Protein 6FSK (pdb70)

InterPro domains:
  IPR006314 Dyp-type peroxidase [PS51404] (12-486)
  IPR006314 Dyp-type peroxidase [PTHR30521] (12-485)
  IPR006314 Dyp-type peroxidase [TIGR01413] (14-483)
  IPR011008 Dimeric alpha-beta barrel [SSF54909] (8-485)
  IPR048328 Dyp-type peroxidase, C-terminal domain [PF20628] (192-405)
  IPR049509 DyP dimeric alpha+beta barrel domain [PF21105] (12-183)

Foldseek 3Di:
DFDPQQFAQQCQFQRFDAQKKKKFWKAFDAQFLQQALLVVVLVQTQTVVNNVVVVVVVVVCVVVVHDDDFDQWHKFKWFALVLCVVNVNNADLPFPDRNCKCQLCVLLLFADFDDDPSDTGGQFDVLQSDDTTMIMMIHGHVVNRVVVVVVSQVSQPEPHPNHRMYTSDMDMFGAADDPQRQFWQLQARDDQDAAAEPSRRPDDAAQRHYDHCLQFAALGPPVPCNVSHDPQRGNKWKKWWFDKWFKRLLLLVVLLVCFQDDPPDDSVQSSQLLVCQLAQHRSLLAGLLVVVRDHDNVQSVDSNRRNNDQCPCCVLVLACLSHFCLHNVCLQPVGCLQCPPPNVDDLSSAGKRWRKGKHDDHQDPVCNVVSGDDTTIGIRIIIITSYCNSYVSCSSNVRQQQQQPPVCVRCVRPDRVSCVPPGQWHSLQRHHYNVQDWTWGASSRNVHRNDIDIDDSDRRMHTRHIIMTMRTTSVSCNPSSHD/DFDDQQWAQQCQFPRFDAQKKKKFWKDFDAQALQQALLVVVLVQTQTVVNNVVVVVQQCVVVVVVDDHDDDAWHKFKWFALVLCVVNVNPADLPFPDRNCKCQNLVLLLFADFDDDPNRTGHQFDVLQSDDTTMIMMIHDHVVRRVVVVVVSCVSQVEPHPRGRMYTSDMAMFGAADDPQRQFFQLQARDDQAAAAEPSRRPDDAALRHYDYCLFFFALGPPVPCNVRGDPQRGNKWKKWWFDKWFKRLLLLVVLLVDFQDDPPADSVRRSQLLVCQLAQHGRLLAGLLVVVRDHDNVQRPDSNRRNNDQCPCCVLLLALLRHQCQRPVCLQPVRCLQCPPDNVDDLSNAGKRWRKGKHDDHQDPVCNVVSTDDTTIGIRIIIITSYCNSYVSCSSNVGQQQQQPPVCVRCVVHDRVSCVPPGQWHSLQRHHYNVQDWTWGFQSRSVHGRDIDIHPSDRRMHTRHIIMTMRTISVSCSPSSHD

Solvent-accessible surface area: 40333 Å² total

Radius of gyration: 32.73 Å; Cα contacts (8 Å, |Δi|>4): 2178; chains: 2; bounding box: 70×93×73 Å

Nearest PDB structures (foldseek):
  6fsk-assembly2_B  TM=9.977E-01  e=0.000E+00  Pleurotus ostreatus PC15
  6fsl-assembly2_B  TM=9.983E-01  e=1.194E-103  Pleurotus ostreatus
  7anv-assembly1_A  TM=9.548E-01  e=4.023E-71  Geotrichum candidum
  4w7o-assembly1_A  TM=9.223E-01  e=4.628E-52  Auricularia auricula-judae
  7d8m-assembly1_A  TM=9.415E-01  e=3.960E-51  Irpex lacteus

Structure (mmCIF, N/CA/C/O backbone):
data_6FSK
#
_entry.id   6FSK
#
_cell.length_a   62.717
_cell.length_b   117.575
_cell.length_c   140.434
_cell.angle_alpha   90.00
_cell.angle_beta   90.00
_cell.angle_gamma   90.00
#
_symmetry.space_group_name_H-M   'P 21 21 21'
#
loop_
_entity.id
_entity.type
_entity.pdbx_description
1 polymer 'DyP-type peroxidase'
2 non-polymer 'PROTOPORPHYRIN IX CONTAINING FE'
3 non-polymer '2-(N-MORPHOLINO)-ETHANESULFONIC ACID'
4 water water
#
loop_
_atom_site.group_PDB
_atom_site.id
_atom_site.type_symbol
_atom_site.label_atom_id
_atom_site.label_alt_id
_atom_site.label_comp_id
_atom_site.label_asym_id
_atom_site.label_entity_id
_atom_site.label_seq_id
_atom_site.pdbx_PDB_ins_code
_atom_site.Cartn_x
_atom_site.Cartn_y
_atom_site.Cartn_z
_atom_site.occupancy
_atom_site.B_iso_or_equiv
_atom_site.auth_seq_id
_atom_site.auth_comp_id
_atom_site.auth_asym_id
_atom_site.auth_atom_id
_atom_site.pdbx_PDB_model_num
ATOM 1 N N . PRO A 1 1 ? -8.798 13.576 8.526 1.00 46.98 6 PRO A N 1
ATOM 2 C CA . PRO A 1 1 ? -7.412 13.972 8.812 1.00 42.43 6 PRO A CA 1
ATOM 3 C C . PRO A 1 1 ? -6.423 13.026 8.115 1.00 42.71 6 PRO A C 1
ATOM 4 O O . PRO A 1 1 ? -6.690 11.803 8.108 1.00 45.03 6 PRO A O 1
ATOM 8 N N . PRO A 1 2 ? -5.291 13.554 7.569 1.00 33.25 7 PRO A N 1
ATOM 9 C CA . PRO A 1 2 ? -4.383 12.697 6.800 1.00 29.77 7 PRO A CA 1
ATOM 10 C C . PRO A 1 2 ? -3.951 11.451 7.553 1.00 28.66 7 PRO A C 1
ATOM 11 O O . PRO A 1 2 ? -3.834 11.468 8.785 1.00 29.35 7 PRO A O 1
ATOM 15 N N . LEU A 1 3 ? -3.713 10.372 6.824 1.00 24.48 8 LEU A N 1
ATOM 16 C CA . LEU A 1 3 ? -3.260 9.146 7.485 1.00 21.54 8 LEU A CA 1
ATOM 17 C C . LEU A 1 3 ? -1.789 9.261 7.838 1.00 19.00 8 LEU A C 1
ATOM 18 O O . LEU A 1 3 ? -0.997 9.727 7.005 1.00 22.96 8 LEU A O 1
ATOM 23 N N . ASP A 1 4 ? -1.442 8.729 9.023 1.00 18.35 9 ASP A N 1
ATOM 24 C CA . ASP A 1 4 ? -0.081 8.724 9.427 1.00 19.77 9 ASP A CA 1
ATOM 25 C C . ASP A 1 4 ? 0.545 7.460 8.874 1.00 18.43 9 ASP A C 1
ATOM 26 O O . ASP A 1 4 ? 0.492 6.415 9.536 1.00 17.71 9 ASP A O 1
ATOM 31 N N . LEU A 1 5 ? 1.153 7.547 7.712 1.00 19.15 10 LEU A N 1
ATOM 32 C CA . LEU A 1 5 ? 1.658 6.314 7.059 1.00 17.66 10 LEU A CA 1
ATOM 33 C C . LEU A 1 5 ? 2.868 5.718 7.779 1.00 19.23 10 LEU A C 1
ATOM 34 O O . LEU A 1 5 ? 3.210 4.525 7.589 1.00 17.58 10 LEU A O 1
ATOM 39 N N . ASN A 1 6 ? 3.555 6.541 8.573 1.00 17.59 11 ASN A N 1
ATOM 40 C CA . ASN A 1 6 ? 4.566 6.025 9.522 1.00 18.24 11 ASN A CA 1
ATOM 41 C C . ASN A 1 6 ? 4.044 5.179 10.643 1.00 17.33 11 ASN A C 1
ATOM 42 O O . ASN A 1 6 ? 4.850 4.553 11.367 1.00 19.78 11 ASN A O 1
ATOM 47 N N . ASN A 1 7 ? 2.743 5.171 10.869 1.00 16.22 12 ASN A N 1
ATOM 48 C CA . ASN A 1 7 ? 2.133 4.490 12.002 1.00 15.26 12 ASN A CA 1
ATOM 49 C C . ASN A 1 7 ? 1.465 3.163 11.562 1.00 14.90 12 ASN A C 1
ATOM 50 O O . ASN A 1 7 ? 1.046 2.420 12.412 1.00 16.36 12 ASN A O 1
ATOM 55 N N . ILE A 1 8 ? 1.402 2.936 10.259 1.00 12.91 13 ILE A N 1
ATOM 56 C CA . ILE A 1 8 ? 0.615 1.779 9.683 1.00 12.44 13 ILE A CA 1
ATOM 57 C C . ILE A 1 8 ? 1.599 0.740 9.149 1.00 10.84 13 ILE A C 1
ATOM 58 O O . ILE A 1 8 ? 2.534 1.039 8.383 1.00 13.14 13 ILE A O 1
ATOM 63 N N . GLN A 1 9 ? 1.388 -0.514 9.499 1.00 11.07 14 GLN A N 1
ATOM 64 C CA . GLN A 1 9 ? 2.193 -1.541 8.936 1.00 11.69 14 GLN A CA 1
ATOM 65 C C . GLN A 1 9 ? 2.028 -1.665 7.439 1.00 11.10 14 GLN A C 1
ATOM 66 O O . GLN A 1 9 ? 0.920 -1.685 6.916 1.00 11.70 14 GLN A O 1
ATOM 72 N N . GLY A 1 10 ? 3.183 -1.818 6.779 1.00 10.79 15 GLY A N 1
ATOM 73 C CA . GLY A 1 10 ? 3.298 -1.627 5.345 1.00 11.54 15 GLY A CA 1
ATOM 74 C C . GLY A 1 10 ? 2.624 -2.685 4.464 1.00 13.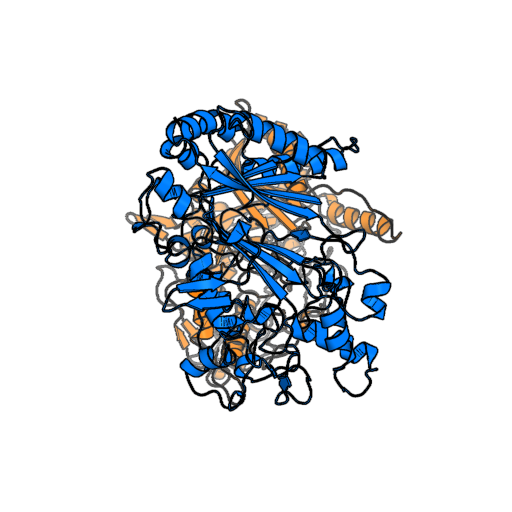03 15 GLY A C 1
ATOM 75 O O . GLY A 1 10 ? 2.292 -2.410 3.342 1.00 12.50 15 GLY A O 1
ATOM 76 N N . ASP A 1 11 ? 2.303 -3.842 5.033 1.00 10.79 16 ASP A N 1
ATOM 77 C CA . ASP A 1 11 ? 1.567 -4.772 4.190 1.00 11.00 16 ASP A CA 1
ATOM 78 C C . ASP A 1 11 ? 0.142 -4.386 3.991 1.00 11.80 16 ASP A C 1
ATOM 79 O O . ASP A 1 11 ? -0.456 -4.902 3.013 1.00 12.11 16 ASP A O 1
ATOM 84 N N . ILE A 1 12 ? -0.433 -3.524 4.836 1.00 10.97 17 ILE A N 1
ATOM 85 C CA . ILE A 1 12 ? -1.849 -3.228 4.810 1.00 11.21 17 ILE A CA 1
ATOM 86 C C . ILE A 1 12 ? -2.088 -2.259 3.617 1.00 12.94 17 ILE A C 1
ATOM 87 O O . ILE A 1 12 ? -2.862 -2.540 2.754 1.00 14.23 17 ILE A O 1
ATOM 92 N N . LEU A 1 13 ? -1.489 -1.063 3.663 1.00 13.48 18 LEU A N 1
ATOM 93 C CA . LEU A 1 13 ? -1.594 -0.046 2.610 1.00 13.80 18 LEU A CA 1
ATOM 94 C C . LEU A 1 13 ? -0.208 0.008 1.962 1.00 15.09 18 LEU A C 1
ATOM 95 O O . LEU A 1 13 ? 0.804 0.397 2.568 1.00 16.67 18 LEU A O 1
ATOM 100 N N . GLY A 1 14 ? -0.182 -0.431 0.732 1.00 14.21 19 GLY A N 1
ATOM 101 C CA . GLY A 1 14 ? 1.023 -0.606 -0.035 1.00 14.47 19 GLY A CA 1
ATOM 102 C C . GLY A 1 14 ? 1.228 -2.031 -0.407 1.00 15.29 19 GLY A C 1
ATOM 103 O O . GLY A 1 14 ? 1.099 -2.444 -1.580 1.00 15.99 19 GLY A O 1
ATOM 104 N N . GLY A 1 15 ? 1.522 -2.812 0.610 1.00 13.49 20 GLY A N 1
ATOM 105 C CA . GLY A 1 15 ? 1.833 -4.213 0.380 1.00 12.96 20 GLY A CA 1
ATOM 106 C C . GLY A 1 15 ? 3.343 -4.447 0.370 1.00 12.48 20 GLY A C 1
ATOM 107 O O . GLY A 1 15 ? 4.127 -3.722 -0.352 1.00 14.38 20 GLY A O 1
ATOM 108 N N . LEU A 1 16 ? 3.818 -5.460 1.099 1.00 12.65 21 LEU A N 1
ATOM 109 C CA . LEU A 1 16 ? 5.251 -5.801 1.021 1.00 12.94 21 LEU A CA 1
ATOM 110 C C . LEU A 1 16 ? 5.602 -6.358 -0.326 1.00 13.39 21 LEU A C 1
ATOM 111 O O . LEU A 1 16 ? 4.955 -7.333 -0.773 1.00 13.44 21 LEU A O 1
ATOM 116 N N . PRO A 1 17 ? 6.621 -5.792 -1.024 1.00 13.36 22 PRO A N 1
ATOM 117 C CA . PRO A 1 17 ? 6.981 -6.339 -2.291 1.00 12.71 22 PRO A CA 1
ATOM 118 C C . PRO A 1 17 ? 7.732 -7.656 -2.078 1.00 13.89 22 PRO A C 1
ATOM 119 O O . PRO A 1 17 ? 8.458 -7.828 -1.084 1.00 14.69 22 PRO A O 1
ATOM 123 N N . LYS A 1 18 ? 7.487 -8.593 -2.985 1.00 13.66 23 LYS A N 1
ATOM 124 C CA . LYS A 1 18 ? 8.087 -9.921 -2.788 1.00 13.30 23 LYS A CA 1
ATOM 125 C C . LYS A 1 18 ? 8.182 -10.777 -4.021 1.00 12.87 23 LYS A C 1
ATOM 126 O O . LYS A 1 18 ? 7.272 -10.789 -4.889 1.00 14.97 23 LYS A O 1
ATOM 132 N N . ARG A 1 19 ? 9.193 -11.622 -4.020 1.00 12.67 24 ARG A N 1
ATOM 133 C CA . ARG A 1 19 ? 9.248 -12.820 -4.801 1.00 14.97 24 ARG A CA 1
ATOM 134 C C . ARG A 1 19 ? 9.050 -14.067 -3.923 1.00 13.90 24 ARG A C 1
ATOM 135 O O . ARG A 1 19 ? 8.661 -15.144 -4.430 1.00 12.66 24 ARG A O 1
ATOM 143 N N . THR A 1 20 ? 9.370 -13.921 -2.608 1.00 12.32 25 THR A N 1
ATOM 144 C CA . THR A 1 20 ? 9.252 -15.004 -1.628 1.00 12.11 25 THR A CA 1
ATOM 145 C C . THR A 1 20 ? 8.867 -14.413 -0.287 1.00 11.41 25 THR A C 1
ATOM 146 O O . THR A 1 20 ? 9.119 -13.235 -0.003 1.00 11.28 25 THR A O 1
ATOM 150 N N . GLU A 1 21 ? 8.202 -15.206 0.505 1.00 10.45 26 GLU A N 1
ATOM 151 C CA . GLU A 1 21 ? 7.686 -14.752 1.802 1.00 11.56 26 GLU A CA 1
ATOM 152 C C . GLU A 1 21 ? 7.604 -15.911 2.757 1.00 11.70 26 GLU A C 1
ATOM 153 O O . GLU A 1 21 ? 7.057 -16.952 2.405 1.00 12.46 26 GLU A O 1
ATOM 159 N N . THR A 1 22 ? 8.052 -15.711 4.001 1.00 10.45 27 THR A N 1
ATOM 160 C CA . THR A 1 22 ? 7.866 -16.670 5.054 1.00 11.10 27 THR A CA 1
ATOM 161 C C . THR A 1 22 ? 6.957 -16.134 6.144 1.00 10.33 27 THR A C 1
ATOM 162 O O . THR A 1 22 ? 7.160 -15.032 6.658 1.00 11.72 27 THR A O 1
ATOM 166 N N . TYR A 1 23 ? 5.984 -16.976 6.532 1.00 9.28 28 TYR A N 1
ATOM 167 C CA . TYR A 1 23 ? 5.087 -16.719 7.633 1.00 10.25 28 TYR A CA 1
ATOM 168 C C . TYR A 1 23 ? 5.498 -17.612 8.813 1.00 10.88 28 TYR A C 1
ATOM 169 O O . TYR A 1 23 ? 5.439 -18.853 8.683 1.00 10.82 28 TYR A O 1
ATOM 178 N N . PHE A 1 24 ? 5.959 -16.979 9.889 1.00 10.06 29 PHE A N 1
ATOM 179 C CA . PHE A 1 24 ? 6.434 -17.659 11.075 1.00 10.74 29 PHE A CA 1
ATOM 180 C C . PHE A 1 24 ? 5.375 -17.539 12.191 1.00 10.21 29 PHE A C 1
ATOM 181 O O . PHE A 1 24 ? 5.133 -16.454 12.785 1.00 11.49 29 PHE A O 1
ATOM 189 N N . PHE A 1 25 ? 4.703 -18.652 12.487 1.00 10.53 30 PHE A N 1
ATOM 190 C CA . PHE A 1 25 ? 3.610 -18.689 13.454 1.00 10.50 30 PHE A CA 1
ATOM 191 C C . PHE A 1 25 ? 4.133 -19.119 14.834 1.00 11.68 30 PHE A C 1
ATOM 192 O O . PHE A 1 25 ? 4.863 -20.095 14.934 1.00 12.91 30 PHE A O 1
ATOM 200 N N . PHE A 1 26 ? 3.821 -18.334 15.861 1.00 11.77 31 PHE A N 1
ATOM 201 C CA . PHE A 1 26 ? 4.442 -18.517 17.160 1.00 11.99 31 PHE A CA 1
ATOM 202 C C . PHE A 1 26 ? 3.444 -18.492 18.273 1.00 11.36 31 PHE A C 1
ATOM 203 O O . PHE A 1 26 ? 2.269 -17.993 18.172 1.00 11.46 31 PHE A O 1
ATOM 211 N N . ASP A 1 27 ? 3.897 -19.031 19.423 1.00 12.53 32 ASP A N 1
ATOM 212 C CA . ASP A 1 27 ? 3.244 -18.883 20.722 1.00 13.91 32 ASP A CA 1
ATOM 213 C C . ASP A 1 27 ? 4.213 -18.095 21.614 1.00 14.08 32 ASP A C 1
ATOM 214 O O . ASP A 1 27 ? 5.425 -18.123 21.440 1.00 15.43 32 ASP A O 1
ATOM 219 N N . VAL A 1 28 ? 3.612 -17.247 22.461 1.00 14.37 33 VAL A N 1
ATOM 220 C CA . VAL A 1 28 ? 4.317 -16.487 23.505 1.00 16.08 33 VAL A CA 1
ATOM 221 C C . VAL A 1 28 ? 4.476 -17.404 24.680 1.00 15.98 33 VAL A C 1
ATOM 222 O O . VAL A 1 28 ? 3.483 -17.888 25.207 1.00 15.91 33 VAL A O 1
ATOM 226 N N . THR A 1 29 ? 5.730 -17.627 25.109 1.00 15.74 34 THR A N 1
ATOM 227 C CA . THR A 1 29 ? 6.006 -18.508 26.254 1.00 18.86 34 THR A CA 1
ATOM 228 C C . THR A 1 29 ? 6.346 -17.752 27.570 1.00 21.02 34 THR A C 1
ATOM 229 O O . THR A 1 29 ? 6.165 -18.326 28.649 1.00 22.78 34 THR A O 1
ATOM 233 N N . ASN A 1 30 ? 6.841 -16.511 27.479 1.00 17.07 35 ASN A N 1
ATOM 234 C CA . ASN A 1 30 ? 7.156 -15.691 28.646 1.00 18.60 35 ASN A CA 1
ATOM 235 C C . ASN A 1 30 ? 6.700 -14.260 28.241 1.00 15.18 35 ASN A C 1
ATOM 236 O O . ASN A 1 30 ? 7.335 -13.615 27.427 1.00 17.83 35 ASN A O 1
ATOM 241 N N . VAL A 1 31 ? 5.592 -13.858 28.806 1.00 16.99 36 VAL A N 1
ATOM 242 C CA . VAL A 1 31 ? 4.904 -12.610 28.431 1.00 18.99 36 VAL A CA 1
ATOM 243 C C . VAL A 1 31 ? 5.822 -11.443 28.720 1.00 19.39 36 VAL A C 1
ATOM 244 O O . VAL A 1 31 ? 6.018 -10.543 27.918 1.00 19.05 36 VAL A O 1
ATOM 248 N N . ASP A 1 32 ? 6.362 -11.342 29.951 1.00 21.01 37 ASP A N 1
ATOM 249 C CA . ASP A 1 32 ? 7.078 -10.085 30.214 1.00 23.26 37 ASP A CA 1
ATOM 250 C C . ASP A 1 32 ? 8.397 -10.047 29.448 1.00 20.84 37 ASP A C 1
ATOM 251 O O . ASP A 1 32 ? 8.870 -8.993 29.056 1.00 19.57 37 ASP A O 1
ATOM 256 N N . GLN A 1 33 ? 9.039 -11.189 29.173 1.00 17.85 38 GLN A N 1
ATOM 257 C CA . GLN A 1 33 ? 10.212 -11.171 28.385 1.00 16.85 38 GLN A CA 1
ATOM 258 C C . GLN A 1 33 ? 9.882 -10.843 26.893 1.00 16.67 38 GLN A C 1
ATOM 259 O O . GLN A 1 33 ? 10.648 -10.198 26.216 1.00 16.70 38 GLN A O 1
ATOM 265 N N . PHE A 1 34 ? 8.734 -11.347 26.467 1.00 15.95 39 PHE A N 1
ATOM 266 C CA . PHE A 1 34 ? 8.255 -11.050 25.116 1.00 15.81 39 PHE A CA 1
ATOM 267 C C . PHE A 1 34 ? 8.118 -9.565 24.931 1.00 16.26 39 PHE A C 1
ATOM 268 O O . PHE A 1 34 ? 8.595 -8.985 23.924 1.00 15.54 39 PHE A O 1
ATOM 276 N N . LYS A 1 35 ? 7.492 -8.921 25.921 1.00 17.13 40 LYS A N 1
ATOM 277 C CA . LYS A 1 35 ? 7.286 -7.465 25.788 1.00 17.65 40 LYS A CA 1
ATOM 278 C C . LYS A 1 35 ? 8.571 -6.732 25.843 1.00 16.74 40 LYS A C 1
ATOM 279 O O . LYS A 1 35 ? 8.794 -5.814 25.116 1.00 18.08 40 LYS A O 1
ATOM 285 N N . ALA A 1 36 ? 9.558 -7.182 26.652 1.00 16.69 41 ALA A N 1
ATOM 286 C CA . ALA A 1 36 ? 10.839 -6.524 26.611 1.00 18.30 41 ALA A CA 1
ATOM 287 C C . ALA A 1 36 ? 11.530 -6.717 25.227 1.00 17.07 41 ALA A C 1
ATOM 288 O O . ALA A 1 36 ? 12.159 -5.817 24.689 1.00 17.60 41 ALA A O 1
ATOM 290 N N . ASN A 1 37 ? 11.454 -7.962 24.644 1.00 16.56 42 ASN A N 1
ATOM 291 C CA . ASN A 1 37 ? 12.070 -8.231 23.404 1.00 17.27 42 ASN A CA 1
ATOM 292 C C . ASN A 1 37 ? 11.402 -7.424 22.212 1.00 15.61 42 ASN A C 1
ATOM 293 O O . ASN A 1 37 ? 12.036 -6.987 21.266 1.00 16.02 42 ASN A O 1
ATOM 298 N N . MET A 1 38 ? 10.114 -7.214 22.377 1.00 15.12 43 MET A N 1
ATOM 299 C CA . MET A 1 38 ? 9.324 -6.480 21.406 1.00 16.32 43 MET A CA 1
ATOM 300 C C . MET A 1 38 ? 9.902 -5.095 21.210 1.00 16.32 43 MET A C 1
ATOM 301 O O . MET A 1 38 ? 9.930 -4.548 20.114 1.00 15.54 43 MET A O 1
ATOM 306 N N . ALA A 1 39 ? 10.452 -4.516 22.248 1.00 18.35 44 ALA A N 1
ATOM 307 C CA . ALA A 1 39 ? 11.083 -3.203 22.026 1.00 17.68 44 ALA A CA 1
ATOM 308 C C . ALA A 1 39 ? 12.187 -3.120 21.041 1.00 19.00 44 ALA A C 1
ATOM 309 O O . ALA A 1 39 ? 12.371 -2.121 20.361 1.00 20.59 44 ALA A O 1
ATOM 311 N N . HIS A 1 40 ? 12.956 -4.203 20.929 1.00 17.82 45 HIS A N 1
ATOM 312 C CA . HIS A 1 40 ? 13.975 -4.314 19.996 1.00 18.33 45 HIS A CA 1
ATOM 313 C C . HIS A 1 40 ? 13.502 -4.711 18.619 1.00 16.31 45 HIS A C 1
ATOM 314 O O . HIS A 1 40 ? 14.160 -4.418 17.646 1.00 17.36 45 HIS A O 1
ATOM 321 N N . PHE A 1 41 ? 12.370 -5.411 18.554 1.00 17.77 46 PHE A N 1
ATOM 322 C CA . PHE A 1 41 ? 11.771 -5.828 17.287 1.00 16.41 46 PHE A CA 1
ATOM 323 C C . PHE A 1 41 ? 11.115 -4.653 16.550 1.00 16.35 46 PHE A C 1
ATOM 324 O O . PHE A 1 41 ? 11.245 -4.554 15.336 1.00 15.56 46 PHE A O 1
ATOM 332 N N . ILE A 1 42 ? 10.423 -3.782 17.260 1.00 16.97 47 ILE A N 1
ATOM 333 C CA . ILE A 1 42 ? 9.578 -2.794 16.619 1.00 16.77 47 ILE A CA 1
ATOM 334 C C . ILE A 1 42 ? 10.272 -1.927 15.575 1.00 16.25 47 ILE A C 1
ATOM 335 O O . ILE A 1 42 ? 9.745 -1.679 14.494 1.00 15.43 47 ILE A O 1
ATOM 340 N N . PRO A 1 43 ? 11.527 -1.462 15.793 1.00 17.44 48 PRO A N 1
ATOM 341 C CA . PRO A 1 43 ? 12.209 -0.668 14.779 1.00 17.41 48 PRO A CA 1
ATOM 342 C C . PRO A 1 43 ? 12.519 -1.351 13.465 1.00 17.01 48 PRO A C 1
ATOM 343 O O . PRO A 1 43 ? 12.844 -0.671 12.512 1.00 20.60 48 PRO A O 1
ATOM 347 N N . HIS A 1 44 ? 12.422 -2.704 13.411 1.00 16.56 49 HIS A N 1
ATOM 348 C CA . HIS A 1 44 ? 12.526 -3.463 12.188 1.00 16.30 49 HIS A CA 1
ATOM 349 C C . HIS A 1 44 ? 11.240 -3.508 11.325 1.00 15.22 49 HIS A C 1
ATOM 350 O O . HIS A 1 44 ? 11.340 -3.899 10.146 1.00 17.51 49 HIS A O 1
ATOM 357 N N . ILE A 1 45 ? 10.111 -3.104 11.865 1.00 14.33 50 ILE A N 1
ATOM 358 C CA . ILE A 1 45 ? 8.802 -3.305 11.155 1.00 14.32 50 ILE A CA 1
ATOM 359 C C . ILE A 1 45 ? 8.650 -2.338 10.001 1.00 14.36 50 ILE A C 1
ATOM 360 O O . ILE A 1 45 ? 8.943 -1.137 10.179 1.00 15.64 50 ILE A O 1
ATOM 365 N N . LYS A 1 46 ? 8.292 -2.841 8.817 1.00 12.04 51 LYS A N 1
ATOM 366 C CA . LYS A 1 46 ? 8.104 -1.966 7.665 1.00 13.17 51 LYS A CA 1
ATOM 367 C C . LYS A 1 46 ? 6.777 -1.213 7.751 1.00 13.83 51 LYS A C 1
ATOM 368 O O . LYS A 1 46 ? 5.694 -1.811 7.965 1.00 13.82 51 LYS A O 1
ATOM 374 N N . THR A 1 47 ? 6.848 0.095 7.649 1.00 12.60 52 THR A N 1
ATOM 375 C CA . THR A 1 47 ? 5.628 0.923 7.580 1.00 12.25 52 THR A CA 1
ATOM 376 C C . THR A 1 47 ? 5.196 1.238 6.153 1.00 12.42 52 THR A C 1
ATOM 377 O O . THR A 1 47 ? 5.922 1.082 5.190 1.00 11.69 52 THR A O 1
ATOM 381 N N . SER A 1 48 ? 3.963 1.767 6.042 1.00 13.03 53 SER A N 1
ATOM 382 C CA . SER A 1 48 ? 3.439 2.193 4.746 1.00 14.03 53 SER A CA 1
ATOM 383 C C . SER A 1 48 ? 4.279 3.329 4.141 1.00 14.63 53 SER A C 1
ATOM 384 O O . SER A 1 48 ? 4.532 3.335 2.959 1.00 15.05 53 SER A O 1
ATOM 387 N N . ALA A 1 49 ? 4.730 4.219 5.017 1.00 14.91 54 ALA A N 1
ATOM 388 C CA . ALA A 1 49 ? 5.709 5.222 4.581 1.00 15.52 54 ALA A CA 1
ATOM 389 C C . ALA A 1 49 ? 6.984 4.629 4.043 1.00 16.15 54 ALA A C 1
ATOM 390 O O . ALA A 1 49 ? 7.589 5.126 3.055 1.00 16.05 54 ALA A O 1
ATOM 392 N N . GLY A 1 50 ? 7.445 3.559 4.675 1.00 15.72 55 GLY A N 1
ATOM 393 C CA . GLY A 1 50 ? 8.643 2.881 4.233 1.00 16.36 55 GLY A CA 1
ATOM 394 C C . GLY A 1 50 ? 8.477 2.231 2.882 1.00 17.30 55 GLY A C 1
ATOM 395 O O . GLY A 1 50 ? 9.400 2.186 2.059 1.00 17.00 55 GLY A O 1
ATOM 396 N N . ILE A 1 51 ? 7.279 1.658 2.659 1.00 15.98 56 ILE A N 1
ATOM 397 C CA . ILE A 1 51 ? 6.976 1.037 1.398 1.00 16.29 56 ILE A CA 1
ATOM 398 C C . ILE A 1 51 ? 7.143 2.070 0.274 1.00 17.02 56 ILE A C 1
ATOM 399 O O . ILE A 1 51 ? 7.717 1.759 -0.756 1.00 16.56 56 ILE A O 1
ATOM 404 N N . ILE A 1 52 ? 6.588 3.256 0.510 1.00 16.15 57 ILE A N 1
ATOM 405 C CA . ILE A 1 52 ? 6.585 4.254 -0.539 1.00 17.76 57 ILE A CA 1
ATOM 406 C C . ILE A 1 52 ? 8.032 4.698 -0.795 1.00 18.53 57 ILE A C 1
ATOM 407 O O . ILE A 1 52 ? 8.472 4.784 -2.001 1.00 21.74 57 ILE A O 1
ATOM 412 N N . LYS A 1 53 ? 8.750 5.020 0.269 1.00 18.32 58 LYS A N 1
ATOM 413 C CA . LYS A 1 53 ? 10.155 5.441 0.141 1.00 21.81 58 LYS A CA 1
ATOM 414 C C . LYS A 1 53 ? 11.022 4.407 -0.579 1.00 22.30 58 LYS A C 1
ATOM 415 O O . LYS A 1 53 ? 11.817 4.761 -1.521 1.00 21.60 58 LYS A O 1
ATOM 421 N N . ASP A 1 54 ? 10.876 3.129 -0.201 1.00 21.11 59 ASP A N 1
ATOM 422 C CA . ASP A 1 54 ? 11.653 2.064 -0.873 1.00 21.58 59 ASP A CA 1
ATOM 423 C C . ASP A 1 54 ? 11.322 1.953 -2.349 1.00 23.18 59 ASP A C 1
ATOM 424 O O . ASP A 1 54 ? 12.242 1.774 -3.178 1.00 25.40 59 ASP A O 1
ATOM 429 N N . ARG A 1 55 ? 10.034 2.004 -2.723 1.00 22.93 60 ARG A N 1
ATOM 430 C CA . ARG A 1 55 ? 9.654 1.803 -4.101 1.00 26.99 60 ARG A CA 1
ATOM 431 C C . ARG A 1 55 ? 10.169 2.976 -4.949 1.00 28.07 60 ARG A C 1
ATOM 432 O O . ARG A 1 55 ? 10.660 2.750 -6.086 1.00 28.48 60 ARG A O 1
ATOM 440 N N . GLU A 1 56 ? 10.067 4.208 -4.407 1.00 28.05 61 GLU A N 1
ATOM 441 C CA . GLU A 1 56 ? 10.611 5.402 -5.140 1.00 31.04 61 GLU A CA 1
ATOM 442 C C . GLU A 1 56 ? 12.113 5.267 -5.374 1.00 30.48 61 GLU A C 1
ATOM 443 O O . GLU A 1 56 ? 12.603 5.638 -6.449 1.00 29.17 61 GLU A O 1
ATOM 449 N N . ALA A 1 57 ? 12.839 4.797 -4.356 1.00 26.11 62 ALA A N 1
ATOM 450 C CA . ALA A 1 57 ? 14.291 4.613 -4.457 1.00 26.13 62 ALA A CA 1
ATOM 451 C C . ALA A 1 57 ? 14.683 3.592 -5.519 1.00 28.56 62 ALA A C 1
ATOM 452 O O . ALA A 1 57 ? 15.620 3.818 -6.305 1.00 27.59 62 ALA A O 1
ATOM 454 N N . ILE A 1 58 ? 13.972 2.465 -5.583 1.00 26.46 63 ILE A N 1
ATOM 455 C CA . ILE A 1 58 ? 14.231 1.440 -6.612 1.00 30.71 63 ILE A CA 1
ATOM 456 C C . ILE A 1 58 ? 13.950 1.996 -8.013 1.00 32.93 63 ILE A C 1
ATOM 457 O O . ILE A 1 58 ? 14.765 1.809 -8.927 1.00 35.20 63 ILE A O 1
ATOM 462 N N . LYS A 1 59 ? 12.833 2.686 -8.181 1.00 32.55 64 LYS A N 1
ATOM 463 C CA . LYS A 1 59 ? 12.530 3.352 -9.485 1.00 34.52 64 LYS A CA 1
ATOM 464 C C . LYS A 1 59 ? 13.590 4.337 -9.918 1.00 32.68 64 LYS A C 1
ATOM 465 O O . LYS A 1 59 ? 13.977 4.359 -11.103 1.00 31.62 64 LYS A O 1
ATOM 471 N N . GLU A 1 60 ? 14.000 5.198 -8.986 1.00 32.75 65 GLU A N 1
ATOM 472 C CA . GLU A 1 60 ? 14.989 6.236 -9.275 1.00 33.70 65 GLU A CA 1
ATOM 473 C C . GLU A 1 60 ? 16.309 5.599 -9.684 1.00 35.43 65 GLU A C 1
ATOM 474 O O . GLU A 1 60 ? 16.953 6.075 -10.634 1.00 34.55 65 GLU A O 1
ATOM 480 N N . HIS A 1 61 ? 16.742 4.562 -8.949 1.00 32.23 66 HIS A N 1
ATOM 481 C CA . HIS A 1 61 ? 17.949 3.825 -9.361 1.00 32.60 66 HIS A CA 1
ATOM 482 C C . HIS A 1 61 ? 17.869 3.269 -10.760 1.00 31.18 66 HIS A C 1
ATOM 483 O O . HIS A 1 61 ? 18.876 3.263 -11.478 1.00 31.26 66 HIS A O 1
ATOM 490 N N . LYS A 1 62 ? 16.714 2.716 -11.125 1.00 27.11 67 LYS A N 1
ATOM 491 C CA . LYS A 1 62 ? 16.522 2.170 -12.470 1.00 31.63 67 LYS A CA 1
ATOM 492 C C . LYS A 1 62 ? 16.619 3.275 -13.546 1.00 31.68 67 LYS A C 1
ATOM 493 O O . LYS A 1 62 ? 17.284 3.068 -14.566 1.00 32.47 67 LYS A O 1
ATOM 499 N N . ARG A 1 63 ? 15.932 4.408 -13.321 1.00 33.24 68 ARG A N 1
ATOM 500 C CA . ARG A 1 63 ? 16.056 5.606 -14.188 1.00 33.72 68 ARG A CA 1
ATOM 501 C C . ARG A 1 63 ? 17.489 6.090 -14.357 1.00 33.87 68 ARG A C 1
ATOM 502 O O . ARG A 1 63 ? 17.892 6.437 -15.461 1.00 32.93 68 ARG A O 1
ATOM 510 N N . GLN A 1 64 ? 18.240 6.070 -13.276 1.00 30.48 69 GLN A N 1
ATOM 511 C CA . GLN A 1 64 ? 19.659 6.477 -13.249 1.00 33.11 69 GLN A CA 1
ATOM 512 C C . GLN A 1 64 ? 20.624 5.404 -13.756 1.00 28.98 69 GLN A C 1
ATOM 513 O O . GLN A 1 64 ? 21.812 5.634 -13.725 1.00 29.47 69 GLN A O 1
ATOM 519 N N . LYS A 1 65 ? 20.115 4.214 -14.117 1.00 27.49 70 LYS A N 1
ATOM 520 C CA . LYS A 1 65 ? 20.934 3.051 -14.578 1.00 26.96 70 LYS A CA 1
ATOM 521 C C . LYS A 1 65 ? 22.029 2.626 -13.583 1.00 26.19 70 LYS A C 1
ATOM 522 O O . LYS A 1 65 ? 23.151 2.178 -13.949 1.00 26.96 70 LYS A O 1
ATOM 528 N N . LYS A 1 66 ? 21.666 2.730 -12.298 1.00 25.69 71 LYS A N 1
ATOM 529 C CA . LYS A 1 66 ? 22.468 2.195 -11.189 1.00 27.56 71 LYS A CA 1
ATOM 530 C C . LYS A 1 66 ? 22.157 0.709 -11.016 1.00 29.30 71 LYS A C 1
ATOM 531 O O . LYS A 1 66 ? 20.996 0.303 -11.162 1.00 30.04 71 LYS A O 1
ATOM 537 N N . PRO A 1 67 ? 23.166 -0.096 -10.703 1.00 32.24 72 PRO A N 1
ATOM 538 C CA . PRO A 1 67 ? 22.822 -1.510 -10.532 1.00 34.75 72 PRO A CA 1
ATOM 539 C C . PRO A 1 67 ? 21.971 -1.690 -9.286 1.00 31.27 72 PRO A C 1
ATOM 540 O O . PRO A 1 67 ? 22.096 -0.915 -8.349 1.00 30.03 72 PRO A O 1
ATOM 544 N N . GLY A 1 68 ? 21.099 -2.701 -9.293 1.00 35.50 73 GLY A N 1
ATOM 545 C CA . GLY A 1 68 ? 20.263 -2.987 -8.118 1.00 33.98 73 GLY A CA 1
ATOM 546 C C . GLY A 1 68 ? 21.116 -3.481 -6.955 1.00 37.97 73 GLY A C 1
ATOM 547 O O . GLY A 1 68 ? 22.175 -4.140 -7.155 1.00 31.56 73 GLY A O 1
ATOM 548 N N . LEU A 1 69 ? 20.653 -3.125 -5.744 1.00 37.75 74 LEU A N 1
ATOM 549 C CA . LEU A 1 69 ? 21.191 -3.602 -4.423 1.00 38.34 74 LEU A CA 1
ATOM 550 C C . LEU A 1 69 ? 20.537 -4.906 -3.966 1.00 37.40 74 LEU A C 1
ATOM 551 O O . LEU A 1 69 ? 19.624 -5.399 -4.610 1.00 41.86 74 LEU A O 1
ATOM 556 N N . VAL A 1 70 ? 21.016 -5.473 -2.860 1.00 40.05 75 VAL A N 1
ATOM 557 C CA . VAL A 1 70 ? 20.266 -6.532 -2.184 1.00 39.91 75 VAL A CA 1
ATOM 558 C C . VAL A 1 70 ? 19.334 -5.744 -1.281 1.00 36.98 75 VAL A C 1
ATOM 559 O O . VAL A 1 70 ? 19.803 -4.947 -0.419 1.00 38.33 75 VAL A O 1
ATOM 563 N N . PRO A 1 71 ? 18.013 -5.867 -1.544 1.00 38.95 76 PRO A N 1
ATOM 564 C CA . PRO A 1 71 ? 17.062 -5.189 -0.637 1.00 37.56 76 PRO A CA 1
ATOM 565 C C . PRO A 1 71 ? 17.016 -6.009 0.649 1.00 31.90 76 PRO A C 1
ATOM 566 O O . PRO A 1 71 ? 17.134 -7.250 0.614 1.00 33.95 76 PRO A O 1
ATOM 570 N N . MET A 1 72 ? 16.963 -5.297 1.762 1.00 31.00 77 MET A N 1
ATOM 571 C CA . MET A 1 72 ? 16.672 -5.922 3.006 1.00 27.78 77 MET A CA 1
ATOM 572 C C . MET A 1 72 ? 15.271 -6.468 2.836 1.00 24.13 77 MET A C 1
ATOM 573 O O . MET A 1 72 ? 14.420 -5.806 2.253 1.00 24.39 77 MET A O 1
ATOM 578 N N . ALA A 1 73 ? 15.009 -7.629 3.390 1.00 19.59 78 ALA A N 1
ATOM 579 C CA . ALA A 1 73 ? 13.646 -8.133 3.433 1.00 16.80 78 ALA A CA 1
ATOM 580 C C . ALA A 1 73 ? 12.875 -7.304 4.452 1.00 16.91 78 ALA A C 1
ATOM 581 O O . ALA A 1 73 ? 13.436 -6.771 5.425 1.00 16.76 78 ALA A O 1
ATOM 583 N N . ALA A 1 74 ? 11.558 -7.265 4.273 1.00 14.13 79 ALA A N 1
ATOM 584 C CA . ALA A 1 74 ? 10.672 -6.463 5.085 1.00 12.86 79 ALA A CA 1
ATOM 585 C C . ALA A 1 74 ? 9.851 -7.330 5.996 1.00 15.34 79 ALA A C 1
ATOM 586 O O . ALA A 1 74 ? 9.498 -8.465 5.627 1.00 13.17 79 ALA A O 1
ATOM 588 N N . VAL A 1 75 ? 9.493 -6.776 7.149 1.00 13.66 80 VAL A N 1
ATOM 589 C CA . VAL A 1 75 ? 8.837 -7.597 8.170 1.00 13.51 80 VAL A CA 1
ATOM 590 C C . VAL A 1 75 ? 7.626 -6.913 8.729 1.00 12.30 80 VAL A C 1
ATOM 591 O O . VAL A 1 75 ? 7.619 -5.661 8.948 1.00 12.09 80 VAL A O 1
ATOM 595 N N . ASN A 1 76 ? 6.579 -7.679 8.969 1.00 11.37 81 ASN A N 1
ATOM 596 C CA . ASN A 1 76 ? 5.360 -7.204 9.647 1.00 11.06 81 ASN A CA 1
ATOM 597 C C . ASN A 1 76 ? 4.998 -8.256 10.719 1.00 11.13 81 ASN A C 1
ATOM 598 O O . ASN A 1 76 ? 5.583 -9.376 10.796 1.00 11.15 81 ASN A O 1
ATOM 603 N N . VAL A 1 77 ? 4.043 -7.932 11.588 1.00 10.38 82 VAL A N 1
ATOM 604 C CA . VAL A 1 77 ? 3.670 -8.752 12.724 1.00 10.68 82 VAL A CA 1
ATOM 605 C C . VAL A 1 77 ? 2.175 -8.660 12.994 1.00 11.67 82 VAL A C 1
ATOM 606 O O . VAL A 1 77 ? 1.597 -7.555 12.841 1.00 11.25 82 VAL A O 1
ATOM 610 N N . SER A 1 78 ? 1.500 -9.739 13.416 1.00 10.47 83 SER A N 1
ATOM 611 C CA . SER A 1 78 ? 0.078 -9.705 13.625 1.00 10.32 83 SER A CA 1
ATOM 612 C C . SER A 1 78 ? -0.269 -10.682 14.733 1.00 10.81 83 SER A C 1
ATOM 613 O O . SER A 1 78 ? 0.461 -11.662 14.909 1.00 11.24 83 SER A O 1
ATOM 616 N N . PHE A 1 79 ? -1.300 -10.379 15.489 1.00 10.78 84 PHE A N 1
ATOM 617 C CA . PHE A 1 79 ? -1.621 -11.136 16.684 1.00 11.06 84 PHE A CA 1
ATOM 618 C C . PHE A 1 79 ? -3.016 -11.664 16.672 1.00 10.86 84 PHE A C 1
ATOM 619 O O . PHE A 1 79 ? -4.002 -10.947 16.323 1.00 10.73 84 PHE A O 1
ATOM 627 N N . SER A 1 80 ? -3.182 -12.930 17.115 1.00 9.74 85 SER A N 1
ATOM 628 C CA . SER A 1 80 ? -4.503 -13.481 17.205 1.00 10.06 85 SER A CA 1
ATOM 629 C C . SER A 1 80 ? -5.208 -13.108 18.494 1.00 10.12 85 SER A C 1
ATOM 630 O O . SER A 1 80 ? -4.607 -12.586 19.406 1.00 10.69 85 SER A O 1
ATOM 633 N N . HIS A 1 81 ? -6.485 -13.464 18.591 1.00 11.78 86 HIS A N 1
ATOM 634 C CA . HIS A 1 81 ? -7.220 -13.191 19.819 1.00 11.46 86 HIS A CA 1
ATOM 635 C C . HIS A 1 81 ? -6.635 -13.969 20.959 1.00 12.19 86 HIS A C 1
ATOM 636 O O . HIS A 1 81 ? -6.430 -13.420 22.028 1.00 13.60 86 HIS A O 1
ATOM 643 N N . LEU A 1 82 ? -6.241 -15.194 20.673 1.00 13.00 87 LEU A N 1
ATOM 644 C CA . LEU A 1 82 ? -5.574 -15.972 21.725 1.00 15.37 87 LEU A CA 1
ATOM 645 C C . LEU A 1 82 ? -4.300 -15.293 22.158 1.00 13.92 87 LEU A C 1
ATOM 646 O O . LEU A 1 82 ? -3.880 -15.347 23.347 1.00 14.76 87 LEU A O 1
ATOM 651 N N . GLY A 1 83 ? -3.549 -14.742 21.254 1.00 12.49 88 GLY A N 1
ATOM 652 C CA . GLY A 1 83 ? -2.339 -14.070 21.619 1.00 12.30 88 GLY A CA 1
ATOM 653 C C . GLY A 1 83 ? -2.540 -12.791 22.425 1.00 12.75 88 GLY A C 1
ATOM 654 O O . GLY A 1 83 ? -1.796 -12.504 23.384 1.00 14.30 88 GLY A O 1
ATOM 655 N N . LEU A 1 84 ? -3.538 -12.018 22.033 1.00 12.46 89 LEU A N 1
ATOM 656 C CA . LEU A 1 84 ? -3.943 -10.862 22.834 1.00 13.49 89 LEU A CA 1
ATOM 657 C C . LEU A 1 84 ? -4.276 -11.269 24.240 1.00 16.05 89 LEU A C 1
ATOM 658 O O . LEU A 1 84 ? -3.763 -10.649 25.190 1.00 16.66 89 LEU A O 1
ATOM 663 N N . GLN A 1 85 ? -5.102 -12.289 24.376 1.00 16.34 90 GLN A N 1
ATOM 664 C CA . GLN A 1 85 ? -5.434 -12.808 25.720 1.00 18.63 90 GLN A CA 1
ATOM 665 C C . GLN A 1 85 ? -4.166 -13.220 26.495 1.00 19.65 90 GLN A C 1
ATOM 666 O O . GLN A 1 85 ? -3.996 -12.888 27.720 1.00 20.12 90 GLN A O 1
ATOM 672 N N . LYS A 1 86 ? -3.249 -13.923 25.851 1.00 15.76 91 LYS A N 1
ATOM 673 C CA . LYS A 1 86 ? -2.047 -14.388 26.565 1.00 17.21 91 LYS A CA 1
ATOM 674 C C . LYS A 1 86 ? -1.275 -13.186 27.054 1.00 18.64 91 LYS A C 1
ATOM 675 O O . LYS A 1 86 ? -0.691 -13.213 28.150 1.00 18.42 91 LYS A O 1
ATOM 681 N N . LEU A 1 87 ? -1.252 -12.097 26.310 1.00 16.21 92 LEU A N 1
ATOM 682 C CA . LEU A 1 87 ? -0.494 -10.923 26.636 1.00 17.56 92 LEU A CA 1
ATOM 683 C C . LEU A 1 87 ? -1.245 -9.991 27.681 1.00 17.07 92 LEU A C 1
ATOM 684 O O . LEU A 1 87 ? -0.707 -8.972 28.010 1.00 23.14 92 LEU A O 1
ATOM 689 N N . GLY A 1 88 ? -2.438 -10.325 28.062 1.00 18.47 93 GLY A N 1
ATOM 690 C CA . GLY A 1 88 ? -3.266 -9.497 28.949 1.00 19.48 93 GLY A CA 1
ATOM 691 C C . GLY A 1 88 ? -3.864 -8.277 28.295 1.00 20.83 93 GLY A C 1
ATOM 692 O O . GLY A 1 88 ? -4.230 -7.337 28.969 1.00 21.85 93 GLY A O 1
ATOM 693 N N . ILE A 1 89 ? -4.005 -8.292 26.967 1.00 17.24 94 ILE A N 1
ATOM 694 C CA . ILE A 1 89 ? -4.647 -7.206 26.247 1.00 18.53 94 ILE A CA 1
ATOM 695 C C . ILE A 1 89 ? -6.053 -7.686 26.007 1.00 19.19 94 ILE A C 1
ATOM 696 O O . ILE A 1 89 ? -6.330 -8.506 25.105 1.00 22.02 94 ILE A O 1
ATOM 701 N N . THR A 1 90 ? -6.984 -7.221 26.809 1.00 17.85 95 THR A N 1
ATOM 702 C CA . THR A 1 90 ? -8.312 -7.832 26.853 1.00 21.23 95 THR A CA 1
ATOM 703 C C . THR A 1 90 ? -9.440 -6.981 26.275 1.00 20.36 95 THR A C 1
ATOM 704 O O . THR A 1 90 ? -10.568 -7.428 26.308 1.00 23.29 95 THR A O 1
ATOM 708 N N . ASP A 1 91 ? -9.117 -5.837 25.664 1.00 21.34 96 ASP A N 1
ATOM 709 C CA . ASP A 1 91 ? -10.128 -4.995 25.040 1.00 22.25 96 ASP A CA 1
ATOM 710 C C . ASP A 1 91 ? -10.825 -5.748 23.922 1.00 23.25 96 ASP A C 1
ATOM 711 O O . ASP A 1 91 ? -10.149 -6.372 23.081 1.00 20.16 96 ASP A O 1
ATOM 716 N N . ASP A 1 92 ? -12.135 -5.667 23.890 1.00 19.02 97 ASP A N 1
ATOM 717 C CA . ASP A 1 92 ? -12.933 -6.284 22.821 1.00 20.82 97 ASP A CA 1
ATOM 718 C C . ASP A 1 92 ? -12.686 -5.484 21.534 1.00 19.52 97 ASP A C 1
ATOM 719 O O . ASP A 1 92 ? -12.776 -4.270 21.519 1.00 18.79 97 ASP A O 1
ATOM 724 N N . LEU A 1 93 ? -12.320 -6.180 20.442 1.00 15.78 98 LEU A N 1
ATOM 725 C CA . LEU A 1 93 ? -12.118 -5.473 19.149 1.00 15.95 98 LEU A CA 1
ATOM 726 C C . LEU A 1 93 ? -13.339 -5.473 18.250 1.00 14.43 98 LEU A C 1
ATOM 727 O O . LEU A 1 93 ? -13.248 -5.036 17.068 1.00 14.55 98 LEU A O 1
ATOM 732 N N . SER A 1 94 ? -14.487 -5.960 18.729 1.00 14.14 99 SER A N 1
ATOM 733 C CA . SER A 1 94 ? -15.768 -5.917 17.998 1.00 14.78 99 SER A CA 1
ATOM 734 C C . SER A 1 94 ? -15.688 -6.659 16.647 1.00 15.27 99 SER A C 1
ATOM 735 O O . SER A 1 94 ? -16.074 -6.138 15.624 1.00 16.05 99 SER A O 1
ATOM 738 N N . ASP A 1 95 ? -15.091 -7.857 16.675 1.00 13.14 100 ASP A N 1
ATOM 739 C CA . ASP A 1 95 ? -15.168 -8.740 15.500 1.00 12.78 100 ASP A CA 1
ATOM 740 C C . ASP A 1 95 ? -15.352 -10.165 16.000 1.00 11.79 100 ASP A C 1
ATOM 741 O O . ASP A 1 95 ? -14.460 -10.759 16.672 1.00 12.22 100 ASP A O 1
ATOM 746 N N . ASN A 1 96 ? -16.519 -10.682 15.752 1.00 12.18 101 ASN A N 1
ATOM 747 C CA . ASN A 1 96 ? -16.920 -11.978 16.266 1.00 12.61 101 ASN A CA 1
ATOM 748 C C . ASN A 1 96 ? -16.026 -13.090 15.692 1.00 11.78 101 ASN A C 1
ATOM 749 O O . ASN A 1 96 ? -15.621 -13.982 16.406 1.00 12.41 101 ASN A O 1
ATOM 754 N N . ALA A 1 97 ? -15.732 -13.041 14.406 1.00 11.34 102 ALA A N 1
ATOM 755 C CA . ALA A 1 97 ? -14.877 -14.069 13.765 1.00 11.14 102 ALA A CA 1
ATOM 756 C C . ALA A 1 97 ? -13.509 -14.094 14.377 1.00 11.24 102 ALA A C 1
ATOM 757 O O . ALA A 1 97 ? -12.980 -15.136 14.749 1.00 10.72 102 ALA A O 1
ATOM 759 N N . PHE A 1 98 ? -12.869 -12.910 14.513 1.00 9.74 103 PHE A N 1
ATOM 760 C CA . PHE A 1 98 ? -11.555 -12.791 15.105 1.00 10.37 103 PHE A CA 1
ATOM 761 C C . PHE A 1 98 ? -11.554 -13.387 16.544 1.00 10.83 103 PHE A C 1
ATOM 762 O O . PHE A 1 98 ? -10.673 -14.086 16.950 1.00 10.85 103 PHE A O 1
ATOM 770 N N . THR A 1 99 ? -12.574 -13.022 17.310 1.00 9.92 104 THR A N 1
ATOM 771 C CA . THR A 1 99 ? -12.652 -13.413 18.721 1.00 12.02 104 THR A CA 1
ATOM 772 C C . THR A 1 99 ? -12.877 -14.938 18.883 1.00 13.18 104 THR A C 1
ATOM 773 O O . THR A 1 99 ? -12.261 -15.581 19.730 1.00 13.98 104 THR A O 1
ATOM 777 N N . THR A 1 100 ? -13.708 -15.480 18.022 1.00 11.74 105 THR A N 1
ATOM 778 C CA . THR A 1 100 ? -13.972 -16.917 17.959 1.00 12.75 105 THR A CA 1
ATOM 779 C C . THR A 1 100 ? -12.714 -17.682 17.568 1.00 11.51 105 THR A C 1
ATOM 780 O O . THR A 1 100 ? -12.429 -18.770 18.067 1.00 12.54 105 THR A O 1
ATOM 784 N N . GLY A 1 101 ? -11.935 -17.119 16.660 1.00 10.42 106 GLY A N 1
ATOM 785 C CA . GLY A 1 101 ? -10.781 -17.776 16.027 1.00 10.74 106 GLY A CA 1
ATOM 786 C C . GLY A 1 101 ? -11.194 -18.645 14.878 1.00 9.73 106 GLY A C 1
ATOM 787 O O . GLY A 1 101 ? -12.306 -19.082 14.797 1.00 10.96 106 GLY A O 1
ATOM 788 N N . GLN A 1 102 ? -10.280 -18.796 13.968 1.00 9.14 107 GLN A N 1
ATOM 789 C CA . GLN A 1 102 ? -10.564 -19.443 12.741 1.00 8.95 107 GLN A CA 1
ATOM 790 C C . GLN A 1 102 ? -10.774 -20.941 12.921 1.00 9.85 107 GLN A C 1
ATOM 791 O O . GLN A 1 102 ? -11.522 -21.535 12.159 1.00 10.54 107 GLN A O 1
ATOM 797 N N . ARG A 1 103 ? -10.046 -21.584 13.848 1.00 11.13 108 ARG A N 1
ATOM 798 C CA . ARG A 1 103 ? -10.292 -23.024 14.011 1.00 12.65 108 ARG A CA 1
ATOM 799 C C . ARG A 1 103 ? -11.786 -23.365 14.288 1.00 13.12 108 ARG A C 1
ATOM 800 O O . ARG A 1 103 ? -12.367 -24.308 13.660 1.00 15.05 108 ARG A O 1
ATOM 808 N N . LYS A 1 104 ? -12.480 -22.553 15.111 1.00 12.68 109 LYS A N 1
ATOM 809 C CA . LYS A 1 104 ? -13.916 -22.758 15.377 1.00 14.42 109 LYS A CA 1
ATOM 810 C C . LYS A 1 104 ? -14.764 -22.182 14.244 1.00 13.98 109 LYS A C 1
ATOM 811 O O . LYS A 1 104 ? -15.712 -22.789 13.797 1.00 13.40 109 LYS A O 1
ATOM 817 N N . ASP A 1 105 ? -14.338 -21.036 13.686 1.00 11.31 110 ASP A N 1
ATOM 818 C CA . ASP A 1 105 ? -15.144 -20.369 12.660 1.00 10.24 110 ASP A CA 1
ATOM 819 C C . ASP A 1 105 ? -15.161 -21.182 11.353 1.00 10.61 110 ASP A C 1
ATOM 820 O O . ASP A 1 105 ? -16.086 -21.063 10.564 1.00 11.13 110 ASP A O 1
ATOM 825 N N . ALA A 1 106 ? -14.145 -22.028 11.160 1.00 10.50 111 ALA A N 1
ATOM 826 C CA . ALA A 1 106 ? -13.996 -22.809 9.965 1.00 10.79 111 ALA A CA 1
ATOM 827 C C . ALA A 1 106 ? -15.205 -23.743 9.756 1.00 11.32 111 ALA A C 1
ATOM 828 O O . ALA A 1 106 ? -15.570 -24.106 8.641 1.00 10.86 111 ALA A O 1
ATOM 830 N N . GLU A 1 107 ? -15.905 -24.114 10.832 1.00 10.61 112 GLU A N 1
ATOM 831 C CA . GLU A 1 107 ? -17.132 -24.904 10.673 1.00 12.39 112 GLU A CA 1
ATOM 832 C C . GLU A 1 107 ? -18.149 -24.148 9.826 1.00 11.64 112 GLU A C 1
ATOM 833 O O . GLU A 1 107 ? -18.643 -24.675 8.837 1.00 11.88 112 GLU A O 1
ATOM 839 N N . ILE A 1 108 ? -18.379 -22.886 10.183 1.00 11.33 113 ILE A N 1
ATOM 840 C CA . ILE A 1 108 ? -19.295 -22.052 9.424 1.00 12.19 113 ILE A CA 1
ATOM 841 C C . ILE A 1 108 ? -18.746 -21.659 8.069 1.00 13.65 113 ILE A C 1
ATOM 842 O O . ILE A 1 108 ? -19.532 -21.531 7.105 1.00 13.50 113 ILE A O 1
ATOM 847 N N . LEU A 1 109 ? -17.422 -21.527 7.977 1.00 11.91 114 LEU A N 1
ATOM 848 C CA . LEU A 1 109 ? -16.810 -21.250 6.653 1.00 11.70 114 LEU A CA 1
ATOM 849 C C . LEU A 1 109 ? -17.053 -22.366 5.679 1.00 10.91 114 LEU A C 1
ATOM 850 O O . LEU A 1 109 ? -16.965 -22.190 4.421 1.00 9.68 114 LEU A O 1
ATOM 855 N N . GLY A 1 110 ? -17.312 -23.582 6.177 1.00 10.10 115 GLY A N 1
ATOM 856 C CA . GLY A 1 110 ? -17.547 -24.731 5.321 1.00 10.23 115 GLY A CA 1
ATOM 857 C C . GLY A 1 110 ? -16.379 -25.685 5.148 1.00 10.78 115 GLY A C 1
ATOM 858 O O . GLY A 1 110 ? -16.456 -26.586 4.289 1.00 11.20 115 GLY A O 1
ATOM 859 N N . ASP A 1 111 ? -15.329 -25.531 5.927 1.00 10.12 116 ASP A N 1
ATOM 860 C CA . ASP A 1 111 ? -14.140 -26.346 5.812 1.00 10.05 116 ASP A CA 1
ATOM 861 C C . ASP A 1 111 ? -14.513 -27.802 6.108 1.00 12.23 116 ASP A C 1
ATOM 862 O O . ASP A 1 111 ? -15.322 -28.091 6.962 1.00 12.91 116 ASP A O 1
ATOM 867 N N . PRO A 1 112 ? -13.834 -28.711 5.408 1.00 14.40 117 PRO A N 1
ATOM 868 C CA . PRO A 1 112 ? -13.920 -30.135 5.822 1.00 15.37 117 PRO A CA 1
ATOM 869 C C . PRO A 1 112 ? -13.481 -30.321 7.264 1.00 15.43 117 PRO A C 1
ATOM 870 O O . PRO A 1 112 ? -12.594 -29.598 7.774 1.00 13.69 117 PRO A O 1
ATOM 874 N N . GLY A 1 113 ? -14.088 -31.288 7.954 1.00 15.66 118 GLY A N 1
ATOM 875 C CA . GLY A 1 113 ? -13.784 -31.432 9.354 1.00 15.95 118 GLY A CA 1
ATOM 876 C C . GLY A 1 113 ? -14.656 -32.495 9.968 1.00 18.48 118 GLY A C 1
ATOM 877 O O . GLY A 1 113 ? -15.360 -33.142 9.236 1.00 20.94 118 GLY A O 1
ATOM 878 N N . SER A 1 114 ? -14.516 -32.646 11.269 1.00 21.29 119 SER A N 1
ATOM 879 C CA . SER A 1 114 ? -15.390 -33.597 12.002 1.00 24.02 119 SER A CA 1
ATOM 880 C C . SER A 1 114 ? -15.813 -33.012 13.280 1.00 24.93 119 SER A C 1
ATOM 881 O O . SER A 1 114 ? -15.214 -32.064 13.775 1.00 22.45 119 SER A O 1
ATOM 884 N N . LYS A 1 115 ? -16.870 -33.600 13.857 1.00 29.96 120 LYS A N 1
ATOM 885 C CA . LYS A 1 115 ? -17.469 -33.124 15.088 1.00 32.00 120 LYS A CA 1
ATOM 886 C C . LYS A 1 115 ? -17.552 -34.238 16.099 1.00 31.69 120 LYS A C 1
ATOM 887 O O . LYS A 1 115 ? -17.742 -35.372 15.736 1.00 31.45 120 LYS A O 1
ATOM 893 N N . ASN A 1 116 ? -17.286 -33.880 17.331 1.00 32.61 121 ASN A N 1
ATOM 894 C CA . ASN A 1 116 ? -17.498 -34.740 18.522 1.00 33.07 121 ASN A CA 1
ATOM 895 C C . ASN A 1 116 ? -18.377 -33.829 19.382 1.00 32.19 121 ASN A C 1
ATOM 896 O O . ASN A 1 116 ? -17.866 -32.889 19.986 1.00 33.25 121 ASN A O 1
ATOM 901 N N . GLY A 1 117 ? -19.678 -34.093 19.446 1.00 34.85 122 GLY A N 1
ATOM 902 C CA . GLY A 1 117 ? -20.608 -33.196 20.141 1.00 36.21 122 GLY A CA 1
ATOM 903 C C . GLY A 1 117 ? -20.702 -31.865 19.422 1.00 40.37 122 GLY A C 1
ATOM 904 O O . GLY A 1 117 ? -20.860 -31.838 18.215 1.00 42.96 122 GLY A O 1
ATOM 905 N N . ASP A 1 118 ? -20.590 -30.763 20.152 1.00 40.09 123 ASP A N 1
ATOM 906 C CA . ASP A 1 118 ? -20.542 -29.432 19.553 1.00 39.06 123 ASP A CA 1
ATOM 907 C C . ASP A 1 118 ? -19.130 -29.032 19.089 1.00 33.71 123 ASP A C 1
ATOM 908 O O . ASP A 1 118 ? -18.976 -27.930 18.519 1.00 33.29 123 ASP A O 1
ATOM 913 N N . ALA A 1 119 ? -18.106 -29.861 19.363 1.00 29.64 124 ALA A N 1
ATOM 914 C CA . ALA A 1 119 ? -16.715 -29.481 19.088 1.00 27.39 124 ALA A CA 1
ATOM 915 C C . ALA A 1 119 ? -16.316 -29.874 17.658 1.00 26.16 124 ALA A C 1
ATOM 916 O O . ALA A 1 119 ? -16.177 -31.056 17.356 1.00 24.17 124 ALA A O 1
ATOM 918 N N . PHE A 1 120 ? -16.087 -28.867 16.819 1.00 23.47 125 PHE A N 1
ATOM 919 C CA . PHE A 1 120 ? -15.642 -29.092 15.436 1.00 20.00 125 PHE A CA 1
ATOM 920 C C . PHE A 1 120 ? -14.127 -29.054 15.359 1.00 20.57 125 PHE A C 1
ATOM 921 O O . PHE A 1 120 ? -13.545 -28.145 15.944 1.00 20.80 125 PHE A O 1
ATOM 929 N N . THR A 1 121 ? -13.474 -30.003 14.662 1.00 16.38 126 THR A N 1
ATOM 930 C CA . THR A 1 121 ? -12.094 -29.929 14.345 1.00 18.44 126 THR A CA 1
ATOM 931 C C . THR A 1 121 ? -11.953 -29.886 12.860 1.00 14.59 126 THR A C 1
ATOM 932 O O . THR A 1 121 ? -12.360 -30.804 12.186 1.00 13.94 126 THR A O 1
ATOM 936 N N . PRO A 1 122 ? -11.384 -28.790 12.292 1.00 12.63 127 PRO A N 1
ATOM 937 C CA . PRO A 1 122 ? -11.241 -28.785 10.847 1.00 13.40 127 PRO A CA 1
ATOM 938 C C . PRO A 1 122 ? -10.160 -29.775 10.408 1.00 13.09 127 PRO A C 1
ATOM 939 O O . PRO A 1 122 ? -9.183 -30.060 11.216 1.00 14.34 127 PRO A O 1
ATOM 943 N N . ALA A 1 123 ? -10.248 -30.229 9.160 1.00 12.87 128 ALA A N 1
ATOM 944 C CA . ALA A 1 123 ? -9.263 -31.177 8.610 1.00 13.04 128 ALA A CA 1
ATOM 945 C C . ALA A 1 123 ? -8.092 -30.359 8.119 1.00 12.29 128 ALA A C 1
ATOM 946 O O . ALA A 1 123 ? -7.884 -30.109 6.926 1.00 13.77 128 ALA A O 1
ATOM 948 N N . TRP A 1 124 ? -7.288 -29.922 9.088 1.00 11.58 129 TRP A N 1
ATOM 949 C CA . TRP A 1 124 ? -6.127 -29.086 8.832 1.00 12.21 129 TRP A CA 1
ATOM 950 C C . TRP A 1 124 ? -4.808 -29.783 9.210 1.00 12.81 129 TRP A C 1
ATOM 951 O O . TRP A 1 124 ? -4.817 -30.775 9.978 1.00 14.35 129 TRP A O 1
ATOM 962 N N . GLU A 1 125 ? -3.706 -29.297 8.662 1.00 12.91 130 GLU A N 1
ATOM 963 C CA . GLU A 1 125 ? -2.429 -29.779 9.130 1.00 13.09 130 GLU A CA 1
ATOM 964 C C . GLU A 1 125 ? -2.289 -29.578 10.629 1.00 13.75 130 GLU A C 1
ATOM 965 O O . GLU A 1 125 ? -2.764 -28.620 11.253 1.00 12.77 130 GLU A O 1
ATOM 971 N N . ALA A 1 126 ? -1.615 -30.516 11.324 1.00 13.29 131 ALA A N 1
ATOM 972 C CA . ALA A 1 126 ? -1.566 -30.495 12.786 1.00 13.99 131 ALA A CA 1
ATOM 973 C C . ALA A 1 126 ? -1.170 -29.220 13.472 1.00 13.06 131 ALA A C 1
ATOM 974 O O . ALA A 1 126 ? -1.801 -28.812 14.466 1.00 14.90 131 ALA A O 1
ATOM 976 N N . PRO A 1 127 ? -0.187 -28.523 12.962 1.00 11.78 132 PRO A N 1
ATOM 977 C CA . PRO A 1 127 ? 0.243 -27.327 13.656 1.00 12.44 132 PRO A CA 1
ATOM 978 C C . PRO A 1 127 ? -0.844 -26.248 13.699 1.00 11.44 132 PRO A C 1
ATOM 979 O O . PRO A 1 127 ? -0.953 -25.482 14.649 1.00 13.45 132 PRO A O 1
ATOM 983 N N . PHE A 1 128 ? -1.743 -26.246 12.696 1.00 11.37 133 PHE A N 1
ATOM 984 C CA . PHE A 1 128 ? -2.802 -25.226 12.694 1.00 11.36 133 PHE A CA 1
ATOM 985 C C . PHE A 1 128 ? -3.974 -25.541 13.562 1.00 12.44 133 PHE A C 1
ATOM 986 O O . PHE A 1 128 ? -4.876 -24.729 13.728 1.00 12.74 133 PHE A O 1
ATOM 994 N N . LEU A 1 129 ? -3.930 -26.744 14.177 1.00 11.86 134 LEU A N 1
ATOM 995 C CA . LEU A 1 129 ? -4.869 -27.128 15.177 1.00 13.04 134 LEU A CA 1
ATOM 996 C C . LEU A 1 129 ? -4.390 -26.699 16.529 1.00 13.21 134 LEU A C 1
ATOM 997 O O . LEU A 1 129 ? -5.159 -26.733 17.472 1.00 16.05 134 LEU A O 1
ATOM 1002 N N . LYS A 1 130 ? -3.163 -26.255 16.667 1.00 13.12 135 LYS A N 1
ATOM 1003 C CA . LYS A 1 130 ? -2.669 -25.707 17.938 1.00 15.36 135 LYS A CA 1
ATOM 1004 C C . LYS A 1 130 ? -3.034 -24.283 18.102 1.00 14.77 135 LYS A C 1
ATOM 1005 O O . LYS A 1 130 ? -3.287 -23.570 17.121 1.00 15.21 135 LYS A O 1
ATOM 1011 N N . ASP A 1 131 ? -3.041 -23.785 19.328 1.00 15.21 136 ASP A N 1
ATOM 1012 C CA . ASP A 1 131 ? -3.231 -22.361 19.552 1.00 15.66 136 ASP A CA 1
ATOM 1013 C C . ASP A 1 131 ? -2.002 -21.628 19.003 1.00 14.84 136 ASP A C 1
ATOM 1014 O O . ASP A 1 131 ? -0.827 -21.926 19.282 1.00 16.85 136 ASP A O 1
ATOM 1019 N N . ILE A 1 132 ? -2.298 -20.638 18.169 1.00 12.46 137 ILE A N 1
ATOM 1020 C CA . ILE A 1 132 ? -1.277 -19.754 17.583 1.00 12.20 137 ILE A CA 1
ATOM 1021 C C . ILE A 1 132 ? -1.547 -18.367 18.142 1.00 11.46 137 ILE A C 1
ATOM 1022 O O . ILE A 1 132 ? -2.689 -17.890 18.068 1.00 13.28 137 ILE A O 1
ATOM 1027 N N . HIS A 1 133 ? -0.521 -17.705 18.669 1.00 11.63 138 HIS A N 1
ATOM 1028 C CA . HIS A 1 133 ? -0.660 -16.355 19.288 1.00 12.14 138 HIS A CA 1
ATOM 1029 C C . HIS A 1 133 ? -0.340 -15.192 18.335 1.00 12.86 138 HIS A C 1
ATOM 1030 O O . HIS A 1 133 ? -0.865 -14.115 18.540 1.00 12.79 138 HIS A O 1
ATOM 1037 N N . GLY A 1 134 ? 0.481 -15.425 17.319 1.00 10.96 139 GLY A N 1
ATOM 1038 C CA . GLY A 1 134 ? 0.836 -14.427 16.357 1.00 10.27 139 GLY A CA 1
ATOM 1039 C C . GLY A 1 134 ? 1.570 -14.979 15.190 1.00 11.45 139 GLY A C 1
ATOM 1040 O O . GLY A 1 134 ? 1.900 -16.179 15.157 1.00 11.07 139 GLY A O 1
ATOM 1041 N N . VAL A 1 135 ? 1.838 -14.114 14.237 1.00 10.19 140 VAL A N 1
ATOM 1042 C CA . VAL A 1 135 ? 2.652 -14.383 13.086 1.00 9.85 140 VAL A CA 1
ATOM 1043 C C . VAL A 1 135 ? 3.622 -13.250 12.854 1.00 11.59 140 VAL A C 1
ATOM 1044 O O . VAL A 1 135 ? 3.214 -12.090 12.912 1.00 11.17 140 VAL A O 1
ATOM 1048 N N . ILE A 1 136 ? 4.844 -13.577 12.618 1.00 9.84 141 ILE A N 1
ATOM 1049 C CA . ILE A 1 136 ? 5.875 -12.691 12.120 1.00 11.11 141 ILE A CA 1
ATOM 1050 C C . ILE A 1 136 ? 6.074 -13.100 10.656 1.00 12.16 141 ILE A C 1
ATOM 1051 O O . ILE A 1 136 ? 6.288 -14.281 10.393 1.00 12.93 141 ILE A O 1
ATOM 1056 N N . PHE A 1 137 ? 5.996 -12.154 9.724 1.00 11.02 142 PHE A N 1
ATOM 1057 C CA . PHE A 1 137 ? 6.198 -12.497 8.343 1.00 10.84 142 PHE A CA 1
ATOM 1058 C C . PHE A 1 137 ? 7.185 -11.595 7.632 1.00 11.70 142 PHE A C 1
ATOM 1059 O O . PHE A 1 137 ? 7.279 -10.418 7.955 1.00 11.83 142 PHE A O 1
ATOM 1067 N N . VAL A 1 138 ? 7.959 -12.217 6.773 1.00 10.80 143 VAL A N 1
ATOM 1068 C CA . VAL A 1 138 ? 9.129 -11.585 6.169 1.00 11.63 143 VAL A CA 1
ATOM 1069 C C . VAL A 1 138 ? 9.050 -11.842 4.660 1.00 11.52 143 VAL A C 1
ATOM 1070 O O . VAL A 1 138 ? 8.957 -12.952 4.197 1.00 11.83 143 VAL A O 1
ATOM 1074 N N . ALA A 1 139 ? 9.088 -10.764 3.899 1.00 12.53 144 ALA A N 1
ATOM 1075 C CA . ALA A 1 139 ? 8.974 -10.787 2.436 1.00 11.77 144 ALA A CA 1
ATOM 1076 C C . ALA A 1 139 ? 10.196 -10.210 1.783 1.00 14.32 144 ALA A C 1
ATOM 1077 O O . ALA A 1 139 ? 10.692 -9.144 2.158 1.00 14.94 144 ALA A O 1
ATOM 1079 N N . GLY A 1 140 ? 10.607 -10.771 0.699 1.00 13.15 145 GLY A N 1
ATOM 1080 C CA . GLY A 1 140 ? 11.751 -10.189 0.019 1.00 16.60 145 GLY A CA 1
ATOM 1081 C C . GLY A 1 140 ? 11.947 -10.779 -1.347 1.00 16.49 145 GLY A C 1
ATOM 1082 O O . GLY A 1 140 ? 11.066 -11.486 -1.871 1.00 14.59 145 GLY A O 1
ATOM 1083 N N . ASP A 1 141 ? 13.135 -10.502 -1.917 1.00 16.95 146 ASP A N 1
ATOM 1084 C CA . ASP A 1 141 ? 13.452 -10.900 -3.260 1.00 17.98 146 ASP A CA 1
ATOM 1085 C C . ASP A 1 141 ? 14.043 -12.243 -3.448 1.00 17.34 146 ASP A C 1
ATOM 1086 O O . ASP A 1 141 ? 14.146 -12.702 -4.619 1.00 21.15 146 ASP A O 1
ATOM 1098 N N . HIS A 1 143 ? 15.344 -16.167 -1.120 1.00 16.87 148 HIS A N 1
ATOM 1099 C CA . HIS A 1 143 ? 15.336 -16.916 0.144 1.00 16.02 148 HIS A CA 1
ATOM 1100 C C . HIS A 1 143 ? 16.403 -16.477 1.102 1.00 16.58 148 HIS A C 1
ATOM 1101 O O . HIS A 1 143 ? 16.137 -16.361 2.251 1.00 17.15 148 HIS A O 1
ATOM 1108 N N . GLY A 1 144 ? 17.605 -16.167 0.585 1.00 19.73 149 GLY A N 1
ATOM 1109 C CA . GLY A 1 144 ? 18.705 -15.718 1.459 1.00 19.68 149 GLY A CA 1
ATOM 1110 C C . GLY A 1 144 ? 18.342 -14.456 2.217 1.00 19.44 149 GLY A C 1
ATOM 1111 O O . GLY A 1 144 ? 18.571 -14.410 3.441 1.00 20.26 149 GLY A O 1
ATOM 1112 N N . SER A 1 145 ? 17.781 -13.459 1.537 1.00 18.27 150 SER A N 1
ATOM 1113 C CA . SER A 1 145 ? 17.447 -12.175 2.221 1.00 17.73 150 SER A CA 1
ATOM 1114 C C . SER A 1 145 ? 16.348 -12.371 3.286 1.00 15.13 150 SER A C 1
ATOM 1115 O O . SER A 1 145 ? 16.429 -11.887 4.377 1.00 14.60 150 SER A O 1
ATOM 1118 N N . VAL A 1 146 ? 15.340 -13.147 2.940 1.00 15.25 151 VAL A N 1
ATOM 1119 C CA . VAL A 1 146 ? 14.282 -13.416 3.935 1.00 13.67 151 VAL A CA 1
ATOM 1120 C C . VAL A 1 146 ? 14.843 -14.175 5.118 1.00 14.43 151 VAL A C 1
ATOM 1121 O O . VAL A 1 146 ? 14.535 -13.892 6.234 1.00 14.79 151 VAL A O 1
ATOM 1125 N N . ASN A 1 147 ? 15.665 -15.193 4.875 1.00 15.64 152 ASN A N 1
ATOM 1126 C CA . ASN A 1 147 ? 16.176 -16.009 5.960 1.00 18.67 152 ASN A CA 1
ATOM 1127 C C . ASN A 1 147 ? 17.126 -15.230 6.877 1.00 16.92 152 ASN A C 1
ATOM 1128 O O . ASN A 1 147 ? 17.088 -15.418 8.090 1.00 18.15 152 ASN A O 1
ATOM 1133 N N . LYS A 1 148 ? 17.905 -14.337 6.301 1.00 17.55 153 LYS A N 1
ATOM 1134 C CA . LYS A 1 148 ? 18.780 -13.471 7.096 1.00 19.39 153 LYS A CA 1
ATOM 1135 C C . LYS A 1 148 ? 18.003 -12.560 8.010 1.00 19.50 153 LYS A C 1
ATOM 1136 O O . LYS A 1 148 ? 18.333 -12.424 9.211 1.00 19.39 153 LYS A O 1
ATOM 1142 N N . LYS A 1 149 ? 16.947 -11.925 7.489 1.00 16.75 154 LYS A N 1
ATOM 1143 C CA . LYS A 1 149 ? 16.134 -11.071 8.301 1.00 16.79 154 LYS A CA 1
ATOM 1144 C C . LYS A 1 149 ? 15.339 -11.887 9.329 1.00 15.06 154 LYS A C 1
ATOM 1145 O O . LYS A 1 149 ? 15.236 -11.506 10.483 1.00 14.88 154 LYS A O 1
ATOM 1151 N N . LEU A 1 150 ? 14.729 -13.011 8.936 1.00 15.14 155 LEU A N 1
ATOM 1152 C CA . LEU A 1 150 ? 14.033 -13.798 9.907 1.00 15.27 155 LEU A CA 1
ATOM 1153 C C . LEU A 1 150 ? 14.943 -14.308 11.043 1.00 17.02 155 LEU A C 1
ATOM 1154 O O . LEU A 1 150 ? 14.534 -14.339 12.204 1.00 16.16 155 LEU A O 1
ATOM 1159 N N . ASP A 1 151 ? 16.173 -14.736 10.709 1.00 19.41 156 ASP A N 1
ATOM 1160 C CA . ASP A 1 151 ? 17.127 -15.187 11.784 1.00 20.50 156 ASP A CA 1
ATOM 1161 C C . ASP A 1 151 ? 17.421 -14.046 12.755 1.00 19.12 156 ASP A C 1
ATOM 1162 O O . ASP A 1 151 ? 17.501 -14.278 13.935 1.00 16.41 156 ASP A O 1
ATOM 1167 N N . GLU A 1 152 ? 17.547 -12.818 12.258 1.00 18.11 157 GLU A N 1
ATOM 1168 C CA . GLU A 1 152 ? 17.758 -11.673 13.110 1.00 20.50 157 GLU A CA 1
ATOM 1169 C C . GLU A 1 152 ? 16.582 -11.453 14.061 1.00 18.51 157 GLU A C 1
ATOM 1170 O O . GLU A 1 152 ? 16.733 -11.217 15.288 1.00 17.92 157 GLU A O 1
ATOM 1176 N N . ILE A 1 153 ? 15.361 -11.619 13.565 1.00 15.53 158 ILE A N 1
ATOM 1177 C CA . ILE A 1 153 ? 14.211 -11.488 14.413 1.00 15.41 158 ILE A CA 1
ATOM 1178 C C . ILE A 1 153 ? 14.098 -12.602 15.403 1.00 16.29 158 ILE A C 1
ATOM 1179 O O . ILE A 1 153 ? 13.823 -12.381 16.564 1.00 16.62 158 ILE A O 1
ATOM 1184 N N . LYS A 1 154 ? 14.354 -13.840 14.974 1.00 15.99 159 LYS A N 1
ATOM 1185 C CA . LYS A 1 154 ? 14.305 -14.925 15.897 1.00 17.32 159 LYS A CA 1
ATOM 1186 C C . LYS A 1 154 ? 15.281 -14.724 17.077 1.00 18.26 159 LYS A C 1
ATOM 1187 O O . LYS A 1 154 ? 14.959 -15.098 18.214 1.00 15.82 159 LYS A O 1
ATOM 1193 N N . HIS A 1 155 ? 16.465 -14.226 16.717 1.00 17.52 160 HIS A N 1
ATOM 1194 C CA . HIS A 1 155 ? 17.515 -13.917 17.732 1.00 19.89 160 HIS A CA 1
ATOM 1195 C C . HIS A 1 155 ? 17.039 -12.920 18.791 1.00 18.45 160 HIS A C 1
ATOM 1196 O O . HIS A 1 155 ? 17.231 -13.096 20.001 1.00 18.23 160 HIS A O 1
ATOM 1203 N N . ILE A 1 156 ? 16.308 -11.898 18.351 1.00 17.91 161 ILE A N 1
ATOM 1204 C CA . ILE A 1 156 ? 15.693 -10.985 19.323 1.00 14.60 161 ILE A CA 1
ATOM 1205 C C . ILE A 1 156 ? 14.805 -11.656 20.376 1.00 15.38 161 ILE A C 1
ATOM 1206 O O . ILE A 1 156 ? 14.721 -11.268 21.539 1.00 16.61 161 ILE A O 1
ATOM 1211 N N . PHE A 1 157 ? 14.038 -12.682 19.987 1.00 13.79 162 PHE A N 1
ATOM 1212 C CA . PHE A 1 157 ? 13.131 -13.339 20.870 1.00 13.80 162 PHE A CA 1
ATOM 1213 C C . PHE A 1 157 ? 13.732 -14.650 21.460 1.00 12.72 162 PHE A C 1
ATOM 1214 O O . PHE A 1 157 ? 13.037 -15.429 22.105 1.00 16.28 162 PHE A O 1
ATOM 1222 N N . GLY A 1 158 ? 14.956 -14.910 21.129 1.00 14.03 163 GLY A N 1
ATOM 1223 C CA . GLY A 1 158 ? 15.731 -16.038 21.715 1.00 14.69 163 GLY A CA 1
ATOM 1224 C C . GLY A 1 158 ? 15.216 -17.374 21.250 1.00 14.00 163 GLY A C 1
ATOM 1225 O O . GLY A 1 158 ? 15.383 -18.368 21.943 1.00 14.61 163 GLY A O 1
ATOM 1226 N N . VAL A 1 159 ? 14.659 -17.409 20.014 1.00 15.11 164 VAL A N 1
ATOM 1227 C CA . VAL A 1 159 ? 14.024 -18.654 19.550 1.00 12.91 164 VAL A CA 1
ATOM 1228 C C . VAL A 1 159 ? 15.072 -19.789 19.477 1.00 13.86 164 VAL A C 1
ATOM 1229 O O . VAL A 1 159 ? 16.165 -19.597 18.961 1.00 14.54 164 VAL A O 1
ATOM 1233 N N . GLY A 1 160 ? 14.699 -20.914 20.040 1.00 14.99 165 GLY A N 1
ATOM 1234 C CA . GLY A 1 160 ? 15.517 -22.114 20.078 1.00 15.50 165 GLY A CA 1
ATOM 1235 C C . GLY A 1 160 ? 16.541 -22.160 21.197 1.00 16.52 165 GLY A C 1
ATOM 1236 O O . GLY A 1 160 ? 17.381 -23.092 21.273 1.00 16.64 165 GLY A O 1
ATOM 1237 N N . THR A 1 161 ? 16.479 -21.178 22.113 1.00 15.12 166 THR A N 1
ATOM 1238 C CA . THR A 1 161 ? 17.429 -21.109 23.225 1.00 15.68 166 THR A CA 1
ATOM 1239 C C . THR A 1 161 ? 16.643 -21.320 24.526 1.00 16.95 166 THR A C 1
ATOM 1240 O O . THR A 1 161 ? 15.400 -21.285 24.573 1.00 15.09 166 THR A O 1
ATOM 1244 N N . SER A 1 162 ? 17.361 -21.510 25.664 1.00 17.04 167 SER A N 1
ATOM 1245 C CA . SER A 1 162 ? 16.639 -21.650 26.905 1.00 18.47 167 SER A CA 1
ATOM 1246 C C . SER A 1 162 ? 16.090 -20.307 27.449 1.00 18.91 167 SER A C 1
ATOM 1247 O O . SER A 1 162 ? 15.387 -20.316 28.458 1.00 23.81 167 SER A O 1
ATOM 1250 N N . HIS A 1 163 ? 16.342 -19.195 26.772 1.00 14.93 168 HIS A N 1
ATOM 1251 C CA . HIS A 1 163 ? 15.781 -17.906 27.134 1.00 17.06 168 HIS A CA 1
ATOM 1252 C C . HIS A 1 163 ? 14.796 -17.420 26.086 1.00 16.71 168 HIS A C 1
ATOM 1253 O O . HIS A 1 163 ? 14.528 -16.244 26.012 1.00 17.74 168 HIS A O 1
ATOM 1260 N N . ALA A 1 164 ? 14.220 -18.331 25.328 1.00 14.75 169 ALA A N 1
ATOM 1261 C CA . ALA A 1 164 ? 13.233 -17.888 24.327 1.00 13.81 169 ALA A CA 1
ATOM 1262 C C . ALA A 1 164 ? 12.054 -17.230 25.003 1.00 14.25 169 ALA A C 1
ATOM 1263 O O . ALA A 1 164 ? 11.523 -17.755 25.973 1.00 16.71 169 ALA A O 1
ATOM 1265 N N . SER A 1 165 ? 11.480 -16.235 24.306 1.00 13.87 170 SER A N 1
ATOM 1266 C CA . SER A 1 165 ? 10.186 -15.766 24.748 1.00 14.40 170 SER A CA 1
ATOM 1267 C C . SER A 1 165 ? 9.018 -16.149 23.855 1.00 16.26 170 SER A C 1
ATOM 1268 O O . SER A 1 165 ? 7.882 -15.909 24.196 1.00 17.37 170 SER A O 1
ATOM 1271 N N . ILE A 1 166 ? 9.343 -16.758 22.715 1.00 14.96 171 ILE A N 1
ATOM 1272 C CA . ILE A 1 166 ? 8.288 -17.352 21.889 1.00 14.44 171 ILE A CA 1
ATOM 1273 C C . ILE A 1 166 ? 8.760 -18.730 21.443 1.00 15.57 171 ILE A C 1
ATOM 1274 O O . ILE A 1 166 ? 9.980 -19.006 21.421 1.00 15.77 171 ILE A O 1
ATOM 1279 N N . SER A 1 167 ? 7.821 -19.501 20.901 1.00 14.50 172 SER A N 1
ATOM 1280 C CA . SER A 1 167 ? 8.201 -20.743 20.253 1.00 15.24 172 SER A CA 1
ATOM 1281 C C . SER A 1 167 ? 7.508 -20.884 18.925 1.00 14.50 172 SER A C 1
ATOM 1282 O O . SER A 1 167 ? 6.398 -20.340 18.756 1.00 14.80 172 SER A O 1
ATOM 1286 N N . GLU A 1 168 ? 8.184 -21.535 17.999 1.00 13.11 173 GLU A N 1
ATOM 1287 C CA . GLU A 1 168 ? 7.638 -21.783 16.659 1.00 13.31 173 GLU A CA 1
ATOM 1288 C C . GLU A 1 168 ? 6.524 -22.818 16.765 1.00 13.77 173 GLU A C 1
ATOM 1289 O O . GLU A 1 168 ? 6.722 -23.924 17.315 1.00 13.06 173 GLU A O 1
ATOM 1295 N N . VAL A 1 169 ? 5.339 -22.492 16.212 1.00 11.76 174 VAL A N 1
ATOM 1296 C CA . VAL A 1 169 ? 4.273 -23.449 15.990 1.00 12.05 174 VAL A CA 1
ATOM 1297 C C . VAL A 1 169 ? 4.584 -24.155 14.655 1.00 12.89 174 VAL A C 1
ATOM 1298 O O . VAL A 1 169 ? 4.537 -25.387 14.556 1.00 12.96 174 VAL A O 1
ATOM 1302 N N . THR A 1 170 ? 4.748 -23.354 13.616 1.00 11.10 175 THR A N 1
ATOM 1303 C CA . THR A 1 170 ? 5.119 -23.806 12.319 1.00 11.47 175 THR A CA 1
ATOM 1304 C C . THR A 1 170 ? 5.491 -22.629 11.473 1.00 10.61 175 THR A C 1
ATOM 1305 O O . THR A 1 170 ? 5.399 -21.413 11.933 1.00 11.25 175 THR A O 1
ATOM 1309 N N . HIS A 1 171 ? 6.002 -22.870 10.268 1.00 10.79 176 HIS A N 1
ATOM 1310 C CA . HIS A 1 171 ? 6.212 -21.747 9.331 1.00 11.00 176 HIS A CA 1
ATOM 1311 C C . HIS A 1 171 ? 5.810 -22.249 7.943 1.00 11.75 176 HIS A C 1
ATOM 1312 O O . HIS A 1 171 ? 5.870 -23.463 7.660 1.00 11.65 176 HIS A O 1
ATOM 1319 N N . VAL A 1 172 ? 5.364 -21.339 7.102 1.00 10.75 177 VAL A N 1
ATOM 1320 C CA . VAL A 1 172 ? 5.074 -21.622 5.713 1.00 11.71 177 VAL A CA 1
ATOM 1321 C C . VAL A 1 172 ? 5.798 -20.657 4.782 1.00 13.49 177 VAL A C 1
ATOM 1322 O O . VAL A 1 172 ? 6.084 -19.519 5.166 1.00 13.20 177 VAL A O 1
ATOM 1326 N N . ARG A 1 173 ? 6.121 -21.108 3.585 1.00 12.49 178 ARG A N 1
ATOM 1327 C CA . ARG A 1 173 ? 6.818 -20.277 2.631 1.00 12.98 178 ARG A CA 1
ATOM 1328 C C . ARG A 1 173 ? 6.012 -20.161 1.348 1.00 13.90 178 ARG A C 1
ATOM 1329 O O . ARG A 1 173 ? 5.529 -21.173 0.822 1.00 15.50 178 ARG A O 1
ATOM 1337 N N . GLY A 1 174 ? 5.967 -18.985 0.805 1.00 10.26 179 GLY A N 1
ATOM 1338 C CA . GLY A 1 174 ? 5.394 -18.722 -0.512 1.00 10.93 179 GLY A CA 1
ATOM 1339 C C . GLY A 1 174 ? 6.525 -18.320 -1.473 1.00 11.51 179 GLY A C 1
ATOM 1340 O O . GLY A 1 174 ? 7.554 -17.695 -1.087 1.00 12.15 179 GLY A O 1
ATOM 1341 N N . ASP A 1 175 ? 6.308 -18.611 -2.739 1.00 11.15 180 ASP A N 1
ATOM 1342 C CA . ASP A 1 175 ? 7.196 -18.279 -3.801 1.00 12.59 180 ASP A CA 1
ATOM 1343 C C . ASP A 1 175 ? 6.405 -17.967 -5.050 1.00 12.27 180 ASP A C 1
ATOM 1344 O O . ASP A 1 175 ? 5.510 -18.759 -5.420 1.00 13.42 180 ASP A O 1
ATOM 1349 N N . VAL A 1 176 ? 6.694 -16.845 -5.679 1.00 12.05 181 VAL A N 1
ATOM 1350 C CA . VAL A 1 176 ? 6.008 -16.565 -6.939 1.00 12.53 181 VAL A CA 1
ATOM 1351 C C . VAL A 1 176 ? 6.381 -17.638 -7.976 1.00 13.82 181 VAL A C 1
ATOM 1352 O O . VAL A 1 176 ? 7.414 -18.333 -7.872 1.00 14.44 181 VAL A O 1
ATOM 1356 N N . ARG A 1 177 ? 5.557 -17.744 -9.010 1.00 13.35 182 ARG A N 1
ATOM 1357 C CA . ARG A 1 177 ? 5.801 -18.778 -10.028 1.00 14.54 182 ARG A CA 1
ATOM 1358 C C . ARG A 1 177 ? 6.897 -18.305 -10.991 1.00 15.91 182 ARG A C 1
ATOM 1359 O O . ARG A 1 177 ? 7.202 -17.138 -11.093 1.00 16.53 182 ARG A O 1
ATOM 1367 N N . PRO A 1 178 ? 7.461 -19.224 -11.751 1.00 20.81 183 PRO A N 1
ATOM 1368 C CA . PRO A 1 178 ? 8.562 -18.855 -12.687 1.00 22.39 183 PRO A CA 1
ATOM 1369 C C . PRO A 1 178 ? 8.153 -18.076 -13.908 1.00 22.57 183 PRO A C 1
ATOM 1370 O O . PRO A 1 178 ? 7.025 -18.218 -14.438 1.00 21.54 183 PRO A O 1
ATOM 1374 N N . GLY A 1 179 ? 9.079 -17.258 -14.408 1.00 23.39 184 GLY A N 1
ATOM 1375 C CA . GLY A 1 179 ? 8.855 -16.639 -15.687 1.00 25.65 184 GLY A CA 1
ATOM 1376 C C . GLY A 1 179 ? 7.673 -15.722 -15.823 1.00 23.78 184 GLY A C 1
ATOM 1377 O O . GLY A 1 179 ? 7.354 -14.981 -14.901 1.00 26.51 184 GLY A O 1
ATOM 1378 N N . ASP A 1 180 ? 7.026 -15.785 -16.990 1.00 27.92 185 ASP A N 1
ATOM 1379 C CA . ASP A 1 180 ? 6.013 -14.791 -17.375 1.00 32.79 185 ASP A CA 1
ATOM 1380 C C . ASP A 1 180 ? 4.714 -14.964 -16.618 1.00 27.88 185 ASP A C 1
ATOM 1381 O O . ASP A 1 180 ? 3.960 -13.989 -16.493 1.00 31.94 185 ASP A O 1
ATOM 1386 N N . VAL A 1 181 ? 4.541 -16.142 -16.033 1.00 24.63 186 VAL A N 1
ATOM 1387 C CA . VAL A 1 181 ? 3.386 -16.461 -15.167 1.00 24.53 186 VAL A CA 1
ATOM 1388 C C . VAL A 1 181 ? 3.638 -16.210 -13.658 1.00 18.71 186 VAL A C 1
ATOM 1389 O O . VAL A 1 181 ? 2.867 -16.662 -12.810 1.00 15.49 186 VAL A O 1
ATOM 1393 N N . HIS A 1 182 ? 4.713 -15.506 -13.296 1.00 17.09 187 HIS A N 1
ATOM 1394 C CA . HIS A 1 182 ? 4.979 -15.210 -11.928 1.00 15.90 187 HIS A CA 1
ATOM 1395 C C . HIS A 1 182 ? 3.799 -14.657 -11.056 1.00 14.44 187 HIS A C 1
ATOM 1396 O O . HIS A 1 182 ? 3.704 -15.015 -9.890 1.00 15.58 187 HIS A O 1
ATOM 1403 N N . ALA A 1 183 ? 2.897 -13.867 -11.608 1.00 14.93 188 ALA A N 1
ATOM 1404 C CA . ALA A 1 183 ? 1.746 -13.327 -10.872 1.00 12.97 188 ALA A CA 1
ATOM 1405 C C . ALA A 1 183 ? 0.434 -14.118 -11.179 1.00 12.33 188 ALA A C 1
ATOM 1406 O O . ALA A 1 183 ? -0.624 -13.708 -10.640 1.00 15.36 188 ALA A O 1
ATOM 1408 N N . HIS A 1 184 ? 0.540 -15.256 -11.810 1.00 11.23 189 HIS A N 1
ATOM 1409 C CA . HIS A 1 184 ? -0.596 -16.115 -11.994 1.00 12.22 189 HIS A CA 1
ATOM 1410 C C . HIS A 1 184 ? -0.675 -17.134 -10.884 1.00 11.36 189 HIS A C 1
ATOM 1411 O O . HIS A 1 184 ? 0.296 -17.777 -10.545 1.00 12.04 189 HIS A O 1
ATOM 1418 N N . GLU A 1 185 ? -1.878 -17.258 -10.313 1.00 10.80 190 GLU A N 1
ATOM 1419 C CA . GLU A 1 185 ? -2.107 -18.329 -9.304 1.00 11.74 190 GLU A CA 1
ATOM 1420 C C . GLU A 1 185 ? -1.995 -19.689 -9.961 1.00 12.18 190 GLU A C 1
ATOM 1421 O O . GLU A 1 185 ? -1.958 -19.740 -11.191 1.00 11.49 190 GLU A O 1
ATOM 1427 N N . HIS A 1 186 ? -1.889 -20.757 -9.173 1.00 10.65 191 HIS A N 1
ATOM 1428 C CA . HIS A 1 186 ? -1.538 -22.079 -9.764 1.00 10.21 191 HIS A CA 1
ATOM 1429 C C . HIS A 1 186 ? -2.548 -22.660 -10.749 1.00 10.35 191 HIS A C 1
ATOM 1430 O O . HIS A 1 186 ? -2.148 -23.527 -11.575 1.00 10.09 191 HIS A O 1
ATOM 1437 N N . PHE A 1 187 ? -3.819 -22.260 -10.722 1.00 10.57 192 PHE A N 1
ATOM 1438 C CA . PHE A 1 187 ? -4.732 -22.678 -11.778 1.00 10.27 192 PHE A CA 1
ATOM 1439 C C . PHE A 1 187 ? -4.427 -22.026 -13.105 1.00 10.11 192 PHE A C 1
ATOM 1440 O O . PHE A 1 187 ? -4.930 -22.503 -14.135 1.00 12.03 192 PHE A O 1
ATOM 1448 N N . GLY A 1 188 ? -3.634 -20.953 -13.146 1.00 9.48 193 GLY A N 1
ATOM 1449 C CA . GLY A 1 188 ? -3.210 -20.304 -14.350 1.00 10.30 193 GLY A CA 1
ATOM 1450 C C . GLY A 1 188 ? -3.706 -18.935 -14.575 1.00 10.33 193 GLY A C 1
ATOM 1451 O O . GLY A 1 188 ? -3.252 -18.297 -15.563 1.00 12.81 193 GLY A O 1
ATOM 1452 N N . TYR A 1 189 ? -4.432 -18.332 -13.616 1.00 9.66 194 TYR A N 1
ATOM 1453 C CA . TYR A 1 189 ? -5.159 -17.050 -13.861 1.00 10.56 194 TYR A CA 1
ATOM 1454 C C . TYR A 1 189 ? -4.348 -15.934 -13.238 1.00 11.14 194 TYR A C 1
ATOM 1455 O O . TYR A 1 189 ? -3.894 -16.019 -12.091 1.00 10.62 194 TYR A O 1
ATOM 1464 N N . LEU A 1 190 ? -4.133 -14.827 -13.947 1.00 11.39 195 LEU A N 1
ATOM 1465 C CA . LEU A 1 190 ? -3.473 -13.654 -13.372 1.00 11.07 195 LEU A CA 1
ATOM 1466 C C . LEU A 1 190 ? -4.252 -13.188 -12.151 1.00 11.86 195 LEU A C 1
ATOM 1467 O O . LEU A 1 190 ? -5.443 -13.083 -12.154 1.00 12.33 195 LEU A O 1
ATOM 1472 N N . ASP A 1 191 ? -3.544 -12.982 -11.034 1.00 13.81 196 ASP A N 1
ATOM 1473 C CA . ASP A 1 191 ? -4.116 -12.679 -9.716 1.00 14.10 196 ASP A CA 1
ATOM 1474 C C . ASP A 1 191 ? -3.529 -11.365 -9.268 1.00 14.97 196 ASP A C 1
ATOM 1475 O O . ASP A 1 191 ? -2.434 -10.978 -9.668 1.00 18.29 196 ASP A O 1
ATOM 1480 N N . GLY A 1 192 ? -4.279 -10.658 -8.467 1.00 14.95 197 GLY A N 1
ATOM 1481 C CA . GLY A 1 192 ? -3.813 -9.368 -7.958 1.00 15.47 197 GLY A CA 1
ATOM 1482 C C . GLY A 1 192 ? -4.256 -8.139 -8.699 1.00 15.78 197 GLY A C 1
ATOM 1483 O O . GLY A 1 192 ? -3.618 -7.115 -8.586 1.00 19.92 197 GLY A O 1
ATOM 1484 N N . ILE A 1 193 ? -5.310 -8.229 -9.511 1.00 13.12 198 ILE A N 1
ATOM 1485 C CA . ILE A 1 193 ? -5.693 -7.190 -10.432 1.00 12.39 198 ILE A CA 1
ATOM 1486 C C . ILE A 1 193 ? -6.548 -6.164 -9.688 1.00 12.85 198 ILE A C 1
ATOM 1487 O O . ILE A 1 193 ? -6.370 -4.953 -9.802 1.00 14.55 198 ILE A O 1
ATOM 1492 N N . SER A 1 194 ? -7.628 -6.666 -9.073 1.00 11.66 199 SER A N 1
ATOM 1493 C CA . SER A 1 194 ? -8.659 -5.777 -8.565 1.00 11.27 199 SER A CA 1
ATOM 1494 C C . SER A 1 194 ? -8.634 -5.619 -7.046 1.00 12.53 199 SER A C 1
ATOM 1495 O O . SER A 1 194 ? -8.964 -6.556 -6.329 1.00 13.06 199 SER A O 1
ATOM 1498 N N . HIS A 1 195 ? -8.336 -4.396 -6.563 1.00 11.70 200 HIS A N 1
ATOM 1499 C CA . HIS A 1 195 ? -8.369 -4.076 -5.148 1.00 12.56 200 HIS A CA 1
ATOM 1500 C C . HIS A 1 195 ? -9.110 -2.771 -4.961 1.00 12.04 200 HIS A C 1
ATOM 1501 O O . HIS A 1 195 ? -9.179 -1.980 -5.895 1.00 13.31 200 HIS A O 1
ATOM 1508 N N . PRO A 1 196 ? -9.660 -2.539 -3.775 1.00 11.99 201 PRO A N 1
ATOM 1509 C CA . PRO A 1 196 ? -10.309 -1.253 -3.594 1.00 11.45 201 PRO A CA 1
ATOM 1510 C C . PRO A 1 196 ? -9.255 -0.152 -3.515 1.00 13.00 201 PRO A C 1
ATOM 1511 O O . PRO A 1 196 ? -8.173 -0.337 -2.888 1.00 15.65 201 PRO A O 1
ATOM 1515 N N . ALA A 1 197 ? -9.578 0.989 -4.084 1.00 11.79 202 ALA A N 1
ATOM 1516 C CA . ALA A 1 197 ? -8.756 2.173 -3.784 1.00 11.80 202 ALA A CA 1
ATOM 1517 C C . ALA A 1 197 ? -9.184 2.721 -2.428 1.00 11.95 202 ALA A C 1
ATOM 1518 O O . ALA A 1 197 ? -10.366 2.713 -2.098 1.00 14.38 202 ALA A O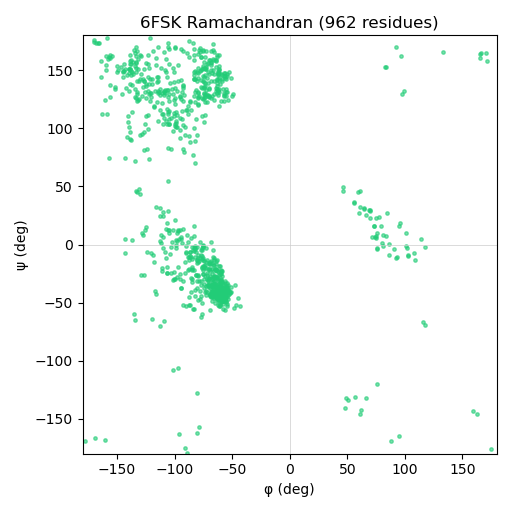 1
ATOM 1520 N N . VAL A 1 198 ? -8.233 3.305 -1.671 1.00 11.42 203 VAL A N 1
ATOM 1521 C CA . VAL A 1 198 ? -8.491 3.747 -0.328 1.00 12.14 203 VAL A CA 1
ATOM 1522 C C . VAL A 1 198 ? -8.275 5.250 -0.299 1.00 12.11 203 VAL A C 1
ATOM 1523 O O . VAL A 1 198 ? -7.193 5.770 -0.607 1.00 13.71 203 VAL A O 1
ATOM 1527 N N . GLU A 1 199 ? -9.340 5.959 0.037 1.00 12.16 204 GLU A N 1
ATOM 1528 C CA . GLU A 1 199 ? -9.259 7.402 0.194 1.00 13.26 204 GLU A CA 1
ATOM 1529 C C . GLU A 1 199 ? -8.148 7.738 1.180 1.00 13.36 204 GLU A C 1
ATOM 1530 O O . GLU A 1 199 ? -7.914 7.077 2.212 1.00 14.05 204 GLU A O 1
ATOM 1536 N N . GLN A 1 200 ? -7.520 8.886 0.889 1.00 14.78 205 GLN A N 1
ATOM 1537 C CA . GLN A 1 200 ? -6.418 9.397 1.725 1.00 16.36 205 GLN A CA 1
ATOM 1538 C C . GLN A 1 200 ? -5.128 8.576 1.585 1.00 16.11 205 GLN A C 1
ATOM 1539 O O . GLN A 1 200 ? -4.151 8.814 2.362 1.00 18.15 205 GLN A O 1
ATOM 1545 N N . PHE A 1 201 ? -5.120 7.632 0.662 1.00 14.71 206 PHE A N 1
ATOM 1546 C CA . PHE A 1 201 ? -3.958 6.748 0.402 1.00 15.86 206 PHE A CA 1
ATOM 1547 C C . PHE A 1 201 ? -3.755 6.686 -1.087 1.00 17.37 206 PHE A C 1
ATOM 1548 O O . PHE A 1 201 ? -2.678 7.065 -1.595 1.00 18.20 206 PHE A O 1
ATOM 1556 N N . ASP A 1 202 ? -4.718 6.112 -1.828 1.00 16.02 207 ASP A N 1
ATOM 1557 C CA . ASP A 1 202 ? -4.602 5.985 -3.272 1.00 17.67 207 ASP A CA 1
ATOM 1558 C C . ASP A 1 202 ? -5.046 7.327 -3.899 1.00 21.28 207 ASP A C 1
ATOM 1559 O O . ASP A 1 202 ? -6.267 7.578 -4.043 1.00 21.07 207 ASP A O 1
ATOM 1564 N N . GLN A 1 203 ? -4.048 8.138 -4.267 1.00 22.05 208 GLN A N 1
ATOM 1565 C CA . GLN A 1 203 ? -4.286 9.493 -4.821 1.00 26.37 208 GLN A CA 1
ATOM 1566 C C . GLN A 1 203 ? -4.784 9.485 -6.274 1.00 25.36 208 GLN A C 1
ATOM 1567 O O . GLN A 1 203 ? -5.468 10.424 -6.668 1.00 26.29 208 GLN A O 1
ATOM 1573 N N . ASN A 1 204 ? -4.550 8.407 -7.032 1.00 21.21 209 ASN A N 1
ATOM 1574 C CA . ASN A 1 204 ? -4.934 8.293 -8.416 1.00 24.93 209 ASN A CA 1
ATOM 1575 C C . ASN A 1 204 ? -5.581 6.970 -8.694 1.00 20.05 209 ASN A C 1
ATOM 1576 O O . ASN A 1 204 ? -4.986 6.105 -9.334 1.00 21.21 209 ASN A O 1
ATOM 1581 N N . PRO A 1 205 ? -6.827 6.797 -8.196 1.00 18.64 210 PRO A N 1
ATOM 1582 C CA . PRO A 1 205 ? -7.475 5.507 -8.501 1.00 17.79 210 PRO A CA 1
ATOM 1583 C C . PRO A 1 205 ? -7.544 5.241 -9.996 1.00 20.60 210 PRO A C 1
ATOM 1584 O O . PRO A 1 205 ? -7.735 6.157 -10.822 1.00 18.65 210 PRO A O 1
ATOM 1588 N N . LEU A 1 206 ? -7.370 3.987 -10.352 1.00 16.98 211 LEU A N 1
ATOM 1589 C CA . LEU A 1 206 ? -7.536 3.547 -11.718 1.00 18.30 211 LEU A CA 1
ATOM 1590 C C . LEU A 1 206 ? -8.950 3.701 -12.246 1.00 21.16 211 LEU A C 1
ATOM 1591 O O . LEU A 1 206 ? -9.914 3.853 -11.481 1.00 23.32 211 LEU A O 1
ATOM 1596 N N . PRO A 1 207 ? -9.122 3.748 -13.571 1.00 21.35 212 PRO A N 1
ATOM 1597 C CA . PRO A 1 207 ? -10.482 3.751 -14.115 1.00 25.42 212 PRO A CA 1
ATOM 1598 C C . PRO A 1 207 ? -11.253 2.530 -13.635 1.00 26.28 212 PRO A C 1
ATOM 1599 O O . PRO A 1 207 ? -10.773 1.378 -13.686 1.00 24.20 212 PRO A O 1
ATOM 1603 N N . GLY A 1 208 ? -12.441 2.815 -13.089 1.00 31.11 213 GLY A N 1
ATOM 1604 C CA . GLY A 1 208 ? -13.297 1.772 -12.552 1.00 30.61 213 GLY A CA 1
ATOM 1605 C C . GLY A 1 208 ? -13.064 1.339 -11.084 1.00 29.27 213 GLY A C 1
ATOM 1606 O O . GLY A 1 208 ? -13.721 0.416 -10.572 1.00 30.35 213 GLY A O 1
ATOM 1607 N N . GLN A 1 209 ? -12.091 1.978 -10.435 1.00 25.00 214 GLN A N 1
ATOM 1608 C CA . GLN A 1 209 ? -11.694 1.688 -9.109 1.00 22.61 214 GLN A CA 1
ATOM 1609 C C . GLN A 1 209 ? -12.341 2.771 -8.247 1.00 22.24 214 GLN A C 1
ATOM 1610 O O . GLN A 1 209 ? -11.827 3.898 -8.122 1.00 23.09 214 GLN A O 1
ATOM 1616 N N . ASP A 1 210 ? -13.492 2.440 -7.644 1.00 22.95 215 ASP A N 1
ATOM 1617 C CA . ASP A 1 210 ? -14.211 3.288 -6.741 1.00 25.42 215 ASP A CA 1
ATOM 1618 C C . ASP A 1 210 ? -13.441 3.390 -5.407 1.00 22.26 215 ASP A C 1
ATOM 1619 O O . ASP A 1 210 ? -12.900 2.336 -4.901 1.00 30.67 215 ASP A O 1
ATOM 1624 N N . PRO A 1 211 ? -13.099 4.641 -4.999 1.00 15.72 216 PRO A N 1
ATOM 1625 C CA . PRO A 1 211 ? -12.362 4.646 -3.733 1.00 13.23 216 PRO A CA 1
ATOM 1626 C C . PRO A 1 211 ? -13.311 4.572 -2.539 1.00 11.87 216 PRO A C 1
ATOM 1627 O O . PRO A 1 211 ? -14.415 5.145 -2.582 1.00 12.95 216 PRO A O 1
ATOM 1631 N N . ILE A 1 212 ? -12.834 3.887 -1.485 1.00 10.00 217 ILE A N 1
ATOM 1632 C CA . ILE A 1 212 ? -13.568 3.686 -0.228 1.00 10.83 217 ILE A CA 1
ATOM 1633 C C . ILE A 1 212 ? -12.846 4.359 0.918 1.00 9.72 217 ILE A C 1
ATOM 1634 O O . ILE A 1 212 ? -11.630 4.574 0.871 1.00 10.44 217 ILE A O 1
ATOM 1639 N N . ARG A 1 213 ? -13.596 4.712 1.949 1.00 10.12 218 ARG A N 1
ATOM 1640 C CA . ARG A 1 213 ? -13.033 5.366 3.119 1.00 10.64 218 ARG A CA 1
ATOM 1641 C C . ARG A 1 213 ? -11.996 4.428 3.812 1.00 11.54 218 ARG A C 1
ATOM 1642 O O . ARG A 1 213 ? -12.152 3.204 3.846 1.00 10.34 218 ARG A O 1
ATOM 1650 N N . PRO A 1 214 ? -10.977 5.033 4.415 1.00 11.20 219 PRO A N 1
ATOM 1651 C CA . PRO A 1 214 ? -9.869 4.228 4.980 1.00 11.18 219 PRO A CA 1
ATOM 1652 C C . PRO A 1 214 ? -10.361 3.368 6.145 1.00 11.20 219 PRO A C 1
ATOM 1653 O O . PRO A 1 214 ? -9.726 2.331 6.445 1.00 10.10 219 PRO A O 1
ATOM 1657 N N . GLY A 1 215 ? -11.403 3.753 6.893 1.00 9.52 220 GLY A N 1
ATOM 1658 C CA . GLY A 1 215 ? -11.944 2.973 7.984 1.00 9.77 220 GLY A CA 1
ATOM 1659 C C . GLY A 1 215 ? -12.596 1.674 7.621 1.00 9.26 220 GLY A C 1
ATOM 1660 O O . GLY A 1 215 ? -12.943 0.906 8.516 1.00 11.71 220 GLY A O 1
ATOM 1661 N N . PHE A 1 216 ? -12.728 1.373 6.313 1.00 8.66 221 PHE A N 1
ATOM 1662 C CA . PHE A 1 216 ? -13.156 0.010 5.892 1.00 9.84 221 PHE A CA 1
ATOM 1663 C C . PHE A 1 216 ? -11.932 -0.935 5.900 1.00 9.39 221 PHE A C 1
ATOM 1664 O O . PHE A 1 216 ? -12.153 -2.146 5.815 1.00 9.75 221 PHE A O 1
ATOM 1672 N N . ILE A 1 217 ? -10.735 -0.382 6.038 1.00 9.91 222 ILE A N 1
ATOM 1673 C CA . ILE A 1 217 ? -9.477 -1.184 6.059 1.00 10.89 222 ILE A CA 1
ATOM 1674 C C . ILE A 1 217 ? -8.786 -1.055 7.386 1.00 12.08 222 ILE A C 1
ATOM 1675 O O . ILE A 1 217 ? -8.276 -2.071 7.905 1.00 10.56 222 ILE A O 1
ATOM 1680 N N . LEU A 1 218 ? -8.730 0.159 7.944 1.00 11.18 223 LEU A N 1
ATOM 1681 C CA . LEU A 1 218 ? -8.053 0.453 9.162 1.00 11.71 223 LEU A CA 1
ATOM 1682 C C . LEU A 1 218 ? -9.024 0.741 10.235 1.00 13.78 223 LEU A C 1
ATOM 1683 O O . LEU A 1 218 ? -9.884 1.591 10.070 1.00 14.12 223 LEU A O 1
ATOM 1688 N N . ALA A 1 219 ? -8.872 0.117 11.417 1.00 12.02 224 ALA A N 1
ATOM 1689 C CA . ALA A 1 219 ? -9.735 0.420 12.532 1.00 12.81 224 ALA A CA 1
ATOM 1690 C C . ALA A 1 219 ? -9.608 1.892 13.017 1.00 13.24 224 ALA A C 1
ATOM 1691 O O . ALA A 1 219 ? -8.519 2.469 12.981 1.00 13.03 224 ALA A O 1
ATOM 1693 N N . LYS A 1 220 ? -10.788 2.398 13.364 1.00 14.38 225 LYS A N 1
ATOM 1694 C CA . LYS A 1 220 ? -10.977 3.750 13.919 1.00 16.93 225 LYS A CA 1
ATOM 1695 C C . LYS A 1 220 ? -10.517 4.856 13.001 1.00 18.48 225 LYS A C 1
ATOM 1696 O O . LYS A 1 220 ? -10.132 5.926 13.457 1.00 24.48 225 LYS A O 1
ATOM 1702 N N . GLU A 1 221 ? -10.521 4.631 11.709 1.00 14.43 226 GLU A N 1
ATOM 1703 C CA . GLU A 1 221 ? -10.358 5.730 10.734 1.00 13.93 226 GLU A CA 1
ATOM 1704 C C . GLU A 1 221 ? -11.703 5.983 10.147 1.00 13.52 226 GLU A C 1
ATOM 1705 O O . GLU A 1 221 ? -12.668 5.277 10.373 1.00 13.44 226 GLU A O 1
ATOM 1711 N N . ASN A 1 222 ? -11.810 7.090 9.427 1.00 14.14 227 ASN A N 1
ATOM 1712 C CA . ASN A 1 222 ? -13.108 7.499 8.888 1.00 15.56 227 ASN A CA 1
ATOM 1713 C C . ASN A 1 222 ? -13.766 6.390 8.067 1.00 12.75 227 ASN A C 1
ATOM 1714 O O . ASN A 1 222 ? -13.106 5.845 7.155 1.00 14.20 227 ASN A O 1
ATOM 1719 N N . GLY A 1 223 ? -14.979 6.032 8.430 1.00 13.78 228 GLY A N 1
ATOM 1720 C CA . GLY A 1 223 ? -15.706 4.951 7.863 1.00 13.74 228 GLY A CA 1
ATOM 1721 C C . GLY A 1 223 ? -15.796 3.662 8.619 1.00 13.52 228 GLY A C 1
ATOM 1722 O O . GLY A 1 223 ? -16.542 2.724 8.190 1.00 14.24 228 GLY A O 1
ATOM 1723 N N . ASP A 1 224 ? -15.000 3.578 9.709 1.00 13.00 229 ASP A N 1
ATOM 1724 C CA . ASP A 1 224 ? -15.144 2.410 10.609 1.00 13.99 229 ASP A CA 1
ATOM 1725 C C . ASP A 1 224 ? -16.409 2.534 11.442 1.00 12.68 229 ASP A C 1
ATOM 1726 O O . ASP A 1 224 ? -16.484 3.292 12.416 1.00 13.19 229 ASP A O 1
ATOM 1731 N N . SER A 1 225 ? -17.414 1.782 11.119 1.00 12.00 230 SER A N 1
ATOM 1732 C CA . SER A 1 225 ? -18.686 1.829 11.875 1.00 15.10 230 SER A CA 1
ATOM 1733 C C . SER A 1 225 ? -18.574 1.410 13.307 1.00 14.42 230 SER A C 1
ATOM 1734 O O . SER A 1 225 ? -19.444 1.760 14.140 1.00 16.21 230 SER A O 1
ATOM 1737 N N . ARG A 1 226 ? -17.550 0.649 13.631 1.00 13.18 231 ARG A N 1
ATOM 1738 C CA . ARG A 1 226 ? -17.314 0.200 14.994 1.00 13.48 231 ARG A CA 1
ATOM 1739 C C . ARG A 1 226 ? -16.312 1.062 15.732 1.00 13.95 231 ARG A C 1
ATOM 1740 O O . ARG A 1 226 ? -15.865 0.655 16.830 1.00 14.50 231 ARG A O 1
ATOM 1748 N N . ALA A 1 227 ? -15.931 2.240 15.245 1.00 14.39 232 ALA A N 1
ATOM 1749 C CA . ALA A 1 227 ? -14.859 2.995 15.854 1.00 15.49 232 ALA A CA 1
ATOM 1750 C C . ALA A 1 227 ? -15.107 3.267 17.334 1.00 15.89 232 ALA A C 1
ATOM 1751 O O . ALA A 1 227 ? -14.173 3.092 18.111 1.00 17.91 232 ALA A O 1
ATOM 1753 N N . ALA A 1 228 ? -16.330 3.674 17.728 1.00 20.07 233 ALA A N 1
ATOM 1754 C CA . ALA A 1 228 ? -16.583 4.047 19.148 1.00 21.43 233 ALA A CA 1
ATOM 1755 C C . ALA A 1 228 ? -16.461 2.886 20.101 1.00 24.09 233 ALA A C 1
ATOM 1756 O O . ALA A 1 228 ? -16.091 3.075 21.274 1.00 26.98 233 ALA A O 1
ATOM 1758 N N . ALA A 1 229 ? -16.739 1.674 19.618 1.00 21.37 234 ALA A N 1
ATOM 1759 C CA . ALA A 1 229 ? -16.648 0.487 20.396 1.00 24.04 234 ALA A CA 1
ATOM 1760 C C . ALA A 1 229 ? -15.218 -0.013 20.562 1.00 24.12 234 ALA A C 1
ATOM 1761 O O . ALA A 1 229 ? -14.979 -0.868 21.432 1.00 30.52 234 ALA A O 1
ATOM 1763 N N . ARG A 1 230 ? -14.261 0.484 19.783 1.00 17.79 235 ARG A N 1
ATOM 1764 C CA . ARG A 1 230 ? -12.966 -0.090 19.768 1.00 15.65 235 ARG A CA 1
ATOM 1765 C C . ARG A 1 230 ? -11.982 0.751 20.624 1.00 16.62 235 ARG A C 1
ATOM 1766 O O . ARG A 1 230 ? -12.139 1.983 20.721 1.00 17.39 235 ARG A O 1
ATOM 1774 N N . PRO A 1 231 ? -10.951 0.130 21.182 1.00 17.38 236 PRO A N 1
ATOM 1775 C CA . PRO A 1 231 ? -9.993 0.865 21.996 1.00 16.02 236 PRO A CA 1
ATOM 1776 C C . PRO A 1 231 ? -9.096 1.706 21.232 1.00 16.89 236 PRO A C 1
ATOM 1777 O O . PRO A 1 231 ? -8.846 1.445 20.047 1.00 15.26 236 PRO A O 1
ATOM 1781 N N . ASP A 1 232 ? -8.623 2.806 21.834 1.00 16.29 237 ASP A N 1
ATOM 1782 C CA . ASP A 1 232 ? -7.756 3.715 21.123 1.00 18.36 237 ASP A CA 1
ATOM 1783 C C . ASP A 1 232 ? -6.526 3.023 20.500 1.00 16.91 237 ASP A C 1
ATOM 1784 O O . ASP A 1 232 ? -6.051 3.403 19.434 1.00 16.91 237 ASP A O 1
ATOM 1789 N N . TRP A 1 233 ? -5.966 2.009 21.140 1.00 17.04 238 TRP A N 1
ATOM 1790 C CA . TRP A 1 233 ? -4.788 1.390 20.615 1.00 16.55 238 TRP A CA 1
ATOM 1791 C C . TRP A 1 233 ? -5.024 0.694 19.244 1.00 16.00 238 TRP A C 1
ATOM 1792 O O . TRP A 1 233 ? -4.055 0.480 18.482 1.00 17.53 238 TRP A O 1
ATOM 1803 N N . ALA A 1 234 ? -6.279 0.363 18.982 1.00 15.18 239 ALA A N 1
ATOM 1804 C CA . ALA A 1 234 ? -6.660 -0.343 17.748 1.00 13.20 239 ALA A CA 1
ATOM 1805 C C . ALA A 1 234 ? -6.638 0.585 16.557 1.00 15.46 239 ALA A C 1
ATOM 1806 O O . ALA A 1 234 ? -6.595 0.129 15.399 1.00 13.62 239 ALA A O 1
ATOM 1808 N N . LYS A 1 235 ? -6.572 1.914 16.749 1.00 14.20 240 LYS A N 1
ATOM 1809 C CA . LYS A 1 235 ? -6.489 2.804 15.587 1.00 14.39 240 LYS A CA 1
ATOM 1810 C C . LYS A 1 235 ? -5.337 2.454 14.701 1.00 13.28 240 LYS A C 1
ATOM 1811 O O . LYS A 1 235 ? -4.215 2.202 15.145 1.00 13.37 240 LYS A O 1
ATOM 1817 N N . ASP A 1 236 ? -5.625 2.343 13.404 1.00 13.13 241 ASP A N 1
ATOM 1818 C CA . ASP A 1 236 ? -4.637 2.162 12.348 1.00 12.84 241 ASP A CA 1
ATOM 1819 C C . ASP A 1 236 ? -4.045 0.715 12.371 1.00 12.63 241 ASP A C 1
ATOM 1820 O O . ASP A 1 236 ? -3.066 0.527 11.695 1.00 13.38 241 ASP A O 1
ATOM 1825 N N . GLY A 1 237 ? -4.712 -0.177 13.055 1.00 11.50 242 GLY A N 1
ATOM 1826 C CA . GLY A 1 237 ? -4.508 -1.649 12.854 1.00 12.41 242 GLY A CA 1
ATOM 1827 C C . GLY A 1 237 ? -5.532 -2.157 11.826 1.00 11.83 242 GLY A C 1
ATOM 1828 O O . GLY A 1 237 ? -6.519 -1.478 11.448 1.00 12.73 242 GLY A O 1
ATOM 1829 N N . SER A 1 238 ? -5.285 -3.369 11.354 1.00 9.93 243 SER A N 1
ATOM 1830 C CA . SER A 1 238 ? -6.213 -3.997 10.398 1.00 10.43 243 SER A CA 1
ATOM 1831 C C . SER A 1 238 ? -6.248 -5.506 10.725 1.00 9.70 243 SER A C 1
ATOM 1832 O O . SER A 1 238 ? -5.281 -6.043 11.234 1.00 10.35 243 SER A O 1
ATOM 1835 N N . PHE A 1 239 ? -7.326 -6.156 10.373 1.00 9.48 244 PHE A N 1
ATOM 1836 C CA . PHE A 1 239 ? -7.511 -7.602 10.542 1.00 9.67 244 PHE A CA 1
ATOM 1837 C C . PHE A 1 239 ? -6.936 -8.310 9.342 1.00 10.17 244 PHE A C 1
ATOM 1838 O O . PHE A 1 239 ? -7.295 -8.056 8.188 1.00 10.93 244 PHE A O 1
ATOM 1846 N N . LEU A 1 240 ? -5.996 -9.205 9.645 1.00 9.26 245 LEU A N 1
ATOM 1847 C CA . LEU A 1 240 ? -5.294 -10.060 8.692 1.00 9.43 245 LEU A CA 1
ATOM 1848 C C . LEU A 1 240 ? -5.958 -11.436 8.760 1.00 9.52 245 LEU A C 1
ATOM 1849 O O . LEU A 1 240 ? -5.802 -12.157 9.782 1.00 9.96 245 LEU A O 1
ATOM 1854 N N . THR A 1 241 ? -6.616 -11.853 7.696 1.00 8.25 246 THR A N 1
ATOM 1855 C CA . THR A 1 241 ? -7.086 -13.257 7.539 1.00 8.83 246 THR A CA 1
ATOM 1856 C C . THR A 1 241 ? -6.055 -14.034 6.769 1.00 8.04 246 THR A C 1
ATOM 1857 O O . THR A 1 241 ? -5.690 -13.656 5.664 1.00 8.36 246 THR A O 1
ATOM 1861 N N . PHE A 1 242 ? -5.596 -15.171 7.358 1.00 8.17 247 PHE A N 1
ATOM 1862 C CA . PHE A 1 242 ? -4.703 -16.127 6.678 1.00 8.71 247 PHE A CA 1
ATOM 1863 C C . PHE A 1 242 ? -5.427 -17.414 6.391 1.00 8.06 247 PHE A C 1
ATOM 1864 O O . PHE A 1 242 ? -6.078 -17.935 7.298 1.00 7.76 247 PHE A O 1
ATOM 1872 N N . ARG A 1 243 ? -5.339 -17.898 5.146 1.00 8.19 248 ARG A N 1
ATOM 1873 C CA . ARG A 1 243 ? -5.907 -19.203 4.729 1.00 8.41 248 ARG A CA 1
ATOM 1874 C C . ARG A 1 243 ? -4.880 -19.953 3.948 1.00 9.00 248 ARG A C 1
ATOM 1875 O O . ARG A 1 243 ? -4.331 -19.460 2.967 1.00 9.46 248 ARG A O 1
ATOM 1883 N N . TYR A 1 244 ? -4.573 -21.162 4.416 1.00 8.09 249 TYR A N 1
ATOM 1884 C CA . TYR A 1 244 ? -3.577 -22.001 3.713 1.00 8.58 249 TYR A CA 1
ATOM 1885 C C . TYR A 1 244 ? -4.274 -22.882 2.700 1.00 8.84 249 TYR A C 1
ATOM 1886 O O . TYR A 1 244 ? -4.935 -23.884 3.106 1.00 9.80 249 TYR A O 1
ATOM 1895 N N . LEU A 1 245 ? -4.332 -22.392 1.475 1.00 8.78 250 LEU A N 1
ATOM 1896 C CA . LEU A 1 245 ? -5.278 -22.965 0.485 1.00 8.68 250 LEU A CA 1
ATOM 1897 C C . LEU A 1 245 ? -4.591 -23.828 -0.529 1.00 9.52 250 LEU A C 1
ATOM 1898 O O . LEU A 1 245 ? -3.903 -23.335 -1.401 1.00 10.34 250 LEU A O 1
ATOM 1903 N N . PHE A 1 246 ? -4.709 -25.140 -0.399 1.00 9.67 251 PHE A N 1
ATOM 1904 C CA . PHE A 1 246 ? -4.044 -26.029 -1.386 1.00 9.31 251 PHE A CA 1
ATOM 1905 C C . PHE A 1 246 ? -4.923 -26.061 -2.630 1.00 9.96 251 PHE A C 1
ATOM 1906 O O . PHE A 1 246 ? -6.161 -26.037 -2.510 1.00 11.61 251 PHE A O 1
ATOM 1914 N N . GLN A 1 247 ? -4.296 -26.113 -3.781 1.00 8.95 252 GLN A N 1
ATOM 1915 C CA . GLN A 1 247 ? -5.016 -26.192 -5.043 1.00 10.26 252 GLN A CA 1
ATOM 1916 C C . GLN A 1 247 ? -4.742 -27.528 -5.733 1.00 10.05 252 GLN A C 1
ATOM 1917 O O . GLN A 1 247 ? -3.615 -27.985 -5.799 1.00 10.80 252 GLN A O 1
ATOM 1923 N N . MET A 1 248 ? -5.782 -28.072 -6.323 1.00 8.85 253 MET A N 1
ATOM 1924 C CA . MET A 1 248 ? -5.764 -29.322 -7.041 1.00 9.94 253 MET A CA 1
ATOM 1925 C C . MET A 1 248 ? -5.771 -29.045 -8.552 1.00 10.43 253 MET A C 1
ATOM 1926 O O . MET A 1 248 ? -6.822 -29.021 -9.182 1.00 10.40 253 MET A O 1
ATOM 1931 N N . VAL A 1 249 ? -4.585 -28.768 -9.094 1.00 9.60 254 VAL A N 1
ATOM 1932 C CA . VAL A 1 249 ? -4.418 -28.237 -10.426 1.00 9.39 254 VAL A CA 1
ATOM 1933 C C . VAL A 1 249 ? -4.760 -29.209 -11.526 1.00 9.34 254 VAL A C 1
ATOM 1934 O O . VAL A 1 249 ? -5.547 -28.879 -12.402 1.00 10.17 254 VAL A O 1
ATOM 1938 N N . PRO A 1 250 ? -4.112 -30.360 -11.532 1.00 9.94 255 PRO A N 1
ATOM 1939 C CA . PRO A 1 250 ? -4.474 -31.372 -12.548 1.00 10.23 255 PRO A CA 1
ATOM 1940 C C . PRO A 1 250 ? -5.964 -31.723 -12.537 1.00 10.46 255 PRO A C 1
ATOM 19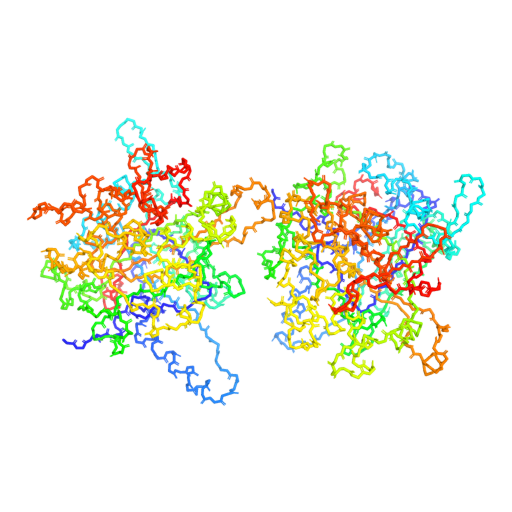41 O O . PRO A 1 250 ? -6.593 -31.921 -13.596 1.00 11.15 255 PRO A O 1
ATOM 1945 N N . GLU A 1 251 ? -6.550 -31.771 -11.355 1.00 9.44 256 GLU A N 1
ATOM 1946 C CA . GLU A 1 251 ? -7.958 -32.068 -11.157 1.00 9.71 256 GLU A CA 1
ATOM 1947 C C . GLU A 1 251 ? -8.816 -31.001 -11.773 1.00 11.13 256 GLU A C 1
ATOM 1948 O O . GLU A 1 251 ? -9.798 -31.277 -12.473 1.00 10.05 256 GLU A O 1
ATOM 1954 N N . PHE A 1 252 ? -8.486 -29.765 -11.560 1.00 10.16 257 PHE A N 1
ATOM 1955 C CA . PHE A 1 252 ? -9.207 -28.655 -12.185 1.00 10.91 257 PHE A CA 1
ATOM 1956 C C . PHE A 1 252 ? -9.066 -28.704 -13.696 1.00 10.84 257 PHE A C 1
ATOM 1957 O O . PHE A 1 252 ? -10.101 -28.549 -14.454 1.00 12.13 257 PHE A O 1
ATOM 1965 N N . ASP A 1 253 ? -7.870 -28.928 -14.180 1.00 11.07 258 ASP A N 1
ATOM 1966 C CA . ASP A 1 253 ? -7.635 -29.016 -15.625 1.00 11.33 258 ASP A CA 1
ATOM 1967 C C . ASP A 1 253 ? -8.463 -30.185 -16.232 1.00 11.51 258 ASP A C 1
ATOM 1968 O O . ASP A 1 253 ? -9.074 -29.998 -17.276 1.00 13.22 258 ASP A O 1
ATOM 1973 N N . ASP A 1 254 ? -8.492 -31.301 -15.583 1.00 11.73 259 ASP A N 1
ATOM 1974 C CA . ASP A 1 254 ? -9.336 -32.498 -15.991 1.00 11.81 259 ASP A CA 1
ATOM 1975 C C . ASP A 1 254 ? -10.843 -32.155 -16.036 1.00 13.37 259 ASP A C 1
ATOM 1976 O O . ASP A 1 254 ? -11.559 -32.406 -17.059 1.00 12.34 259 ASP A O 1
ATOM 1981 N N . PHE A 1 255 ? -11.330 -31.507 -14.962 1.00 12.24 260 PHE A N 1
ATOM 1982 C CA . PHE A 1 255 ? -12.664 -30.960 -14.964 1.00 11.83 260 PHE A CA 1
ATOM 1983 C C . PHE A 1 255 ? -12.986 -30.147 -16.187 1.00 13.28 260 PHE A C 1
ATOM 1984 O O . PHE A 1 255 ? -13.998 -30.358 -16.856 1.00 13.06 260 PHE A O 1
ATOM 1992 N N . LEU A 1 256 ? -12.167 -29.163 -16.481 1.00 10.93 261 LEU A N 1
ATOM 1993 C CA . LEU A 1 256 ? -12.409 -28.271 -17.632 1.00 11.19 261 LEU A CA 1
ATOM 1994 C C . LEU A 1 256 ? -12.391 -29.081 -18.927 1.00 12.79 261 LEU A C 1
ATOM 1995 O O . LEU A 1 256 ? -13.297 -28.948 -19.747 1.00 13.95 261 LEU A O 1
ATOM 2000 N N . GLU A 1 257 ? -11.393 -29.945 -19.100 1.00 13.69 262 GLU A N 1
ATOM 2001 C CA . GLU A 1 257 ? -11.295 -30.772 -20.280 1.00 13.29 262 GLU A CA 1
ATOM 2002 C C . GLU A 1 257 ? -12.493 -31.666 -20.462 1.00 14.96 262 GLU A C 1
ATOM 2003 O O . GLU A 1 257 ? -12.843 -31.988 -21.635 1.00 14.93 262 GLU A O 1
ATOM 2009 N N . SER A 1 258 ? -13.099 -32.064 -19.373 1.00 13.63 263 SER A N 1
ATOM 2010 C CA . SER A 1 258 ? -14.213 -33.056 -19.385 1.00 14.04 263 SER A CA 1
ATOM 2011 C C . SER A 1 258 ? -15.553 -32.373 -19.590 1.00 15.35 263 SER A C 1
ATOM 2012 O O . SER A 1 258 ? -16.559 -33.017 -19.817 1.00 16.36 263 SER A O 1
ATOM 2015 N N . ASN A 1 259 ? -15.595 -31.045 -19.507 1.00 14.26 264 ASN A N 1
ATOM 2016 C CA . ASN A 1 259 ? -16.860 -30.267 -19.580 1.00 13.37 264 ASN A CA 1
ATOM 2017 C C . ASN A 1 259 ? -16.754 -29.078 -20.553 1.00 14.22 264 ASN A C 1
ATOM 2018 O O . ASN A 1 259 ? -17.130 -27.953 -20.239 1.00 12.87 264 ASN A O 1
ATOM 2023 N N . PRO A 1 260 ? -16.198 -29.251 -21.759 1.00 13.91 265 PRO A N 1
ATOM 2024 C CA . PRO A 1 260 ? -16.078 -28.107 -22.661 1.00 14.32 265 PRO A CA 1
ATOM 2025 C C . PRO A 1 260 ? -17.443 -27.508 -22.945 1.00 13.33 265 PRO A C 1
ATOM 2026 O O . PRO A 1 260 ? -18.458 -28.267 -23.141 1.00 14.29 265 PRO A O 1
ATOM 2030 N N . ILE A 1 261 ? -17.507 -26.196 -23.014 1.00 12.95 266 ILE A N 1
ATOM 2031 C CA . ILE A 1 261 ? -18.786 -25.532 -23.367 1.00 13.79 266 ILE A CA 1
ATOM 2032 C C . ILE A 1 261 ? -19.047 -25.838 -24.824 1.00 16.64 266 ILE A C 1
ATOM 2033 O O . ILE A 1 261 ? -18.176 -25.578 -25.645 1.00 15.87 266 ILE A O 1
ATOM 2038 N N . VAL A 1 262 ? -20.234 -26.369 -25.116 1.00 18.51 267 VAL A N 1
ATOM 2039 C CA . VAL A 1 262 ? -20.627 -26.727 -26.468 1.00 18.44 267 VAL A CA 1
ATOM 2040 C C . VAL A 1 262 ? -21.352 -25.512 -26.992 1.00 20.14 267 VAL A C 1
ATOM 2041 O O . VAL A 1 262 ? -22.403 -25.047 -26.425 1.00 20.51 267 VAL A O 1
ATOM 2045 N N . LEU A 1 263 ? -20.672 -24.830 -27.918 1.00 18.31 268 LEU A N 1
ATOM 2046 C CA . LEU A 1 263 ? -21.170 -23.540 -28.458 1.00 21.60 268 LEU A CA 1
ATOM 2047 C C . LEU A 1 263 ? -20.765 -23.641 -29.971 1.00 19.18 268 LEU A C 1
ATOM 2048 O O . LEU A 1 263 ? -19.684 -24.121 -30.299 1.00 19.47 268 LEU A O 1
ATOM 2053 N N . PRO A 1 264 ? -21.689 -23.290 -30.889 1.00 17.87 269 PRO A N 1
ATOM 2054 C CA . PRO A 1 264 ? -21.357 -23.378 -32.308 1.00 18.41 269 PRO A CA 1
ATOM 2055 C C . PRO A 1 264 ? -20.044 -22.714 -32.616 1.00 16.03 269 PRO A C 1
ATOM 2056 O O . PRO A 1 264 ? -19.775 -21.532 -32.283 1.00 19.44 269 PRO A O 1
ATOM 2060 N N . GLY A 1 265 ? -19.216 -23.455 -33.303 1.00 17.42 270 GLY A N 1
ATOM 2061 C CA . GLY A 1 265 ? -17.975 -22.895 -33.741 1.00 17.87 270 GLY A CA 1
ATOM 2062 C C . GLY A 1 265 ? -16.792 -23.101 -32.801 1.00 19.71 270 GLY A C 1
ATOM 2063 O O . GLY A 1 265 ? -15.671 -22.952 -33.225 1.00 23.88 270 GLY A O 1
ATOM 2064 N N . LEU A 1 266 ? -17.025 -23.548 -31.578 1.00 17.27 271 LEU A N 1
ATOM 2065 C CA . LEU A 1 266 ? -15.873 -23.818 -30.689 1.00 18.00 271 LEU A CA 1
ATOM 2066 C C . LEU A 1 266 ? -15.418 -25.249 -30.720 1.00 17.16 271 LEU A C 1
ATOM 2067 O O . LEU A 1 266 ? -16.205 -26.183 -30.692 1.00 20.39 271 LEU A O 1
ATOM 2072 N N . SER A 1 267 ? -14.113 -25.434 -30.658 1.00 15.72 272 SER A N 1
ATOM 2073 C CA . SER A 1 267 ? -13.536 -26.758 -30.478 1.00 15.08 272 SER A CA 1
ATOM 2074 C C . SER A 1 267 ? -13.634 -27.201 -29.016 1.00 15.56 272 SER A C 1
ATOM 2075 O O . SER A 1 267 ? -14.019 -26.371 -28.193 1.00 15.18 272 SER A O 1
ATOM 2078 N N . ARG A 1 268 ? -13.358 -28.469 -28.704 1.00 15.83 273 ARG A N 1
ATOM 2079 C CA . ARG A 1 268 ? -13.373 -28.899 -27.323 1.00 15.16 273 ARG A CA 1
ATOM 2080 C C . ARG A 1 268 ? -12.349 -28.091 -26.534 1.00 14.74 273 ARG A C 1
ATOM 2081 O O . ARG A 1 268 ? -12.629 -27.633 -25.410 1.00 15.58 273 ARG A O 1
ATOM 2089 N N . LYS A 1 269 ? -11.157 -27.910 -27.097 1.00 14.65 274 LYS A N 1
ATOM 2090 C CA . LYS A 1 269 ? -10.112 -27.142 -26.403 1.00 14.62 274 LYS A CA 1
ATOM 2091 C C . LYS A 1 269 ? -10.592 -25.702 -26.095 1.00 14.84 274 LYS A C 1
ATOM 2092 O O . LYS A 1 269 ? -10.432 -25.201 -24.960 1.00 14.07 274 LYS A O 1
ATOM 2098 N N . GLU A 1 270 ? -11.244 -25.032 -27.056 1.00 13.44 275 GLU A N 1
ATOM 2099 C CA . GLU A 1 270 ? -11.693 -23.686 -26.815 1.00 13.58 275 GLU A CA 1
ATOM 2100 C C . GLU A 1 270 ? -12.872 -23.657 -25.821 1.00 13.14 275 GLU A C 1
ATOM 2101 O O . GLU A 1 270 ? -13.032 -22.718 -25.007 1.00 12.72 275 GLU A O 1
ATOM 2107 N N . GLY A 1 271 ? -13.722 -24.678 -25.885 1.00 13.16 276 GLY A N 1
ATOM 2108 C CA . GLY A 1 271 ? -14.838 -24.699 -24.943 1.00 12.82 276 GLY A CA 1
ATOM 2109 C C . GLY A 1 271 ? -14.392 -24.909 -23.517 1.00 12.26 276 GLY A C 1
ATOM 2110 O O . GLY A 1 271 ? -15.065 -24.438 -22.608 1.00 11.77 276 GLY A O 1
ATOM 2111 N N . SER A 1 272 ? -13.311 -25.660 -23.345 1.00 12.04 277 SER A N 1
ATOM 2112 C CA . SER A 1 272 ? -12.793 -25.932 -22.008 1.00 11.44 277 SER A CA 1
ATOM 2113 C C . SER A 1 272 ? -12.146 -24.655 -21.491 1.00 12.00 277 SER A C 1
ATOM 2114 O O . SER A 1 272 ? -12.289 -24.281 -20.292 1.00 11.42 277 SER A O 1
ATOM 2117 N N . GLU A 1 273 ? -11.449 -23.952 -22.363 1.00 11.30 278 GLU A N 1
ATOM 2118 C CA . GLU A 1 273 ? -10.794 -22.685 -21.973 1.00 12.86 278 GLU A CA 1
ATOM 2119 C C . GLU A 1 273 ? -11.821 -21.639 -21.552 1.00 11.81 278 GLU A C 1
ATOM 2120 O O . GLU A 1 273 ? -11.701 -20.950 -20.532 1.00 11.68 278 GLU A O 1
ATOM 2126 N N . LEU A 1 274 ? -12.919 -21.600 -22.300 1.00 11.03 279 LEU A N 1
ATOM 2127 C CA . LEU A 1 274 ? -14.032 -20.644 -22.046 1.00 11.33 279 LEU A CA 1
ATOM 2128 C C . LEU A 1 274 ? -14.665 -21.033 -20.722 1.00 10.74 279 LEU A C 1
ATOM 2129 O O . LEU A 1 274 ? -15.040 -20.159 -19.966 1.00 11.27 279 LEU A O 1
ATOM 2134 N N . LEU A 1 275 ? -14.839 -22.317 -20.435 1.00 10.52 280 LEU A N 1
ATOM 2135 C CA . LEU A 1 275 ? -15.420 -22.681 -19.147 1.00 10.55 280 LEU A CA 1
ATOM 2136 C C . LEU A 1 275 ? -14.616 -22.162 -17.987 1.00 10.33 280 LEU A C 1
ATOM 2137 O O . LEU A 1 275 ? -15.193 -21.645 -17.011 1.00 10.30 280 LEU A O 1
ATOM 2142 N N . GLY A 1 276 ? -13.294 -22.352 -18.066 1.00 9.88 281 GLY A N 1
ATOM 2143 C CA . GLY A 1 276 ? -12.412 -21.842 -16.988 1.00 10.58 281 GLY A CA 1
ATOM 2144 C C . GLY A 1 276 ? -12.588 -20.356 -16.778 1.00 10.88 281 GLY A C 1
ATOM 2145 O O . GLY A 1 276 ? -12.737 -19.886 -15.640 1.00 9.78 281 GLY A O 1
ATOM 2146 N N . ALA A 1 277 ? -12.592 -19.643 -17.875 1.00 10.25 282 ALA A N 1
ATOM 2147 C CA . ALA A 1 277 ? -12.741 -18.185 -17.849 1.00 9.66 282 ALA A CA 1
ATOM 2148 C C . ALA A 1 277 ? -14.046 -17.766 -17.231 1.00 10.20 282 ALA A C 1
ATOM 2149 O O . ALA A 1 277 ? -14.140 -16.800 -16.474 1.00 10.77 282 ALA A O 1
ATOM 2151 N N . ARG A 1 278 ? -15.094 -18.531 -17.540 1.00 9.25 283 ARG A N 1
ATOM 2152 C CA . ARG A 1 278 ? -16.460 -18.242 -17.044 1.00 9.97 283 ARG A CA 1
ATOM 2153 C C . ARG A 1 278 ? -16.621 -18.600 -15.565 1.00 9.23 283 ARG A C 1
ATOM 2154 O O . ARG A 1 278 ? -17.361 -17.905 -14.856 1.00 10.55 283 ARG A O 1
ATOM 2162 N N . ILE A 1 279 ? -15.883 -19.581 -15.082 1.00 9.94 284 ILE A N 1
ATOM 2163 C CA . ILE A 1 279 ? -15.904 -19.935 -13.678 1.00 9.83 284 ILE A CA 1
ATOM 2164 C C . ILE A 1 279 ? -15.157 -18.842 -12.866 1.00 9.44 284 ILE A C 1
ATOM 2165 O O . ILE A 1 279 ? -15.528 -18.563 -11.741 1.00 9.91 284 ILE A O 1
ATOM 2170 N N . VAL A 1 280 ? -14.095 -18.274 -13.419 1.00 9.61 285 VAL A N 1
ATOM 2171 C CA . VAL A 1 280 ? -13.312 -17.270 -12.678 1.00 9.32 285 VAL A CA 1
ATOM 2172 C C . VAL A 1 280 ? -13.895 -15.891 -12.834 1.00 10.16 285 VAL A C 1
ATOM 2173 O O . VAL A 1 280 ? -13.980 -15.101 -11.886 1.00 10.22 285 VAL A O 1
ATOM 2177 N N . GLY A 1 281 ? -14.326 -15.560 -14.035 1.00 10.00 286 GLY A N 1
ATOM 2178 C CA . GLY A 1 281 ? -14.691 -14.178 -14.440 1.00 9.73 286 GLY A CA 1
ATOM 2179 C C . GLY A 1 281 ? -13.643 -13.461 -15.252 1.00 8.96 286 GLY A C 1
ATOM 2180 O O . GLY A 1 281 ? -13.928 -12.320 -15.681 1.00 9.65 286 GLY A O 1
ATOM 2181 N N . ARG A 1 282 ? -12.515 -14.136 -15.474 1.00 9.32 287 ARG A N 1
ATOM 2182 C CA . ARG A 1 282 ? -11.440 -13.634 -16.321 1.00 9.73 287 ARG A CA 1
ATOM 2183 C C . ARG A 1 282 ? -10.808 -14.749 -17.038 1.00 9.90 287 ARG A C 1
ATOM 2184 O O . ARG A 1 282 ? -10.755 -15.855 -16.491 1.00 9.90 287 ARG A O 1
ATOM 2192 N N . TRP A 1 283 ? -10.320 -14.462 -18.260 1.00 10.82 288 TRP A N 1
ATOM 2193 C CA . TRP A 1 283 ? -9.400 -15.374 -18.933 1.00 11.23 288 TRP A CA 1
ATOM 2194 C C . TRP A 1 283 ? -8.113 -15.465 -18.105 1.00 10.88 288 TRP A C 1
ATOM 2195 O O . TRP A 1 283 ? -7.834 -14.583 -17.266 1.00 10.75 288 TRP A O 1
ATOM 2206 N N . LYS A 1 284 ? -7.329 -16.497 -18.381 1.00 10.50 289 LYS A N 1
ATOM 2207 C CA . LYS A 1 284 ? -6.048 -16.683 -17.674 1.00 11.90 289 LYS A CA 1
ATOM 2208 C C . LYS A 1 284 ? -5.173 -15.481 -17.777 1.00 11.62 289 LYS A C 1
ATOM 2209 O O . LYS A 1 284 ? -4.442 -15.149 -16.836 1.00 12.26 289 LYS A O 1
ATOM 2215 N N . SER A 1 285 ? -5.207 -14.784 -18.924 1.00 11.15 290 SER A N 1
ATOM 2216 C CA . SER A 1 285 ? -4.467 -13.543 -19.061 1.00 12.69 290 SER A CA 1
ATOM 2217 C C . SER A 1 285 ? -4.813 -12.409 -18.098 1.00 13.01 290 SER A C 1
ATOM 2218 O O . SER A 1 285 ? -3.994 -11.510 -17.897 1.00 14.44 290 SER A O 1
ATOM 2221 N N . GLY A 1 286 ? -6.027 -12.429 -17.540 1.00 10.84 291 GLY A N 1
ATOM 2222 C CA . GLY A 1 286 ? -6.553 -11.382 -16.725 1.00 11.45 291 GLY A CA 1
ATOM 2223 C C . GLY A 1 286 ? -7.636 -10.587 -17.432 1.00 10.43 291 GLY A C 1
ATOM 2224 O O . GLY A 1 286 ? -8.296 -9.737 -16.839 1.00 12.77 291 GLY A O 1
ATOM 2225 N N . ALA A 1 287 ? -7.861 -10.829 -18.730 1.00 11.46 292 ALA A N 1
ATOM 2226 C CA . ALA A 1 287 ? -8.880 -10.084 -19.422 1.00 11.75 292 ALA A CA 1
ATOM 2227 C C . ALA A 1 287 ? -10.283 -10.447 -18.840 1.00 11.40 292 ALA A C 1
ATOM 2228 O O . ALA A 1 287 ? -10.607 -11.625 -18.776 1.00 12.24 292 ALA A O 1
ATOM 2230 N N . PRO A 1 288 ? -11.101 -9.473 -18.486 1.00 11.80 293 PRO A N 1
ATOM 2231 C CA . PRO A 1 288 ? -12.366 -9.763 -17.901 1.00 11.46 293 PRO A CA 1
ATOM 2232 C C . PRO A 1 288 ? -13.332 -10.216 -18.944 1.00 11.66 293 PRO A C 1
ATOM 2233 O O . PRO A 1 288 ? -13.441 -9.574 -20.005 1.00 12.51 293 PRO A O 1
ATOM 2237 N N . ILE A 1 289 ? -14.071 -11.293 -18.664 1.00 11.11 294 ILE A N 1
ATOM 2238 C CA . ILE A 1 289 ? -15.037 -11.797 -19.621 1.00 11.79 294 ILE A CA 1
ATOM 2239 C C . ILE A 1 289 ? -16.177 -10.798 -19.783 1.00 11.68 294 ILE A C 1
ATOM 2240 O O . ILE A 1 289 ? -16.848 -10.790 -20.844 1.00 12.15 294 ILE A O 1
ATOM 2245 N N . GLU A 1 290 ? -16.495 -9.930 -18.806 1.00 12.65 295 GLU A N 1
ATOM 2246 C CA . GLU A 1 290 ? -17.552 -8.984 -18.963 1.00 15.25 295 GLU A CA 1
ATOM 2247 C C . GLU A 1 290 ? -17.280 -8.037 -20.147 1.00 14.87 295 GLU A C 1
ATOM 2248 O O . GLU A 1 290 ? -18.243 -7.584 -20.784 1.00 15.51 295 GLU A O 1
ATOM 2254 N N . ILE A 1 291 ? -16.009 -7.732 -20.377 1.00 13.20 296 ILE A N 1
ATOM 2255 C CA . ILE A 1 291 ? -15.590 -6.864 -21.523 1.00 13.93 296 ILE A CA 1
ATOM 2256 C C . ILE A 1 291 ? -15.396 -7.734 -22.745 1.00 15.12 296 ILE A C 1
ATOM 2257 O O . ILE A 1 291 ? -15.867 -7.339 -23.874 1.00 16.27 296 ILE A O 1
ATOM 2262 N N . THR A 1 292 ? -14.724 -8.877 -22.639 1.00 13.76 297 THR A N 1
ATOM 2263 C CA . THR A 1 292 ? -14.452 -9.743 -23.777 1.00 13.41 297 THR A CA 1
ATOM 2264 C C . THR A 1 292 ? -14.969 -11.176 -23.541 1.00 13.84 297 THR A C 1
ATOM 2265 O O . THR A 1 292 ? -14.218 -12.056 -23.118 1.00 13.92 297 THR A O 1
ATOM 2269 N N . PRO A 1 293 ? -16.283 -11.393 -23.789 1.00 11.92 298 PRO A N 1
ATOM 2270 C CA . PRO A 1 293 ? -16.911 -12.674 -23.347 1.00 12.82 298 PRO A CA 1
ATOM 2271 C C . PRO A 1 293 ? -16.675 -13.874 -24.265 1.00 14.03 298 PRO A C 1
ATOM 2272 O O . PRO A 1 293 ? -16.886 -15.022 -23.808 1.00 16.68 298 PRO A O 1
ATOM 2276 N N . LEU A 1 294 ? -16.223 -13.627 -25.522 1.00 14.40 299 LEU A N 1
ATOM 2277 C CA . LEU A 1 294 ? -16.148 -14.710 -26.477 1.00 16.03 299 LEU A CA 1
ATOM 2278 C C . LEU A 1 294 ? -14.779 -15.272 -26.633 1.00 15.00 299 LEU A C 1
ATOM 2279 O O . LEU A 1 294 ? -14.643 -16.464 -26.912 1.00 16.53 299 LEU A O 1
ATOM 2284 N N . LYS A 1 295 ? -13.770 -14.437 -26.420 1.00 15.46 300 LYS A N 1
ATOM 2285 C CA . LYS A 1 295 ? -12.406 -14.872 -26.605 1.00 16.49 300 LYS A CA 1
ATOM 2286 C C . LYS A 1 295 ? -11.483 -13.956 -25.769 1.00 14.94 300 LYS A C 1
ATOM 2287 O O . LYS A 1 295 ? -11.875 -12.876 -25.315 1.00 15.37 300 LYS A O 1
ATOM 2293 N N . ASP A 1 296 ? -10.286 -14.460 -25.543 1.00 15.02 301 ASP A N 1
ATOM 2294 C CA . ASP A 1 296 ? -9.321 -13.734 -24.704 1.00 15.63 301 ASP A CA 1
ATOM 2295 C C . ASP A 1 296 ? -8.892 -12.470 -25.479 1.00 16.79 301 ASP A C 1
ATOM 2296 O O . ASP A 1 296 ? -9.027 -12.400 -26.713 1.00 17.34 301 ASP A O 1
ATOM 2301 N N . ASP A 1 297 ? -8.411 -11.474 -24.741 1.00 15.13 302 ASP A N 1
ATOM 2302 C CA . ASP A 1 297 ? -7.776 -10.246 -25.317 1.00 16.60 302 ASP A CA 1
ATOM 2303 C C . ASP A 1 297 ? -6.565 -9.954 -24.427 1.00 16.71 302 ASP A C 1
ATOM 2304 O O . ASP A 1 297 ? -6.668 -9.248 -23.423 1.00 16.53 302 ASP A O 1
ATOM 2309 N N . PRO A 1 298 ? -5.400 -10.505 -24.772 1.00 21.16 303 PRO A N 1
ATOM 2310 C CA . PRO A 1 298 ? -4.164 -10.293 -23.953 1.00 20.98 303 PRO A CA 1
ATOM 2311 C C . PRO A 1 298 ? -3.699 -8.851 -23.834 1.00 21.00 303 PRO A C 1
ATOM 2312 O O . PRO A 1 298 ? -3.150 -8.476 -22.806 1.00 19.30 303 PRO A O 1
ATOM 2316 N N . LYS A 1 299 ? -4.015 -8.016 -24.799 1.00 22.31 304 LYS A N 1
ATOM 2317 C CA . LYS A 1 299 ? -3.638 -6.614 -24.725 1.00 25.38 304 LYS A CA 1
ATOM 2318 C C . LYS A 1 299 ? -4.485 -5.871 -23.672 1.00 21.26 304 LYS A C 1
ATOM 2319 O O . LYS A 1 299 ? -3.955 -5.046 -22.877 1.00 19.23 304 LYS A O 1
ATOM 2325 N N . LEU A 1 300 ? -5.770 -6.205 -23.659 1.00 17.33 305 LEU A N 1
ATOM 2326 C CA . LEU A 1 300 ? -6.696 -5.664 -22.639 1.00 16.84 305 LEU A CA 1
ATOM 2327 C C . LEU A 1 300 ? -6.194 -6.107 -21.281 1.00 15.62 305 LEU A C 1
ATOM 2328 O O . LEU A 1 300 ? -6.173 -5.300 -20.315 1.00 15.56 305 LEU A O 1
ATOM 2333 N N . ALA A 1 301 ? -5.876 -7.383 -21.180 1.00 16.61 306 ALA A N 1
ATOM 2334 C CA . ALA A 1 301 ? -5.415 -7.970 -19.900 1.00 15.80 306 ALA A CA 1
ATOM 2335 C C . ALA A 1 301 ? -4.240 -7.167 -19.303 1.00 15.66 306 ALA A C 1
ATOM 2336 O O . ALA A 1 301 ? -4.189 -6.951 -18.118 1.00 18.92 306 ALA A O 1
ATOM 2338 N N . ALA A 1 302 ? -3.307 -6.774 -20.133 1.00 17.91 307 ALA A N 1
ATOM 2339 C CA . ALA A 1 302 ? -2.065 -6.162 -19.685 1.00 20.06 307 ALA A CA 1
ATOM 2340 C C . ALA A 1 302 ? -2.255 -4.694 -19.385 1.00 20.79 307 ALA A C 1
ATOM 2341 O O . ALA A 1 302 ? -1.340 -4.096 -18.862 1.00 25.00 307 ALA A O 1
ATOM 2343 N N . ASP A 1 303 ? -3.419 -4.102 -19.659 1.00 18.90 308 ASP A N 1
ATOM 2344 C CA . ASP A 1 303 ? -3.633 -2.663 -19.480 1.00 20.05 308 ASP A CA 1
ATOM 2345 C C . ASP A 1 303 ? -4.483 -2.402 -18.216 1.00 17.89 308 ASP A C 1
ATOM 2346 O O . ASP A 1 303 ? -5.723 -2.533 -18.251 1.00 15.79 308 ASP A O 1
ATOM 2351 N N . ALA A 1 304 ? -3.818 -1.963 -17.144 1.00 18.78 309 ALA A N 1
ATOM 2352 C CA . ALA A 1 304 ? -4.476 -1.610 -15.898 1.00 19.05 309 ALA A CA 1
ATOM 2353 C C . ALA A 1 304 ? -5.478 -0.511 -16.060 1.00 17.73 309 ALA A C 1
ATOM 2354 O O . ALA A 1 304 ? -6.373 -0.405 -15.189 1.00 16.79 309 ALA A O 1
ATOM 2356 N N . GLN A 1 305 ? -5.327 0.317 -17.093 1.00 16.49 310 GLN A N 1
ATOM 2357 C CA . GLN A 1 305 ? -6.288 1.358 -17.333 1.00 16.58 310 GLN A CA 1
ATOM 2358 C C . GLN A 1 305 ? -7.621 0.854 -17.876 1.00 15.39 310 GLN A C 1
ATOM 2359 O O . GLN A 1 305 ? -8.601 1.621 -17.874 1.00 17.71 310 GLN A O 1
ATOM 2365 N N . ARG A 1 306 ? -7.666 -0.375 -18.352 1.00 16.20 311 ARG A N 1
ATOM 2366 C CA . ARG A 1 306 ? -8.883 -0.895 -18.958 1.00 14.84 311 ARG A CA 1
ATOM 2367 C C . ARG A 1 306 ? -9.393 -2.223 -18.375 1.00 14.38 311 ARG A C 1
ATOM 2368 O O . ARG A 1 306 ? -10.573 -2.519 -18.542 1.00 16.25 311 ARG A O 1
ATOM 2376 N N . ASN A 1 307 ? -8.490 -3.037 -17.808 1.00 15.63 312 ASN A N 1
ATOM 2377 C CA . ASN A 1 307 ? -8.814 -4.415 -17.485 1.00 14.51 312 ASN A CA 1
ATOM 2378 C C . ASN A 1 307 ? -9.755 -4.531 -16.261 1.00 13.64 312 ASN A C 1
ATOM 2379 O O . ASN A 1 307 ? -10.127 -5.669 -15.953 1.00 14.56 312 ASN A O 1
ATOM 2384 N N . ASN A 1 308 ? -10.110 -3.439 -15.605 1.00 14.57 313 ASN A N 1
ATOM 2385 C CA . ASN A 1 308 ? -11.030 -3.509 -14.463 1.00 14.43 313 ASN A CA 1
ATOM 2386 C C . ASN A 1 308 ? -12.219 -2.578 -14.535 1.00 15.15 313 ASN A C 1
ATOM 2387 O O . ASN A 1 308 ? -12.943 -2.374 -13.593 1.00 15.12 313 ASN A O 1
ATOM 2392 N N . LYS A 1 309 ? -12.413 -1.960 -15.712 1.00 15.83 314 LYS A N 1
ATOM 2393 C CA . LYS A 1 309 ? -13.492 -0.970 -15.880 1.00 17.35 314 LYS A CA 1
ATOM 2394 C C . LYS A 1 309 ? -14.730 -1.680 -16.401 1.00 16.96 314 LYS A C 1
ATOM 2395 O O . LYS A 1 309 ? -15.024 -1.737 -17.634 1.00 17.93 314 LYS A O 1
ATOM 2401 N N . PHE A 1 310 ? -15.462 -2.277 -15.480 1.00 14.51 315 PHE A N 1
ATOM 2402 C CA . PHE A 1 310 ? -16.745 -2.965 -15.766 1.00 13.86 315 PHE A CA 1
ATOM 2403 C C . PHE A 1 310 ? -17.470 -3.042 -14.446 1.00 13.35 315 PHE A C 1
ATOM 2404 O O . PHE A 1 310 ? -16.832 -2.927 -13.369 1.00 13.41 315 PHE A O 1
ATOM 2412 N N . ASP A 1 311 ? -18.794 -3.124 -14.487 1.00 13.02 316 ASP A N 1
ATOM 2413 C CA . ASP A 1 311 ? -19.580 -3.164 -13.291 1.00 12.87 316 ASP A CA 1
ATOM 2414 C C . ASP A 1 311 ? -20.716 -4.197 -13.332 1.00 12.29 316 ASP A C 1
ATOM 2415 O O . ASP A 1 311 ? -21.488 -4.277 -12.413 1.00 12.56 316 ASP A O 1
ATOM 2420 N N . PHE A 1 312 ? -20.794 -4.978 -14.420 1.00 12.02 317 PHE A N 1
ATOM 2421 C CA . PHE A 1 312 ? -21.893 -5.934 -14.681 1.00 12.30 317 PHE A CA 1
ATOM 2422 C C . PHE A 1 312 ? -23.244 -5.307 -15.109 1.00 13.63 317 PHE A C 1
ATOM 2423 O O . PHE A 1 312 ? -24.210 -6.034 -15.346 1.00 14.11 317 PHE A O 1
ATOM 2431 N N . GLY A 1 313 ? -23.210 -4.022 -15.322 1.00 14.90 318 GLY A N 1
ATOM 2432 C CA . GLY A 1 313 ? -24.355 -3.280 -15.831 1.00 16.17 318 GLY A CA 1
ATOM 2433 C C . GLY A 1 313 ? -25.601 -3.592 -15.070 1.00 16.04 318 GLY A C 1
ATOM 2434 O O . GLY A 1 313 ? -25.636 -3.603 -13.851 1.00 16.54 318 GLY A O 1
ATOM 2435 N N . ASP A 1 314 ? -26.697 -3.869 -15.788 1.00 15.63 319 ASP A N 1
ATOM 2436 C CA . ASP A 1 314 ? -27.919 -4.321 -15.172 1.00 14.06 319 ASP A CA 1
ATOM 2437 C C . ASP A 1 314 ? -28.207 -5.803 -15.573 1.00 14.27 319 ASP A C 1
ATOM 2438 O O . ASP A 1 314 ? -29.346 -6.269 -15.542 1.00 13.88 319 ASP A O 1
ATOM 2443 N N . SER A 1 315 ? -27.132 -6.599 -15.787 1.00 11.98 320 SER A N 1
ATOM 2444 C CA . SER A 1 315 ? -27.325 -7.951 -16.283 1.00 12.37 320 SER A CA 1
ATOM 2445 C C . SER A 1 315 ? -28.058 -8.840 -15.284 1.00 11.37 320 SER A C 1
ATOM 2446 O O . SER A 1 315 ? -28.816 -9.740 -15.648 1.00 13.23 320 SER A O 1
ATOM 2449 N N . LEU A 1 316 ? -27.824 -8.630 -13.989 1.00 11.16 321 LEU A N 1
ATOM 2450 C CA . LEU A 1 316 ? -28.536 -9.390 -12.995 1.00 12.23 321 LEU A CA 1
ATOM 2451 C C . LEU A 1 316 ? -30.046 -9.180 -13.061 1.00 12.82 321 LEU A C 1
ATOM 2452 O O . LEU A 1 316 ? -30.795 -10.193 -13.170 1.00 12.11 321 LEU A O 1
ATOM 2457 N N . VAL A 1 317 ? -30.510 -7.937 -13.052 1.00 13.23 322 VAL A N 1
ATOM 2458 C CA . VAL A 1 317 ? -31.994 -7.657 -13.073 1.00 15.32 322 VAL A CA 1
ATOM 2459 C C . VAL A 1 317 ? -32.625 -8.126 -14.418 1.00 15.24 322 VAL A C 1
ATOM 2460 O O . VAL A 1 317 ? -33.766 -8.631 -14.462 1.00 16.64 322 VAL A O 1
ATOM 2464 N N . ARG A 1 318 ? -31.828 -8.110 -15.449 1.00 15.07 323 ARG A N 1
ATOM 2465 C CA . ARG A 1 318 ? -32.221 -8.685 -16.756 1.00 15.54 323 ARG A CA 1
ATOM 2466 C C . ARG A 1 318 ? -32.135 -10.189 -16.841 1.00 16.33 323 ARG A C 1
ATOM 2467 O O . ARG A 1 318 ? -32.621 -10.770 -17.834 1.00 17.87 323 ARG A O 1
ATOM 2475 N N . GLY A 1 319 ? -31.506 -10.845 -15.863 1.00 14.72 324 GLY A N 1
ATOM 2476 C CA . GLY A 1 319 ? -31.375 -12.304 -15.911 1.00 15.09 324 GLY A CA 1
ATOM 2477 C C . GLY A 1 319 ? -30.449 -12.747 -16.992 1.00 14.46 324 GLY A C 1
ATOM 2478 O O . GLY A 1 319 ? -30.585 -13.854 -17.504 1.00 16.64 324 GLY A O 1
ATOM 2479 N N . ASP A 1 320 ? -29.475 -11.932 -17.358 1.00 12.69 325 ASP A N 1
ATOM 2480 C CA . ASP A 1 320 ? -28.628 -12.207 -18.487 1.00 14.35 325 ASP A CA 1
ATOM 2481 C C . ASP A 1 320 ? -27.242 -12.663 -18.048 1.00 14.33 325 ASP A C 1
ATOM 2482 O O . ASP A 1 320 ? -26.473 -11.849 -17.602 1.00 12.85 325 ASP A O 1
ATOM 2487 N N . GLN A 1 321 ? -26.939 -13.917 -18.318 1.00 13.26 326 GLN A N 1
ATOM 2488 C CA . GLN A 1 321 ? -25.619 -14.509 -17.978 1.00 12.10 326 GLN A CA 1
ATOM 2489 C C . GLN A 1 321 ? -24.794 -14.723 -19.200 1.00 13.38 326 GLN A C 1
ATOM 2490 O O . GLN A 1 321 ? -23.777 -15.465 -19.177 1.00 13.24 326 GLN A O 1
ATOM 2496 N N . 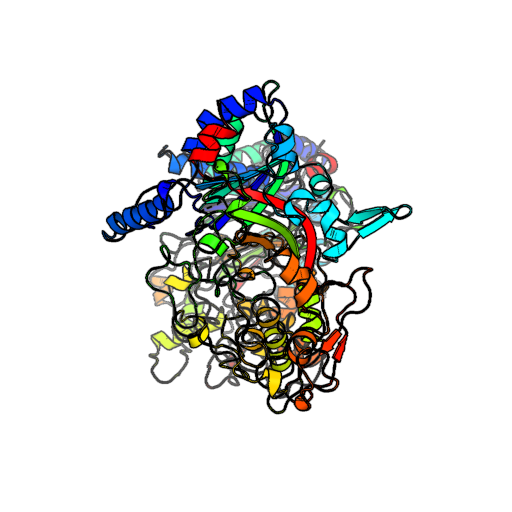THR A 1 322 ? -25.209 -14.125 -20.328 1.00 12.81 327 THR A N 1
ATOM 2497 C CA . THR A 1 322 ? -24.438 -14.376 -21.549 1.00 14.95 327 THR A CA 1
ATOM 2498 C C . THR A 1 322 ? -22.964 -14.002 -21.489 1.00 14.23 327 THR A C 1
ATOM 2499 O O . THR A 1 322 ? -22.175 -14.755 -22.033 1.00 13.98 327 THR A O 1
ATOM 2503 N N . LYS A 1 323 ? -22.617 -12.879 -20.869 1.00 14.20 328 LYS A N 1
ATOM 2504 C CA . LYS A 1 323 ? -21.210 -12.397 -20.791 1.00 13.92 328 LYS A CA 1
ATOM 2505 C C . LYS A 1 323 ? -20.488 -13.032 -19.624 1.00 13.65 328 LYS A C 1
ATOM 2506 O O . LYS A 1 323 ? -19.292 -13.219 -19.705 1.00 12.86 328 LYS A O 1
ATOM 2512 N N . CYS A 1 324 ? -21.204 -13.320 -18.550 1.00 13.14 329 CYS A N 1
ATOM 2513 C CA . CYS A 1 324 ? -20.548 -13.731 -17.252 1.00 11.92 329 CYS A CA 1
ATOM 2514 C C . CYS A 1 324 ? -21.595 -14.446 -16.421 1.00 11.78 329 CYS A C 1
ATOM 2515 O O . CYS A 1 324 ? -22.667 -13.858 -16.129 1.00 11.78 329 CYS A O 1
ATOM 2518 N N . PRO A 1 325 ? -21.336 -15.682 -15.995 1.00 11.11 330 PRO A N 1
ATOM 2519 C CA . PRO A 1 325 ? -22.232 -16.320 -15.021 1.00 10.70 330 PRO A CA 1
ATOM 2520 C C . PRO A 1 325 ? -22.395 -15.505 -13.775 1.00 10.07 330 PRO A C 1
ATOM 2521 O O . PRO A 1 325 ? -21.442 -14.902 -13.308 1.00 11.54 330 PRO A O 1
ATOM 2525 N N . PHE A 1 326 ? -23.550 -15.564 -13.148 1.00 10.10 331 PHE A N 1
ATOM 2526 C CA . PHE A 1 326 ? -23.715 -14.927 -11.857 1.00 10.97 331 PHE A CA 1
ATOM 2527 C C . PHE A 1 326 ? -22.783 -15.453 -10.781 1.00 10.71 331 PHE A C 1
ATOM 2528 O O . PHE A 1 326 ? -22.373 -14.697 -9.887 1.00 11.23 331 PHE A O 1
ATOM 2536 N N . ALA A 1 327 ? -22.415 -16.740 -10.915 1.00 10.51 332 ALA A N 1
ATOM 2537 C CA . ALA A 1 327 ? -21.592 -17.412 -9.892 1.00 9.69 332 ALA A CA 1
ATOM 2538 C C . ALA A 1 327 ? -20.084 -17.407 -10.204 1.00 10.25 332 ALA A C 1
ATOM 2539 O O . ALA A 1 327 ? -19.287 -18.077 -9.575 1.00 10.09 332 ALA A O 1
ATOM 2541 N N . ALA A 1 328 ? -19.654 -16.607 -11.181 1.00 10.07 333 ALA A N 1
ATOM 2542 C CA . ALA A 1 328 ? -18.208 -16.455 -11.439 1.00 9.94 333 ALA A CA 1
ATOM 2543 C C . ALA A 1 328 ? -17.517 -15.985 -10.178 1.00 9.46 333 ALA A C 1
ATOM 2544 O O . ALA A 1 328 ? -18.102 -15.172 -9.426 1.00 8.67 333 ALA A O 1
ATOM 2546 N N . HIS A 1 329 ? -16.281 -16.448 -9.950 1.00 8.32 334 HIS A N 1
ATOM 2547 C CA . HIS A 1 329 ? -15.605 -16.116 -8.682 1.00 8.67 334 HIS A CA 1
ATOM 2548 C C . HIS A 1 329 ? -15.498 -14.672 -8.374 1.00 8.49 334 HIS A C 1
ATOM 2549 O O . HIS A 1 329 ? -15.822 -14.236 -7.303 1.00 9.99 334 HIS A O 1
ATOM 2556 N N . ILE A 1 330 ? -15.138 -13.878 -9.359 1.00 8.01 335 ILE A N 1
ATOM 2557 C CA . ILE A 1 330 ? -14.931 -12.447 -9.043 1.00 8.41 335 ILE A CA 1
ATOM 2558 C C . ILE A 1 330 ? -16.264 -11.783 -8.737 1.00 9.28 335 ILE A C 1
ATOM 2559 O O . ILE A 1 330 ? -16.311 -10.766 -8.049 1.00 9.01 335 ILE A O 1
ATOM 2564 N N . ARG A 1 331 ? -17.350 -12.296 -9.335 1.00 8.98 336 ARG A N 1
ATOM 2565 C CA . ARG A 1 331 ? -18.662 -11.716 -9.124 1.00 10.07 336 ARG A CA 1
ATOM 2566 C C . ARG A 1 331 ? -19.266 -12.084 -7.780 1.00 10.20 336 ARG A C 1
ATOM 2567 O O . ARG A 1 331 ? -20.006 -11.287 -7.165 1.00 10.88 336 ARG A O 1
ATOM 2575 N N . LYS A 1 332 ? -18.990 -13.310 -7.329 1.00 9.94 337 LYS A N 1
ATOM 2576 C CA . LYS A 1 332 ? -19.309 -13.792 -6.003 1.00 10.89 337 LYS A CA 1
ATOM 2577 C C . LYS A 1 332 ? -18.535 -13.024 -4.939 1.00 10.42 337 LYS A C 1
ATOM 2578 O O . LYS A 1 332 ? -19.095 -12.785 -3.871 1.00 14.03 337 LYS A O 1
ATOM 2584 N N . THR A 1 333 ? -17.379 -12.488 -5.214 1.00 9.25 338 THR A N 1
ATOM 2585 C CA . THR A 1 333 ? -16.544 -11.897 -4.189 1.00 8.46 338 THR A CA 1
ATOM 2586 C C . THR A 1 333 ? -16.521 -10.359 -4.236 1.00 8.92 338 THR A C 1
ATOM 2587 O O . THR A 1 333 ? -16.378 -9.763 -3.199 1.00 9.47 338 THR A O 1
ATOM 2591 N N . TYR A 1 334 ? -16.786 -9.795 -5.386 1.00 8.86 339 TYR A N 1
ATOM 2592 C CA . TYR A 1 334 ? -17.064 -8.352 -5.488 1.00 9.51 339 TYR A CA 1
ATOM 2593 C C . TYR A 1 334 ? -18.230 -8.187 -6.477 1.00 8.52 339 TYR A C 1
ATOM 2594 O O . TYR A 1 334 ? -18.037 -8.107 -7.698 1.00 9.25 339 TYR A O 1
ATOM 2603 N N . PRO A 1 335 ? -19.436 -8.074 -5.947 1.00 9.96 340 PRO A N 1
ATOM 2604 C CA . PRO A 1 335 ? -20.653 -8.061 -6.829 1.00 10.03 340 PRO A CA 1
ATOM 2605 C C . PRO A 1 335 ? -20.830 -6.862 -7.731 1.00 11.13 340 PRO A C 1
ATOM 2606 O O . PRO A 1 335 ? -21.672 -6.902 -8.643 1.00 10.87 340 PRO A O 1
ATOM 2610 N N . ARG A 1 336 ? -20.110 -5.773 -7.477 1.00 9.86 341 ARG A N 1
ATOM 2611 C CA . ARG A 1 336 ? -20.295 -4.559 -8.290 1.00 11.49 341 ARG A CA 1
ATOM 2612 C C . ARG A 1 336 ? -21.763 -4.170 -8.386 1.00 10.80 341 ARG A C 1
ATOM 2613 O O . ARG A 1 336 ? -22.488 -4.119 -7.369 1.00 10.60 341 ARG A O 1
ATOM 2621 N N . ASN A 1 337 ? -22.229 -3.847 -9.602 1.00 11.47 342 ASN A N 1
ATOM 2622 C CA . ASN A 1 337 ? -23.622 -3.368 -9.711 1.00 12.98 342 ASN A CA 1
ATOM 2623 C C . ASN A 1 337 ? -24.662 -4.391 -9.376 1.00 14.36 342 ASN A C 1
ATOM 2624 O O . ASN A 1 337 ? -25.843 -4.040 -9.115 1.00 14.29 342 ASN A O 1
ATOM 2629 N N . ASP A 1 338 ? -24.284 -5.664 -9.252 1.00 12.55 343 ASP A N 1
ATOM 2630 C CA . ASP A 1 338 ? -25.323 -6.606 -8.817 1.00 12.33 343 ASP A CA 1
ATOM 2631 C C . ASP A 1 338 ? -25.968 -6.137 -7.509 1.00 12.50 343 ASP A C 1
ATOM 2632 O O . ASP A 1 338 ? -27.207 -6.279 -7.323 1.00 14.18 343 ASP A O 1
ATOM 2637 N N . LEU A 1 339 ? -25.132 -5.619 -6.561 1.00 11.39 344 LEU A N 1
ATOM 2638 C CA . LEU A 1 339 ? -25.641 -5.072 -5.323 1.00 12.22 344 LEU A CA 1
ATOM 2639 C C . LEU A 1 339 ? -25.726 -3.548 -5.303 1.00 12.76 344 LEU A C 1
ATOM 2640 O O . LEU A 1 339 ? -26.613 -3.031 -4.596 1.00 13.28 344 LEU A O 1
ATOM 2645 N N . GLU A 1 340 ? -24.825 -2.907 -6.055 1.00 12.97 345 GLU A N 1
ATOM 2646 C CA . GLU A 1 340 ? -24.718 -1.420 -5.958 1.00 15.01 345 GLU A CA 1
ATOM 2647 C C . GLU A 1 340 ? -25.688 -0.752 -6.844 1.00 15.93 345 GLU A C 1
ATOM 2648 O O . GLU A 1 340 ? -26.055 0.424 -6.558 1.00 17.24 345 GLU A O 1
ATOM 2654 N N . GLY A 1 341 ? -26.191 -1.495 -7.828 1.00 14.57 346 GLY A N 1
ATOM 2655 C CA . GLY A 1 341 ? -27.166 -0.877 -8.765 1.00 16.12 346 GLY A CA 1
ATOM 2656 C C . GLY A 1 341 ? -28.553 -1.106 -8.223 1.00 15.62 346 GLY A C 1
ATOM 2657 O O . GLY A 1 341 ? -28.731 -1.736 -7.173 1.00 14.37 346 GLY A O 1
ATOM 2658 N N . PRO A 1 342 ? -29.609 -0.708 -8.993 1.00 17.57 347 PRO A N 1
ATOM 2659 C CA . PRO A 1 342 ? -30.966 -1.055 -8.620 1.00 19.46 347 PRO A CA 1
ATOM 2660 C C . PRO A 1 342 ? -31.129 -2.605 -8.629 1.00 16.18 347 PRO A C 1
ATOM 2661 O O . PRO A 1 342 ? -30.464 -3.257 -9.418 1.00 17.44 347 PRO A O 1
ATOM 2665 N N . PRO A 1 343 ? -31.987 -3.180 -7.782 1.00 15.57 348 PRO A N 1
ATOM 2666 C CA . PRO A 1 343 ? -32.922 -2.474 -6.906 1.00 16.23 348 PRO A CA 1
ATOM 2667 C C . PRO A 1 343 ? -32.336 -2.084 -5.552 1.00 17.67 348 PRO A C 1
ATOM 2668 O O . PRO A 1 343 ? -32.883 -1.235 -4.861 1.00 15.80 348 PRO A O 1
ATOM 2672 N N . LEU A 1 344 ? -31.273 -2.745 -5.107 1.00 15.05 349 LEU A N 1
ATOM 2673 C CA . LEU A 1 344 ? -30.830 -2.556 -3.736 1.00 15.46 349 LEU A CA 1
ATOM 2674 C C . LEU A 1 344 ? -30.117 -1.211 -3.497 1.00 15.46 349 LEU A C 1
ATOM 2675 O O . LEU A 1 344 ? -30.226 -0.696 -2.416 1.00 15.05 349 LEU A O 1
ATOM 2680 N N . LYS A 1 345 ? -29.331 -0.770 -4.459 1.00 17.08 350 LYS A N 1
ATOM 2681 C CA . LYS A 1 345 ? -28.431 0.400 -4.320 1.00 18.55 350 LYS A CA 1
ATOM 2682 C C . LYS A 1 345 ? -27.662 0.314 -2.993 1.00 18.04 350 LYS A C 1
ATOM 2683 O O . LYS A 1 345 ? -27.656 1.231 -2.112 1.00 16.95 350 LYS A O 1
ATOM 2689 N N . ALA A 1 346 ? -27.077 -0.856 -2.764 1.00 15.79 351 ALA A N 1
ATOM 2690 C CA . ALA A 1 346 ? -26.414 -1.147 -1.527 1.00 15.82 351 ALA A CA 1
ATOM 2691 C C . ALA A 1 346 ? -25.058 -0.513 -1.463 1.00 14.60 351 ALA A C 1
ATOM 2692 O O . ALA A 1 346 ? -24.382 -0.403 -2.450 1.00 17.70 351 ALA A O 1
ATOM 2694 N N . ASP A 1 347 ? -24.657 -0.182 -0.251 1.00 14.52 352 ASP A N 1
ATOM 2695 C CA . ASP A 1 347 ? -23.302 0.244 -0.003 1.00 14.16 352 ASP A CA 1
ATOM 2696 C C . ASP A 1 347 ? -22.541 -1.012 0.449 1.00 14.85 352 ASP A C 1
ATOM 2697 O O . ASP A 1 347 ? -22.754 -1.476 1.550 1.00 15.13 352 ASP A O 1
ATOM 2702 N N . ILE A 1 348 ? -21.662 -1.536 -0.383 1.00 12.65 353 ILE A N 1
ATOM 2703 C CA . ILE A 1 348 ? -20.886 -2.709 0.014 1.00 12.09 353 ILE A CA 1
ATOM 2704 C C . ILE A 1 348 ? -19.416 -2.361 0.225 1.00 12.04 353 ILE A C 1
ATOM 2705 O O . ILE A 1 348 ? -18.512 -3.209 0.131 1.00 10.06 353 ILE A O 1
ATOM 2710 N N . ASP A 1 349 ? -19.101 -1.093 0.612 1.00 11.03 354 ASP A N 1
ATOM 2711 C CA . ASP A 1 349 ? -17.685 -0.770 0.955 1.00 11.70 354 ASP A CA 1
ATOM 2712 C C . ASP A 1 349 ? -17.152 -1.619 2.105 1.00 10.86 354 ASP A C 1
ATOM 2713 O O . ASP A 1 349 ? -15.984 -1.933 2.079 1.00 11.06 354 ASP A O 1
ATOM 2718 N N . ASN A 1 350 ? -18.035 -2.005 3.033 1.00 10.52 355 ASN A N 1
ATOM 2719 C CA . ASN A 1 350 ? -17.616 -2.866 4.116 1.00 10.95 355 ASN A CA 1
ATOM 2720 C C . ASN A 1 350 ? -17.414 -4.299 3.727 1.00 10.84 355 ASN A C 1
ATOM 2721 O O . ASN A 1 350 ? -16.926 -5.055 4.549 1.00 11.72 355 ASN A O 1
ATOM 2726 N N . ARG A 1 351 ? -17.658 -4.679 2.513 1.00 10.89 356 ARG A N 1
ATOM 2727 C CA . ARG A 1 351 ? -17.385 -6.030 2.031 1.00 10.93 356 ARG A CA 1
ATOM 2728 C C . ARG A 1 351 ? -16.082 -6.069 1.291 1.00 10.87 356 ARG A C 1
ATOM 2729 O O . ARG A 1 351 ? -15.659 -7.148 0.891 1.00 11.02 356 ARG A O 1
ATOM 2737 N N . ARG A 1 352 ? -15.383 -4.952 1.160 1.00 10.47 357 ARG A N 1
ATOM 2738 C CA . ARG A 1 352 ? -14.159 -4.923 0.377 1.00 9.01 357 ARG A CA 1
ATOM 2739 C C . ARG A 1 352 ? -13.001 -5.426 1.215 1.00 9.83 357 ARG A C 1
ATOM 2740 O O . ARG A 1 352 ? -12.955 -5.238 2.439 1.00 9.45 357 ARG A O 1
ATOM 2748 N N . ILE A 1 353 ? -12.036 -6.042 0.518 1.00 9.04 358 ILE A N 1
ATOM 2749 C CA . ILE A 1 353 ? -10.819 -6.544 1.129 1.00 9.05 358 ILE A CA 1
ATOM 2750 C C . ILE A 1 353 ? -9.651 -6.258 0.272 1.00 8.82 358 ILE A C 1
ATOM 2751 O O . ILE A 1 353 ? -9.761 -6.159 -0.960 1.00 9.90 358 ILE A O 1
ATOM 2756 N N . ILE A 1 354 ? -8.477 -6.104 0.937 1.00 9.02 359 ILE A N 1
ATOM 2757 C CA . ILE A 1 354 ? -7.253 -5.955 0.215 1.00 9.36 359 ILE A CA 1
ATOM 2758 C C . ILE A 1 354 ? -6.532 -7.282 0.333 1.00 9.13 359 ILE A C 1
ATOM 2759 O O . ILE A 1 354 ? -6.207 -7.702 1.419 1.00 10.51 359 ILE A O 1
ATOM 2764 N N . ARG A 1 355 ? -6.198 -7.891 -0.812 1.00 9.21 360 ARG A N 1
ATOM 2765 C CA . ARG A 1 355 ? -5.514 -9.216 -0.820 1.00 9.52 360 ARG A CA 1
ATOM 2766 C C . ARG A 1 355 ? -4.037 -9.101 -1.050 1.00 9.86 360 ARG A C 1
ATOM 2767 O O . ARG A 1 355 ? -3.557 -8.270 -1.857 1.00 10.66 360 ARG A O 1
ATOM 2775 N N . ARG A 1 356 ? -3.259 -9.902 -0.326 1.00 10.55 361 ARG A N 1
ATOM 2776 C CA . ARG A 1 356 ? -1.801 -9.903 -0.438 1.00 11.22 361 ARG A CA 1
ATOM 2777 C C . ARG A 1 356 ? -1.333 -11.385 -0.630 1.00 13.45 361 ARG A C 1
ATOM 2778 O O . ARG A 1 356 ? -0.346 -11.761 0.013 1.00 15.51 361 ARG A O 1
ATOM 2786 N N . GLY A 1 357 ? -2.007 -12.152 -1.464 1.00 14.92 362 GLY A N 1
ATOM 2787 C CA . GLY A 1 357 ? -1.637 -13.585 -1.677 1.00 13.95 362 GLY A CA 1
ATOM 2788 C C . GLY A 1 357 ? -0.290 -13.788 -2.276 1.00 15.81 362 GLY A C 1
ATOM 2789 O O . GLY A 1 357 ? 0.282 -12.906 -2.984 1.00 17.82 362 GLY A O 1
ATOM 2790 N N . ILE A 1 358 ? 0.264 -14.928 -1.967 1.00 11.33 363 ILE A N 1
ATOM 2791 C CA . ILE A 1 358 ? 1.411 -15.394 -2.705 1.00 10.05 363 ILE A CA 1
ATOM 2792 C C . ILE A 1 358 ? 1.205 -16.911 -2.906 1.00 10.58 363 ILE A C 1
ATOM 2793 O O . ILE A 1 358 ? 0.731 -17.618 -2.021 1.00 10.36 363 ILE A O 1
ATOM 2798 N N . GLN A 1 359 ? 1.702 -17.390 -4.022 1.00 9.77 364 GLN A N 1
ATOM 2799 C CA . GLN A 1 359 ? 1.615 -18.766 -4.339 1.00 10.19 364 GLN A CA 1
ATOM 2800 C C . GLN A 1 359 ? 2.588 -19.601 -3.492 1.00 10.31 364 GLN A C 1
ATOM 2801 O O . GLN A 1 359 ? 3.536 -19.069 -2.932 1.00 9.81 364 GLN A O 1
ATOM 2807 N N . PHE A 1 360 ? 2.315 -20.922 -3.430 1.00 8.51 365 PHE A N 1
ATOM 2808 C CA . PHE A 1 360 ? 3.334 -21.831 -2.919 1.00 9.41 365 PHE A CA 1
ATOM 2809 C C . PHE A 1 360 ? 3.391 -23.082 -3.747 1.00 8.64 365 PHE A C 1
ATOM 2810 O O . PHE A 1 360 ? 2.378 -23.481 -4.354 1.00 9.37 365 PHE A O 1
ATOM 2818 N N . GLY A 1 361 ? 4.553 -23.773 -3.665 1.00 10.05 366 GLY A N 1
ATOM 2819 C CA . GLY A 1 361 ? 4.652 -25.056 -4.346 1.00 10.91 366 GLY A CA 1
ATOM 2820 C C . GLY A 1 361 ? 5.264 -25.068 -5.653 1.00 10.85 366 GLY A C 1
ATOM 2821 O O . GLY A 1 361 ? 5.373 -24.029 -6.312 1.00 11.71 366 GLY A O 1
ATOM 2822 N N . PRO A 1 362 ? 5.690 -26.264 -6.105 1.00 10.71 367 PRO A N 1
ATOM 2823 C CA . PRO A 1 362 ? 6.293 -26.436 -7.406 1.00 11.37 367 PRO A CA 1
ATOM 2824 C C . PRO A 1 362 ? 5.284 -26.402 -8.570 1.00 11.89 367 PRO A C 1
ATOM 2825 O O . PRO A 1 362 ? 4.097 -26.573 -8.376 1.00 12.38 367 PRO A O 1
ATOM 2829 N N . GLU A 1 363 ? 5.818 -26.300 -9.789 1.00 11.55 368 GLU A N 1
ATOM 2830 C CA . GLU A 1 363 ? 4.959 -26.379 -11.007 1.00 12.11 368 GLU A CA 1
ATOM 2831 C C . GLU A 1 363 ? 4.435 -27.817 -11.138 1.00 11.90 368 GLU A C 1
ATOM 2832 O O . GLU A 1 363 ? 5.041 -28.782 -10.567 1.00 13.09 368 GLU A O 1
ATOM 2838 N N . VAL A 1 364 ? 3.348 -28.027 -11.858 1.00 11.59 369 VAL A N 1
ATOM 2839 C CA . VAL A 1 364 ? 2.760 -29.372 -12.100 1.00 11.69 369 VAL A CA 1
ATOM 2840 C C . VAL A 1 364 ? 3.795 -30.194 -12.917 1.00 11.57 369 VAL A C 1
ATOM 2841 O O . VAL A 1 364 ? 4.333 -29.670 -13.870 1.00 13.74 369 VAL A O 1
ATOM 2845 N N . THR A 1 365 ? 4.009 -31.411 -12.449 1.00 12.72 370 THR A N 1
ATOM 2846 C CA . THR A 1 365 ? 5.018 -32.260 -13.092 1.00 13.68 370 THR A CA 1
ATOM 2847 C C . THR A 1 365 ? 4.416 -33.063 -14.263 1.00 14.13 370 THR A C 1
ATOM 2848 O O . THR A 1 365 ? 3.204 -33.180 -14.425 1.00 15.33 370 THR A O 1
ATOM 2852 N N . SER A 1 366 ? 5.315 -33.548 -15.139 1.00 14.62 371 SER A N 1
ATOM 2853 C CA . SER A 1 366 ? 4.827 -34.413 -16.251 1.00 14.99 371 SER A CA 1
ATOM 2854 C C . SER A 1 366 ? 4.012 -35.557 -15.765 1.00 13.97 371 SER A C 1
ATOM 2855 O O . SER A 1 366 ? 2.979 -35.909 -16.369 1.00 16.30 371 SER A O 1
ATOM 2858 N N . GLN A 1 367 ? 4.372 -36.187 -14.646 1.00 12.85 372 GLN A N 1
ATOM 2859 C CA . GLN A 1 367 ? 3.637 -37.346 -14.155 1.00 15.41 372 GLN A CA 1
ATOM 2860 C C . GLN A 1 367 ? 2.244 -36.902 -13.656 1.00 15.36 372 GLN A C 1
ATOM 2861 O O . GLN A 1 367 ? 1.243 -37.628 -13.836 1.00 15.26 372 GLN A O 1
ATOM 2867 N N . GLU A 1 368 ? 2.198 -35.774 -12.935 1.00 13.21 373 GLU A N 1
ATOM 2868 C CA . GLU A 1 368 ? 0.917 -35.250 -12.532 1.00 13.96 373 GLU A CA 1
ATOM 2869 C C . GLU A 1 368 ? 0.050 -34.940 -13.699 1.00 13.22 373 GLU A C 1
ATOM 2870 O O . GLU A 1 368 ? -1.172 -35.235 -13.628 1.00 15.10 373 GLU A O 1
ATOM 2876 N N . HIS A 1 369 ? 0.593 -34.301 -14.719 1.00 13.62 374 HIS A N 1
ATOM 2877 C CA . HIS A 1 369 ? -0.205 -34.013 -15.947 1.00 17.42 374 HIS A CA 1
ATOM 2878 C C . HIS A 1 369 ? -0.718 -35.314 -16.584 1.00 17.13 374 HIS A C 1
ATOM 2879 O O . HIS A 1 369 ? -1.916 -35.469 -16.865 1.00 16.88 374 HIS A O 1
ATOM 2886 N N . HIS A 1 370 ? 0.139 -36.348 -16.628 1.00 17.25 375 HIS A N 1
ATOM 2887 C CA . HIS A 1 370 ? -0.285 -37.624 -17.250 1.00 18.83 375 HIS A CA 1
ATOM 2888 C C . HIS A 1 370 ? -1.361 -38.261 -16.446 1.00 18.64 375 HIS A C 1
ATOM 2889 O O . HIS A 1 370 ? -2.351 -38.757 -16.992 1.00 19.05 375 HIS A O 1
ATOM 2896 N N . ASP A 1 371 ? -1.202 -38.294 -15.114 1.00 16.53 376 ASP A N 1
ATOM 2897 C CA . ASP A 1 371 ? -2.092 -38.927 -14.222 1.00 16.27 376 ASP A CA 1
ATOM 2898 C C . ASP A 1 371 ? -3.412 -38.148 -14.019 1.00 15.32 376 ASP A C 1
ATOM 2899 O O . ASP A 1 371 ? -4.347 -38.720 -13.519 1.00 16.71 376 ASP A O 1
ATOM 2904 N N . LYS A 1 372 ? -3.392 -36.863 -14.343 1.00 14.06 377 LYS A N 1
ATOM 2905 C CA . LYS A 1 372 ? -4.472 -35.921 -14.007 1.00 13.87 377 LYS A CA 1
ATOM 2906 C C . LYS A 1 372 ? -4.731 -35.908 -12.532 1.00 14.73 377 LYS A C 1
ATOM 2907 O O . LYS A 1 372 ? -5.854 -35.704 -12.065 1.00 16.04 377 LYS A O 1
ATOM 2913 N N . LYS A 1 373 ? -3.688 -36.049 -11.715 1.00 13.91 378 LYS A N 1
ATOM 2914 C CA . LYS A 1 373 ? -3.853 -36.058 -10.284 1.00 14.06 378 LYS A CA 1
ATOM 2915 C C . LYS A 1 373 ? -2.688 -35.306 -9.634 1.00 13.28 378 LYS A C 1
ATOM 2916 O O . LYS A 1 373 ? -1.574 -35.385 -10.064 1.00 14.15 378 LYS A O 1
ATOM 2922 N N . THR A 1 374 ? -3.006 -34.648 -8.536 1.00 13.09 379 THR A N 1
ATOM 2923 C CA . THR A 1 374 ? -2.028 -33.966 -7.708 1.00 12.63 379 THR A CA 1
ATOM 2924 C C . THR A 1 374 ? -1.173 -34.971 -6.915 1.00 12.97 379 THR A C 1
ATOM 2925 O O . THR A 1 374 ? -1.720 -35.861 -6.220 1.00 14.31 379 THR A O 1
ATOM 2929 N N . HIS A 1 375 ? 0.123 -34.760 -7.019 1.00 12.81 380 HIS A N 1
ATOM 2930 C CA . HIS A 1 375 ? 1.120 -35.489 -6.206 1.00 14.39 380 HIS A CA 1
ATOM 2931 C C . HIS A 1 375 ? 1.944 -34.612 -5.307 1.00 15.23 380 HIS A C 1
ATOM 2932 O O . HIS A 1 375 ? 2.557 -35.167 -4.399 1.00 15.49 380 HIS A O 1
ATOM 2939 N N . HIS A 1 376 ? 1.947 -33.291 -5.508 1.00 12.63 381 HIS A N 1
ATOM 2940 C CA . HIS A 1 376 ? 2.726 -32.363 -4.748 1.00 12.67 381 HIS A CA 1
ATOM 2941 C C . HIS A 1 376 ? 1.815 -31.247 -4.256 1.00 15.37 381 HIS A C 1
ATOM 2942 O O . HIS A 1 376 ? 0.908 -30.850 -4.977 1.00 17.13 381 HIS A O 1
ATOM 2949 N N . GLY A 1 377 ? 2.088 -30.710 -3.101 1.00 13.57 382 GLY A N 1
ATOM 2950 C CA . GLY A 1 377 ? 1.273 -29.660 -2.503 1.00 13.18 382 GLY A CA 1
ATOM 2951 C C . GLY A 1 377 ? 1.627 -28.372 -3.239 1.00 13.28 382 GLY A C 1
ATOM 2952 O O . GLY A 1 377 ? 2.854 -27.973 -3.415 1.00 13.23 382 GLY A O 1
ATOM 2953 N N . ARG A 1 378 ? 0.588 -27.623 -3.589 1.00 11.01 383 ARG A N 1
ATOM 2954 C CA . ARG A 1 378 ? 0.794 -26.309 -4.154 1.00 9.40 383 ARG A CA 1
ATOM 2955 C C . ARG A 1 378 ? -0.482 -25.519 -3.887 1.00 10.20 383 ARG A C 1
ATOM 2956 O O . ARG A 1 378 ? -1.538 -26.118 -3.641 1.00 9.04 383 ARG A O 1
ATOM 2964 N N . GLY A 1 379 ? -0.396 -24.218 -3.996 1.00 8.83 384 GLY A N 1
ATOM 2965 C CA . GLY A 1 379 ? -1.602 -23.405 -3.732 1.00 9.47 384 GLY A CA 1
ATOM 2966 C C . GLY A 1 379 ? -1.331 -21.946 -3.486 1.00 7.92 384 GLY A C 1
ATOM 2967 O O . GLY A 1 379 ? -0.471 -21.349 -4.109 1.00 8.77 384 GLY A O 1
ATOM 2968 N N . LEU A 1 380 ? -2.141 -21.390 -2.630 1.00 8.67 385 LEU A N 1
ATOM 2969 C CA . LEU A 1 380 ? -2.131 -19.969 -2.328 1.00 10.08 385 LEU A CA 1
ATOM 2970 C C . LEU A 1 380 ? -2.047 -19.778 -0.814 1.00 9.32 385 LEU A C 1
ATOM 2971 O O . LEU A 1 380 ? -2.829 -20.350 -0.052 1.00 10.95 385 LEU A O 1
ATOM 2976 N N . LEU A 1 381 ? -1.075 -18.981 -0.390 1.00 9.00 386 LEU A N 1
ATOM 2977 C CA . LEU A 1 381 ? -1.112 -18.402 0.981 1.00 9.50 386 LEU A CA 1
ATOM 2978 C C . LEU A 1 381 ? -1.999 -17.180 0.912 1.00 8.49 386 LEU A C 1
ATOM 2979 O O . LEU A 1 381 ? -1.529 -16.084 0.534 1.00 10.23 386 LEU A O 1
ATOM 2984 N N . PHE A 1 382 ? -3.284 -17.412 1.126 1.00 8.58 387 PHE A N 1
ATOM 2985 C CA . PHE A 1 382 ? -4.266 -16.327 1.014 1.00 8.58 387 PHE A CA 1
ATOM 2986 C C . PHE A 1 382 ? -4.143 -15.426 2.246 1.00 8.95 387 PHE A C 1
ATOM 2987 O O . PHE A 1 382 ? -4.230 -15.895 3.348 1.00 7.94 387 PHE A O 1
ATOM 2995 N N . VAL A 1 383 ? -3.961 -14.144 2.012 1.00 8.16 388 VAL A N 1
ATOM 2996 C CA . VAL A 1 383 ? -3.975 -13.166 3.061 1.00 8.07 388 VAL A CA 1
ATOM 2997 C C . VAL A 1 383 ? -4.863 -11.992 2.644 1.00 7.85 388 VAL A C 1
ATOM 2998 O O . VAL A 1 383 ? -4.741 -11.538 1.493 1.00 8.84 388 VAL A O 1
ATOM 3002 N N . CYS A 1 384 ? -5.773 -11.537 3.452 1.00 7.85 389 CYS A N 1
ATOM 3003 C CA . CYS A 1 384 ? -6.544 -10.299 3.120 1.00 8.56 389 CYS A CA 1
ATOM 3004 C C . CYS A 1 384 ? -6.698 -9.468 4.382 1.00 8.29 389 CYS A C 1
ATOM 3005 O O . CYS A 1 384 ? -6.714 -10.003 5.505 1.00 8.11 389 CYS A O 1
ATOM 3008 N N . TYR A 1 385 ? -6.877 -8.194 4.173 1.00 9.54 390 TYR A N 1
ATOM 3009 C CA . TYR A 1 385 ? -7.067 -7.188 5.171 1.00 8.38 390 TYR A CA 1
ATOM 3010 C C . TYR A 1 385 ? -8.354 -6.431 5.032 1.00 9.10 390 TYR A C 1
ATOM 3011 O O . TYR A 1 385 ? -8.751 -6.068 3.885 1.00 9.56 390 TYR A O 1
ATOM 3020 N N . SER A 1 386 ? -8.946 -6.110 6.151 1.00 8.50 391 SER A N 1
ATOM 3021 C CA . SER A 1 386 ? -10.021 -5.122 6.234 1.00 8.98 391 SER A CA 1
ATOM 3022 C C . SER A 1 386 ? -10.228 -4.776 7.709 1.00 9.98 391 SER A C 1
ATOM 3023 O O . SER A 1 386 ? -9.616 -5.380 8.589 1.00 9.25 391 SER A O 1
ATOM 3026 N N . SER A 1 387 ? -11.074 -3.801 8.011 1.00 9.88 392 SER A N 1
ATOM 3027 C CA . SER A 1 387 ? -11.322 -3.445 9.363 1.00 10.03 392 SER A CA 1
ATOM 3028 C C . SER A 1 387 ? -12.392 -4.282 9.991 1.00 10.57 392 SER A C 1
ATOM 3029 O O . SER A 1 387 ? -12.787 -4.051 11.152 1.00 11.09 392 SER A O 1
ATOM 3032 N N . SER A 1 388 ? -12.901 -5.308 9.283 1.00 9.43 393 SER A N 1
ATOM 3033 C CA . SER A 1 388 ? -13.908 -6.175 9.841 1.00 9.95 393 SER A CA 1
ATOM 3034 C C . SER A 1 388 ? -13.885 -7.494 9.071 1.00 9.12 393 SER A C 1
ATOM 3035 O O . SER A 1 388 ? -14.284 -7.576 7.923 1.00 10.25 393 SER A O 1
ATOM 3038 N N . ILE A 1 389 ? -13.469 -8.547 9.749 1.00 10.21 394 ILE A N 1
ATOM 3039 C CA . ILE A 1 389 ? -13.589 -9.941 9.184 1.00 10.12 394 ILE A CA 1
ATOM 3040 C C . ILE A 1 389 ? -15.053 -10.336 9.102 1.00 10.96 394 ILE A C 1
ATOM 3041 O O . ILE A 1 389 ? -15.531 -10.940 8.101 1.00 10.06 394 ILE A O 1
ATOM 3046 N N . ASP A 1 390 ? -15.838 -9.886 10.102 1.00 10.89 395 ASP A N 1
ATOM 3047 C CA . ASP A 1 390 ? -17.266 -10.175 10.114 1.00 10.54 395 ASP A CA 1
ATOM 3048 C C . ASP A 1 390 ? -17.937 -9.600 8.839 1.00 11.06 395 ASP A C 1
ATOM 3049 O O . ASP A 1 390 ? -18.713 -10.296 8.173 1.00 11.73 395 ASP A O 1
ATOM 3054 N N . ASP A 1 391 ? -17.541 -8.405 8.444 1.00 10.40 396 ASP A N 1
ATOM 3055 C CA . ASP A 1 391 ? -18.156 -7.758 7.274 1.00 11.76 396 ASP A CA 1
ATOM 3056 C C . ASP A 1 391 ? -17.526 -8.187 5.980 1.00 9.68 396 ASP A C 1
ATOM 3057 O O . ASP A 1 391 ? -18.185 -8.180 4.903 1.00 10.62 396 ASP A O 1
ATOM 3062 N N . GLY A 1 392 ? -16.232 -8.530 6.011 1.00 9.33 397 GLY A N 1
ATOM 3063 C CA . GLY A 1 392 ? -15.436 -8.867 4.871 1.00 9.50 397 GLY A CA 1
ATOM 3064 C C . GLY A 1 392 ? -15.283 -10.349 4.587 1.00 8.67 397 GLY A C 1
ATOM 3065 O O . GLY A 1 392 ? -16.200 -11.031 4.212 1.00 9.64 397 GLY A O 1
ATOM 3066 N N . PHE A 1 393 ? -14.063 -10.810 4.893 1.00 10.06 398 PHE A N 1
ATOM 3067 C CA . PHE A 1 393 ? -13.750 -12.201 4.577 1.00 8.68 398 PHE A CA 1
ATOM 3068 C C . PHE A 1 393 ? -14.825 -13.202 4.988 1.00 8.56 398 PHE A C 1
ATOM 3069 O O . PHE A 1 393 ? -15.230 -14.045 4.207 1.00 8.65 398 PHE A O 1
ATOM 3077 N N . HIS A 1 394 ? -15.280 -13.189 6.249 1.00 9.37 399 HIS A N 1
ATOM 3078 C CA . HIS A 1 394 ? -16.244 -14.207 6.655 1.00 9.80 399 HIS A CA 1
ATOM 3079 C C . HIS A 1 394 ? -17.541 -14.118 5.846 1.00 10.17 399 HIS A C 1
ATOM 3080 O O . HIS A 1 394 ? -18.102 -15.159 5.499 1.00 9.80 399 HIS A O 1
ATOM 3087 N N . PHE A 1 395 ? -18.066 -12.905 5.715 1.00 9.60 400 PHE A N 1
ATOM 3088 C CA . PHE A 1 395 ? -19.309 -12.673 5.011 1.00 9.70 400 PHE A CA 1
ATOM 3089 C C . PHE A 1 395 ? -19.205 -13.136 3.553 1.00 9.52 400 PHE A C 1
ATOM 3090 O O . PHE A 1 395 ? -20.089 -13.846 3.013 1.00 10.02 400 PHE A O 1
ATOM 3098 N N . ILE A 1 396 ? -18.108 -12.787 2.905 1.00 8.50 401 ILE A N 1
ATOM 3099 C CA . ILE A 1 396 ? -17.886 -13.145 1.547 1.00 9.33 401 ILE A CA 1
ATOM 3100 C C . ILE A 1 396 ? -17.949 -14.657 1.409 1.00 8.97 401 ILE A C 1
ATOM 3101 O O . ILE A 1 396 ? -18.591 -15.174 0.468 1.00 10.07 401 ILE A O 1
ATOM 3106 N N . GLN A 1 397 ? -17.196 -15.337 2.264 1.00 8.49 402 GLN A N 1
ATOM 3107 C CA . GLN A 1 397 ? -17.168 -16.782 2.192 1.00 8.70 402 GLN A CA 1
ATOM 3108 C C . GLN A 1 397 ? -18.510 -17.387 2.422 1.00 9.40 402 GLN A C 1
ATOM 3109 O O . GLN A 1 397 ? -19.005 -18.207 1.612 1.00 11.36 402 GLN A O 1
ATOM 3115 N N . GLU A 1 398 ? -19.175 -17.017 3.545 1.00 9.75 403 GLU A N 1
ATOM 3116 C CA . GLU A 1 398 ? -20.406 -17.718 3.933 1.00 10.80 403 GLU A CA 1
ATOM 3117 C C . GLU A 1 398 ? -21.602 -17.266 3.161 1.00 11.59 403 GLU A C 1
ATOM 3118 O O . GLU A 1 398 ? -22.440 -18.094 2.734 1.00 13.15 403 GLU A O 1
ATOM 3124 N N . SER A 1 399 ? -21.771 -15.960 3.057 1.00 9.76 404 SER A N 1
ATOM 3125 C CA . SER A 1 399 ? -22.979 -15.379 2.496 1.00 10.67 404 SER A CA 1
ATOM 3126 C C . SER A 1 399 ? -23.022 -15.251 0.986 1.00 9.49 404 SER A C 1
ATOM 3127 O O . SER A 1 399 ? -24.091 -15.183 0.408 1.00 9.79 404 SER A O 1
ATOM 3130 N N . TRP A 1 400 ? -21.874 -15.233 0.326 1.00 9.38 405 TRP A N 1
ATOM 3131 C CA . TRP A 1 400 ? -21.768 -15.067 -1.117 1.00 9.10 405 TRP A CA 1
ATOM 3132 C C . TRP A 1 400 ? -21.250 -16.371 -1.775 1.00 8.86 405 TRP A C 1
ATOM 3133 O O . TRP A 1 400 ? -22.013 -17.024 -2.474 1.00 9.41 405 TRP A O 1
ATOM 3144 N N . ALA A 1 401 ? -19.986 -16.724 -1.567 1.00 8.38 406 ALA A N 1
ATOM 3145 C CA . ALA A 1 401 ? -19.362 -17.892 -2.216 1.00 8.60 406 ALA A CA 1
ATOM 3146 C C . ALA A 1 401 ? -20.080 -19.202 -1.888 1.00 9.82 406 ALA A C 1
ATOM 3147 O O . ALA A 1 401 ? -20.280 -20.016 -2.807 1.00 10.27 406 ALA A O 1
ATOM 3149 N N . ASN A 1 402 ? -20.480 -19.397 -0.658 1.00 9.67 407 ASN A N 1
ATOM 3150 C CA . ASN A 1 402 ? -21.054 -20.664 -0.229 1.00 9.87 407 ASN A CA 1
ATOM 3151 C C . ASN A 1 402 ? -22.585 -20.719 -0.483 1.00 11.38 407 ASN A C 1
ATOM 3152 O O . ASN A 1 402 ? -23.231 -21.716 -0.143 1.00 13.41 407 ASN A O 1
ATOM 3157 N N . ALA A 1 403 ? -23.184 -19.602 -0.920 1.00 10.83 408 ALA A N 1
ATOM 3158 C CA . ALA A 1 403 ? -24.657 -19.410 -0.957 1.00 10.95 408 ALA A CA 1
ATOM 3159 C C . ALA A 1 403 ? -25.136 -19.653 -2.371 1.00 10.85 408 ALA A C 1
ATOM 3160 O O . ALA A 1 403 ? -24.947 -18.819 -3.248 1.00 10.68 408 ALA A O 1
ATOM 3162 N N . PRO A 1 404 ? -25.722 -20.824 -2.664 1.00 11.29 409 PRO A N 1
ATOM 3163 C CA . PRO A 1 404 ? -26.100 -21.112 -4.067 1.00 11.79 409 PRO A CA 1
ATOM 3164 C C . PRO A 1 404 ? -27.148 -20.206 -4.664 1.00 10.26 409 PRO A C 1
ATOM 3165 O O . PRO A 1 404 ? -27.241 -20.072 -5.853 1.00 13.29 409 PRO A O 1
ATOM 3169 N N . ASN A 1 405 ? -27.921 -19.550 -3.785 1.00 10.11 410 ASN A N 1
ATOM 3170 C CA . ASN A 1 405 ? -28.907 -18.630 -4.296 1.00 11.88 410 ASN A CA 1
ATOM 3171 C C . ASN A 1 405 ? -28.429 -17.206 -4.459 1.00 10.45 410 ASN A C 1
ATOM 3172 O O . ASN A 1 405 ? -29.133 -16.394 -5.034 1.00 11.53 410 ASN A O 1
ATOM 3177 N N . PHE A 1 406 ? -27.205 -16.911 -3.991 1.00 11.33 411 PHE A N 1
ATOM 3178 C CA . PHE A 1 406 ? -26.648 -15.562 -4.131 1.00 10.13 411 PHE A CA 1
ATOM 3179 C C . PHE A 1 406 ? -26.095 -15.326 -5.552 1.00 10.07 411 PHE A C 1
ATOM 3180 O O . PHE A 1 406 ? -25.351 -16.205 -6.019 1.00 9.68 411 PHE A O 1
ATOM 3188 N N . PRO A 1 407 ? -26.412 -14.235 -6.261 1.00 10.59 412 PRO A N 1
ATOM 3189 C CA . PRO A 1 407 ? -26.987 -13.006 -5.761 1.00 11.76 412 PRO A CA 1
ATOM 3190 C C . PRO A 1 407 ? -28.487 -12.845 -6.085 1.00 13.31 412 PRO A C 1
ATOM 3191 O O . PRO A 1 407 ? -29.051 -11.786 -5.840 1.00 13.23 412 PRO A O 1
ATOM 3195 N N . VAL A 1 408 ? -29.125 -13.897 -6.531 1.00 11.47 413 VAL A N 1
ATOM 3196 C CA . VAL A 1 408 ? -30.551 -13.825 -6.850 1.00 12.82 413 VAL A CA 1
ATOM 3197 C C . VAL A 1 408 ? -31.368 -13.517 -5.594 1.00 13.43 413 VAL A C 1
ATOM 3198 O O . VAL A 1 408 ? -32.318 -12.701 -5.598 1.00 15.01 413 VAL A O 1
ATOM 3202 N N . ASN A 1 409 ? -31.062 -14.207 -4.502 1.00 12.05 414 ASN A N 1
ATOM 3203 C CA . ASN A 1 409 ? -31.772 -14.087 -3.240 1.00 13.19 414 ASN A CA 1
ATOM 3204 C C . ASN A 1 409 ? -31.725 -12.603 -2.767 1.00 15.42 414 ASN A C 1
ATOM 3205 O O . ASN A 1 409 ? -32.736 -11.970 -2.434 1.00 16.19 414 ASN A O 1
ATOM 3210 N N . ALA A 1 410 ? -30.565 -11.985 -2.919 1.00 13.42 415 ALA A N 1
ATOM 3211 C CA . ALA A 1 410 ? -30.375 -10.624 -2.432 1.00 14.59 415 ALA A CA 1
ATOM 3212 C C . ALA A 1 410 ? -31.199 -9.663 -3.206 1.00 15.58 415 ALA A C 1
ATOM 3213 O O . ALA A 1 410 ? -31.862 -8.783 -2.570 1.00 18.63 415 ALA A O 1
ATOM 3215 N N . VAL A 1 411 ? -31.215 -9.768 -4.536 1.00 14.09 416 VAL A N 1
ATOM 3216 C CA . VAL A 1 411 ? -31.965 -8.772 -5.304 1.00 15.05 416 VAL A CA 1
ATOM 3217 C C . VAL A 1 411 ? -33.479 -9.025 -5.317 1.00 18.89 416 VAL A C 1
ATOM 3218 O O . VAL A 1 411 ? -34.267 -8.076 -5.356 1.00 18.76 416 VAL A O 1
ATOM 3222 N N . THR A 1 412 ? -33.907 -10.276 -5.255 1.00 18.69 417 THR A N 1
ATOM 3223 C CA . THR A 1 412 ? -35.356 -10.554 -5.205 1.00 20.26 417 THR A CA 1
ATOM 3224 C C . THR A 1 412 ? -35.917 -10.293 -3.816 1.00 22.95 417 THR A C 1
ATOM 3225 O O . THR A 1 412 ? -37.146 -10.171 -3.697 1.00 24.98 417 THR A O 1
ATOM 3229 N N . SER A 1 413 ? -35.062 -10.039 -2.801 1.00 22.56 418 SER A N 1
ATOM 3230 C CA . SER A 1 413 ? -35.527 -9.581 -1.478 1.00 23.83 418 SER A CA 1
ATOM 3231 C C . SER A 1 413 ? -36.358 -8.278 -1.649 1.00 23.57 418 SER A C 1
ATOM 3232 O O . SER A 1 413 ? -37.250 -8.070 -0.863 1.00 27.77 418 SER A O 1
ATOM 3235 N N . ALA A 1 414 ? -36.024 -7.457 -2.653 1.00 22.53 419 ALA A N 1
ATOM 3236 C CA . ALA A 1 414 ? -36.576 -6.106 -2.793 1.00 24.30 419 ALA A CA 1
ATOM 3237 C C . ALA A 1 414 ? -37.836 -6.071 -3.639 1.00 31.53 419 ALA A C 1
ATOM 3238 O O . ALA A 1 414 ? -38.550 -5.089 -3.605 1.00 29.42 419 ALA A O 1
ATOM 3240 N N . GLY A 1 415 ? -38.126 -7.133 -4.395 1.00 29.88 420 GLY A N 1
ATOM 3241 C CA . GLY A 1 415 ? -39.255 -7.062 -5.354 1.00 31.43 420 GLY A CA 1
ATOM 3242 C C . GLY A 1 415 ? -39.127 -8.228 -6.302 1.00 33.92 420 GLY A C 1
ATOM 3243 O O . GLY A 1 415 ? -38.047 -8.816 -6.395 1.00 29.04 420 GLY A O 1
ATOM 3244 N N . PRO A 1 416 ? -40.223 -8.586 -6.977 1.00 32.17 421 PRO A N 1
ATOM 3245 C CA . PRO A 1 416 ? -40.123 -9.711 -7.898 1.00 30.43 421 PRO A CA 1
ATOM 3246 C C . PRO A 1 416 ? -39.400 -9.272 -9.162 1.00 23.42 421 PRO A C 1
ATOM 3247 O O . PRO A 1 416 ? -39.572 -8.186 -9.640 1.00 27.34 421 PRO A O 1
ATOM 3251 N N . ILE A 1 417 ? -38.543 -10.143 -9.684 1.00 21.00 422 ILE A N 1
ATOM 3252 C CA . ILE A 1 417 ? -37.805 -9.933 -10.877 1.00 19.43 422 ILE A CA 1
ATOM 3253 C C . ILE A 1 417 ? -38.024 -11.202 -11.740 1.00 16.89 422 ILE A C 1
ATOM 3254 O O . ILE A 1 417 ? -37.346 -12.233 -11.548 1.00 17.68 422 ILE A O 1
ATOM 3259 N N . PRO A 1 418 ? -39.028 -11.168 -12.654 1.00 18.41 423 PRO A N 1
ATOM 3260 C CA . PRO A 1 418 ? -39.397 -12.337 -13.391 1.00 19.29 423 PRO A CA 1
ATOM 3261 C C . PRO A 1 418 ? -38.265 -13.032 -14.186 1.00 17.80 423 PRO A C 1
ATOM 3262 O O . PRO A 1 418 ? -38.257 -14.299 -14.214 1.00 18.61 423 PRO A O 1
ATOM 3266 N N . PRO A 1 419 ? -37.304 -12.261 -14.779 1.00 18.11 424 PRO A N 1
ATOM 3267 C CA . PRO A 1 419 ? -36.189 -12.969 -15.476 1.00 17.14 424 PRO A CA 1
ATOM 3268 C C . PRO A 1 419 ? -35.340 -13.798 -14.577 1.00 16.71 424 PRO A C 1
ATOM 3269 O O . PRO A 1 419 ? -34.566 -14.601 -15.126 1.00 18.69 424 PRO A O 1
ATOM 3273 N N . LEU A 1 420 ? -35.456 -13.629 -13.253 1.00 16.08 425 LEU A N 1
ATOM 3274 C CA . LEU A 1 420 ? -34.670 -14.437 -12.288 1.00 17.11 425 LEU A CA 1
ATOM 3275 C C . LEU A 1 420 ? -35.488 -15.595 -11.720 1.00 18.10 425 LEU A C 1
ATOM 3276 O O . LEU A 1 420 ? -35.005 -16.322 -10.864 1.00 17.68 425 LEU A O 1
ATOM 3281 N N . ASP A 1 421 ? -36.737 -15.799 -12.185 1.00 20.27 426 ASP A N 1
ATOM 3282 C CA . ASP A 1 421 ? -37.485 -16.926 -11.634 1.00 21.29 426 ASP A CA 1
ATOM 3283 C C . ASP A 1 421 ? -36.769 -18.252 -11.935 1.00 18.04 426 ASP A C 1
ATOM 3284 O O . ASP A 1 421 ? -36.389 -18.505 -13.038 1.00 20.98 426 ASP A O 1
ATOM 3289 N N . GLY A 1 422 ? -36.613 -19.054 -10.902 1.00 19.07 427 GLY A N 1
ATOM 3290 C CA . GLY A 1 422 ? -35.974 -20.332 -11.006 1.00 18.88 427 GLY A CA 1
ATOM 3291 C C . GLY A 1 422 ? -34.445 -20.283 -11.116 1.00 18.42 427 GLY A C 1
ATOM 3292 O O . GLY A 1 422 ? -33.798 -21.351 -11.233 1.00 19.20 427 GLY A O 1
ATOM 3293 N N . VAL A 1 423 ? -33.860 -19.079 -11.159 1.00 16.60 428 VAL A N 1
ATOM 3294 C CA . VAL A 1 423 ? -32.389 -19.046 -11.388 1.00 13.16 428 VAL A CA 1
ATOM 3295 C C . VAL A 1 423 ? -31.682 -19.277 -10.032 1.00 13.17 428 VAL A C 1
ATOM 3296 O O . VAL A 1 423 ? -31.942 -18.561 -9.020 1.00 14.69 428 VAL A O 1
ATOM 3300 N N . VAL A 1 424 ? -30.782 -20.243 -10.027 1.00 12.11 429 VAL A N 1
ATOM 3301 C CA . VAL A 1 424 ? -30.036 -20.698 -8.885 1.00 12.96 429 VAL A CA 1
ATOM 3302 C C . VAL A 1 424 ? -28.544 -20.661 -9.335 1.00 12.58 429 VAL A C 1
ATOM 3303 O O . VAL A 1 424 ? -28.084 -21.561 -9.996 1.00 13.19 429 VAL A O 1
ATOM 3307 N N . PRO A 1 425 ? -27.841 -19.543 -9.014 1.00 11.77 430 PRO A N 1
ATOM 3308 C CA . PRO A 1 425 ? -26.491 -19.423 -9.532 1.00 12.27 430 PRO A CA 1
ATOM 3309 C C . PRO A 1 425 ? -25.577 -20.591 -9.196 1.00 11.94 430 PRO A C 1
ATOM 3310 O O . PRO A 1 425 ? -24.765 -20.985 -10.008 1.00 11.65 430 PRO A O 1
ATOM 3314 N N . GLY A 1 426 ? -25.722 -21.127 -8.004 1.00 10.58 431 GLY A N 1
ATOM 3315 C CA . GLY A 1 426 ? -24.843 -22.135 -7.479 1.00 9.95 431 GLY A CA 1
ATOM 3316 C C . GLY A 1 426 ? -23.638 -21.589 -6.766 1.00 10.51 431 GLY A C 1
ATOM 3317 O O . GLY A 1 426 ? -23.611 -20.419 -6.339 1.00 10.82 431 GLY A O 1
ATOM 3318 N N . PHE A 1 427 ? -22.741 -22.490 -6.484 1.00 10.17 432 PHE A N 1
ATOM 3319 C CA . PHE A 1 427 ? -21.541 -22.182 -5.732 1.00 9.58 432 PHE A CA 1
ATOM 3320 C C . PHE A 1 427 ? -20.483 -21.459 -6.576 1.00 9.94 432 PHE A C 1
ATOM 3321 O O . PHE A 1 427 ? -20.325 -21.705 -7.780 1.00 11.57 432 PHE A O 1
ATOM 3329 N N . ASP A 1 428 ? -19.693 -20.635 -5.885 1.00 9.89 433 ASP A N 1
ATOM 3330 C CA . ASP A 1 428 ? -18.418 -20.196 -6.404 1.00 9.92 433 ASP A CA 1
ATOM 3331 C C . ASP A 1 428 ? -17.590 -21.481 -6.567 1.00 9.24 433 ASP A C 1
ATOM 3332 O O . ASP A 1 428 ? -17.433 -22.257 -5.600 1.00 9.99 433 ASP A O 1
ATOM 3337 N N . ALA A 1 429 ? -17.171 -21.802 -7.791 1.00 10.09 434 ALA A N 1
ATOM 3338 C CA . ALA A 1 429 ? -16.516 -23.085 -8.024 1.00 10.89 434 ALA A CA 1
ATOM 3339 C C . ALA A 1 429 ? -15.064 -23.070 -7.692 1.00 12.05 434 ALA A C 1
ATOM 3340 O O . ALA A 1 429 ? -14.395 -24.101 -7.702 1.00 15.59 434 ALA A O 1
ATOM 3342 N N . ILE A 1 430 ? -14.53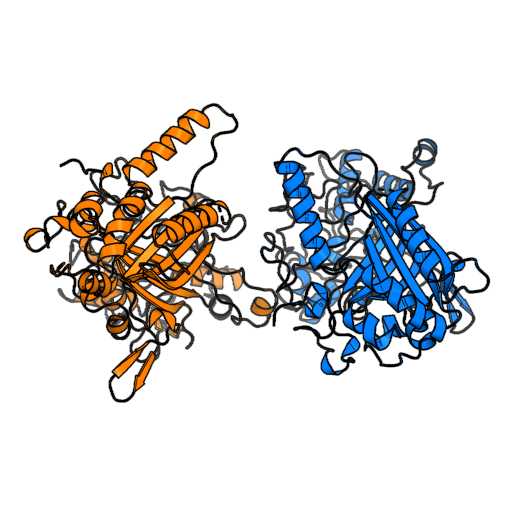9 -21.931 -7.351 1.00 10.46 435 ILE A N 1
ATOM 3343 C CA . ILE A 1 430 ? -13.139 -21.868 -6.908 1.00 10.78 435 ILE A CA 1
ATOM 3344 C C . ILE A 1 430 ? -13.052 -22.057 -5.390 1.00 10.37 435 ILE A C 1
ATOM 3345 O O . ILE A 1 430 ? -12.347 -22.899 -4.892 1.00 11.39 435 ILE A O 1
ATOM 3350 N N . ILE A 1 431 ? -13.808 -21.272 -4.650 1.00 9.96 436 ILE A N 1
ATOM 3351 C CA . ILE A 1 431 ? -13.745 -21.261 -3.190 1.00 9.29 436 ILE A CA 1
ATOM 3352 C C . ILE A 1 431 ? -15.018 -21.651 -2.448 1.00 10.10 436 ILE A C 1
ATOM 3353 O O . ILE A 1 431 ? -15.001 -21.789 -1.238 1.00 9.20 436 ILE A O 1
ATOM 3358 N N . GLY A 1 432 ? -16.132 -21.784 -3.159 1.00 8.27 437 GLY A N 1
ATOM 3359 C CA . GLY A 1 432 ? -17.397 -22.083 -2.408 1.00 9.65 437 GLY A CA 1
ATOM 3360 C C . GLY A 1 432 ? -17.374 -23.420 -1.708 1.00 10.02 437 GLY A C 1
ATOM 3361 O O . GLY A 1 432 ? -16.882 -24.413 -2.328 1.00 11.14 437 GLY A O 1
ATOM 3362 N N . GLN A 1 433 ? -17.801 -23.494 -0.456 1.00 9.43 438 GLN A N 1
ATOM 3363 C CA . GLN A 1 433 ? -17.771 -24.721 0.311 1.00 10.55 438 GLN A CA 1
ATOM 3364 C C . GLN A 1 433 ? -19.151 -25.029 0.779 1.00 11.03 438 GLN A C 1
ATOM 3365 O O . GLN A 1 433 ? -19.950 -24.102 1.113 1.00 11.01 438 GLN A O 1
ATOM 3371 N N . LYS A 1 434 ? -19.482 -26.314 0.824 1.00 11.62 439 LYS A N 1
ATOM 3372 C CA . LYS A 1 434 ? -20.808 -26.726 1.290 1.00 12.73 439 LYS A CA 1
ATOM 3373 C C . LYS A 1 434 ? -20.533 -27.429 2.646 1.00 13.75 439 LYS A C 1
ATOM 3374 O O . LYS A 1 434 ? -19.829 -28.464 2.688 1.00 15.09 439 LYS A O 1
ATOM 3380 N N . VAL A 1 435 ? -21.132 -26.937 3.737 1.00 12.18 440 VAL A N 1
ATOM 3381 C CA . VAL A 1 435 ? -21.035 -27.560 5.032 1.00 12.83 440 VAL A CA 1
ATOM 3382 C C . VAL A 1 435 ? -21.501 -29.052 4.950 1.00 14.31 440 VAL A C 1
ATOM 3383 O O . VAL A 1 435 ? -22.547 -29.344 4.376 1.00 15.63 440 VAL A O 1
ATOM 3387 N N . GLY A 1 436 ? -20.648 -29.917 5.448 1.00 16.72 441 GLY A N 1
ATOM 3388 C CA . GLY A 1 436 ? -20.831 -31.372 5.309 1.00 20.49 441 GLY A CA 1
ATOM 3389 C C . GLY A 1 436 ? -20.221 -31.996 4.135 1.00 20.50 441 GLY A C 1
ATOM 3390 O O . GLY A 1 436 ? -20.294 -33.220 3.964 1.00 21.03 441 GLY A O 1
ATOM 3391 N N . GLY A 1 437 ? -19.618 -31.194 3.243 1.00 16.73 442 GLY A N 1
ATOM 3392 C CA . GLY A 1 437 ? -18.984 -31.723 2.047 1.00 17.24 442 GLY A CA 1
ATOM 3393 C C . GLY A 1 437 ? -19.888 -32.392 1.049 1.00 16.13 442 GLY A C 1
ATOM 3394 O O . GLY A 1 437 ? -19.426 -33.226 0.200 1.00 20.17 442 GLY A O 1
ATOM 3395 N N . GLY A 1 438 ? -21.128 -31.971 0.950 1.00 16.14 443 GLY A N 1
ATOM 3396 C CA . GLY A 1 438 ? -22.053 -32.529 -0.073 1.00 18.26 443 GLY A CA 1
ATOM 3397 C C . GLY A 1 438 ? -21.918 -31.979 -1.475 1.00 17.52 443 GLY A C 1
ATOM 3398 O O . GLY A 1 438 ? -20.973 -31.261 -1.763 1.00 16.85 443 GLY A O 1
ATOM 3399 N N . ILE A 1 439 ? -22.939 -32.183 -2.300 1.00 16.68 444 ILE A N 1
ATOM 3400 C CA . ILE A 1 439 ? -22.876 -31.950 -3.726 1.00 16.84 444 ILE A CA 1
ATOM 3401 C C . ILE A 1 439 ? -22.935 -30.434 -3.966 1.00 16.37 444 ILE A C 1
ATOM 3402 O O . ILE A 1 439 ? -23.853 -29.784 -3.430 1.00 18.60 444 ILE A O 1
ATOM 3407 N N . ARG A 1 440 ? -21.941 -29.884 -4.691 1.00 12.78 445 ARG A N 1
ATOM 3408 C CA . ARG A 1 440 ? -22.004 -28.508 -5.210 1.00 12.36 445 ARG A CA 1
ATOM 3409 C C . ARG A 1 440 ? -22.233 -28.447 -6.715 1.00 14.36 445 ARG A C 1
ATOM 3410 O O . ARG A 1 440 ? -21.757 -29.336 -7.473 1.00 13.79 445 ARG A O 1
ATOM 3418 N N . GLN A 1 441 ? -22.975 -27.473 -7.171 1.00 13.95 446 GLN A N 1
ATOM 3419 C CA . GLN A 1 441 ? -23.310 -27.259 -8.596 1.00 15.76 446 GLN A CA 1
ATOM 3420 C C . GLN A 1 441 ? -23.082 -25.780 -8.897 1.00 14.36 446 GLN A C 1
ATOM 3421 O O . GLN A 1 441 ? -23.102 -24.910 -7.978 1.00 12.77 446 GLN A O 1
ATOM 3427 N N . ILE A 1 442 ? -22.866 -25.514 -10.187 1.00 12.44 447 ILE A N 1
ATOM 3428 C CA . ILE A 1 442 ? -22.743 -24.211 -10.740 1.00 11.69 447 ILE A CA 1
ATOM 3429 C C . ILE A 1 442 ? -23.566 -24.095 -11.997 1.00 11.55 447 ILE A C 1
ATOM 3430 O O . ILE A 1 442 ? -23.454 -24.961 -12.864 1.00 12.44 447 ILE A O 1
ATOM 3435 N N . SER A 1 443 ? -24.453 -23.093 -12.097 1.00 11.09 448 SER A N 1
ATOM 3436 C CA . SER A 1 443 ? -25.275 -22.903 -13.299 1.00 11.07 448 SER A CA 1
ATOM 3437 C C . SER A 1 443 ? -24.763 -21.739 -14.094 1.00 12.45 448 SER A C 1
ATOM 3438 O O . SER A 1 443 ? -23.904 -20.968 -13.636 1.00 11.65 448 SER A O 1
ATOM 3441 N N . GLY A 1 444 ? -25.324 -21.536 -15.271 1.00 11.64 449 GLY A N 1
ATOM 3442 C CA . GLY A 1 444 ? -25.063 -20.373 -16.060 1.00 11.39 449 GLY A CA 1
ATOM 3443 C C . GLY A 1 444 ? -23.770 -20.404 -16.855 1.00 11.25 449 GLY A C 1
ATOM 3444 O O . GLY A 1 444 ? -23.464 -19.432 -17.548 1.00 11.83 449 GLY A O 1
ATOM 3445 N N . THR A 1 445 ? -22.981 -21.490 -16.793 1.00 11.89 450 THR A N 1
ATOM 3446 C CA . THR A 1 445 ? -21.719 -21.512 -17.497 1.00 11.82 450 THR A CA 1
ATOM 3447 C C . THR A 1 445 ? -21.869 -21.605 -19.041 1.00 13.26 450 THR A C 1
ATOM 3448 O O . THR A 1 445 ? -20.998 -21.121 -19.714 1.00 11.30 450 THR A O 1
ATOM 3452 N N . ASN A 1 446 ? -22.911 -22.228 -19.603 1.00 12.28 451 ASN A N 1
ATOM 3453 C CA . ASN A 1 446 ? -23.083 -22.275 -21.046 1.00 12.79 451 ASN A CA 1
ATOM 3454 C C . ASN A 1 446 ? -23.928 -21.027 -21.431 1.00 13.22 451 ASN A C 1
ATOM 3455 O O . ASN A 1 446 ? -25.082 -20.901 -20.973 1.00 14.16 451 ASN A O 1
ATOM 3460 N N . PRO A 1 447 ? -23.389 -20.092 -22.198 1.00 12.97 452 PRO A N 1
ATOM 3461 C CA . PRO A 1 447 ? -24.126 -18.858 -22.526 1.00 14.25 452 PRO A CA 1
ATOM 3462 C C . PRO A 1 447 ? -25.429 -19.105 -23.238 1.00 16.11 452 PRO A C 1
ATOM 3463 O O . PRO A 1 447 ? -26.361 -18.289 -23.145 1.00 15.49 452 PRO A O 1
ATOM 3467 N N . ASN A 1 448 ? -25.519 -20.209 -23.950 1.00 16.45 453 ASN A N 1
ATOM 3468 C CA . ASN A 1 448 ? -26.774 -20.509 -24.673 1.00 16.42 453 ASN A CA 1
ATOM 3469 C C . ASN A 1 448 ? -27.808 -21.251 -23.877 1.00 19.78 453 ASN A C 1
ATOM 3470 O O . ASN A 1 448 ? -28.965 -21.345 -24.307 1.00 22.49 453 ASN A O 1
ATOM 3475 N N . ASP A 1 449 ? -27.454 -21.815 -22.720 1.00 15.47 454 ASP A N 1
ATOM 3476 C CA . ASP A 1 449 ? -28.385 -22.645 -21.940 1.00 17.19 454 ASP A CA 1
ATOM 3477 C C . ASP A 1 449 ? -28.094 -22.346 -20.439 1.00 16.46 454 ASP A C 1
ATOM 3478 O O . ASP A 1 449 ? -27.497 -23.178 -19.745 1.00 16.74 454 ASP A O 1
ATOM 3483 N N . PRO A 1 450 ? -28.521 -21.177 -19.950 1.00 16.97 455 PRO A N 1
ATOM 3484 C CA . PRO A 1 450 ? -28.167 -20.809 -18.562 1.00 16.89 455 PRO A CA 1
ATOM 3485 C C . PRO A 1 450 ? -28.721 -21.662 -17.486 1.00 15.95 455 PRO A C 1
ATOM 3486 O O . PRO A 1 450 ? -28.142 -21.778 -16.389 1.00 16.34 455 PRO A O 1
ATOM 3490 N N . THR A 1 451 ? -29.801 -22.386 -17.801 1.00 14.79 456 THR A N 1
ATOM 3491 C CA . THR A 1 451 ? -30.451 -23.164 -16.774 1.00 17.40 456 THR A CA 1
ATOM 3492 C C . THR A 1 451 ? -29.702 -24.435 -16.439 1.00 15.34 456 THR A C 1
ATOM 3493 O O . THR A 1 451 ? -29.915 -25.027 -15.387 1.00 19.08 456 THR A O 1
ATOM 3497 N N . THR A 1 452 ? -28.834 -24.888 -17.320 1.00 14.75 457 THR A N 1
ATOM 3498 C CA . THR A 1 452 ? -28.104 -26.127 -17.023 1.00 16.14 457 THR A CA 1
ATOM 3499 C C . THR A 1 452 ? -27.010 -25.900 -15.974 1.00 15.42 457 THR A C 1
ATOM 3500 O O . THR A 1 452 ? -26.292 -24.895 -15.990 1.00 17.11 457 THR A O 1
ATOM 3504 N N . ASN A 1 453 ? -26.963 -26.833 -15.047 1.00 14.24 458 ASN A N 1
ATOM 3505 C CA . ASN A 1 453 ? -25.941 -26.904 -13.993 1.00 14.44 458 ASN A CA 1
ATOM 3506 C C . ASN A 1 453 ? -24.889 -27.906 -14.341 1.00 15.10 458 ASN A C 1
ATOM 3507 O O . ASN A 1 453 ? -25.159 -28.960 -14.983 1.00 14.93 458 ASN A O 1
ATOM 3512 N N . ILE A 1 454 ? -23.675 -27.639 -13.897 1.00 14.43 459 ILE A N 1
ATOM 3513 C CA . ILE A 1 454 ? -22.652 -28.673 -13.834 1.00 13.92 459 ILE A CA 1
ATOM 3514 C C . ILE A 1 454 ? -22.539 -29.004 -12.375 1.00 15.48 459 ILE A C 1
ATOM 3515 O O . ILE A 1 454 ? -22.351 -28.139 -11.507 1.00 14.33 459 ILE A O 1
ATOM 3520 N N . THR A 1 455 ? -22.542 -30.311 -12.105 1.00 14.68 460 THR A N 1
ATOM 3521 C CA . THR A 1 455 ? -22.350 -30.816 -10.817 1.00 14.96 460 THR A CA 1
ATOM 3522 C C . THR A 1 455 ? -20.853 -30.997 -10.592 1.00 15.17 460 THR A C 1
ATOM 3523 O O . THR A 1 455 ? -20.204 -31.719 -11.354 1.00 15.48 460 THR A O 1
ATOM 3527 N N . LEU A 1 456 ? -20.254 -30.318 -9.597 1.00 14.03 461 LEU A N 1
ATOM 3528 C CA . LEU A 1 456 ? -18.820 -30.362 -9.462 1.00 14.27 461 LEU A CA 1
ATOM 3529 C C . LEU A 1 456 ? -18.303 -31.686 -8.955 1.00 14.67 461 LEU A C 1
ATOM 3530 O O . LEU A 1 456 ? -18.975 -32.383 -8.192 1.00 15.57 461 LEU A O 1
ATOM 3535 N N . PRO A 1 457 ? -17.077 -32.047 -9.297 1.00 14.48 462 PRO A N 1
ATOM 3536 C CA . PRO A 1 457 ? -16.512 -33.284 -8.792 1.00 16.32 462 PRO A CA 1
ATOM 3537 C C . PRO A 1 457 ? -16.411 -33.260 -7.286 1.00 17.95 462 PRO A C 1
ATOM 3538 O O . PRO A 1 457 ? -16.203 -32.189 -6.714 1.00 17.77 462 PRO A O 1
ATOM 3542 N N . ASP A 1 458 ? -16.489 -34.398 -6.619 1.00 18.50 463 ASP A N 1
ATOM 3543 C CA . ASP A 1 458 ? -16.579 -34.385 -5.182 1.00 20.01 463 ASP A CA 1
ATOM 3544 C C . ASP A 1 458 ? -15.310 -33.842 -4.504 1.00 17.79 463 ASP A C 1
ATOM 3545 O O . ASP A 1 458 ? -15.400 -33.188 -3.459 1.00 19.32 463 ASP A O 1
ATOM 3550 N N . GLN A 1 459 ? -14.183 -34.068 -5.155 1.00 18.24 464 GLN A N 1
ATOM 3551 C CA . GLN A 1 459 ? -12.932 -33.362 -4.711 1.00 18.65 464 GLN A CA 1
ATOM 3552 C C . GLN A 1 459 ? -12.979 -31.867 -5.126 1.00 14.79 464 GLN A C 1
ATOM 3553 O O . GLN A 1 459 ? -12.841 -31.510 -6.280 1.00 14.13 464 GLN A O 1
ATOM 3559 N N . ASP A 1 460 ? -13.092 -31.024 -4.107 1.00 13.63 465 ASP A N 1
ATOM 3560 C CA . ASP A 1 460 ? -13.040 -29.597 -4.263 1.00 13.51 465 ASP A CA 1
ATOM 3561 C C . ASP A 1 460 ? -11.653 -29.215 -4.835 1.00 12.25 465 ASP A C 1
ATOM 3562 O O . ASP A 1 460 ? -10.662 -29.798 -4.522 1.00 11.79 465 ASP A O 1
ATOM 3567 N N . PHE A 1 461 ? -11.671 -28.223 -5.690 1.00 10.91 466 PHE A N 1
ATOM 3568 C CA . PHE A 1 461 ? -10.470 -27.741 -6.311 1.00 10.15 466 PHE A CA 1
ATOM 3569 C C . PHE A 1 461 ? -9.542 -27.031 -5.346 1.00 9.99 466 PHE A C 1
ATOM 3570 O O . PHE A 1 461 ? -8.295 -26.985 -5.598 1.00 10.18 466 PHE A O 1
ATOM 3578 N N . VAL A 1 462 ? -10.095 -26.445 -4.288 1.00 9.46 467 VAL A N 1
ATOM 3579 C CA . VAL A 1 462 ? -9.308 -25.704 -3.240 1.00 9.79 467 VAL A CA 1
ATOM 3580 C C . VAL A 1 462 ? -9.618 -26.365 -1.934 1.00 10.58 467 VAL A C 1
ATOM 3581 O O . VAL A 1 462 ? -10.783 -26.612 -1.631 1.00 11.86 467 VAL A O 1
ATOM 3585 N N . VAL A 1 463 ? -8.577 -26.708 -1.186 1.00 9.65 468 VAL A N 1
ATOM 3586 C CA . VAL A 1 463 ? -8.685 -27.456 0.069 1.00 11.18 468 VAL A CA 1
ATOM 3587 C C . VAL A 1 463 ? -7.987 -26.637 1.181 1.00 12.35 468 VAL A C 1
ATOM 3588 O O . VAL A 1 463 ? -6.764 -26.460 1.140 1.00 10.80 468 VAL A O 1
ATOM 3592 N N . PRO A 1 464 ? -8.712 -26.086 2.143 1.00 10.93 469 PRO A N 1
ATOM 3593 C CA . PRO A 1 464 ? -8.050 -25.396 3.222 1.00 10.10 469 PRO A CA 1
ATOM 3594 C C . PRO A 1 464 ? -7.356 -26.349 4.173 1.00 10.13 469 PRO A C 1
ATOM 3595 O O . PRO A 1 464 ? -7.972 -27.354 4.565 1.00 10.68 469 PRO A O 1
ATOM 3599 N N . ARG A 1 465 ? -6.093 -26.044 4.528 1.00 9.40 470 ARG A N 1
ATOM 3600 C CA . ARG A 1 465 ? -5.359 -26.870 5.448 1.00 9.93 470 ARG A CA 1
ATOM 3601 C C . ARG A 1 465 ? -4.813 -26.142 6.651 1.00 10.29 470 ARG A C 1
ATOM 3602 O O . ARG A 1 465 ? -3.993 -26.701 7.426 1.00 10.92 470 ARG A O 1
ATOM 3610 N N . GLY A 1 466 ? -5.308 -24.929 6.893 1.00 10.25 471 GLY A N 1
ATOM 3611 C CA . GLY A 1 466 ? -4.899 -24.181 8.048 1.00 9.66 471 GLY A CA 1
ATOM 3612 C C . GLY A 1 466 ? -5.342 -22.736 7.896 1.00 12.17 471 GLY A C 1
ATOM 3613 O O . GLY A 1 466 ? -5.685 -22.296 6.792 1.00 10.17 471 GLY A O 1
ATOM 3614 N N . GLY A 1 467 ? -5.311 -22.024 9.003 1.00 11.48 472 GLY A N 1
ATOM 3615 C CA . GLY A 1 467 ? -5.693 -20.616 8.949 1.00 11.05 472 GLY A CA 1
ATOM 3616 C C . GLY A 1 467 ? -5.793 -20.038 10.306 1.00 11.57 472 GLY A C 1
ATOM 3617 O O . GLY A 1 467 ? -5.884 -20.746 11.277 1.00 12.36 472 GLY A O 1
ATOM 3618 N N . GLU A 1 468 ? -5.676 -18.716 10.409 1.00 9.85 473 GLU A N 1
ATOM 3619 C CA . GLU A 1 468 ? -6.049 -18.004 11.640 1.00 10.01 473 GLU A CA 1
ATOM 3620 C C . GLU A 1 468 ? -6.328 -16.538 11.285 1.00 10.13 473 GLU A C 1
ATOM 3621 O O . GLU A 1 468 ? -5.997 -16.068 10.176 1.00 10.93 473 GLU A O 1
ATOM 3627 N N . TYR A 1 469 ? -7.066 -15.884 12.176 1.00 10.09 474 TYR A N 1
ATOM 3628 C CA . TYR A 1 469 ? -7.423 -14.447 12.102 1.00 8.98 474 TYR A CA 1
ATOM 3629 C C . TYR A 1 469 ? -6.510 -13.705 13.053 1.00 9.27 474 TYR A C 1
ATOM 3630 O O . TYR A 1 469 ? -6.383 -14.060 14.229 1.00 10.68 474 TYR A O 1
ATOM 3639 N N . PHE A 1 470 ? -5.894 -12.665 12.556 1.00 9.14 475 PHE A N 1
ATOM 3640 C CA . PHE A 1 470 ? -4.960 -11.870 13.304 1.00 9.79 475 PHE A CA 1
ATOM 3641 C C . PHE A 1 470 ? -5.311 -10.373 13.180 1.00 9.47 475 PHE A C 1
ATOM 3642 O O . PHE A 1 470 ? -6.110 -9.994 12.329 1.00 10.20 475 PHE A O 1
ATOM 3650 N N . PHE A 1 471 ? -4.754 -9.588 14.086 1.00 9.16 476 PHE A N 1
ATOM 3651 C CA . PHE A 1 471 ? -4.836 -8.122 14.055 1.00 10.15 476 PHE A CA 1
ATOM 3652 C C . PHE A 1 471 ? -3.445 -7.551 13.996 1.00 9.75 476 PHE A C 1
ATOM 3653 O O . PHE A 1 471 ? -2.621 -7.880 14.872 1.00 10.61 476 PHE A O 1
ATOM 3661 N N . SER A 1 472 ? -3.175 -6.747 12.971 1.00 10.07 477 SER A N 1
ATOM 3662 C CA . SER A 1 472 ? -1.907 -6.100 12.752 1.00 10.62 477 SER A CA 1
ATOM 3663 C C . SER A 1 472 ? -1.914 -4.687 13.386 1.00 12.27 477 SER A C 1
ATOM 3664 O O . SER A 1 472 ? -2.565 -3.826 12.822 1.00 10.88 477 SER A O 1
ATOM 3667 N N . PRO A 1 473 ? -1.280 -4.525 14.550 1.00 11.42 478 PRO A N 1
ATOM 3668 C CA . PRO A 1 473 ? -1.478 -3.264 15.209 1.00 11.84 478 PRO A CA 1
ATOM 3669 C C . PRO A 1 473 ? -0.623 -2.191 14.569 1.00 11.73 478 PRO A C 1
ATOM 3670 O O . PRO A 1 473 ? 0.347 -2.415 13.825 1.00 12.31 478 PRO A O 1
ATOM 3674 N N . SER A 1 474 ? -0.930 -0.934 14.931 1.00 12.33 479 SER A N 1
ATOM 3675 C CA . SER A 1 474 ? -0.098 0.175 14.513 1.00 13.18 479 SER A CA 1
ATOM 3676 C C . SER A 1 474 ? 1.220 0.204 15.257 1.00 13.63 479 SER A C 1
ATOM 3677 O O . SER A 1 474 ? 1.357 -0.470 16.267 1.00 13.86 479 SER A O 1
ATOM 3680 N N . ILE A 1 475 ? 2.159 1.000 14.760 1.00 14.08 480 ILE A N 1
ATOM 3681 C CA . ILE A 1 475 ? 3.458 1.110 15.404 1.00 16.16 480 ILE A CA 1
ATOM 3682 C C . ILE A 1 475 ? 3.288 1.676 16.825 1.00 16.17 480 ILE A C 1
ATOM 3683 O O . ILE A 1 475 ? 3.836 1.105 17.766 1.00 15.25 480 ILE A O 1
ATOM 3688 N N . THR A 1 476 ? 2.514 2.737 17.029 1.00 19.00 481 THR A N 1
ATOM 3689 C CA . THR A 1 476 ? 2.370 3.200 18.422 1.00 19.79 481 THR A CA 1
ATOM 3690 C C . THR A 1 476 ? 1.608 2.198 19.316 1.00 18.61 481 THR A C 1
ATOM 3691 O O . THR A 1 476 ? 1.886 2.128 20.501 1.00 18.27 481 THR A O 1
ATOM 3695 N N . ALA A 1 477 ? 0.679 1.377 18.783 1.00 14.74 482 ALA A N 1
ATOM 3696 C CA . ALA A 1 477 ? 0.061 0.324 19.550 1.00 14.85 482 ALA A CA 1
ATOM 3697 C C . ALA A 1 477 ? 1.112 -0.689 20.011 1.00 15.37 482 ALA A C 1
ATOM 3698 O O . ALA A 1 477 ? 1.096 -1.096 21.186 1.00 16.23 482 ALA A O 1
ATOM 3700 N N . LEU A 1 478 ? 1.983 -1.097 19.104 1.00 14.77 483 LEU A N 1
ATOM 3701 C CA . LEU A 1 478 ? 3.043 -2.046 19.480 1.00 15.14 483 LEU A CA 1
ATOM 3702 C C . LEU A 1 478 ? 3.929 -1.451 20.613 1.00 17.17 483 LEU A C 1
ATOM 3703 O O . LEU A 1 478 ? 4.301 -2.180 21.540 1.00 18.78 483 LEU A O 1
ATOM 3708 N N . LYS A 1 479 ? 4.276 -0.190 20.491 1.00 19.29 484 LYS A N 1
ATOM 3709 C CA . LYS A 1 479 ? 5.175 0.428 21.478 1.00 20.76 484 LYS A CA 1
ATOM 3710 C C . LYS A 1 479 ? 4.522 0.551 22.829 1.00 23.61 484 LYS A C 1
ATOM 3711 O O . LYS A 1 479 ? 5.190 0.339 23.856 1.00 25.80 484 LYS A O 1
ATOM 3717 N N . THR A 1 480 ? 3.231 0.812 22.860 1.00 22.09 485 THR A N 1
ATOM 3718 C CA . THR A 1 480 ? 2.542 1.071 24.122 1.00 22.17 485 THR A CA 1
ATOM 3719 C C . THR A 1 480 ? 1.849 -0.094 24.768 1.00 23.06 485 THR A C 1
ATOM 3720 O O . THR A 1 480 ? 1.652 -0.143 26.030 1.00 22.86 485 THR A O 1
ATOM 3724 N N . LYS A 1 481 ? 1.369 -1.061 23.979 1.00 20.40 486 LYS A N 1
ATOM 3725 C CA . LYS A 1 481 ? 0.633 -2.180 24.528 1.00 20.04 486 LYS A CA 1
ATOM 3726 C C . LYS A 1 481 ? 1.360 -3.518 24.452 1.00 19.39 486 LYS A C 1
ATOM 3727 O O . LYS A 1 481 ? 1.018 -4.428 25.205 1.00 20.05 486 LYS A O 1
ATOM 3733 N N . PHE A 1 482 ? 2.303 -3.616 23.532 1.00 20.75 487 PHE A N 1
ATOM 3734 C CA . PHE A 1 482 ? 2.975 -4.894 23.262 1.00 19.06 487 PHE A CA 1
ATOM 3735 C C . PHE A 1 482 ? 4.449 -4.898 23.732 1.00 21.06 487 PHE A C 1
ATOM 3736 O O . PHE A 1 482 ? 5.143 -5.886 23.513 1.00 24.48 487 PHE A O 1
ATOM 3744 N N . ALA A 1 483 ? 4.982 -3.787 24.247 1.00 22.08 488 ALA A N 1
ATOM 3745 C CA . ALA A 1 483 ? 6.417 -3.634 24.508 1.00 21.84 488 ALA A CA 1
ATOM 3746 C C . ALA A 1 483 ? 6.615 -2.982 25.874 1.00 25.43 488 ALA A C 1
ATOM 3747 O O . ALA A 1 483 ? 5.740 -2.284 26.341 1.00 26.97 488 ALA A O 1
ATOM 3749 N N . ILE A 1 484 ? 7.789 -3.197 26.462 1.00 27.07 489 ILE A N 1
ATOM 3750 C CA . ILE A 1 484 ? 8.164 -2.456 27.715 1.00 32.00 489 ILE A CA 1
ATOM 3751 C C . ILE A 1 484 ? 9.517 -1.816 27.535 1.00 33.37 489 ILE A C 1
ATOM 3752 O O . ILE A 1 484 ? 10.387 -2.470 26.948 1.00 36.73 489 ILE A O 1
ATOM 3757 N N . PRO B 1 1 ? -4.409 42.110 -42.627 1.00 48.67 6 PRO B N 1
ATOM 3758 C CA . PRO B 1 1 ? -2.970 41.745 -42.488 1.00 48.76 6 PRO B CA 1
ATOM 3759 C C . PRO B 1 1 ? -2.747 40.317 -41.951 1.00 47.25 6 PRO B C 1
ATOM 3760 O O . PRO B 1 1 ? -3.703 39.722 -41.365 1.00 47.28 6 PRO B O 1
ATOM 3764 N N . PRO B 1 2 ? -1.544 39.720 -42.213 1.00 42.72 7 PRO B N 1
ATOM 3765 C CA . PRO B 1 2 ? -1.291 38.444 -41.533 1.00 40.50 7 PRO B CA 1
ATOM 3766 C C . PRO B 1 2 ? -1.073 38.735 -40.029 1.00 30.20 7 PRO B C 1
ATOM 3767 O O . PRO B 1 2 ? -0.591 39.815 -39.640 1.00 29.98 7 PRO B O 1
ATOM 3771 N N . LEU B 1 3 ? -1.465 37.784 -39.220 1.00 29.44 8 LEU B N 1
ATOM 3772 C CA . LEU B 1 3 ? -1.228 37.929 -37.798 1.00 26.98 8 LEU B CA 1
ATOM 3773 C C . LEU B 1 3 ? 0.209 37.546 -37.484 1.00 23.64 8 LEU B C 1
ATOM 3774 O O . LEU B 1 3 ? 0.739 36.544 -37.953 1.00 22.27 8 LEU B O 1
ATOM 3779 N N . ASP B 1 4 ? 0.793 38.307 -36.582 1.00 22.15 9 ASP B N 1
ATOM 3780 C CA . ASP B 1 4 ? 2.109 37.919 -36.058 1.00 22.29 9 ASP B CA 1
ATOM 3781 C C . ASP B 1 4 ? 1.969 36.849 -34.987 1.00 22.55 9 ASP B C 1
ATOM 3782 O O . ASP B 1 4 ? 1.907 37.183 -33.788 1.00 22.51 9 ASP B O 1
ATOM 3787 N N . LEU B 1 5 ? 2.086 35.575 -35.363 1.00 22.52 10 LEU B N 1
ATOM 3788 C CA . LEU B 1 5 ? 1.851 34.488 -34.383 1.00 22.66 10 LEU B CA 1
ATOM 3789 C C . LEU B 1 5 ? 3.006 34.330 -33.424 1.00 22.35 10 LEU B C 1
ATOM 3790 O O . LEU B 1 5 ? 2.840 33.703 -32.382 1.00 22.06 10 LEU B O 1
ATOM 3795 N N . ASN B 1 6 ? 4.173 34.859 -33.769 1.00 21.80 11 ASN B N 1
ATOM 3796 C CA . ASN B 1 6 ? 5.270 34.948 -32.841 1.00 21.44 11 ASN B CA 1
ATOM 3797 C C . ASN B 1 6 ? 5.062 35.924 -31.732 1.00 19.59 11 ASN B C 1
ATOM 3798 O O . ASN B 1 6 ? 5.853 35.880 -30.736 1.00 20.81 11 ASN B O 1
ATOM 3803 N N . ASN B 1 7 ? 4.086 36.821 -31.855 1.00 16.87 12 ASN B N 1
ATOM 3804 C CA . ASN B 1 7 ? 3.858 37.828 -30.878 1.00 18.92 12 ASN B CA 1
ATOM 3805 C C . ASN B 1 7 ? 2.671 37.547 -29.973 1.00 16.74 12 ASN B C 1
ATOM 3806 O O . ASN B 1 7 ? 2.392 38.381 -29.083 1.00 17.57 12 ASN B O 1
ATOM 3811 N N . ILE B 1 8 ? 1.979 36.447 -30.210 1.00 15.93 13 ILE B N 1
ATOM 3812 C CA . ILE B 1 8 ? 0.717 36.221 -29.496 1.00 15.88 13 ILE B CA 1
ATOM 3813 C C . ILE B 1 8 ? 0.897 35.057 -28.567 1.00 15.37 13 ILE B C 1
ATOM 3814 O O . ILE B 1 8 ? 1.409 34.013 -28.926 1.00 15.98 13 ILE B O 1
ATOM 3819 N N . GLN B 1 9 ? 0.452 35.202 -27.310 1.00 12.78 14 GLN B N 1
ATOM 3820 C CA . GLN B 1 9 ? 0.560 34.080 -26.383 1.00 13.99 14 GLN B CA 1
ATOM 3821 C C . GLN B 1 9 ? -0.251 32.883 -26.822 1.00 13.07 14 GLN B C 1
ATOM 3822 O O . GLN B 1 9 ? -1.412 33.045 -27.193 1.00 15.17 14 GLN B O 1
ATOM 3828 N N . GLY B 1 10 ? 0.334 31.701 -26.768 1.00 13.26 15 GLY B N 1
ATOM 3829 C CA . GLY B 1 10 ? -0.154 30.516 -27.420 1.00 15.39 15 GLY B CA 1
ATOM 3830 C C . GLY B 1 10 ? -1.382 29.899 -26.843 1.00 16.39 15 GLY B C 1
ATOM 3831 O O . GLY B 1 10 ? -2.027 29.060 -27.499 1.00 17.69 15 GLY B O 1
ATOM 3832 N N . ASP B 1 11 ? -1.791 30.283 -25.642 1.00 14.91 16 ASP B N 1
ATOM 3833 C CA . ASP B 1 11 ? -3.044 29.721 -25.148 1.00 13.70 16 ASP B CA 1
ATOM 3834 C C . ASP B 1 11 ? -4.227 30.362 -25.853 1.00 15.78 16 ASP B C 1
ATOM 3835 O O . ASP B 1 11 ? -5.292 29.725 -25.854 1.00 16.34 16 ASP B O 1
ATOM 3840 N N . ILE B 1 12 ? -4.049 31.539 -26.440 1.00 15.27 17 ILE B N 1
ATOM 3841 C CA . ILE B 1 12 ? -5.147 32.329 -27.061 1.00 16.30 17 ILE B CA 1
ATOM 3842 C C . ILE B 1 12 ? -5.507 31.712 -28.404 1.00 17.80 17 ILE B C 1
ATOM 3843 O O . ILE B 1 12 ? -6.652 31.206 -28.572 1.00 19.27 17 ILE B O 1
ATOM 3848 N N . LEU B 1 13 ? -4.539 31.648 -29.337 1.00 17.43 18 LEU B N 1
ATOM 3849 C CA . LEU B 1 13 ? -4.743 30.979 -30.651 1.00 18.75 18 LEU B CA 1
ATOM 3850 C C . LEU B 1 13 ? -3.903 29.728 -30.662 1.00 18.68 18 LEU B C 1
ATOM 3851 O O . LEU B 1 13 ? -2.657 29.786 -30.671 1.00 20.12 18 LEU B O 1
ATOM 3856 N N . GLY B 1 14 ? -4.582 28.587 -30.668 1.00 17.25 19 GLY B N 1
ATOM 3857 C CA . GLY B 1 14 ? -4.010 27.297 -30.553 1.00 18.20 19 GLY B CA 1
ATOM 3858 C C . GLY B 1 14 ? -4.422 26.587 -29.311 1.00 19.16 19 GLY B C 1
ATOM 3859 O O . GLY B 1 14 ? -5.101 25.523 -29.351 1.00 20.22 19 GLY B O 1
ATOM 3860 N N . GLY B 1 15 ? -3.971 27.130 -28.179 1.00 17.58 20 GLY B N 1
ATOM 3861 C CA . GLY B 1 15 ? -4.250 26.509 -26.901 1.00 16.57 20 GLY B CA 1
ATOM 3862 C C . GLY B 1 15 ? -3.110 25.654 -26.416 1.00 16.14 20 GLY B C 1
ATOM 3863 O O . GLY B 1 15 ? -2.499 24.824 -27.181 1.00 16.86 20 GLY B O 1
ATOM 3864 N N . LEU B 1 16 ? -2.682 25.871 -25.166 1.00 15.15 21 LEU B N 1
ATOM 3865 C CA . LEU B 1 16 ? -1.584 25.045 -24.628 1.00 15.45 21 LEU B CA 1
ATOM 3866 C C . LEU B 1 16 ? -2.029 23.624 -24.491 1.00 16.29 21 LEU B C 1
ATOM 3867 O O . LEU B 1 16 ? -3.018 23.324 -23.807 1.00 18.41 21 LEU B O 1
ATOM 3872 N N . PRO B 1 17 ? -1.317 22.659 -25.096 1.00 16.36 22 PRO B N 1
ATOM 3873 C CA . PRO B 1 17 ? -1.736 21.267 -24.890 1.00 17.12 22 PRO B CA 1
ATOM 3874 C C . PRO B 1 17 ? -1.464 20.791 -23.479 1.00 18.40 22 PRO B C 1
ATOM 3875 O O . PRO B 1 17 ? -0.483 21.243 -22.868 1.00 18.88 22 PRO B O 1
ATOM 3879 N N . LYS B 1 18 ? -2.315 19.914 -22.962 1.00 16.43 23 LYS B N 1
ATOM 3880 C CA . LYS B 1 18 ? -2.243 19.557 -21.552 1.00 14.12 23 LYS B CA 1
ATOM 3881 C C . LYS B 1 18 ? -2.953 18.355 -21.119 1.00 15.05 23 LYS B C 1
ATOM 3882 O O . LYS B 1 18 ? -4.063 18.059 -21.620 1.00 16.75 23 LYS B O 1
ATOM 3888 N N . ARG B 1 19 ? -2.351 17.655 -20.174 1.00 14.50 24 ARG B N 1
ATOM 3889 C CA . ARG B 1 19 ? -3.076 16.693 -19.273 1.00 16.26 24 ARG B CA 1
ATOM 3890 C C . ARG B 1 19 ? -3.194 17.304 -17.869 1.00 14.28 24 ARG B C 1
ATOM 3891 O O . ARG B 1 19 ? -4.021 16.844 -17.100 1.00 13.10 24 ARG B O 1
ATOM 3899 N N . THR B 1 20 ? -2.337 18.307 -17.560 1.00 13.10 25 THR B N 1
ATOM 3900 C CA . THR B 1 20 ? -2.379 18.894 -16.243 1.00 13.76 25 THR B CA 1
ATOM 3901 C C . THR B 1 20 ? -1.928 20.335 -16.424 1.00 12.39 25 THR B C 1
ATOM 3902 O O . THR B 1 20 ? -1.200 20.678 -17.330 1.00 14.02 25 THR B O 1
ATOM 3906 N N . GLU B 1 21 ? -2.385 21.182 -15.514 1.00 14.05 26 GLU B N 1
ATOM 3907 C CA . GLU B 1 21 ? -2.091 22.588 -15.635 1.00 13.07 26 GLU B CA 1
ATOM 3908 C C . GLU B 1 21 ? -2.181 23.236 -14.252 1.00 12.61 26 GLU B C 1
ATOM 3909 O O . GLU B 1 21 ? -3.167 22.975 -13.545 1.00 12.73 26 GLU B O 1
ATOM 3915 N N . THR B 1 22 ? -1.250 24.123 -13.890 1.00 11.34 27 THR B N 1
ATOM 3916 C CA . THR B 1 22 ? -1.290 24.825 -12.648 1.00 11.96 27 THR B CA 1
ATOM 3917 C C . THR B 1 22 ? -1.333 26.300 -12.940 1.00 11.78 27 THR B C 1
ATOM 3918 O O . THR B 1 22 ? -0.521 26.884 -13.697 1.00 11.65 27 THR B O 1
ATOM 3922 N N . TYR B 1 23 ? -2.300 26.958 -12.267 1.00 11.27 28 TYR B N 1
ATOM 3923 C CA . TYR B 1 23 ? -2.439 28.405 -12.287 1.00 12.01 28 TYR B CA 1
ATOM 3924 C C . TYR B 1 23 ? -1.851 28.989 -10.993 1.00 12.52 28 TYR B C 1
ATOM 3925 O O . TYR B 1 23 ? -2.380 28.636 -9.880 1.00 12.56 28 TYR B O 1
ATOM 3934 N N . PHE B 1 24 ? -0.916 29.907 -11.108 1.00 12.51 29 PHE B N 1
ATOM 3935 C CA . PHE B 1 24 ? -0.231 30.494 -9.956 1.00 11.87 29 PHE B CA 1
ATOM 3936 C C . PHE B 1 24 ? -0.611 31.959 -9.893 1.00 11.93 29 PHE B C 1
ATOM 3937 O O . PHE B 1 24 ? -0.183 32.708 -10.731 1.00 11.48 29 PHE B O 1
ATOM 3945 N N . PHE B 1 25 ? -1.444 32.332 -8.950 1.00 9.78 30 PHE B N 1
ATOM 3946 C CA . PHE B 1 25 ? -1.974 33.703 -8.800 1.00 10.44 30 PHE B CA 1
ATOM 3947 C C . PHE B 1 25 ? -1.055 34.461 -7.877 1.00 10.67 30 PHE B C 1
ATOM 3948 O O . PHE B 1 25 ? -0.755 33.959 -6.787 1.00 11.97 30 PHE B O 1
ATOM 3956 N N . PHE B 1 26 ? -0.606 35.643 -8.287 1.00 10.19 31 PHE B N 1
ATOM 3957 C CA . PHE B 1 26 ? 0.372 36.360 -7.530 1.00 11.32 31 PHE B CA 1
ATOM 3958 C C . PHE B 1 26 ? 0.050 37.838 -7.346 1.00 11.67 31 PHE B C 1
ATOM 3959 O O . PHE B 1 26 ? -0.696 38.397 -8.108 1.00 10.90 31 PHE B O 1
ATOM 3967 N N . ASP B 1 27 ? 0.758 38.447 -6.392 1.00 12.36 32 ASP B N 1
ATOM 3968 C CA . ASP B 1 27 ? 0.916 39.892 -6.261 1.00 14.20 32 ASP B CA 1
ATOM 3969 C C . ASP B 1 27 ? 2.329 40.281 -6.476 1.00 13.17 32 ASP B C 1
ATOM 3970 O O . ASP B 1 27 ? 3.244 39.521 -6.203 1.00 12.23 32 ASP B O 1
ATOM 3975 N N . VAL B 1 28 ? 2.496 41.430 -7.090 1.00 11.62 33 VAL B N 1
ATOM 3976 C CA . VAL B 1 28 ? 3.822 42.069 -7.206 1.00 13.02 33 VAL B CA 1
ATOM 3977 C C . VAL B 1 28 ? 4.177 42.770 -5.906 1.00 13.60 33 VAL B C 1
ATOM 3978 O O . VAL B 1 28 ? 3.400 43.578 -5.386 1.00 14.77 33 VAL B O 1
ATOM 3982 N N . THR B 1 29 ? 5.352 42.430 -5.368 1.00 12.18 34 THR B N 1
ATOM 3983 C CA . THR B 1 29 ? 5.809 42.986 -4.097 1.00 13.04 34 THR B CA 1
ATOM 3984 C C . THR B 1 29 ? 6.965 43.908 -4.256 1.00 14.15 34 THR B C 1
ATOM 3985 O O . THR B 1 29 ? 7.244 44.657 -3.360 1.00 13.63 34 THR B O 1
ATOM 3989 N N . ASN B 1 30 ? 7.678 43.832 -5.334 1.00 13.13 35 ASN B N 1
ATOM 3990 C CA . ASN B 1 30 ? 8.788 44.742 -5.599 1.00 13.93 35 ASN B CA 1
ATOM 3991 C C . ASN B 1 30 ? 8.721 45.099 -7.087 1.00 12.05 35 ASN B C 1
ATOM 3992 O O . ASN B 1 30 ? 9.084 44.254 -7.931 1.00 12.68 35 ASN B O 1
ATOM 3997 N N . VAL B 1 31 ? 8.187 46.314 -7.414 1.00 11.69 36 VAL B N 1
ATOM 3998 C CA . VAL B 1 31 ? 7.893 46.686 -8.811 1.00 13.49 36 VAL B CA 1
ATOM 3999 C C . VAL B 1 31 ? 9.100 46.602 -9.752 1.00 14.86 36 VAL B C 1
ATOM 4000 O O . VAL B 1 31 ? 9.112 45.937 -10.803 1.00 15.59 36 VAL B O 1
ATOM 4004 N N . ASP B 1 32 ? 10.164 47.325 -9.388 1.00 15.07 37 ASP B N 1
ATOM 4005 C CA . ASP B 1 32 ? 11.313 47.357 -10.263 1.00 16.29 37 ASP B CA 1
ATOM 4006 C C . ASP B 1 32 ? 11.991 46.051 -10.356 1.00 15.78 37 ASP B C 1
ATOM 4007 O O . ASP B 1 32 ? 12.504 45.701 -11.452 1.00 16.59 37 ASP B O 1
ATOM 4012 N N . GLN B 1 33 ? 12.042 45.252 -9.294 1.00 14.54 38 GLN B N 1
ATOM 4013 C CA . GLN B 1 33 ? 12.704 43.949 -9.389 1.00 13.65 38 GLN B CA 1
ATOM 4014 C C . GLN B 1 33 ? 11.840 43.018 -10.273 1.00 13.69 38 GLN B C 1
ATOM 4015 O O . GLN B 1 33 ? 12.369 42.255 -11.048 1.00 13.20 38 GLN B O 1
ATOM 4021 N N . PHE B 1 34 ? 10.532 43.152 -10.144 1.00 13.07 39 PHE B N 1
ATOM 4022 C CA . PHE B 1 34 ? 9.607 42.376 -10.964 1.00 13.62 39 PHE B CA 1
ATOM 4023 C C . PHE B 1 34 ? 9.866 42.613 -12.435 1.00 13.87 39 PHE B C 1
ATOM 4024 O O . PHE B 1 34 ? 9.957 41.641 -13.229 1.00 14.07 39 PHE B O 1
ATOM 4032 N N . LYS B 1 35 ? 10.016 43.881 -12.789 1.00 14.69 40 LYS B N 1
ATOM 4033 C CA . LYS B 1 35 ? 10.226 44.231 -14.197 1.00 16.01 40 LYS B CA 1
ATOM 4034 C C . LYS B 1 35 ? 11.555 43.715 -14.696 1.00 16.89 40 LYS B C 1
ATOM 4035 O O . LYS B 1 35 ? 11.653 43.243 -15.784 1.00 17.14 40 LYS B O 1
ATOM 4041 N N . ALA B 1 36 ? 12.572 43.746 -13.845 1.00 14.57 41 ALA B N 1
ATOM 4042 C CA . ALA B 1 36 ? 13.857 43.154 -14.201 1.00 15.35 41 ALA B CA 1
ATOM 4043 C C . ALA B 1 36 ? 13.783 41.681 -14.322 1.00 16.66 41 ALA B C 1
ATOM 4044 O O . ALA B 1 36 ? 14.300 41.112 -15.321 1.00 17.34 41 ALA B O 1
ATOM 4046 N N . ASN B 1 37 ? 13.080 41.018 -13.393 1.00 14.44 42 ASN B N 1
ATOM 4047 C CA . ASN B 1 37 ? 12.903 39.574 -13.442 1.00 13.68 42 ASN B CA 1
ATOM 4048 C C . ASN B 1 37 ? 12.093 39.152 -14.695 1.00 13.43 42 ASN B C 1
ATOM 4049 O O . ASN B 1 37 ? 12.325 38.068 -15.266 1.00 13.69 42 ASN B O 1
ATOM 4054 N N . MET B 1 38 ? 11.156 39.978 -15.098 1.00 13.15 43 MET B N 1
ATOM 4055 C CA . MET B 1 38 ? 10.309 39.657 -16.283 1.00 14.38 43 MET B CA 1
ATOM 4056 C C . MET B 1 38 ? 11.191 39.514 -17.504 1.00 15.33 43 MET B C 1
ATOM 4057 O O . MET B 1 38 ? 10.894 38.756 -18.407 1.00 15.38 43 MET B O 1
ATOM 4062 N N . ALA B 1 39 ? 12.309 40.231 -17.586 1.00 15.86 44 ALA B N 1
ATOM 4063 C CA . ALA B 1 39 ? 13.177 39.986 -18.740 1.00 17.43 44 ALA B CA 1
ATOM 4064 C C . ALA B 1 39 ? 13.695 38.581 -18.884 1.00 18.83 44 ALA B C 1
ATOM 4065 O O . ALA B 1 39 ? 13.936 38.133 -20.031 1.00 18.45 44 ALA B O 1
ATOM 4067 N N . HIS B 1 40 ? 13.907 37.903 -17.779 1.00 17.06 45 HIS B N 1
ATOM 4068 C CA . HIS B 1 40 ? 14.286 36.543 -17.745 1.00 16.71 45 HIS B CA 1
ATOM 4069 C C . HIS B 1 40 ? 13.090 35.623 -17.915 1.00 16.78 45 HIS B C 1
ATOM 4070 O O . HIS B 1 40 ? 13.253 34.471 -18.313 1.00 17.04 45 HIS B O 1
ATOM 4077 N N . PHE B 1 41 ? 11.907 36.100 -17.541 1.00 15.34 46 PHE B N 1
ATOM 4078 C CA . PHE B 1 41 ? 10.739 35.219 -17.652 1.00 15.25 46 PHE B CA 1
ATOM 4079 C C . PHE B 1 41 ? 10.219 35.111 -19.101 1.00 16.22 46 PHE B C 1
ATOM 4080 O O . PHE B 1 41 ? 9.757 34.076 -19.511 1.00 15.59 46 PHE B O 1
ATOM 4088 N N . ILE B 1 42 ? 10.218 36.220 -19.805 1.00 15.30 47 ILE B N 1
ATOM 4089 C CA . ILE B 1 42 ? 9.547 36.354 -21.099 1.00 15.62 47 ILE B CA 1
ATOM 4090 C C . ILE B 1 42 ? 9.980 35.276 -22.105 1.00 16.14 47 ILE B C 1
ATOM 4091 O O . ILE B 1 42 ? 9.136 34.701 -22.805 1.00 15.34 47 ILE B O 1
ATOM 4096 N N . PRO B 1 43 ? 11.262 34.898 -22.141 1.00 16.35 48 PRO B N 1
ATOM 4097 C CA . PRO B 1 43 ? 11.640 33.795 -23.054 1.00 16.35 48 PRO B CA 1
ATOM 4098 C C . PRO B 1 43 ? 11.010 32.453 -22.835 1.00 18.01 48 PRO B C 1
ATOM 4099 O O . PRO B 1 43 ? 11.083 31.584 -23.720 1.00 20.33 48 PRO B O 1
ATOM 4103 N N . HIS B 1 44 ? 10.461 32.225 -21.659 1.00 16.12 49 HIS B N 1
ATOM 4104 C CA . HIS B 1 44 ? 9.823 31.002 -21.336 1.00 16.04 49 HIS B CA 1
ATOM 4105 C C . HIS B 1 44 ? 8.417 30.962 -21.911 1.00 16.82 49 HIS B C 1
ATOM 4106 O O . HIS B 1 44 ? 7.842 29.877 -21.882 1.00 21.62 49 HIS B O 1
ATOM 4113 N N . ILE B 1 45 ? 7.861 32.093 -22.342 1.00 15.45 50 ILE B N 1
ATOM 4114 C CA . ILE B 1 45 ? 6.454 32.168 -22.737 1.00 17.61 50 ILE B CA 1
ATOM 4115 C C . ILE B 1 45 ? 6.188 31.501 -24.083 1.00 18.13 50 ILE B C 1
ATOM 4116 O O . ILE B 1 45 ? 6.893 31.782 -25.055 1.00 17.20 50 ILE B O 1
ATOM 4121 N N . LYS B 1 46 ? 5.215 30.613 -24.152 1.00 17.51 51 LYS B N 1
ATOM 4122 C CA . LYS B 1 46 ? 4.857 29.891 -25.400 1.00 16.78 51 LYS B CA 1
ATOM 4123 C C . LYS B 1 46 ? 4.014 30.809 -26.265 1.00 16.20 51 LYS B C 1
ATOM 4124 O O . LYS B 1 46 ? 2.968 31.340 -25.806 1.00 16.38 51 LYS B O 1
ATOM 4130 N N . THR B 1 47 ? 4.401 31.002 -27.538 1.00 14.55 52 THR B N 1
ATOM 4131 C CA . THR B 1 47 ? 3.618 31.802 -28.453 1.00 14.84 52 THR B CA 1
ATOM 4132 C C . THR B 1 47 ? 2.759 30.890 -29.371 1.00 12.85 52 THR B C 1
ATOM 4133 O O . THR B 1 47 ? 2.935 29.681 -29.439 1.00 15.53 52 THR B O 1
ATOM 4137 N N . SER B 1 48 ? 1.841 31.505 -30.084 1.00 15.11 53 SER B N 1
ATOM 4138 C CA . SER B 1 48 ? 1.021 30.759 -31.048 1.00 17.58 53 SER B CA 1
ATOM 4139 C C . SER B 1 48 ? 1.920 30.113 -32.142 1.00 19.17 53 SER B C 1
ATOM 4140 O O . SER B 1 48 ? 1.716 28.958 -32.516 1.00 18.32 53 SER B O 1
ATOM 4143 N N . ALA B 1 49 ? 2.982 30.839 -32.536 1.00 18.24 54 ALA B N 1
ATOM 4144 C CA . ALA B 1 49 ? 3.983 30.230 -33.472 1.00 19.93 54 ALA B CA 1
ATOM 4145 C C . ALA B 1 49 ? 4.647 29.006 -32.875 1.00 21.00 54 ALA B C 1
ATOM 4146 O O . ALA B 1 49 ? 4.874 27.994 -33.543 1.00 20.90 54 ALA B O 1
ATOM 4148 N N . GLY B 1 50 ? 4.982 29.061 -31.559 1.00 17.25 55 GLY B N 1
ATOM 4149 C CA . GLY B 1 50 ? 5.642 27.935 -30.899 1.00 17.28 55 GLY B CA 1
ATOM 4150 C C . GLY B 1 50 ? 4.791 26.694 -30.813 1.00 17.07 55 GLY B C 1
ATOM 4151 O O . GLY B 1 50 ? 5.267 25.565 -30.948 1.00 21.34 55 GLY B O 1
ATOM 4152 N N . ILE B 1 51 ? 3.499 26.929 -30.637 1.00 17.88 56 ILE B N 1
ATOM 4153 C CA . ILE B 1 51 ? 2.550 25.814 -30.578 1.00 19.31 56 ILE B CA 1
ATOM 4154 C C . ILE B 1 51 ? 2.599 25.029 -31.916 1.00 19.31 56 ILE B C 1
ATOM 4155 O O . ILE B 1 51 ? 2.720 23.782 -31.925 1.00 19.52 56 ILE B O 1
ATOM 4160 N N . ILE B 1 52 ? 2.584 25.804 -32.981 1.00 21.83 57 ILE B N 1
ATOM 4161 C CA . ILE B 1 52 ? 2.638 25.198 -34.360 1.00 23.89 57 ILE B CA 1
ATOM 4162 C C . ILE B 1 52 ? 3.950 24.503 -34.651 1.00 25.35 57 ILE B C 1
ATOM 4163 O O . ILE B 1 52 ? 3.966 23.350 -35.105 1.00 26.06 57 ILE B O 1
ATOM 4168 N N . LYS B 1 53 ? 5.053 25.151 -34.275 1.00 24.80 58 LYS B N 1
ATOM 4169 C CA . LYS B 1 53 ? 6.387 24.590 -34.450 1.00 27.52 58 LYS B CA 1
ATOM 4170 C C . LYS B 1 53 ? 6.625 23.327 -33.646 1.00 30.99 58 LYS B C 1
ATOM 4171 O O . LYS B 1 53 ? 7.209 22.371 -34.185 1.00 28.26 58 LYS B O 1
ATOM 4177 N N . ASP B 1 54 ? 6.144 23.255 -32.394 1.00 26.78 59 ASP B N 1
ATOM 4178 C CA . ASP B 1 54 ? 6.275 22.030 -31.613 1.00 26.67 59 ASP B CA 1
ATOM 4179 C C . ASP B 1 54 ? 5.495 20.828 -32.212 1.00 28.03 59 ASP B C 1
ATOM 4180 O O . ASP B 1 54 ? 5.956 19.682 -32.131 1.00 34.04 59 ASP B O 1
ATOM 4185 N N . ARG B 1 55 ? 4.297 21.110 -32.711 1.00 28.40 60 ARG B N 1
ATOM 4186 C CA . ARG B 1 55 ? 3.481 20.094 -33.389 1.00 32.04 60 ARG B CA 1
ATOM 4187 C C . ARG B 1 55 ? 4.218 19.550 -34.638 1.00 32.61 60 ARG B C 1
ATOM 4188 O O . ARG B 1 55 ? 4.290 18.330 -34.842 1.00 35.01 60 ARG B O 1
ATOM 4196 N N . GLU B 1 56 ? 4.777 20.462 -35.414 1.00 30.78 61 GLU B N 1
ATOM 4197 C CA . GLU B 1 56 ? 5.545 20.112 -36.615 1.00 37.69 61 GLU B CA 1
ATOM 4198 C C . GLU B 1 56 ? 6.841 19.354 -36.283 1.00 38.80 61 GLU B C 1
ATOM 4199 O O . GLU B 1 56 ? 7.176 18.402 -36.968 1.00 37.58 61 GLU B O 1
ATOM 4205 N N . ALA B 1 57 ? 7.528 19.734 -35.207 1.00 36.75 62 ALA B N 1
ATOM 4206 C CA . ALA B 1 57 ? 8.709 18.981 -34.727 1.00 38.68 62 ALA B CA 1
ATOM 4207 C C . ALA B 1 57 ? 8.380 17.527 -34.314 1.00 39.42 62 ALA B C 1
ATOM 4208 O O . ALA B 1 57 ? 9.094 16.581 -34.670 1.00 40.20 62 ALA B O 1
ATOM 4210 N N . ILE B 1 58 ? 7.304 17.359 -33.560 1.00 35.28 63 ILE B N 1
ATOM 4211 C CA . ILE B 1 58 ? 6.799 16.040 -33.177 1.00 37.62 63 ILE B CA 1
ATOM 4212 C C . ILE B 1 58 ? 6.573 15.198 -34.438 1.00 39.15 63 ILE B C 1
ATOM 4213 O O . ILE B 1 58 ? 7.057 14.044 -34.507 1.00 36.45 63 ILE B O 1
ATOM 4218 N N . LYS B 1 59 ? 5.837 15.772 -35.408 1.00 38.66 64 LYS B N 1
ATOM 4219 C CA . LYS B 1 59 ? 5.513 15.044 -36.669 1.00 41.62 64 LYS B CA 1
ATOM 4220 C C . LYS B 1 59 ? 6.791 14.667 -37.392 1.00 42.36 64 LYS B C 1
ATOM 4221 O O . LYS B 1 59 ? 6.880 13.585 -37.955 1.00 42.75 64 LYS B O 1
ATOM 4223 N N . GLU B 1 60 ? 7.780 15.555 -37.372 1.00 40.98 65 GLU B N 1
ATOM 4224 C CA . GLU B 1 60 ? 9.053 15.319 -38.057 1.00 46.36 65 GLU B CA 1
ATOM 4225 C C . GLU B 1 60 ? 9.940 14.482 -37.144 1.00 46.22 65 GLU B C 1
ATOM 4226 O O . GLU B 1 60 ? 10.522 13.545 -37.659 1.00 50.92 65 GLU B O 1
ATOM 4232 N N . HIS B 1 61 ? 9.492 13.935 -36.255 0.00 68.89 66 HIS B N 1
ATOM 4233 C CA . HIS B 1 61 ? 9.936 12.724 -35.541 0.00 72.37 66 HIS B CA 1
ATOM 4234 C C . HIS B 1 61 ? 8.839 11.548 -35.599 0.00 74.03 66 HIS B C 1
ATOM 4235 O O . HIS B 1 61 ? 9.109 10.550 -36.148 0.00 80.19 66 HIS B O 1
ATOM 4242 N N . LYS B 1 62 ? 7.631 11.681 -35.023 0.00 87.17 67 LYS B N 1
ATOM 4243 C CA . LYS B 1 62 ? 6.499 10.706 -34.966 0.00 92.24 67 LYS B CA 1
ATOM 4244 C C . LYS B 1 62 ? 5.846 10.460 -36.341 0.00 101.02 67 LYS B C 1
ATOM 4245 O O . LYS B 1 62 ? 4.834 9.751 -36.431 0.00 105.54 67 LYS B O 1
ATOM 4247 N N . ARG B 1 63 ? 6.396 11.097 -37.385 0.00 107.32 68 ARG B N 1
ATOM 4248 C CA . ARG B 1 63 ? 6.483 10.508 -38.729 0.00 102.47 68 ARG B CA 1
ATOM 4249 C C . ARG B 1 63 ? 7.956 10.092 -38.984 0.00 97.43 68 ARG B C 1
ATOM 4250 O O . ARG B 1 63 ? 8.621 10.559 -39.925 0.00 83.55 68 ARG B O 1
ATOM 4252 N N . GLN B 1 64 ? 8.455 9.277 -38.046 0.00 93.70 69 GLN B N 1
ATOM 4253 C CA . GLN B 1 64 ? 9.553 8.304 -38.227 0.00 96.61 69 GLN B CA 1
ATOM 4254 C C . GLN B 1 64 ? 9.359 6.975 -37.432 0.00 110.07 69 GLN B C 1
ATOM 4255 O O . GLN B 1 64 ? 10.166 6.057 -37.608 0.00 114.46 69 GLN B O 1
ATOM 4261 N N . LYS B 1 65 ? 8.330 6.882 -36.568 0.00 119.07 70 LYS B N 1
ATOM 4262 C CA . LYS B 1 65 ? 8.037 5.705 -35.714 0.00 121.39 70 LYS B CA 1
ATOM 4263 C C . LYS B 1 65 ? 9.092 5.346 -34.622 0.00 129.33 70 LYS B C 1
ATOM 4264 O O . LYS B 1 65 ? 9.219 4.175 -34.251 0.00 132.54 70 LYS B O 1
ATOM 4266 N N . LYS B 1 66 ? 9.784 6.356 -34.074 0.00 134.41 71 LYS B N 1
ATOM 4267 C CA . LYS B 1 66 ? 10.892 6.172 -33.095 0.00 134.80 71 LYS B CA 1
ATOM 4268 C C . LYS B 1 66 ? 10.419 6.314 -31.634 0.00 149.67 71 LYS B C 1
ATOM 4269 O O . LYS B 1 66 ? 9.222 6.201 -31.344 0.00 155.37 71 LYS B O 1
ATOM 4275 N N . PRO B 1 67 ? 11.383 6.512 -30.703 0.00 155.48 72 PRO B N 1
ATOM 4276 C CA . PRO B 1 67 ? 11.193 7.400 -29.547 0.00 150.57 72 PRO B CA 1
ATOM 4277 C C . PRO B 1 67 ? 11.435 8.887 -29.928 0.00 141.71 72 PRO B C 1
ATOM 4278 O O . PRO B 1 67 ? 12.439 9.203 -30.581 0.00 137.67 72 PRO B O 1
ATOM 4282 N N . GLY B 1 68 ? 10.519 9.773 -29.521 0.00 130.59 73 GLY B N 1
ATOM 4283 C CA . GLY B 1 68 ? 10.542 11.191 -29.909 0.00 121.98 73 GLY B CA 1
ATOM 4284 C C . GLY B 1 68 ? 11.510 12.031 -29.091 0.00 116.67 73 GLY B C 1
ATOM 4285 O O . GLY B 1 68 ? 12.693 11.695 -29.005 0.00 118.33 73 GLY B O 1
ATOM 4286 N N . LEU B 1 69 ? 11.009 13.136 -28.522 0.00 110.09 74 LEU B N 1
ATOM 4287 C CA . LEU B 1 69 ? 11.776 14.018 -27.615 0.00 104.93 74 LEU B CA 1
ATOM 4288 C C . LEU B 1 69 ? 11.070 14.108 -26.246 0.00 101.65 74 LEU B C 1
ATOM 4289 O O . LEU B 1 69 ? 10.006 13.504 -26.058 0.00 97.53 74 LEU B O 1
ATOM 4291 N N . VAL B 1 70 ? 11.677 14.835 -25.299 0.00 93.20 75 VAL B N 1
ATOM 4292 C CA . VAL B 1 70 ? 11.098 15.073 -23.962 0.00 79.62 75 VAL B CA 1
ATOM 4293 C C . VAL B 1 70 ? 10.472 16.471 -23.934 0.00 66.39 75 VAL B C 1
ATOM 4294 O O . VAL B 1 70 ? 11.210 17.461 -23.842 0.00 69.61 75 VAL B O 1
ATOM 4296 N N . PRO B 1 71 ? 10.059 16.771 -23.915 1.00 45.02 76 PRO B N 1
ATOM 4297 C CA . PRO B 1 71 ? 8.984 17.823 -24.006 1.00 45.63 76 PRO B CA 1
ATOM 4298 C C . PRO B 1 71 ? 8.647 18.627 -22.704 1.00 43.10 76 PRO B C 1
ATOM 4299 O O . PRO B 1 71 ? 7.996 18.125 -21.775 1.00 41.85 76 PRO B O 1
ATOM 4303 N N . MET B 1 72 ? 9.042 19.888 -22.730 1.00 30.21 77 MET B N 1
ATOM 4304 C CA . MET B 1 72 ? 8.829 20.855 -21.684 1.00 30.17 77 MET B CA 1
ATOM 4305 C C . MET B 1 72 ? 7.395 21.402 -21.508 1.00 23.81 77 MET B C 1
ATOM 4306 O O . MET B 1 72 ? 6.679 21.635 -22.452 1.00 22.44 77 MET B O 1
ATOM 4311 N N . ALA B 1 73 ? 7.010 21.679 -20.290 1.00 22.22 78 ALA B N 1
ATOM 4312 C CA . ALA B 1 73 ? 5.700 22.290 -20.068 1.00 18.20 78 ALA B CA 1
ATOM 4313 C C . ALA B 1 73 ? 5.721 23.697 -20.625 1.00 16.36 78 ALA B C 1
ATOM 4314 O O . ALA B 1 73 ? 6.801 24.378 -20.642 1.00 19.82 78 ALA B O 1
ATOM 4316 N N . ALA B 1 74 ? 4.555 24.241 -20.970 1.00 14.34 79 ALA B N 1
ATOM 4317 C CA . ALA B 1 74 ? 4.401 25.532 -21.593 1.00 15.15 79 ALA B CA 1
ATOM 4318 C C . ALA B 1 74 ? 3.826 26.548 -20.635 1.00 15.16 79 ALA B C 1
ATOM 4319 O O . ALA B 1 74 ? 3.098 26.163 -19.696 1.00 15.35 79 ALA B O 1
ATOM 4321 N N . VAL B 1 75 ? 4.224 27.803 -20.835 1.00 14.81 80 VAL B N 1
ATOM 4322 C CA . VAL B 1 75 ? 3.940 28.894 -19.901 1.00 14.70 80 VAL B CA 1
ATOM 4323 C C . VAL B 1 75 ? 3.294 30.064 -20.564 1.00 14.58 80 VAL B C 1
ATOM 4324 O O . VAL B 1 75 ? 3.709 30.513 -21.637 1.00 15.39 80 VAL B O 1
ATOM 4328 N N . ASN B 1 76 ? 2.249 30.623 -19.932 1.00 12.89 81 ASN B N 1
ATOM 4329 C CA . ASN B 1 76 ? 1.637 31.911 -20.318 1.00 13.27 81 ASN B CA 1
ATOM 4330 C C . ASN B 1 76 ? 1.434 32.805 -19.079 1.00 13.73 81 ASN B C 1
ATOM 4331 O O . ASN B 1 76 ? 1.569 32.339 -17.975 1.00 12.90 81 ASN B O 1
ATOM 4336 N N . VAL B 1 77 ? 1.148 34.088 -19.288 1.00 12.57 82 VAL B N 1
ATOM 4337 C CA . VAL B 1 77 ? 1.005 35.009 -18.210 1.00 12.44 82 VAL B CA 1
ATOM 4338 C C . VAL B 1 77 ? -0.062 36.021 -18.526 1.00 13.30 82 VAL B C 1
ATOM 4339 O O . VAL B 1 77 ? -0.257 36.433 -19.672 1.00 14.15 82 VAL B O 1
ATOM 4343 N N . SER B 1 78 ? -0.745 36.502 -17.499 1.00 12.58 83 SER B N 1
ATOM 4344 C CA . SER B 1 78 ? -1.850 37.465 -17.696 1.00 12.15 83 SER B CA 1
ATOM 4345 C C . SER B 1 78 ? -1.938 38.403 -16.481 1.00 12.72 83 SER B C 1
ATOM 4346 O O . SER B 1 78 ? -1.599 37.999 -15.363 1.00 12.13 83 SER B O 1
ATOM 4349 N N . PHE B 1 79 ? -2.385 39.640 -16.664 1.00 11.36 84 PHE B N 1
ATOM 4350 C CA . PHE B 1 79 ? -2.354 40.675 -15.627 1.00 12.03 84 PHE B CA 1
ATOM 4351 C C . PHE B 1 79 ? -3.724 41.261 -15.377 1.00 14.32 84 PHE B C 1
ATOM 4352 O O . PHE B 1 79 ? -4.451 41.537 -16.301 1.00 14.62 84 PHE B O 1
ATOM 4360 N N . SER B 1 80 ? -4.081 41.451 -14.122 1.00 11.88 85 SER B N 1
ATOM 4361 C CA . SER B 1 80 ? -5.386 42.078 -13.780 1.00 12.05 85 SER B CA 1
ATOM 4362 C C . SER B 1 80 ? -5.263 43.582 -13.850 1.00 14.05 85 SER B C 1
ATOM 4363 O O . SER B 1 80 ? -4.145 44.138 -13.876 1.00 12.50 85 SER B O 1
ATOM 4366 N N . HIS B 1 81 ? -6.410 44.260 -13.801 1.00 12.52 86 HIS B N 1
ATOM 4367 C CA . HIS B 1 81 ? -6.379 45.709 -13.620 1.00 14.60 86 HIS B CA 1
ATOM 4368 C C . HIS B 1 81 ? -5.592 46.184 -12.388 1.00 15.30 86 HIS B C 1
ATOM 4369 O O . HIS B 1 81 ? -4.818 47.145 -12.471 1.00 15.47 86 HIS B O 1
ATOM 4376 N N . LEU B 1 82 ? -5.801 45.526 -11.245 1.00 14.88 87 LEU B N 1
ATOM 4377 C CA . LEU B 1 82 ? -5.069 45.874 -10.046 1.00 17.21 87 LEU B CA 1
ATOM 4378 C C . LEU B 1 82 ? -3.554 45.662 -10.292 1.00 16.06 87 LEU B C 1
ATOM 4379 O O . LEU B 1 82 ? -2.729 46.492 -9.836 1.00 15.30 87 LEU B O 1
ATOM 4384 N N . GLY B 1 83 ? -3.159 44.646 -11.050 1.00 13.94 88 GLY B N 1
ATOM 4385 C CA . GLY B 1 83 ? -1.746 44.472 -11.434 1.00 14.36 88 GLY B CA 1
ATOM 4386 C C . GLY B 1 83 ? -1.202 45.580 -12.305 1.00 15.63 88 GLY B C 1
ATOM 4387 O O . GLY B 1 83 ? -0.076 46.047 -12.086 1.00 16.39 88 GLY B O 1
ATOM 4388 N N . LEU B 1 84 ? -1.970 45.968 -13.295 1.00 14.60 89 LEU B N 1
ATOM 4389 C CA . LEU B 1 84 ? -1.537 47.054 -14.205 1.00 16.78 89 LEU B CA 1
ATOM 4390 C C . LEU B 1 84 ? -1.348 48.305 -13.308 1.00 16.84 89 LEU B C 1
ATOM 4391 O O . LEU B 1 84 ? -0.332 49.020 -13.424 1.00 18.94 89 LEU B O 1
ATOM 4396 N N . GLN B 1 85 ? -2.297 48.605 -12.426 1.00 17.34 90 GLN B N 1
ATOM 4397 C CA . GLN B 1 85 ? -2.144 49.789 -11.490 1.00 19.43 90 GLN B CA 1
ATOM 4398 C C . GLN B 1 85 ? -0.883 49.656 -10.638 1.00 20.11 90 GLN B C 1
ATOM 4399 O O . GLN B 1 85 ? -0.107 50.649 -10.476 1.00 19.09 90 GLN B O 1
ATOM 4405 N N . LYS B 1 86 ? -0.621 48.474 -10.093 1.00 17.81 91 LYS B N 1
ATOM 4406 C CA . LYS B 1 86 ? 0.561 48.310 -9.261 1.00 18.18 91 LYS B CA 1
ATOM 4407 C C . LYS B 1 86 ? 1.811 48.603 -10.075 1.00 17.56 91 LYS B C 1
ATOM 4408 O O . LYS B 1 86 ? 2.805 49.184 -9.528 1.00 17.80 91 LYS B O 1
ATOM 4414 N N . LEU B 1 87 ? 1.825 48.247 -11.341 1.00 17.81 92 LEU B N 1
ATOM 4415 C CA . LEU B 1 87 ? 2.992 48.418 -12.218 1.00 18.72 92 LEU B CA 1
ATOM 4416 C C . LEU B 1 87 ? 3.057 49.797 -12.830 1.00 20.36 92 LEU B C 1
ATOM 4417 O O . LEU B 1 87 ? 3.983 50.063 -13.544 1.00 23.32 92 LEU B O 1
ATOM 4422 N N . GLY B 1 88 ? 2.103 50.652 -12.575 1.00 20.36 93 GLY B N 1
ATOM 4423 C CA . GLY B 1 88 ? 2.106 52.012 -13.108 1.00 23.38 93 GLY B CA 1
ATOM 4424 C C . GLY B 1 88 ? 1.696 52.040 -14.563 1.00 23.01 93 GLY B C 1
ATOM 4425 O O . GLY B 1 88 ? 2.025 53.012 -15.263 1.00 26.39 93 GLY B O 1
ATOM 4426 N N . ILE B 1 89 ? 0.950 51.016 -15.020 1.00 19.56 94 ILE B N 1
ATOM 4427 C CA . ILE B 1 89 ? 0.468 50.929 -16.374 1.00 21.50 94 ILE B CA 1
ATOM 4428 C C . ILE B 1 89 ? -0.980 51.419 -16.291 1.00 24.79 94 ILE B C 1
ATOM 4429 O O . ILE B 1 89 ? -1.885 50.730 -15.796 1.00 23.96 94 ILE B O 1
ATOM 4434 N N . THR B 1 90 ? -1.228 52.626 -16.778 1.00 27.57 95 THR B N 1
ATOM 4435 C CA . THR B 1 90 ? -2.453 53.316 -16.348 1.00 30.11 95 THR B CA 1
ATOM 4436 C C . THR B 1 90 ? -3.421 53.462 -17.510 1.00 32.95 95 THR B C 1
ATOM 4437 O O . THR B 1 90 ? -4.474 54.073 -17.336 1.00 34.06 95 THR B O 1
ATOM 4441 N N . ASP B 1 91 ? -3.083 52.924 -18.680 1.00 32.48 96 ASP B N 1
ATOM 4442 C CA . ASP B 1 91 ? -3.921 53.107 -19.900 1.00 34.35 96 ASP B CA 1
ATOM 4443 C C . ASP B 1 91 ? -5.266 52.352 -19.739 1.00 36.97 96 ASP B C 1
ATOM 4444 O O . ASP B 1 91 ? -5.328 51.256 -19.215 1.00 33.85 96 ASP B O 1
ATOM 4449 N N . ASP B 1 92 ? -6.332 52.966 -20.209 1.00 32.23 97 ASP B N 1
ATOM 4450 C CA . ASP B 1 92 ? -7.654 52.416 -20.143 1.00 32.17 97 ASP B CA 1
ATOM 4451 C C . ASP B 1 92 ? -7.755 51.411 -21.253 1.00 28.79 97 ASP B C 1
ATOM 4452 O O . ASP B 1 92 ? -7.436 51.734 -22.392 1.00 25.06 97 ASP B O 1
ATOM 4457 N N . LEU B 1 93 ? -8.171 50.155 -20.947 1.00 23.97 98 LEU B N 1
ATOM 4458 C CA . LEU B 1 93 ? -8.291 49.133 -22.004 1.00 22.80 98 LEU B CA 1
ATOM 4459 C C . LEU B 1 93 ? -9.731 49.031 -22.515 1.00 19.58 98 LEU B C 1
ATOM 4460 O O . LEU B 1 93 ? -10.009 48.140 -23.338 1.00 18.98 98 LEU B O 1
ATOM 4465 N N . SER B 1 94 ? -10.605 49.923 -22.015 1.00 19.97 99 SER B N 1
ATOM 4466 C CA . SER B 1 94 ? -11.956 50.056 -22.508 1.00 22.37 99 SER B CA 1
ATOM 4467 C C . SER B 1 94 ? -12.733 48.741 -22.307 1.00 19.72 99 SER B C 1
ATOM 4468 O O . SER B 1 94 ? -13.307 48.156 -23.238 1.00 21.13 99 SER B O 1
ATOM 4471 N N . ASP B 1 95 ? -12.582 48.195 -21.103 1.00 17.47 100 ASP B N 1
ATOM 4472 C CA . ASP B 1 95 ? -13.454 47.075 -20.663 1.00 16.99 100 ASP B CA 1
ATOM 4473 C C . ASP B 1 95 ? -13.864 47.308 -19.262 1.00 16.85 100 ASP B C 1
ATOM 4474 O O . ASP B 1 95 ? -13.039 47.345 -18.322 1.00 15.44 100 ASP B O 1
ATOM 4479 N N . ASN B 1 96 ? -15.181 47.535 -19.081 1.00 15.95 101 ASN B N 1
ATOM 4480 C CA . ASN B 1 96 ? -15.690 47.821 -17.815 1.00 15.96 101 ASN B CA 1
ATOM 4481 C C . ASN B 1 96 ? -15.503 46.717 -16.749 1.00 14.97 101 ASN B C 1
ATOM 4482 O O . ASN B 1 96 ? -15.133 46.967 -15.628 1.00 14.63 101 ASN B O 1
ATOM 4487 N N . ALA B 1 97 ? -15.813 45.498 -17.172 1.00 15.23 102 ALA B N 1
ATOM 4488 C CA . ALA B 1 97 ? -15.677 44.340 -16.287 1.00 14.64 102 ALA B CA 1
ATOM 4489 C C . ALA B 1 97 ? -14.235 44.211 -15.821 1.00 13.66 102 ALA B C 1
ATOM 4490 O O . ALA B 1 97 ? -13.971 44.040 -14.631 1.00 13.78 102 ALA B O 1
ATOM 4492 N N . PHE B 1 98 ? -13.328 44.280 -16.763 1.00 13.39 103 PHE B N 1
ATOM 4493 C CA . PHE B 1 98 ? -11.855 44.166 -16.457 1.00 13.52 103 PHE B CA 1
ATOM 4494 C C . PHE B 1 98 ? -11.436 45.196 -15.421 1.00 13.74 103 PHE B C 1
ATOM 4495 O O . PHE B 1 98 ? -10.754 44.910 -14.452 1.00 15.15 103 PHE B O 1
ATOM 4503 N N . THR B 1 99 ? -11.844 46.458 -15.646 1.00 14.92 104 THR B N 1
ATOM 4504 C CA . THR B 1 99 ? -11.502 47.493 -14.719 1.00 15.11 104 THR B CA 1
ATOM 4505 C C . THR B 1 99 ? -12.160 47.390 -13.347 1.00 15.77 104 THR B C 1
ATOM 4506 O O . THR B 1 99 ? -11.541 47.623 -12.329 1.00 17.29 104 THR B O 1
ATOM 4510 N N . THR B 1 100 ? -13.439 47.014 -13.291 1.00 15.53 105 THR B N 1
ATOM 4511 C CA . THR B 1 100 ? -14.145 46.739 -12.073 1.00 14.83 105 THR B CA 1
ATOM 4512 C C . THR B 1 100 ? -13.533 45.634 -11.280 1.00 14.90 105 THR B C 1
ATOM 4513 O O . THR B 1 100 ? -13.429 45.731 -10.052 1.00 16.00 105 THR B O 1
ATOM 4517 N N . GLY B 1 101 ? -13.023 44.649 -12.009 1.00 14.55 106 GLY B N 1
ATOM 4518 C CA . GLY B 1 101 ? -12.506 43.420 -11.351 1.00 13.26 106 GLY B CA 1
ATOM 4519 C C . GLY B 1 101 ? -13.629 42.444 -11.057 1.00 14.05 106 GLY B C 1
ATOM 4520 O O . GLY B 1 101 ? -14.785 42.819 -10.810 1.00 13.16 106 GLY B O 1
ATOM 4521 N N . GLN B 1 102 ? -13.277 41.137 -11.012 1.00 12.53 107 GLN B N 1
ATOM 4522 C CA . GLN B 1 102 ? -14.352 40.144 -10.845 1.00 12.25 107 GLN B CA 1
ATOM 4523 C C . GLN B 1 102 ? -14.936 40.068 -9.483 1.00 12.99 107 GLN B C 1
ATOM 4524 O O . GLN B 1 102 ? -16.123 39.788 -9.329 1.00 14.39 107 GLN B O 1
ATOM 4530 N N . ARG B 1 103 ? -14.168 40.423 -8.437 1.00 12.24 108 ARG B N 1
ATOM 4531 C CA . ARG B 1 103 ? -14.740 40.430 -7.110 1.00 14.05 108 ARG B CA 1
ATOM 4532 C C . ARG B 1 103 ? -15.941 41.345 -7.032 1.00 13.35 108 ARG B C 1
ATOM 4533 O O . ARG B 1 103 ? -16.978 40.947 -6.532 1.00 15.52 108 ARG B O 1
ATOM 4547 N N . LYS B 1 104 ? -15.791 42.553 -7.588 1.00 13.99 109 LYS B N 1
ATOM 4548 C CA . LYS B 1 104 ? -16.932 43.484 -7.572 1.00 16.68 109 LYS B CA 1
ATOM 4549 C C . LYS B 1 104 ? -17.972 43.095 -8.634 1.00 17.21 109 LYS B C 1
ATOM 4550 O O . LYS B 1 104 ? -19.210 43.160 -8.369 1.00 19.04 109 LYS B O 1
ATOM 4556 N N . ASP B 1 105 ? -17.545 42.526 -9.744 1.00 13.58 110 ASP B N 1
ATOM 4557 C CA . ASP B 1 105 ? -18.517 42.164 -10.817 1.00 13.49 110 ASP B CA 1
ATOM 4558 C C . ASP B 1 105 ? -19.363 40.948 -10.435 1.00 13.84 110 ASP B C 1
ATOM 4559 O O . ASP B 1 105 ? -20.432 40.715 -11.048 1.00 13.84 110 ASP B O 1
ATOM 4564 N N . ALA B 1 106 ? -18.834 40.169 -9.465 1.00 12.30 111 ALA B N 1
ATOM 4565 C CA . ALA B 1 106 ? -19.472 38.880 -9.061 1.00 12.39 111 ALA B CA 1
ATOM 4566 C C . ALA B 1 106 ? -20.945 39.072 -8.625 1.00 13.42 111 ALA B C 1
ATOM 4567 O O . ALA B 1 106 ? -21.793 38.164 -8.854 1.00 13.58 111 ALA B O 1
ATOM 4569 N N . GLU B 1 107 ? -21.310 40.205 -8.006 1.00 14.50 112 GLU B N 1
ATOM 4570 C CA . GLU B 1 107 ? -22.680 40.391 -7.577 1.00 15.40 112 GLU B CA 1
ATOM 4571 C C . GLU B 1 107 ? -23.602 40.331 -8.798 1.00 15.05 112 GLU B C 1
ATOM 4572 O O . GLU B 1 107 ? -24.557 39.519 -8.824 1.00 14.73 112 GLU B O 1
ATOM 4578 N N . ILE B 1 108 ? -23.302 41.138 -9.800 1.00 14.73 113 ILE B N 1
ATOM 4579 C CA . ILE B 1 108 ? -24.133 41.141 -11.029 1.00 16.48 113 ILE B CA 1
ATOM 4580 C C . ILE B 1 108 ? -24.019 39.805 -11.852 1.00 15.51 113 ILE B C 1
ATOM 4581 O O . ILE B 1 108 ? -24.999 39.380 -12.506 1.00 15.75 113 ILE B O 1
ATOM 4586 N N . LEU B 1 109 ? -22.877 39.111 -11.802 1.00 12.35 114 LEU B N 1
ATOM 4587 C CA . LEU B 1 109 ? -22.831 37.773 -12.414 1.00 12.46 114 LEU B CA 1
ATOM 4588 C C . LEU B 1 109 ? -23.751 36.775 -11.755 1.00 12.04 114 LEU B C 1
ATOM 4589 O O . LEU B 1 109 ? -24.053 35.747 -12.311 1.00 12.16 114 LEU B O 1
ATOM 4594 N N . GLY B 1 110 ? -24.204 37.072 -10.552 1.00 12.63 115 GLY B N 1
ATOM 4595 C CA . GLY B 1 110 ? -25.138 36.236 -9.743 1.00 12.51 115 GLY B CA 1
ATOM 4596 C C . GLY B 1 110 ? -24.484 35.309 -8.749 1.00 12.64 115 GLY B C 1
ATOM 4597 O O . GLY B 1 110 ? -25.157 34.369 -8.258 1.00 12.59 115 GLY B O 1
ATOM 4598 N N . ASP B 1 111 ? -23.179 35.525 -8.420 1.00 11.95 116 ASP B N 1
ATOM 4599 C CA . ASP B 1 111 ? -22.518 34.587 -7.524 1.00 12.39 116 ASP B CA 1
ATOM 4600 C C . ASP B 1 111 ? -23.210 34.598 -6.160 1.00 13.52 116 ASP B C 1
ATOM 4601 O O . ASP B 1 111 ? -23.733 35.653 -5.745 1.00 15.38 116 ASP B O 1
ATOM 4606 N N . PRO B 1 112 ? -23.243 33.482 -5.452 1.00 13.10 117 PRO B N 1
ATOM 4607 C CA . PRO B 1 112 ? -23.693 33.501 -4.037 1.00 15.41 117 PRO B CA 1
ATOM 4608 C C . PRO B 1 112 ? -22.808 34.438 -3.228 1.00 14.84 117 PRO B C 1
ATOM 4609 O O . PRO B 1 112 ? -21.608 34.628 -3.504 1.00 13.83 117 PRO B O 1
ATOM 4613 N N . GLY B 1 113 ? -23.413 35.110 -2.228 1.00 15.47 118 GLY B N 1
ATOM 4614 C CA . GLY B 1 113 ? -22.584 35.950 -1.343 1.00 18.15 118 GLY B CA 1
ATOM 4615 C C . GLY B 1 113 ? -23.485 36.543 -0.288 1.00 20.91 118 GLY B C 1
ATOM 4616 O O . GLY B 1 113 ? -24.611 36.105 -0.120 1.00 23.20 118 GLY B O 1
ATOM 4617 N N . SER B 1 114 ? -22.918 37.489 0.422 1.00 24.37 119 SER B N 1
ATOM 4618 C CA . SER B 1 114 ? -23.538 38.078 1.622 1.00 31.14 119 SER B CA 1
ATOM 4619 C C . SER B 1 114 ? -23.449 39.562 1.481 1.00 29.25 119 SER B C 1
ATOM 4620 O O . SER B 1 114 ? -22.440 40.047 0.964 1.00 27.22 119 SER B O 1
ATOM 4623 N N . LYS B 1 115 ? -24.406 40.288 2.080 1.00 33.80 120 LYS B N 1
ATOM 4624 C CA . LYS B 1 115 ? -24.285 41.749 2.241 1.00 40.90 120 LYS B CA 1
ATOM 4625 C C . LYS B 1 115 ? -24.032 42.095 3.727 1.00 45.36 120 LYS B C 1
ATOM 4626 O O . LYS B 1 115 ? -24.698 41.535 4.595 1.00 38.59 120 LYS B O 1
ATOM 4628 N N . ASN B 1 116 ? -23.018 42.928 4.014 1.00 54.97 121 ASN B N 1
ATOM 4629 C CA . ASN B 1 116 ? -22.818 43.532 5.361 1.00 59.32 121 ASN B CA 1
ATOM 4630 C C . ASN B 1 116 ? -23.133 45.024 5.233 1.00 67.84 121 ASN B C 1
ATOM 4631 O O . ASN B 1 116 ? -22.327 45.796 4.685 1.00 74.04 121 ASN B O 1
ATOM 4633 N N . GLY B 1 117 ? -24.313 45.412 5.726 1.00 70.75 122 GLY B N 1
ATOM 4634 C CA . GLY B 1 117 ? -24.945 46.670 5.341 1.00 68.32 122 GLY B CA 1
ATOM 4635 C C . GLY B 1 117 ? -25.521 46.481 3.952 1.00 67.20 122 GLY B C 1
ATOM 4636 O O . GLY B 1 117 ? -26.362 45.599 3.759 1.00 69.40 122 GLY B O 1
ATOM 4637 N N . ASP B 1 118 ? -25.053 47.298 2.998 1.00 62.79 123 ASP B N 1
ATOM 4638 C CA . ASP B 1 118 ? -25.378 47.179 1.562 1.00 61.17 123 ASP B CA 1
ATOM 4639 C C . ASP B 1 118 ? -24.168 46.745 0.691 1.00 54.41 123 ASP B C 1
ATOM 4640 O O . ASP B 1 118 ? -24.293 46.769 -0.537 1.00 56.19 123 ASP B O 1
ATOM 4642 N N . ALA B 1 119 ? -23.026 46.365 1.309 1.00 45.85 124 ALA B N 1
ATOM 4643 C CA . ALA B 1 119 ? -21.786 45.968 0.575 1.00 41.80 124 ALA B CA 1
ATOM 4644 C C . ALA B 1 119 ? -21.765 44.429 0.363 1.00 36.46 124 ALA B C 1
ATOM 4645 O O . ALA B 1 119 ? -21.859 43.688 1.331 1.00 35.59 124 ALA B O 1
ATOM 4647 N N . PHE B 1 120 ? -21.654 43.985 -0.880 1.00 32.60 125 PHE B N 1
ATOM 4648 C CA . PHE B 1 120 ? -21.778 42.558 -1.206 1.00 25.05 125 PHE B CA 1
ATOM 4649 C C . PHE B 1 120 ? -20.404 41.945 -1.202 1.00 23.83 125 PHE B C 1
ATOM 4650 O O . PHE B 1 120 ? -19.466 42.516 -1.758 1.00 27.48 125 PHE B O 1
ATOM 4658 N N . THR B 1 121 ? -20.275 40.745 -0.611 1.00 20.07 126 THR B N 1
ATOM 4659 C CA . THR B 1 121 ? -19.021 40.032 -0.685 1.00 20.36 126 THR B CA 1
ATOM 4660 C C . THR B 1 121 ? -19.371 38.645 -1.272 1.00 16.40 126 THR B C 1
ATOM 4661 O O . THR B 1 121 ? -20.203 37.964 -0.710 1.00 16.78 126 THR B O 1
ATOM 4665 N N . PRO B 1 122 ? -18.686 38.234 -2.371 1.00 15.64 127 PRO B N 1
ATOM 4666 C CA . PRO B 1 122 ? -19.054 36.903 -2.888 1.00 15.73 127 PRO B CA 1
ATOM 4667 C C . PRO B 1 122 ? -18.530 35.807 -1.994 1.00 16.79 127 PRO B C 1
ATOM 4668 O O . PRO B 1 122 ? -17.537 35.993 -1.307 1.00 15.86 127 PRO B O 1
ATOM 4672 N N . ALA B 1 123 ? -19.221 34.665 -1.983 1.00 13.57 128 ALA B N 1
ATOM 4673 C CA . ALA B 1 123 ? -18.906 33.559 -1.149 1.00 12.91 128 ALA B CA 1
ATOM 4674 C C . ALA B 1 123 ? -17.798 32.775 -1.812 1.00 11.98 128 ALA B C 1
ATOM 4675 O O . ALA B 1 123 ? -18.044 31.679 -2.422 1.00 14.44 128 ALA B O 1
ATOM 4677 N N . TRP B 1 124 ? -16.637 33.367 -1.820 1.00 12.59 129 TRP B N 1
ATOM 4678 C CA . TRP B 1 124 ? -15.478 32.793 -2.498 1.00 11.37 129 TRP B CA 1
ATOM 4679 C C . TRP B 1 124 ? -14.464 32.268 -1.505 1.00 13.75 129 TRP B C 1
ATOM 4680 O O . TRP B 1 124 ? -14.406 32.725 -0.311 1.00 14.28 129 TRP B O 1
ATOM 4691 N N . GLU B 1 125 ? -13.604 31.382 -1.972 1.00 12.23 130 GLU B N 1
ATOM 4692 C CA . GLU B 1 125 ? -12.408 31.056 -1.182 1.00 14.14 130 GLU B CA 1
ATOM 4693 C C . GLU B 1 125 ? -11.603 32.302 -0.847 1.00 13.59 130 GLU B C 1
ATOM 4694 O O . GLU B 1 125 ? -11.481 33.245 -1.666 1.00 14.09 130 GLU B O 1
ATOM 4700 N N . ALA B 1 126 ? -11.047 32.322 0.373 1.00 14.26 131 ALA B N 1
ATOM 4701 C CA . ALA B 1 126 ? -10.302 33.509 0.869 1.00 15.04 131 ALA B CA 1
ATOM 4702 C C . ALA B 1 126 ? -9.327 34.159 -0.037 1.00 14.30 131 ALA B C 1
ATOM 4703 O O . ALA B 1 126 ? -9.323 35.391 -0.153 1.00 16.93 131 ALA B O 1
ATOM 4705 N N . PRO B 1 127 ? -8.484 33.348 -0.703 1.00 13.88 132 PRO B N 1
ATOM 4706 C CA . PRO B 1 127 ? -7.481 34.007 -1.537 1.00 13.83 132 PRO B CA 1
ATOM 4707 C C . PRO B 1 127 ? -8.059 34.837 -2.666 1.00 14.05 132 PRO B C 1
ATOM 4708 O O . PRO B 1 127 ? -7.497 35.871 -3.046 1.00 14.91 132 PRO B O 1
ATOM 4712 N N . PHE B 1 128 ? -9.197 34.403 -3.244 1.00 13.22 133 PHE B N 1
ATOM 4713 C CA . PHE B 1 128 ? -9.757 35.104 -4.344 1.00 11.80 133 PHE B CA 1
ATOM 4714 C C . PHE B 1 128 ? -10.465 36.329 -3.907 1.00 14.40 133 PHE B C 1
ATOM 4715 O O . PHE B 1 128 ? -10.842 37.172 -4.736 1.00 15.48 133 PHE B O 1
ATOM 4723 N N . LEU B 1 129 ? -10.563 36.553 -2.590 1.00 14.72 134 LEU B N 1
ATOM 4724 C CA . LEU B 1 129 ? -11.109 37.850 -2.094 1.00 15.89 134 LEU B CA 1
ATOM 4725 C C . LEU B 1 129 ? -10.036 38.924 -1.875 1.00 15.07 134 LEU B C 1
ATOM 4726 O O . LEU B 1 129 ? -10.368 40.117 -1.726 1.00 19.16 134 LEU B O 1
ATOM 4731 N N . LYS B 1 130 ? -8.778 38.505 -2.012 1.00 15.51 135 LYS B N 1
ATOM 4732 C CA . LYS B 1 130 ? -7.612 39.417 -1.930 1.00 16.67 135 LYS B CA 1
ATOM 4733 C C . LYS B 1 130 ? -7.311 39.975 -3.312 1.00 16.05 135 LYS B C 1
ATOM 4734 O O . LYS B 1 130 ? -7.770 39.433 -4.337 1.00 16.41 135 LYS B O 1
ATOM 4740 N N . ASP B 1 131 ? -6.515 41.032 -3.384 1.00 16.09 136 ASP B N 1
ATOM 4741 C CA . ASP B 1 131 ? -6.135 41.595 -4.670 1.00 15.13 136 ASP B CA 1
ATOM 4742 C C . ASP B 1 131 ? -5.129 40.632 -5.302 1.00 14.01 136 ASP B C 1
ATOM 4743 O O . ASP B 1 131 ? -4.182 40.262 -4.620 1.00 16.04 136 ASP B O 1
ATOM 4748 N N . ILE B 1 132 ? -5.391 40.207 -6.530 1.00 12.07 137 ILE B N 1
ATOM 4749 C CA . ILE B 1 132 ? -4.512 39.439 -7.358 1.00 11.55 137 ILE B CA 1
ATOM 4750 C C . ILE B 1 132 ? -4.041 40.340 -8.478 1.00 12.95 137 ILE B C 1
ATOM 4751 O O . ILE B 1 132 ? -4.860 40.949 -9.161 1.00 13.09 137 ILE B O 1
ATOM 4756 N N . HIS B 1 133 ? -2.730 40.406 -8.667 1.00 11.90 138 HIS B N 1
ATOM 4757 C CA . HIS B 1 133 ? -2.164 41.210 -9.741 1.00 11.96 138 HIS B CA 1
ATOM 4758 C C . HIS B 1 133 ? -1.948 40.495 -11.065 1.00 12.95 138 HIS B C 1
ATOM 4759 O O . HIS B 1 133 ? -1.958 41.108 -12.170 1.00 13.23 138 HIS B O 1
ATOM 4766 N N . GLY B 1 134 ? -1.801 39.156 -11.012 1.00 13.03 139 GLY B N 1
ATOM 4767 C CA . GLY B 1 134 ? -1.528 38.426 -12.243 1.00 12.68 139 GLY B CA 1
ATOM 4768 C C . GLY B 1 134 ? -1.638 36.962 -12.000 1.00 12.62 139 GLY B C 1
ATOM 4769 O O . GLY B 1 134 ? -1.805 36.489 -10.869 1.00 13.06 139 GLY B O 1
ATOM 4770 N N . VAL B 1 135 ? -1.526 36.247 -13.100 1.00 11.29 140 VAL B N 1
ATOM 4771 C CA . VAL B 1 135 ? -1.458 34.756 -13.026 1.00 11.75 140 VAL B CA 1
ATOM 4772 C C . VAL B 1 135 ? -0.403 34.275 -14.011 1.00 13.30 140 VAL B C 1
ATOM 4773 O O . VAL B 1 135 ? -0.322 34.776 -15.154 1.00 13.22 140 VAL B O 1
ATOM 4777 N N . ILE B 1 136 ? 0.400 33.300 -13.568 1.00 11.05 141 ILE B N 1
ATOM 4778 C CA . ILE B 1 136 ? 1.337 32.602 -14.411 1.00 12.64 141 ILE B CA 1
ATOM 4779 C C . ILE B 1 136 ? 0.763 31.192 -14.433 1.00 12.09 141 ILE B C 1
ATOM 4780 O O . ILE B 1 136 ? 0.436 30.593 -13.372 1.00 12.34 141 ILE B O 1
ATOM 4785 N N . PHE B 1 137 ? 0.640 30.637 -15.646 1.00 12.44 142 PHE B N 1
ATOM 4786 C CA . PHE B 1 137 ? 0.098 29.286 -15.784 1.00 12.28 142 PHE B CA 1
ATOM 4787 C C . PHE B 1 137 ? 0.924 28.396 -16.647 1.00 11.80 142 PHE B C 1
ATOM 4788 O O . PHE B 1 137 ? 1.538 28.855 -17.605 1.00 12.95 142 PHE B O 1
ATOM 4796 N N . VAL B 1 138 ? 1.022 27.164 -16.212 1.00 12.64 143 VAL B N 1
ATOM 4797 C CA . VAL B 1 138 ? 1.984 26.180 -16.736 1.00 13.23 143 VAL B CA 1
ATOM 4798 C C . VAL B 1 138 ? 1.184 24.912 -17.038 1.00 12.07 143 VAL B C 1
ATOM 4799 O O . VAL B 1 138 ? 0.519 24.362 -16.162 1.00 13.08 143 VAL B O 1
ATOM 4803 N N . ALA B 1 139 ? 1.308 24.448 -18.280 1.00 13.44 144 ALA B N 1
ATOM 4804 C CA . ALA B 1 139 ? 0.530 23.360 -18.832 1.00 14.15 144 ALA B CA 1
ATOM 4805 C C . ALA B 1 139 ? 1.450 22.297 -19.401 1.00 16.32 144 ALA B C 1
ATOM 4806 O O . ALA B 1 139 ? 2.392 22.633 -20.100 1.00 18.35 144 ALA B O 1
ATOM 4808 N N . GLY B 1 140 ? 1.199 21.067 -19.045 1.00 14.81 145 GLY B N 1
ATOM 4809 C CA . GLY B 1 140 ? 2.005 20.008 -19.585 1.00 18.22 145 GLY B CA 1
ATOM 4810 C C . GLY B 1 140 ? 1.371 18.675 -19.497 1.00 18.95 145 GLY B C 1
ATOM 4811 O O . GLY B 1 140 ? 0.216 18.528 -19.188 1.00 15.82 145 GLY B O 1
ATOM 4812 N N . ASP B 1 141 ? 2.204 17.667 -19.768 1.00 19.26 146 ASP B N 1
ATOM 4813 C CA . ASP B 1 141 ? 1.740 16.298 -19.770 1.00 20.34 146 ASP B CA 1
ATOM 4814 C C . ASP B 1 141 ? 1.777 15.535 -18.529 1.00 20.07 146 ASP B C 1
ATOM 4815 O O . ASP B 1 141 ? 1.196 14.438 -18.474 1.00 23.52 146 ASP B O 1
ATOM 4827 N N . HIS B 1 143 ? 2.545 15.888 -13.931 1.00 19.76 148 HIS B N 1
ATOM 4828 C CA . HIS B 1 143 ? 2.848 16.753 -12.766 1.00 22.54 148 HIS B CA 1
ATOM 4829 C C . HIS B 1 143 ? 4.315 17.140 -12.731 1.00 23.32 148 HIS B C 1
ATOM 4830 O O . HIS B 1 143 ? 4.674 18.321 -12.530 1.00 21.95 148 HIS B O 1
ATOM 4837 N N . GLY B 1 144 ? 5.187 16.155 -12.982 1.00 23.29 149 GLY B N 1
ATOM 4838 C CA . GLY B 1 144 ? 6.635 16.430 -12.964 1.00 23.72 149 GLY B CA 1
ATOM 4839 C C . GLY B 1 144 ? 7.117 17.517 -13.901 1.00 21.67 149 GLY B C 1
ATOM 4840 O O . GLY B 1 144 ? 7.932 18.372 -13.546 1.00 21.80 149 GLY B O 1
ATOM 4841 N N . SER B 1 145 ? 6.566 17.576 -15.102 1.00 21.99 150 SER B N 1
ATOM 4842 C CA . SER B 1 145 ? 6.998 18.470 -16.109 1.00 21.17 150 SER B CA 1
ATOM 4843 C C . SER B 1 145 ? 6.535 19.901 -15.718 1.00 20.66 150 SER B C 1
ATOM 4844 O O . SER B 1 145 ? 7.286 20.833 -15.799 1.00 19.94 150 SER B O 1
ATOM 4847 N N . VAL B 1 146 ? 5.310 19.997 -15.255 1.00 17.67 151 VAL B N 1
ATOM 4848 C CA . VAL B 1 146 ? 4.762 21.304 -14.824 1.00 16.08 151 VAL B CA 1
ATOM 4849 C C . VAL B 1 146 ? 5.555 21.782 -13.614 1.00 16.50 151 VAL B C 1
ATOM 4850 O O . VAL B 1 146 ? 5.920 22.966 -13.529 1.00 17.52 151 VAL B O 1
ATOM 4854 N N . ASN B 1 147 ? 5.821 20.889 -12.684 1.00 15.66 152 ASN B N 1
ATOM 4855 C CA . ASN B 1 147 ? 6.483 21.302 -11.404 1.00 18.66 152 ASN B CA 1
ATOM 4856 C C . ASN B 1 147 ? 7.876 21.768 -11.699 1.00 20.23 152 ASN B C 1
ATOM 4857 O O . ASN B 1 147 ? 8.350 22.787 -11.110 1.00 19.81 152 ASN B O 1
ATOM 4862 N N . LYS B 1 148 ? 8.570 21.066 -12.590 1.00 21.90 153 LYS B N 1
ATOM 4863 C CA . LYS B 1 148 ? 9.906 21.493 -12.988 1.00 26.06 153 LYS B CA 1
ATOM 4864 C C . LYS B 1 148 ? 9.929 22.944 -13.539 1.00 23.47 153 LYS B C 1
ATOM 4865 O O . LYS B 1 148 ? 10.751 23.809 -13.158 1.00 21.50 153 LYS B O 1
ATOM 4871 N N . LYS B 1 149 ? 8.996 23.227 -14.433 1.00 18.62 154 LYS B N 1
ATOM 4872 C CA . LYS B 1 149 ? 8.883 24.496 -15.011 1.00 16.59 154 LYS B CA 1
ATOM 4873 C C . LYS B 1 149 ? 8.423 25.549 -14.032 1.00 16.91 154 LYS B C 1
ATOM 4874 O O . LYS B 1 149 ? 8.995 26.641 -14.028 1.00 16.07 154 LYS B O 1
ATOM 4880 N N . LEU B 1 150 ? 7.428 25.238 -13.214 1.00 15.26 155 LEU B N 1
ATOM 4881 C CA . LEU B 1 150 ? 7.019 26.224 -12.165 1.00 17.15 155 LEU B CA 1
ATOM 4882 C C . LEU B 1 150 ? 8.150 26.552 -11.210 1.00 18.20 155 LEU B C 1
ATOM 4883 O O . LEU B 1 150 ? 8.370 27.722 -10.820 1.00 17.12 155 LEU B O 1
ATOM 4888 N N . ASP B 1 151 ? 8.957 25.566 -10.900 1.00 20.46 156 ASP B N 1
ATOM 4889 C CA . ASP B 1 151 ? 10.109 25.810 -10.017 1.00 22.65 156 ASP B CA 1
ATOM 4890 C C . ASP B 1 151 ? 11.093 26.780 -10.614 1.00 22.54 156 ASP B C 1
ATOM 4891 O O . ASP B 1 151 ? 11.587 27.691 -9.887 1.00 22.33 156 ASP B O 1
ATOM 4896 N N . GLU B 1 152 ? 11.381 26.614 -11.904 1.00 21.11 157 GLU B N 1
ATOM 4897 C CA . GLU B 1 152 ? 12.258 27.465 -12.646 1.00 20.58 157 GLU B CA 1
ATOM 4898 C C . GLU B 1 152 ? 11.693 28.915 -12.610 1.00 17.06 157 GLU B C 1
ATOM 4899 O O . GLU B 1 152 ? 12.421 29.857 -12.433 1.00 18.47 157 GLU B O 1
ATOM 4905 N N . ILE B 1 153 ? 10.376 29.045 -12.776 1.00 15.54 158 ILE B N 1
ATOM 4906 C CA . ILE B 1 153 ? 9.751 30.341 -12.791 1.00 15.62 158 ILE B CA 1
ATOM 4907 C C . ILE B 1 153 ? 9.798 31.011 -11.424 1.00 16.12 158 ILE B C 1
ATOM 4908 O O . ILE B 1 153 ? 10.102 32.224 -11.303 1.00 15.23 158 ILE B O 1
ATOM 4913 N N . LYS B 1 154 ? 9.474 30.230 -10.402 1.00 15.96 159 LYS B N 1
ATOM 4914 C CA . LYS B 1 154 ? 9.589 30.699 -9.021 1.00 17.13 159 LYS B CA 1
ATOM 4915 C C . LYS B 1 154 ? 10.979 31.223 -8.749 1.00 18.38 159 LYS B C 1
ATOM 4916 O O . LYS B 1 154 ? 11.158 32.307 -8.142 1.00 16.84 159 LYS B O 1
ATOM 4922 N N . HIS B 1 155 ? 11.992 30.492 -9.220 1.00 17.11 160 HIS B N 1
ATOM 4923 C CA . HIS B 1 155 ? 13.359 30.959 -9.006 1.00 19.82 160 HIS B CA 1
ATOM 4924 C C . HIS B 1 155 ? 13.642 32.320 -9.670 1.00 16.28 160 HIS B C 1
ATOM 4925 O O . HIS B 1 155 ? 14.329 33.142 -9.098 1.00 18.24 160 HIS B O 1
ATOM 4932 N N . ILE B 1 156 ? 13.165 32.564 -10.883 1.00 15.88 161 ILE B N 1
ATOM 4933 C CA . ILE B 1 156 ? 13.362 33.821 -11.596 1.00 14.78 161 ILE B CA 1
ATOM 4934 C C . ILE B 1 156 ? 12.849 35.008 -10.771 1.00 15.23 161 ILE B C 1
ATOM 4935 O O . ILE B 1 156 ? 13.438 36.113 -10.795 1.00 15.61 161 ILE B O 1
ATOM 4940 N N . PHE B 1 157 ? 11.729 34.780 -10.085 1.00 13.72 162 PHE B N 1
ATOM 4941 C CA . PHE B 1 157 ? 11.083 35.846 -9.242 1.00 13.23 162 PHE B CA 1
ATOM 4942 C C . PHE B 1 157 ? 11.497 35.829 -7.784 1.00 14.92 162 PHE B C 1
ATOM 4943 O O . PHE B 1 157 ? 10.936 36.574 -6.954 1.00 15.16 162 PHE B O 1
ATOM 4951 N N . GLY B 1 158 ? 12.372 34.931 -7.415 1.00 16.64 163 GLY B N 1
ATOM 4952 C CA . GLY B 1 158 ? 12.803 34.846 -5.996 1.00 15.48 163 GLY B CA 1
ATOM 4953 C C . GLY B 1 158 ? 11.751 34.343 -5.017 1.00 15.78 163 GLY B C 1
ATOM 4954 O O . GLY B 1 158 ? 11.802 34.625 -3.804 1.00 15.77 163 GLY B O 1
ATOM 4955 N N . VAL B 1 159 ? 10.752 33.598 -5.520 1.00 14.53 164 VAL B N 1
ATOM 4956 C CA . VAL B 1 159 ? 9.673 33.244 -4.661 1.00 15.40 164 VAL B CA 1
ATOM 4957 C C . VAL B 1 159 ? 10.105 32.419 -3.438 1.00 19.69 164 VAL B C 1
ATOM 4958 O O . VAL B 1 159 ? 10.916 31.531 -3.583 1.00 22.39 164 VAL B O 1
ATOM 4962 N N . GLY B 1 160 ? 9.511 32.782 -2.305 1.00 22.53 165 GLY B N 1
ATOM 4963 C CA . GLY B 1 160 ? 9.735 32.120 -1.006 1.00 27.27 165 GLY B CA 1
ATOM 4964 C C . GLY B 1 160 ? 11.016 32.575 -0.303 1.00 25.37 165 GLY B C 1
ATOM 4965 O O . GLY B 1 160 ? 11.361 32.022 0.777 1.00 25.97 165 GLY B O 1
ATOM 4966 N N . THR B 1 161 ? 11.655 33.619 -0.883 1.00 24.53 166 THR B N 1
ATOM 4967 C CA . THR B 1 161 ? 12.899 34.211 -0.340 1.00 20.59 166 THR B CA 1
ATOM 4968 C C . THR B 1 161 ? 12.679 35.635 0.013 1.00 17.85 166 THR B C 1
ATOM 4969 O O . THR B 1 161 ? 11.635 36.175 -0.271 1.00 18.47 166 THR B O 1
ATOM 4973 N N . SER B 1 162 ? 13.644 36.216 0.787 1.00 15.48 167 SER B N 1
ATOM 4974 C CA . SER B 1 162 ? 13.500 37.570 1.178 1.00 15.13 167 SER B CA 1
ATOM 4975 C C . SER B 1 162 ? 13.865 38.569 0.053 1.00 15.55 167 SER B C 1
ATOM 4976 O O . SER B 1 162 ? 13.763 39.775 0.271 1.00 16.78 167 SER B O 1
ATOM 4979 N N . HIS B 1 163 ? 14.222 38.069 -1.145 1.00 14.94 168 HIS B N 1
ATOM 4980 C CA . HIS B 1 163 ? 14.449 38.890 -2.299 1.00 17.82 168 HIS B CA 1
ATOM 4981 C C . HIS B 1 163 ? 13.415 38.573 -3.410 1.00 16.79 168 HIS B C 1
ATOM 4982 O O . HIS B 1 163 ? 13.705 38.665 -4.585 1.00 17.06 168 HIS B O 1
ATOM 4989 N N . ALA B 1 164 ? 12.224 38.202 -3.010 1.00 13.21 169 ALA B N 1
ATOM 4990 C CA . ALA B 1 164 ? 11.167 37.884 -3.991 1.00 13.22 169 ALA B CA 1
ATOM 4991 C C . ALA B 1 164 ? 10.620 39.171 -4.582 1.00 13.40 169 ALA B C 1
ATOM 4992 O O . ALA B 1 164 ? 10.538 40.175 -3.890 1.00 15.31 169 ALA B O 1
ATOM 4994 N N . SER B 1 165 ? 10.138 39.090 -5.807 1.00 12.86 170 SER B N 1
ATOM 4995 C CA . SER B 1 165 ? 9.441 40.231 -6.391 1.00 12.77 170 SER B CA 1
ATOM 4996 C C . SER B 1 165 ? 7.954 40.034 -6.507 1.00 12.04 170 SER B C 1
ATOM 4997 O O . SER B 1 165 ? 7.229 40.964 -6.870 1.00 12.51 170 SER B O 1
ATOM 5000 N N . ILE B 1 166 ? 7.522 38.795 -6.306 1.00 12.96 171 ILE B N 1
ATOM 5001 C CA . ILE B 1 166 ? 6.136 38.432 -6.225 1.00 13.40 171 ILE B CA 1
ATOM 5002 C C . ILE B 1 166 ? 5.863 37.548 -5.025 1.00 13.73 171 ILE B C 1
ATOM 5003 O O . ILE B 1 166 ? 6.777 36.866 -4.504 1.00 14.91 171 ILE B O 1
ATOM 5008 N N . SER B 1 167 ? 4.587 37.524 -4.650 1.00 14.14 172 SER B N 1
ATOM 5009 C CA . SER B 1 167 ? 4.120 36.698 -3.559 1.00 14.50 172 SER B CA 1
ATOM 5010 C C . SER B 1 167 ? 2.965 35.860 -4.066 1.00 15.56 172 SER B C 1
ATOM 5011 O O . SER B 1 167 ? 2.181 36.339 -4.864 1.00 16.20 172 SER B O 1
ATOM 5014 N N . GLU B 1 168 ? 2.909 34.605 -3.641 1.00 15.44 173 GLU B N 1
ATOM 5015 C CA . GLU B 1 168 ? 1.785 33.766 -4.047 1.00 14.49 173 GLU B CA 1
ATOM 5016 C C . GLU B 1 168 ? 0.500 34.138 -3.308 1.00 15.04 173 GLU B C 1
ATOM 5017 O O . GLU B 1 168 ? 0.480 34.270 -2.068 1.00 17.59 173 GLU B O 1
ATOM 5023 N N . VAL B 1 169 ? -0.590 34.352 -4.037 1.00 12.27 174 VAL B N 1
ATOM 5024 C CA . VAL B 1 169 ? -1.885 34.507 -3.426 1.00 13.12 174 VAL B CA 1
ATOM 5025 C C . VAL B 1 169 ? -2.460 33.127 -3.275 1.00 14.37 174 VAL B C 1
ATOM 5026 O O . VAL B 1 169 ? -2.997 32.782 -2.204 1.00 15.45 174 VAL B O 1
ATOM 5030 N N . THR B 1 170 ? -2.473 32.360 -4.374 1.00 12.97 175 THR B N 1
ATOM 5031 C CA . THR B 1 170 ? -2.869 30.925 -4.303 1.00 12.76 175 THR B CA 1
ATOM 5032 C C . THR B 1 170 ? -2.470 30.252 -5.544 1.00 13.18 175 THR B C 1
ATOM 5033 O O . THR B 1 170 ? -2.006 30.890 -6.470 1.00 11.55 175 THR B O 1
ATOM 5037 N N . HIS B 1 171 ? -2.637 28.935 -5.574 1.00 13.93 176 HIS B N 1
ATOM 5038 C CA . HIS B 1 171 ? -2.438 28.208 -6.810 1.00 13.94 176 HIS B CA 1
ATOM 5039 C C . HIS B 1 171 ? -3.539 27.152 -6.929 1.00 13.63 176 HIS B C 1
ATOM 5040 O O . HIS B 1 171 ? -4.075 26.663 -5.896 1.00 14.30 176 HIS B O 1
ATOM 5047 N N . VAL B 1 172 ? -3.885 26.818 -8.175 1.00 12.74 177 VAL B N 1
ATOM 5048 C CA . VAL B 1 172 ? -4.877 25.747 -8.353 1.00 13.01 177 VAL B CA 1
ATOM 5049 C C . VAL B 1 172 ? -4.385 24.857 -9.483 1.00 12.04 177 VAL B C 1
ATOM 5050 O O . VAL B 1 172 ? -3.910 25.381 -10.478 1.00 12.83 177 VAL B O 1
ATOM 5054 N N . ARG B 1 173 ? -4.492 23.549 -9.320 1.00 12.35 178 ARG B N 1
ATOM 5055 C CA . ARG B 1 173 ? -4.098 22.566 -10.318 1.00 12.18 178 ARG B CA 1
ATOM 5056 C C . ARG B 1 173 ? -5.306 21.895 -10.951 1.00 12.46 178 ARG B C 1
ATOM 5057 O O . ARG B 1 173 ? -6.166 21.412 -10.247 1.00 14.21 178 ARG B O 1
ATOM 5065 N N . GLY B 1 174 ? -5.274 21.822 -12.254 1.00 12.55 179 GLY B N 1
ATOM 5066 C CA . GLY B 1 174 ? -6.233 21.073 -13.040 1.00 12.19 179 GLY B CA 1
ATOM 5067 C C . GLY B 1 174 ? -5.636 19.796 -13.549 1.00 12.51 179 GLY B C 1
ATOM 5068 O O . GLY B 1 174 ? -4.447 19.707 -13.799 1.00 12.92 179 GLY B O 1
ATOM 5069 N N . ASP B 1 175 ? -6.483 18.849 -13.824 1.00 12.40 180 ASP B N 1
ATOM 5070 C CA . ASP B 1 175 ? -6.045 17.526 -14.337 1.00 12.64 180 ASP B CA 1
ATOM 5071 C C . ASP B 1 175 ? -7.185 16.997 -15.171 1.00 12.52 180 ASP B C 1
ATOM 5072 O O . ASP B 1 175 ? -8.347 16.950 -14.723 1.00 12.81 180 ASP B O 1
ATOM 5077 N N . VAL B 1 176 ? -6.842 16.499 -16.360 1.00 12.70 181 VAL B N 1
ATOM 5078 C CA . VAL B 1 176 ? -7.841 15.832 -17.112 1.00 14.03 181 VAL B CA 1
ATOM 5079 C C . VAL B 1 176 ? -8.321 14.588 -16.394 1.00 13.25 181 VAL B C 1
ATOM 5080 O O . VAL B 1 176 ? -7.702 14.058 -15.522 1.00 15.50 181 VAL B O 1
ATOM 5084 N N . ARG B 1 177 ? -9.536 14.128 -16.742 1.00 13.13 182 ARG B N 1
ATOM 5085 C CA . ARG B 1 177 ? -10.121 13.017 -16.063 1.00 14.41 182 ARG B CA 1
ATOM 5086 C C . ARG B 1 177 ? -9.493 11.650 -16.542 1.00 15.71 182 ARG B C 1
ATOM 5087 O O . ARG B 1 177 ? -8.814 11.585 -17.588 1.00 15.59 182 ARG B O 1
ATOM 5095 N N . PRO B 1 178 ? -9.675 10.619 -15.737 1.00 16.92 183 PRO B N 1
ATOM 5096 C CA . PRO B 1 178 ? -9.028 9.348 -16.053 1.00 19.42 183 PRO B CA 1
ATOM 5097 C C . PRO B 1 178 ? -9.688 8.580 -17.204 1.00 17.86 183 PRO B C 1
ATOM 5098 O O . PRO B 1 178 ? -10.907 8.687 -17.497 1.00 20.23 183 PRO B O 1
ATOM 5102 N N . GLY B 1 179 ? -8.865 7.752 -17.864 1.00 21.82 184 GLY B N 1
ATOM 5103 C CA . GLY B 1 179 ? -9.418 6.842 -18.874 1.00 25.63 184 GLY B CA 1
ATOM 5104 C C . GLY B 1 179 ? -10.094 7.538 -20.036 1.00 22.05 184 GLY B C 1
ATOM 5105 O O . GLY B 1 179 ? -9.674 8.590 -20.515 1.00 23.09 184 GLY B O 1
ATOM 5106 N N . ASP B 1 180 ? -11.150 6.921 -20.559 1.00 24.72 185 ASP B N 1
ATOM 5107 C CA . ASP B 1 180 ? -11.691 7.383 -21.802 1.00 28.40 185 ASP B CA 1
ATOM 5108 C C . ASP B 1 180 ? -12.636 8.583 -21.622 1.00 24.96 185 ASP B C 1
ATOM 5109 O O . ASP B 1 180 ? -13.062 9.164 -22.598 1.00 26.29 185 ASP B O 1
ATOM 5114 N N . VAL B 1 181 ? -12.856 9.033 -20.380 1.00 22.24 186 VAL B N 1
ATOM 5115 C CA . VAL B 1 181 ? -13.635 10.293 -20.160 1.00 19.35 186 VAL B CA 1
ATOM 5116 C C . VAL B 1 181 ? -12.701 11.481 -19.907 1.00 17.11 186 VAL B C 1
ATOM 5117 O O . VAL B 1 181 ? -13.107 12.519 -19.383 1.00 15.41 186 VAL B O 1
ATOM 5121 N N . HIS B 1 182 ? -11.442 11.370 -20.323 1.00 15.08 187 HIS B N 1
ATOM 5122 C CA . HIS B 1 182 ? -10.487 12.447 -20.125 1.00 15.97 187 HIS B CA 1
ATOM 5123 C C . HIS B 1 182 ? -10.880 13.813 -20.554 1.00 17.24 187 HIS B C 1
ATOM 5124 O O . HIS B 1 182 ? -10.528 14.805 -19.866 1.00 16.44 187 HIS B O 1
ATOM 5131 N N . ALA B 1 183 ? -11.604 13.940 -21.657 1.00 15.14 188 ALA B N 1
ATOM 5132 C CA . ALA B 1 183 ? -12.036 15.236 -22.136 1.00 15.43 188 ALA B CA 1
ATOM 5133 C C . ALA B 1 183 ? -13.490 15.581 -21.727 1.00 14.66 188 ALA B C 1
ATOM 5134 O O . ALA B 1 183 ? -14.055 16.557 -22.242 1.00 16.18 188 ALA B O 1
ATOM 5136 N N . HIS B 1 184 ? -14.084 14.788 -20.850 1.00 13.03 189 HIS B N 1
ATOM 5137 C CA . HIS B 1 184 ? -15.420 15.096 -20.357 1.00 13.76 189 HIS B CA 1
ATOM 5138 C C . HIS B 1 184 ? -15.343 15.893 -19.092 1.00 13.43 189 HIS B C 1
ATOM 5139 O O . HIS B 1 184 ? -14.547 15.572 -18.192 1.00 14.50 189 HIS B O 1
ATOM 5146 N N . GLU B 1 185 ? -16.159 16.916 -18.988 1.00 12.04 190 GLU B N 1
ATOM 5147 C CA . GLU B 1 185 ? -16.232 17.710 -17.726 1.00 11.08 190 GLU B CA 1
ATOM 5148 C C . GLU B 1 185 ? -16.813 16.768 -16.682 1.00 12.52 190 GLU B C 1
ATOM 5149 O O . GLU B 1 185 ? -17.364 15.657 -16.985 1.00 11.55 190 GLU B O 1
ATOM 5155 N N . HIS B 1 186 ? -16.739 17.149 -15.415 1.00 10.48 191 HIS B N 1
ATOM 5156 C CA . HIS B 1 186 ? -17.182 16.290 -14.309 1.00 11.04 191 HIS B CA 1
ATOM 5157 C C . HIS B 1 186 ? -18.644 15.821 -14.250 1.00 11.30 191 HIS B C 1
ATOM 5158 O O . HIS B 1 186 ? -18.886 14.777 -13.670 1.00 11.84 191 HIS B O 1
ATOM 5165 N N . PHE B 1 187 ? -19.588 16.540 -14.915 1.00 11.46 192 PHE B N 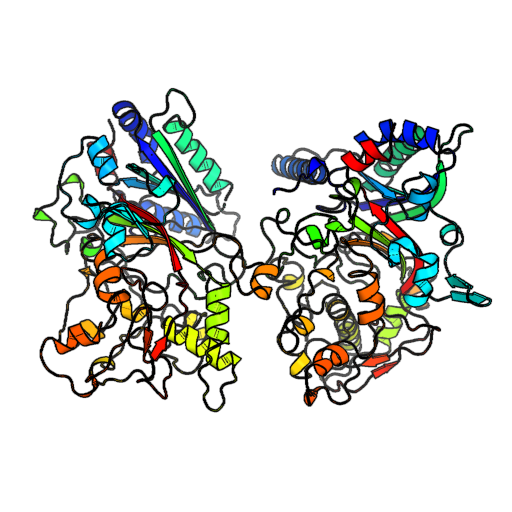1
ATOM 5166 C CA . PHE B 1 187 ? -20.936 16.016 -14.992 1.00 11.57 192 PHE B CA 1
ATOM 5167 C C . PHE B 1 187 ? -21.014 14.894 -16.011 1.00 12.77 192 PHE B C 1
ATOM 5168 O O . PHE B 1 187 ? -22.020 14.178 -15.978 1.00 13.26 192 PHE B O 1
ATOM 5176 N N . GLY B 1 188 ? -19.972 14.724 -16.840 1.00 12.35 193 GLY B N 1
ATOM 5177 C CA . GLY B 1 188 ? -19.960 13.544 -17.752 1.00 13.56 193 GLY B CA 1
ATOM 5178 C C . GLY B 1 188 ? -19.969 13.912 -19.199 1.00 13.62 193 GLY B C 1
ATOM 5179 O O . GLY B 1 188 ? -19.965 12.964 -20.047 1.00 14.01 193 GLY B O 1
ATOM 5180 N N . TYR B 1 189 ? -20.034 15.190 -19.577 1.00 12.02 194 TYR B N 1
ATOM 5181 C CA . TYR B 1 189 ? -20.299 15.595 -20.981 1.00 10.92 194 TYR B CA 1
ATOM 5182 C C . TYR B 1 189 ? -18.990 15.951 -21.638 1.00 12.14 194 TYR B C 1
ATOM 5183 O O . TYR B 1 189 ? -18.150 16.692 -21.113 1.00 11.87 194 TYR B O 1
ATOM 5192 N N . LEU B 1 190 ? -18.779 15.459 -22.850 1.00 12.87 195 LEU B N 1
ATOM 5193 C CA . LEU B 1 190 ? -17.638 15.884 -23.653 1.00 14.70 195 LEU B CA 1
ATOM 5194 C C . LEU B 1 190 ? -17.617 17.420 -23.808 1.00 13.46 195 LEU B C 1
ATOM 5195 O O . LEU B 1 190 ? -18.621 18.090 -24.142 1.00 13.88 195 LEU B O 1
ATOM 5200 N N . ASP B 1 191 ? -16.438 17.987 -23.549 1.00 14.84 196 ASP B N 1
ATOM 5201 C CA . ASP B 1 191 ? -16.244 19.429 -23.481 1.00 17.37 196 ASP B CA 1
ATOM 5202 C C . ASP B 1 191 ? -15.174 19.833 -24.468 1.00 19.08 196 ASP B C 1
ATOM 5203 O O . ASP B 1 191 ? -14.286 19.030 -24.742 1.00 22.16 196 ASP B O 1
ATOM 5208 N N . GLY B 1 192 ? -15.186 21.096 -24.943 1.00 17.31 197 GLY B N 1
ATOM 5209 C CA . GLY B 1 192 ? -14.209 21.559 -25.936 1.00 18.49 197 GLY B CA 1
ATOM 5210 C C . GLY B 1 192 ? -14.469 21.312 -27.389 1.00 21.26 197 GLY B C 1
ATOM 5211 O O . GLY B 1 192 ? -13.536 21.150 -28.202 1.00 25.10 197 GLY B O 1
ATOM 5212 N N . ILE B 1 193 ? -15.743 21.216 -27.725 1.00 17.34 198 ILE B N 1
ATOM 5213 C CA . ILE B 1 193 ? -16.191 20.861 -29.074 1.00 15.98 198 ILE B CA 1
ATOM 5214 C C . ILE B 1 193 ? -16.289 22.068 -29.962 1.00 18.42 198 ILE B C 1
ATOM 5215 O O . ILE B 1 193 ? -15.679 22.023 -31.042 1.00 17.29 198 ILE B O 1
ATOM 5220 N N . SER B 1 194 ? -16.979 23.135 -29.551 1.00 15.13 199 SER B N 1
ATOM 5221 C CA . SER B 1 194 ? -17.311 24.274 -30.365 1.00 13.71 199 SER B CA 1
ATOM 5222 C C . SER B 1 194 ? -16.626 25.513 -29.950 1.00 15.04 199 SER B C 1
ATOM 5223 O O . SER B 1 194 ? -16.888 26.046 -28.883 1.00 15.39 199 SER B O 1
ATOM 5226 N N . HIS B 1 195 ? -15.780 26.035 -30.819 1.00 15.65 200 HIS B N 1
ATOM 5227 C CA . HIS B 1 195 ? -15.103 27.306 -30.642 1.00 17.90 200 HIS B CA 1
ATOM 5228 C C . HIS B 1 195 ? -15.204 28.069 -31.972 1.00 17.71 200 HIS B C 1
ATOM 5229 O O . HIS B 1 195 ? -15.342 27.425 -32.989 1.00 16.97 200 HIS B O 1
ATOM 5236 N N . PRO B 1 196 ? -15.158 29.374 -31.913 1.00 17.20 201 PRO B N 1
ATOM 5237 C CA . PRO B 1 196 ? -15.132 30.146 -33.146 1.00 16.90 201 PRO B CA 1
ATOM 5238 C C . PRO B 1 196 ? -13.846 29.879 -33.886 1.00 19.44 201 PRO B C 1
ATOM 5239 O O . PRO B 1 196 ? -12.742 29.786 -33.287 1.00 17.64 201 PRO B O 1
ATOM 5243 N N . ALA B 1 197 ? -13.977 29.793 -35.209 1.00 17.35 202 ALA B N 1
ATOM 5244 C CA . ALA B 1 197 ? -12.738 29.843 -36.012 1.00 18.90 202 ALA B CA 1
ATOM 5245 C C . ALA B 1 197 ? -12.323 31.296 -36.140 1.00 17.65 202 ALA B C 1
ATOM 5246 O O . ALA B 1 197 ? -13.151 32.165 -36.137 1.00 20.17 202 ALA B O 1
ATOM 5248 N N . VAL B 1 198 ? -10.996 31.562 -36.221 1.00 16.36 203 VAL B N 1
ATOM 5249 C CA . VAL B 1 198 ? -10.483 32.860 -36.291 1.00 16.72 203 VAL B CA 1
ATOM 5250 C C . VAL B 1 198 ? -9.776 33.078 -37.677 1.00 17.63 203 VAL B C 1
ATOM 5251 O O . VAL B 1 198 ? -8.917 32.294 -38.070 1.00 19.30 203 VAL B O 1
ATOM 5255 N N . GLU B 1 199 ? -10.271 34.090 -38.367 1.00 19.68 204 GLU B N 1
ATOM 5256 C CA . GLU B 1 199 ? -9.757 34.421 -39.709 1.00 21.47 204 GLU B CA 1
ATOM 5257 C C . GLU B 1 199 ? -8.303 34.758 -39.496 1.00 22.79 204 GLU B C 1
ATOM 5258 O O . GLU B 1 199 ? -7.921 35.394 -38.480 1.00 22.14 204 GLU B O 1
ATOM 5264 N N . GLN B 1 200 ? -7.498 34.313 -40.473 1.00 23.69 205 GLN B N 1
ATOM 5265 C CA . GLN B 1 200 ? -6.029 34.538 -40.480 1.00 25.41 205 GLN B CA 1
ATOM 5266 C C . GLN B 1 200 ? -5.301 33.650 -39.509 1.00 26.24 205 GLN B C 1
ATOM 5267 O O . GLN B 1 200 ? -4.124 33.856 -39.284 1.00 28.36 205 GLN B O 1
ATOM 5273 N N . PHE B 1 201 ? -6.001 32.661 -38.929 1.00 22.70 206 PHE B N 1
ATOM 5274 C CA . PHE B 1 201 ? -5.426 31.693 -38.057 1.00 20.64 206 PHE B CA 1
ATOM 5275 C C . PHE B 1 201 ? -5.947 30.325 -38.420 1.00 22.49 206 PHE B C 1
ATOM 5276 O O . PHE B 1 201 ? -5.163 29.455 -38.769 1.00 25.90 206 PHE B O 1
ATOM 5284 N N . ASP B 1 202 ? -7.266 30.105 -38.367 1.00 21.43 207 ASP B N 1
ATOM 5285 C CA . ASP B 1 202 ? -7.827 28.815 -38.602 1.00 22.27 207 ASP B CA 1
ATOM 5286 C C . ASP B 1 202 ? -8.107 28.798 -40.132 1.00 27.45 207 ASP B C 1
ATOM 5287 O O . ASP B 1 202 ? -9.116 29.382 -40.597 1.00 28.77 207 ASP B O 1
ATOM 5292 N N . GLN B 1 203 ? -7.221 28.139 -40.860 1.00 27.58 208 GLN B N 1
ATOM 5293 C CA . GLN B 1 203 ? -7.270 28.151 -42.326 1.00 35.31 208 GLN B CA 1
ATOM 5294 C C . GLN B 1 203 ? -8.319 27.165 -42.855 1.00 33.34 208 GLN B C 1
ATOM 5295 O O . GLN B 1 203 ? -8.885 27.425 -43.916 1.00 37.36 208 GLN B O 1
ATOM 5301 N N . ASN B 1 204 ? -8.622 26.108 -42.106 1.00 30.59 209 ASN B N 1
ATOM 5302 C CA . ASN B 1 204 ? -9.620 25.076 -42.496 1.00 32.44 209 ASN B CA 1
ATOM 5303 C C . ASN B 1 204 ? -10.760 24.938 -41.454 1.00 27.95 209 ASN B C 1
ATOM 5304 O O . ASN B 1 204 ? -10.838 23.946 -40.759 1.00 28.75 209 ASN B O 1
ATOM 5309 N N . PRO B 1 205 ? -11.664 25.911 -41.417 1.00 27.82 210 PRO B N 1
ATOM 5310 C CA . PRO B 1 205 ? -12.761 25.764 -40.429 1.00 25.97 210 PRO B CA 1
ATOM 5311 C C . PRO B 1 205 ? -13.573 24.519 -40.633 1.00 28.01 210 PRO B C 1
ATOM 5312 O O . PRO B 1 205 ? -13.816 24.094 -41.758 1.00 24.95 210 PRO B O 1
ATOM 5316 N N . LEU B 1 206 ? -14.053 23.966 -39.537 1.00 24.18 211 LEU B N 1
ATOM 5317 C CA . LEU B 1 206 ? -14.875 22.773 -39.551 1.00 23.51 211 LEU B CA 1
ATOM 5318 C C . LEU B 1 206 ? -16.285 23.097 -39.965 1.00 23.93 211 LEU B C 1
ATOM 5319 O O . LEU B 1 206 ? -16.688 24.236 -39.909 1.00 24.21 211 LEU B O 1
ATOM 5324 N N . PRO B 1 207 ? -17.057 22.088 -40.397 1.00 24.97 212 PRO B N 1
ATOM 5325 C CA . PRO B 1 207 ? -18.478 22.404 -40.724 1.00 26.38 212 PRO B CA 1
ATOM 5326 C C . PRO B 1 207 ? -19.275 22.906 -39.530 1.00 25.26 212 PRO B C 1
ATOM 5327 O O . PRO B 1 207 ? -19.209 22.294 -38.453 1.00 24.06 212 PRO B O 1
ATOM 5331 N N . GLY B 1 208 ? -20.019 23.993 -39.735 1.00 27.86 213 GLY B N 1
ATOM 5332 C CA . GLY B 1 208 ? -20.788 24.642 -38.676 1.00 26.75 213 GLY B CA 1
ATOM 5333 C C . GLY B 1 208 ? -19.969 25.644 -37.876 1.00 29.57 213 GLY B C 1
ATOM 5334 O O . GLY B 1 208 ? -20.518 26.424 -37.127 1.00 30.85 213 GLY B O 1
ATOM 5335 N N . GLN B 1 209 ? -18.654 25.682 -38.096 1.00 27.13 214 GLN B N 1
ATOM 5336 C CA . GLN B 1 209 ? -17.768 26.545 -37.373 1.00 25.22 214 GLN B CA 1
ATOM 5337 C C . GLN B 1 209 ? -17.588 27.775 -38.190 1.00 27.31 214 GLN B C 1
ATOM 5338 O O . GLN B 1 209 ? -16.809 27.775 -39.146 1.00 32.76 214 GLN B O 1
ATOM 5344 N N . ASP B 1 210 ? -18.326 28.831 -37.871 1.00 25.22 215 ASP B N 1
ATOM 5345 C CA . ASP B 1 210 ? -18.169 30.097 -38.577 1.00 26.20 215 ASP B CA 1
ATOM 5346 C C . ASP B 1 210 ? -16.872 30.839 -38.188 1.00 25.49 215 ASP B C 1
ATOM 5347 O O . ASP B 1 210 ? -16.495 30.886 -37.012 1.00 28.53 215 ASP B O 1
ATOM 5352 N N . PRO B 1 211 ? -16.178 31.438 -39.176 1.00 27.57 216 PRO B N 1
ATOM 5353 C CA . PRO B 1 211 ? -14.994 32.256 -38.904 1.00 23.67 216 PRO B CA 1
ATOM 5354 C C . PRO B 1 211 ? -15.343 33.632 -38.505 1.00 23.21 216 PRO B C 1
ATOM 5355 O O . PRO B 1 211 ? -16.310 34.229 -39.017 1.00 26.81 216 PRO B O 1
ATOM 5359 N N . ILE B 1 212 ? -14.591 34.193 -37.568 1.00 18.52 217 ILE B N 1
ATOM 5360 C CA . ILE B 1 212 ? -14.833 35.538 -37.142 1.00 18.27 217 ILE B CA 1
ATOM 5361 C C . ILE B 1 212 ? -13.550 36.326 -37.310 1.00 17.62 217 ILE B C 1
ATOM 5362 O O . ILE B 1 212 ? -12.493 35.730 -37.248 1.00 18.64 217 ILE B O 1
ATOM 5367 N N . ARG B 1 213 ? -13.647 37.635 -37.434 1.00 17.80 218 ARG B N 1
ATOM 5368 C CA . ARG B 1 213 ? -12.417 38.476 -37.632 1.00 18.92 218 ARG B CA 1
ATOM 5369 C C . ARG B 1 213 ? -11.570 38.404 -36.354 1.00 19.28 218 ARG B C 1
ATOM 5370 O O . ARG B 1 213 ? -12.106 38.195 -35.259 1.00 18.22 218 ARG B O 1
ATOM 5378 N N . PRO B 1 214 ? -10.256 38.529 -36.496 1.00 19.96 219 PRO B N 1
ATOM 5379 C CA . PRO B 1 214 ? -9.381 38.291 -35.332 1.00 18.46 219 PRO B CA 1
ATOM 5380 C C . PRO B 1 214 ? -9.509 39.295 -34.230 1.00 18.70 219 PRO B C 1
ATOM 5381 O O . PRO B 1 214 ? -9.261 38.915 -33.061 1.00 18.57 219 PRO B O 1
ATOM 5385 N N . GLY B 1 215 ? -10.022 40.482 -34.500 1.00 16.27 220 GLY B N 1
ATOM 5386 C CA . GLY B 1 215 ? -10.277 41.509 -33.555 1.00 16.81 220 GLY B CA 1
ATOM 5387 C C . GLY B 1 215 ? -11.373 41.243 -32.507 1.00 16.17 220 GLY B C 1
ATOM 5388 O O . GLY B 1 215 ? -11.513 41.983 -31.570 1.00 16.52 220 GLY B O 1
ATOM 5389 N N . PHE B 1 216 ? -12.111 40.169 -32.736 1.00 16.16 221 PHE B N 1
ATOM 5390 C CA . PHE B 1 216 ? -13.096 39.698 -31.726 1.00 16.47 221 PHE B CA 1
ATOM 5391 C C . PHE B 1 216 ? -12.417 38.899 -30.620 1.00 17.20 221 PHE B C 1
ATOM 5392 O O . PHE B 1 216 ? -13.021 38.705 -29.559 1.00 15.33 221 PHE B O 1
ATOM 5400 N N . ILE B 1 217 ? -11.176 38.533 -30.864 1.00 15.82 222 ILE B N 1
ATOM 5401 C CA . ILE B 1 217 ? -10.365 37.753 -29.862 1.00 15.52 222 ILE B CA 1
ATOM 5402 C C . ILE B 1 217 ? -9.141 38.544 -29.403 1.00 16.66 222 ILE B C 1
ATOM 5403 O O . ILE B 1 217 ? -8.790 38.583 -28.216 1.00 16.05 222 ILE B O 1
ATOM 5408 N N . LEU B 1 218 ? -8.500 39.238 -30.358 1.00 17.51 223 LEU B N 1
ATOM 5409 C CA . LEU B 1 218 ? -7.236 39.945 -30.130 1.00 19.26 223 LEU B CA 1
ATOM 5410 C C . LEU B 1 218 ? -7.478 41.413 -30.233 1.00 19.20 223 LEU B C 1
ATOM 5411 O O . LEU B 1 218 ? -8.075 41.851 -31.225 1.00 21.37 223 LEU B O 1
ATOM 5416 N N . ALA B 1 219 ? -7.061 42.183 -29.249 1.00 17.83 224 ALA B N 1
ATOM 5417 C CA . ALA B 1 219 ? -7.229 43.594 -29.252 1.00 16.69 224 ALA B CA 1
ATOM 5418 C C . ALA B 1 219 ? -6.444 44.243 -30.434 1.00 17.46 224 ALA B C 1
ATOM 5419 O O . ALA B 1 219 ? -5.391 43.771 -30.861 1.00 19.20 224 ALA B O 1
ATOM 5421 N N . LYS B 1 220 ? -7.150 45.220 -31.015 1.00 21.22 225 LYS B N 1
ATOM 5422 C CA . LYS B 1 220 ? -6.628 46.041 -32.135 1.00 24.11 225 LYS B CA 1
ATOM 5423 C C . LYS B 1 220 ? -6.273 45.283 -33.377 1.00 25.69 225 LYS B C 1
ATOM 5424 O O . LYS B 1 220 ? -5.341 45.677 -34.063 1.00 34.89 225 LYS B O 1
ATOM 5430 N N . GLU B 1 221 ? -6.969 44.189 -33.687 1.00 23.50 226 GLU B N 1
ATOM 5431 C CA . GLU B 1 221 ? -6.914 43.546 -34.928 1.00 22.06 226 GLU B CA 1
ATOM 5432 C C . GLU B 1 221 ? -8.264 43.837 -35.586 1.00 22.43 226 GLU B C 1
ATOM 5433 O O . GLU B 1 221 ? -9.180 44.384 -34.929 1.00 22.09 226 GLU B O 1
ATOM 5439 N N . ASN B 1 222 ? -8.339 43.573 -36.893 1.00 23.91 227 ASN B N 1
ATOM 5440 C CA . ASN B 1 222 ? -9.579 43.863 -37.652 1.00 24.47 227 ASN B CA 1
ATOM 5441 C C . ASN B 1 222 ? -10.806 43.263 -36.901 1.00 20.38 227 ASN B C 1
ATOM 5442 O O . ASN B 1 222 ? -10.772 42.104 -36.615 1.00 22.95 227 ASN B O 1
ATOM 5447 N N . GLY B 1 223 ? -11.834 44.063 -36.645 1.00 20.86 228 GLY B N 1
ATOM 5448 C CA . GLY B 1 223 ? -13.044 43.635 -35.959 1.00 22.31 228 GLY B CA 1
ATOM 5449 C C . GLY B 1 223 ? -13.124 44.053 -34.514 1.00 21.49 228 GLY B C 1
ATOM 5450 O O . GLY B 1 223 ? -14.207 43.996 -33.899 1.00 24.73 228 GLY B O 1
ATOM 5451 N N . ASP B 1 224 ? -12.025 44.586 -33.963 1.00 20.01 229 ASP B N 1
ATOM 5452 C CA . ASP B 1 224 ? -12.100 45.092 -32.634 1.00 20.51 229 ASP B CA 1
ATOM 5453 C C . ASP B 1 224 ? -12.703 46.493 -32.672 1.00 20.61 229 ASP B C 1
ATOM 5454 O O . ASP B 1 224 ? -12.019 47.480 -33.157 1.00 21.51 229 ASP B O 1
ATOM 5459 N N . SER B 1 225 ? -13.931 46.593 -32.208 1.00 21.86 230 SER B N 1
ATOM 5460 C CA . SER B 1 225 ? -14.682 47.839 -32.278 1.00 23.33 230 SER B CA 1
ATOM 5461 C C . SER B 1 225 ? -14.060 48.939 -31.411 1.00 27.12 230 SER B C 1
ATOM 5462 O O . SER B 1 225 ? -14.383 50.141 -31.575 1.00 28.16 230 SER B O 1
ATOM 5465 N N . ARG B 1 226 ? -13.186 48.556 -30.463 1.00 21.64 231 ARG B N 1
ATOM 5466 C CA . ARG B 1 226 ? -12.615 49.469 -29.528 1.00 22.97 231 ARG B CA 1
ATOM 5467 C C . ARG B 1 226 ? -11.151 49.808 -29.871 1.00 22.17 231 ARG B C 1
ATOM 5468 O O . ARG B 1 226 ? -10.469 50.427 -29.042 1.00 23.96 231 ARG B O 1
ATOM 5476 N N . ALA B 1 227 ? -10.706 49.380 -31.055 1.00 24.67 232 ALA B N 1
ATOM 5477 C CA . ALA B 1 227 ? -9.300 49.504 -31.444 1.00 25.36 232 ALA B CA 1
ATOM 5478 C C . ALA B 1 227 ? -8.787 50.903 -31.310 1.00 29.31 232 ALA B C 1
ATOM 5479 O O . ALA B 1 227 ? -7.780 51.128 -30.669 1.00 25.61 232 ALA B O 1
ATOM 5481 N N . ALA B 1 228 ? -9.532 51.886 -31.802 1.00 29.38 233 ALA B N 1
ATOM 5482 C CA . ALA B 1 228 ? -8.991 53.256 -31.747 1.00 32.43 233 ALA B CA 1
ATOM 5483 C C . ALA B 1 228 ? -8.803 53.807 -30.342 1.00 30.21 233 ALA B C 1
ATOM 5484 O O . ALA B 1 228 ? -7.944 54.634 -30.111 1.00 34.95 233 ALA B O 1
ATOM 5486 N N . ALA B 1 229 ? -9.578 53.341 -29.390 1.00 27.78 234 ALA B N 1
ATOM 5487 C CA . ALA B 1 229 ? -9.531 53.799 -28.065 1.00 26.11 234 ALA B CA 1
ATOM 5488 C C . ALA B 1 229 ? -8.426 53.041 -27.250 1.00 27.57 234 ALA B C 1
ATOM 5489 O O . ALA B 1 229 ? -8.092 53.443 -26.161 1.00 31.81 234 ALA B O 1
ATOM 5491 N N . ARG B 1 230 ? -7.870 51.968 -27.755 1.00 23.52 235 ARG B N 1
ATOM 5492 C CA . ARG B 1 230 ? -6.937 51.203 -26.937 1.00 23.55 235 ARG B CA 1
ATOM 5493 C C . ARG B 1 230 ? -5.495 51.577 -27.252 1.00 23.82 235 ARG B C 1
ATOM 5494 O O . ARG B 1 230 ? -5.173 51.949 -28.372 1.00 24.53 235 ARG B O 1
ATOM 5502 N N . PRO B 1 231 ? -4.570 51.393 -26.285 1.00 24.20 236 PRO B N 1
ATOM 5503 C CA . PRO B 1 231 ? -3.194 51.776 -26.503 1.00 23.13 236 PRO B CA 1
ATOM 5504 C C . PRO B 1 231 ? -2.496 50.829 -27.402 1.00 26.37 236 PRO B C 1
ATOM 5505 O O . PRO B 1 231 ? -2.891 49.648 -27.551 1.00 23.77 236 PRO B O 1
ATOM 5509 N N . ASP B 1 232 ? -1.416 51.300 -28.043 1.00 24.74 237 ASP B N 1
ATOM 5510 C CA . ASP B 1 232 ? -0.727 50.453 -28.975 1.00 22.91 237 ASP B CA 1
ATOM 5511 C C . ASP B 1 232 ? -0.216 49.120 -28.364 1.00 20.08 237 ASP B C 1
ATOM 5512 O O . ASP B 1 232 ? -0.201 48.076 -29.042 1.00 20.12 237 ASP B O 1
ATOM 5517 N N . TRP B 1 233 ? 0.242 49.195 -27.114 1.00 21.66 238 TRP B N 1
ATOM 5518 C CA . TRP B 1 233 ? 0.801 48.012 -26.481 1.00 20.41 238 TRP B CA 1
ATOM 5519 C C . TRP B 1 233 ? -0.277 46.896 -26.348 1.00 19.94 238 TRP B C 1
ATOM 5520 O O . TRP B 1 233 ? 0.089 45.732 -26.302 1.00 20.62 238 TRP B O 1
ATOM 5531 N N . ALA B 1 234 ? -1.556 47.266 -26.364 1.00 18.00 239 ALA B N 1
ATOM 5532 C CA . ALA B 1 234 ? -2.663 46.270 -26.200 1.00 18.96 239 ALA B CA 1
ATOM 5533 C C . ALA B 1 234 ? -2.864 45.460 -27.421 1.00 20.98 239 ALA B C 1
ATOM 5534 O O . ALA B 1 234 ? -3.489 44.403 -27.389 1.00 17.67 239 ALA B O 1
ATOM 5536 N N . LYS B 1 235 ? -2.304 45.852 -28.586 1.00 18.14 240 LYS B N 1
ATOM 5537 C CA . LYS B 1 235 ? -2.475 45.024 -29.745 1.00 18.82 240 LYS B CA 1
ATOM 5538 C C . LYS B 1 235 ? -2.003 43.596 -29.519 1.00 20.52 240 LYS B C 1
ATOM 5539 O O . LYS B 1 235 ? -0.943 43.351 -28.972 1.00 19.51 240 LYS B O 1
ATOM 5545 N N . ASP B 1 236 ? -2.831 42.644 -29.945 1.00 17.50 241 ASP B N 1
ATOM 5546 C CA . ASP B 1 236 ? -2.502 41.238 -29.947 1.00 17.78 241 ASP B CA 1
ATOM 5547 C C . ASP B 1 236 ? -2.496 40.632 -28.533 1.00 16.12 241 ASP B C 1
ATOM 5548 O O . ASP B 1 236 ? -2.006 39.527 -28.392 1.00 18.21 241 ASP B O 1
ATOM 5553 N N . GLY B 1 237 ? -3.090 41.354 -27.612 1.00 15.25 242 GLY B N 1
ATOM 5554 C CA . GLY B 1 237 ? -3.401 40.755 -26.304 1.00 15.84 242 GLY B CA 1
ATOM 5555 C C . GLY B 1 237 ? -4.857 40.370 -26.323 1.00 16.29 242 GLY B C 1
ATOM 5556 O O . GLY B 1 237 ? -5.607 40.709 -27.252 1.00 16.69 242 GLY B O 1
ATOM 5557 N N . SER B 1 238 ? -5.237 39.625 -25.304 1.00 15.04 243 SER B N 1
ATOM 5558 C CA . SER B 1 238 ? -6.637 39.163 -25.201 1.00 13.94 243 SER B CA 1
ATOM 5559 C C . SER B 1 238 ? -7.066 39.168 -23.724 1.00 14.00 243 SER B C 1
ATOM 5560 O O . SER B 1 238 ? -6.171 38.941 -22.858 1.00 12.97 243 SER B O 1
ATOM 5563 N N . PHE B 1 239 ? -8.338 39.363 -23.415 1.00 12.95 244 PHE B N 1
ATOM 5564 C CA . PHE B 1 239 ? -8.865 39.246 -22.061 1.00 12.41 244 PHE B CA 1
ATOM 5565 C C . PHE B 1 239 ? -9.097 37.812 -21.675 1.00 12.48 244 PHE B C 1
ATOM 5566 O O . PHE B 1 239 ? -9.789 37.090 -22.371 1.00 13.67 244 PHE B O 1
ATOM 5574 N N . LEU B 1 240 ? -8.429 37.390 -20.599 1.00 11.60 245 LEU B N 1
ATOM 5575 C CA . LEU B 1 240 ? -8.551 36.082 -19.984 1.00 12.29 245 LEU B CA 1
ATOM 5576 C C . LEU B 1 240 ? -9.509 36.150 -18.756 1.00 11.44 245 LEU B C 1
ATOM 5577 O O . LEU B 1 240 ? -9.157 36.797 -17.790 1.00 12.23 245 LEU B O 1
ATOM 5582 N N . THR B 1 241 ? -10.648 35.489 -18.830 1.00 11.11 246 THR B N 1
ATOM 5583 C CA . THR B 1 241 ? -11.569 35.369 -17.699 1.00 10.29 246 THR B CA 1
ATOM 5584 C C . THR B 1 241 ? -11.335 33.976 -17.060 1.00 10.59 246 THR B C 1
ATOM 5585 O O . THR B 1 241 ? -11.399 32.972 -17.729 1.00 10.35 246 THR B O 1
ATOM 5589 N N . PHE B 1 242 ? -10.979 33.995 -15.776 1.00 10.21 247 PHE B N 1
ATOM 5590 C CA . PHE B 1 242 ? -10.881 32.799 -14.959 1.00 11.70 247 PHE B CA 1
ATOM 5591 C C . PHE B 1 242 ? -12.017 32.729 -13.994 1.00 11.13 247 PHE B C 1
ATOM 5592 O O . PHE B 1 242 ? -12.356 33.663 -13.281 1.00 10.83 247 PHE B O 1
ATOM 5600 N N . ARG B 1 243 ? -12.623 31.552 -13.944 1.00 10.34 248 ARG B N 1
ATOM 5601 C CA . ARG B 1 243 ? -13.712 31.255 -13.007 1.00 9.68 248 ARG B CA 1
ATOM 5602 C C . ARG B 1 243 ? -13.435 29.896 -12.361 1.00 9.85 248 ARG B C 1
ATOM 5603 O O . ARG B 1 243 ? -13.191 28.883 -13.077 1.00 10.31 248 ARG B O 1
ATOM 5611 N N . TYR B 1 244 ? -13.432 29.875 -11.045 1.00 10.19 249 TYR B N 1
ATOM 5612 C CA . TYR B 1 244 ? -13.142 28.653 -10.289 1.00 9.74 249 TYR B CA 1
ATOM 5613 C C . TYR B 1 244 ? -14.464 27.984 -9.939 1.00 9.79 249 TYR B C 1
ATOM 5614 O O . TYR B 1 244 ? -15.162 28.366 -8.960 1.00 10.17 249 TYR B O 1
ATOM 5623 N N . LEU B 1 245 ? -14.893 27.065 -10.831 1.00 9.22 250 LEU B N 1
ATOM 5624 C CA . LEU B 1 245 ? -16.232 26.595 -10.809 1.00 9.57 250 LEU B CA 1
ATOM 5625 C C . LEU B 1 245 ? -16.315 25.205 -10.196 1.00 9.39 250 LEU B C 1
ATOM 5626 O O . LEU B 1 245 ? -16.054 24.242 -10.884 1.00 9.83 250 LEU B O 1
ATOM 5631 N N . PHE B 1 246 ? -16.862 25.101 -9.003 1.00 9.30 251 PHE B N 1
ATOM 5632 C CA . PHE B 1 246 ? -17.042 23.813 -8.368 1.00 10.03 251 PHE B CA 1
ATOM 5633 C C . PHE B 1 246 ? -18.305 23.205 -8.888 1.00 9.79 251 PHE B C 1
ATOM 5634 O O . PHE B 1 246 ? -19.310 23.921 -9.120 1.00 10.34 251 PHE B O 1
ATOM 5642 N N . GLN B 1 247 ? -18.274 21.903 -9.079 1.00 9.86 252 GLN B N 1
ATOM 5643 C CA . GLN B 1 247 ? -19.393 21.169 -9.584 1.00 10.02 252 GLN B CA 1
ATOM 5644 C C . GLN B 1 247 ? -19.894 20.194 -8.522 1.00 10.53 252 GLN B C 1
ATOM 5645 O O . GLN B 1 247 ? -19.062 19.508 -7.870 1.00 11.17 252 GLN B O 1
ATOM 5651 N N . MET B 1 248 ? -21.240 20.084 -8.417 1.00 10.47 253 MET B N 1
ATOM 5652 C CA . MET B 1 248 ? -21.925 19.273 -7.453 1.00 10.64 253 MET B CA 1
ATOM 5653 C C . MET B 1 248 ? -22.481 18.064 -8.164 1.00 10.80 253 MET B C 1
ATOM 5654 O O . MET B 1 248 ? -23.643 18.076 -8.640 1.00 10.92 253 MET B O 1
ATOM 5659 N N . VAL B 1 249 ? -21.605 17.051 -8.335 1.00 9.11 254 VAL B N 1
ATOM 5660 C CA . VAL B 1 249 ? -21.883 15.977 -9.287 1.00 9.93 254 VAL B CA 1
ATOM 5661 C C . VAL B 1 249 ? -22.916 14.983 -8.759 1.00 10.17 254 VAL B C 1
ATOM 5662 O O . VAL B 1 249 ? -23.899 14.666 -9.501 1.00 10.36 254 VAL B O 1
ATOM 5666 N N . PRO B 1 250 ? -22.750 14.452 -7.542 1.00 10.31 255 PRO B N 1
ATOM 5667 C CA . PRO B 1 250 ? -23.844 13.566 -7.049 1.00 11.62 255 PRO B CA 1
ATOM 5668 C C . PRO B 1 250 ? -25.198 14.250 -7.040 1.00 11.72 255 PRO B C 1
ATOM 5669 O O . PRO B 1 250 ? -26.169 13.622 -7.327 1.00 12.45 255 PRO B O 1
ATOM 5673 N N . GLU B 1 251 ? -25.254 15.534 -6.716 1.00 11.69 256 GLU B N 1
ATOM 5674 C CA . GLU B 1 251 ? -26.471 16.331 -6.726 1.00 11.64 256 GLU B CA 1
ATOM 5675 C C . GLU B 1 251 ? -27.107 16.387 -8.113 1.00 11.72 256 GLU B C 1
ATOM 5676 O O . GLU B 1 251 ? -28.330 16.292 -8.238 1.00 13.13 256 GLU B O 1
ATOM 5682 N N . PHE B 1 252 ? -26.244 16.637 -9.125 1.00 11.68 257 PHE B N 1
ATOM 5683 C CA . PHE B 1 252 ? -26.691 16.699 -10.521 1.00 12.12 257 PHE B CA 1
ATOM 5684 C C . PHE B 1 252 ? -27.249 15.330 -10.881 1.00 12.96 257 PHE B C 1
ATOM 5685 O O . PHE B 1 252 ? -28.319 15.212 -11.469 1.00 12.75 257 PHE B O 1
ATOM 5693 N N . ASP B 1 253 ? -26.485 14.297 -10.538 1.00 12.03 258 A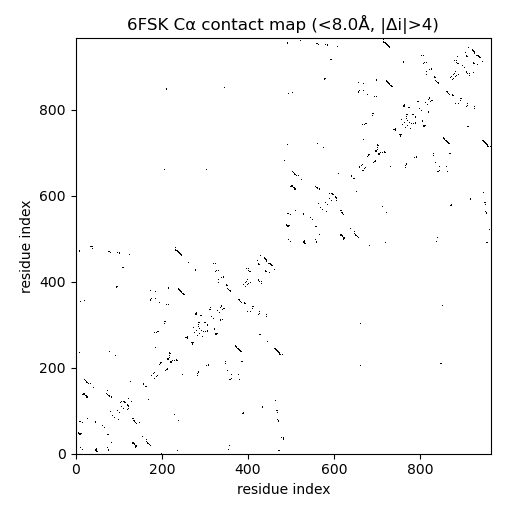SP B N 1
ATOM 5694 C CA . ASP B 1 253 ? -26.936 12.956 -10.879 1.00 14.00 258 ASP B CA 1
ATOM 5695 C C . ASP B 1 253 ? -28.274 12.635 -10.209 1.00 13.97 258 ASP B C 1
ATOM 5696 O O . ASP B 1 253 ? -29.136 12.028 -10.844 1.00 16.85 258 ASP B O 1
ATOM 5701 N N . ASP B 1 254 ? -28.484 13.026 -8.966 1.00 12.98 259 ASP B N 1
ATOM 5702 C CA . ASP B 1 254 ? -29.718 12.784 -8.187 1.00 14.40 259 ASP B CA 1
ATOM 5703 C C . ASP B 1 254 ? -30.875 13.516 -8.850 1.00 13.67 259 ASP B C 1
ATOM 5704 O O . ASP B 1 254 ? -31.948 13.010 -8.995 1.00 15.67 259 ASP B O 1
ATOM 5709 N N . PHE B 1 255 ? -30.599 14.751 -9.235 1.00 12.95 260 PHE B N 1
ATOM 5710 C CA . PHE B 1 255 ? -31.582 15.549 -9.996 1.00 13.81 260 PHE B CA 1
ATOM 5711 C C . PHE B 1 255 ? -32.048 14.838 -11.243 1.00 14.11 260 PHE B C 1
ATOM 5712 O O . PHE B 1 255 ? -33.263 14.686 -11.476 1.00 14.86 260 PHE B O 1
ATOM 5720 N N . LEU B 1 256 ? -31.116 14.402 -12.057 1.00 12.77 261 LEU B N 1
ATOM 5721 C CA . LEU B 1 256 ? -31.518 13.665 -13.282 1.00 13.58 261 LEU B CA 1
ATOM 5722 C C . LEU B 1 256 ? -32.313 12.383 -12.964 1.00 15.91 261 LEU B C 1
ATOM 5723 O O . LEU B 1 256 ? -33.359 12.118 -13.559 1.00 15.41 261 LEU B O 1
ATOM 5728 N N . GLU B 1 257 ? -31.814 11.610 -12.033 1.00 16.74 262 GLU B N 1
ATOM 5729 C CA . GLU B 1 257 ? -32.441 10.351 -11.697 1.00 18.10 262 GLU B CA 1
ATOM 5730 C C . GLU B 1 257 ? -33.864 10.537 -11.136 1.00 17.73 262 GLU B C 1
ATOM 5731 O O . GLU B 1 257 ? -34.730 9.617 -11.339 1.00 20.82 262 GLU B O 1
ATOM 5737 N N . SER B 1 258 ? -34.138 11.678 -10.473 1.00 17.19 263 SER B N 1
ATOM 5738 C CA . SER B 1 258 ? -35.376 12.012 -9.805 1.00 18.73 263 SER B CA 1
ATOM 5739 C C . SER B 1 258 ? -36.347 12.647 -10.797 1.00 20.65 263 SER B C 1
ATOM 5740 O O . SER B 1 258 ? -37.505 12.909 -10.480 1.00 19.04 263 SER B O 1
ATOM 5743 N N . ASN B 1 259 ? -35.867 12.972 -11.986 1.00 18.95 264 ASN B N 1
ATOM 5744 C CA . ASN B 1 259 ? -36.710 13.722 -12.946 1.00 17.24 264 ASN B CA 1
ATOM 5745 C C . ASN B 1 259 ? -36.680 13.152 -14.344 1.00 16.82 264 ASN B C 1
ATOM 5746 O O . ASN B 1 259 ? -36.637 13.900 -15.300 1.00 17.87 264 ASN B O 1
ATOM 5751 N N . PRO B 1 260 ? -36.806 11.849 -14.485 1.00 17.94 265 PRO B N 1
ATOM 5752 C CA . PRO B 1 260 ? -36.769 11.329 -15.840 1.00 18.04 265 PRO B CA 1
ATOM 5753 C C . PRO B 1 260 ? -37.893 11.862 -16.725 1.00 18.36 265 PRO B C 1
ATOM 5754 O O . PRO B 1 260 ? -38.954 12.163 -16.231 1.00 19.72 265 PRO B O 1
ATOM 5758 N N . ILE B 1 261 ? -37.627 12.012 -18.004 1.00 17.45 266 ILE B N 1
ATOM 5759 C CA . ILE B 1 261 ? -38.707 12.298 -18.958 1.00 18.50 266 ILE B CA 1
ATOM 5760 C C . ILE B 1 261 ? -39.409 10.950 -19.246 1.00 19.50 266 ILE B C 1
ATOM 5761 O O . ILE B 1 261 ? -38.775 9.983 -19.628 1.00 22.36 266 ILE B O 1
ATOM 5766 N N . VAL B 1 262 ? -40.691 10.891 -18.943 1.00 24.72 267 VAL B N 1
ATOM 5767 C CA . VAL B 1 262 ? -41.381 9.603 -18.947 1.00 27.30 267 VAL B CA 1
ATOM 5768 C C . VAL B 1 262 ? -42.096 9.561 -20.289 1.00 28.71 267 VAL B C 1
ATOM 5769 O O . VAL B 1 262 ? -43.054 10.293 -20.495 1.00 33.72 267 VAL B O 1
ATOM 5773 N N . LEU B 1 263 ? -41.567 8.785 -21.201 1.00 28.64 268 LEU B N 1
ATOM 5774 C CA . LEU B 1 263 ? -42.105 8.741 -22.572 1.00 36.15 268 LEU B CA 1
ATOM 5775 C C . LEU B 1 263 ? -42.252 7.303 -23.005 1.00 31.66 268 LEU B C 1
ATOM 5776 O O . LEU B 1 263 ? -41.459 6.426 -22.597 1.00 32.76 268 LEU B O 1
ATOM 5781 N N . PRO B 1 264 ? -43.218 7.039 -23.911 1.00 34.37 269 PRO B N 1
ATOM 5782 C CA . PRO B 1 264 ? -43.363 5.637 -24.300 1.00 32.60 269 PRO B CA 1
ATOM 5783 C C . PRO B 1 264 ? -42.107 5.013 -24.895 1.00 31.44 269 PRO B C 1
ATOM 5784 O O . PRO B 1 264 ? -41.426 5.620 -25.754 1.00 31.20 269 PRO B O 1
ATOM 5788 N N . GLY B 1 265 ? -41.775 3.822 -24.433 1.00 32.05 270 GLY B N 1
ATOM 5789 C CA . GLY B 1 265 ? -40.551 3.125 -24.860 1.00 34.18 270 GLY B CA 1
ATOM 5790 C C . GLY B 1 265 ? -39.223 3.603 -24.289 1.00 36.48 270 GLY B C 1
ATOM 5791 O O . GLY B 1 265 ? -38.187 3.004 -24.576 1.00 36.48 270 GLY B O 1
ATOM 5792 N N . LEU B 1 266 ? -39.237 4.675 -23.490 1.00 36.62 271 LEU B N 1
ATOM 5793 C CA . LEU B 1 266 ? -38.058 5.079 -22.707 1.00 32.24 271 LEU B CA 1
ATOM 5794 C C . LEU B 1 266 ? -38.153 4.500 -21.304 1.00 27.53 271 LEU B C 1
ATOM 5795 O O . LEU B 1 266 ? -39.109 4.780 -20.634 1.00 27.29 271 LEU B O 1
ATOM 5800 N N . SER B 1 267 ? -37.117 3.782 -20.842 1.00 25.48 272 SER B N 1
ATOM 5801 C CA . SER B 1 267 ? -37.015 3.455 -19.423 1.00 24.77 272 SER B CA 1
ATOM 5802 C C . SER B 1 267 ? -36.775 4.734 -18.591 1.00 24.07 272 SER B C 1
ATOM 5803 O O . SER B 1 267 ? -36.512 5.814 -19.136 1.00 22.60 272 SER B O 1
ATOM 5806 N N . ARG B 1 268 ? -36.816 4.588 -17.285 1.00 21.59 273 ARG B N 1
ATOM 5807 C CA . ARG B 1 268 ? -36.492 5.727 -16.390 1.00 22.38 273 ARG B CA 1
ATOM 5808 C C . ARG B 1 268 ? -35.071 6.144 -16.626 1.00 19.09 273 ARG B C 1
ATOM 5809 O O . ARG B 1 268 ? -34.766 7.350 -16.662 1.00 18.58 273 ARG B O 1
ATOM 5817 N N . LYS B 1 269 ? -34.172 5.170 -16.739 1.00 20.97 274 LYS B N 1
ATOM 5818 C CA . LYS B 1 269 ? -32.768 5.514 -16.913 1.00 23.38 274 LYS B CA 1
ATOM 5819 C C . LYS B 1 269 ? -32.581 6.301 -18.205 1.00 23.66 274 LYS B C 1
ATOM 5820 O O . LYS B 1 269 ? -31.867 7.310 -18.237 1.00 20.72 274 LYS B O 1
ATOM 5826 N N . GLU B 1 270 ? -33.226 5.848 -19.297 1.00 20.35 275 GLU B N 1
ATOM 5827 C CA . GLU B 1 270 ? -33.188 6.592 -20.547 1.00 19.50 275 GLU B CA 1
ATOM 5828 C C . GLU B 1 270 ? -33.784 7.991 -20.463 1.00 17.11 275 GLU B C 1
ATOM 5829 O O . GLU B 1 270 ? -33.236 8.939 -21.096 1.00 17.22 275 GLU B O 1
ATOM 5835 N N . GLY B 1 271 ? -34.872 8.126 -19.718 1.00 16.95 276 GLY B N 1
ATOM 5836 C CA . GLY B 1 271 ? -35.549 9.381 -19.522 1.00 15.55 276 GLY B CA 1
ATOM 5837 C C . GLY B 1 271 ? -34.642 10.389 -18.826 1.00 14.45 276 GLY B C 1
ATOM 5838 O O . GLY B 1 271 ? -34.777 11.618 -19.098 1.00 15.16 276 GLY B O 1
ATOM 5839 N N . SER B 1 272 ? -33.902 9.869 -17.852 1.00 16.19 277 SER B N 1
ATOM 5840 C CA . SER B 1 272 ? -33.001 10.729 -17.048 1.00 15.84 277 SER B CA 1
ATOM 5841 C C . SER B 1 272 ? -31.835 11.208 -17.941 1.00 16.25 277 SER B C 1
ATOM 5842 O O . SER B 1 272 ? -31.424 12.392 -17.901 1.00 15.34 277 SER B O 1
ATOM 5845 N N . GLU B 1 273 ? -31.292 10.278 -18.736 1.00 14.91 278 GLU B N 1
ATOM 5846 C CA . GLU B 1 273 ? -30.222 10.563 -19.671 1.00 16.85 278 GLU B CA 1
ATOM 5847 C C . GLU B 1 273 ? -30.654 11.605 -20.681 1.00 15.37 278 GLU B C 1
ATOM 5848 O O . GLU B 1 273 ? -29.954 12.588 -20.965 1.00 14.29 278 GLU B O 1
ATOM 5854 N N . LEU B 1 274 ? -31.863 11.418 -21.181 1.00 13.29 279 LEU B N 1
ATOM 5855 C CA . LEU B 1 274 ? -32.519 12.443 -22.078 1.00 13.62 279 LEU B CA 1
ATOM 5856 C C . LEU B 1 274 ? -32.620 13.785 -21.445 1.00 11.49 279 LEU B C 1
ATOM 5857 O O . LEU B 1 274 ? -32.259 14.795 -22.078 1.00 13.53 279 LEU B O 1
ATOM 5862 N N . LEU B 1 275 ? -33.023 13.849 -20.186 1.00 12.15 280 LEU B N 1
ATOM 5863 C CA . LEU B 1 275 ? -33.142 15.129 -19.526 1.00 12.11 280 LEU B CA 1
ATOM 5864 C C . LEU B 1 275 ? -31.782 15.873 -19.465 1.00 12.43 280 LEU B C 1
ATOM 5865 O O . LEU B 1 275 ? -31.692 17.065 -19.762 1.00 12.33 280 LEU B O 1
ATOM 5870 N N . GLY B 1 276 ? -30.725 15.126 -19.079 1.00 12.73 281 GLY B N 1
ATOM 5871 C CA . GLY B 1 276 ? -29.404 15.714 -19.007 1.00 12.59 281 GLY B CA 1
ATOM 5872 C C . GLY B 1 276 ? -28.941 16.221 -20.380 1.00 12.16 281 GLY B C 1
ATOM 5873 O O . GLY B 1 276 ? -28.416 17.354 -20.513 1.00 12.75 281 GLY B O 1
ATOM 5874 N N . ALA B 1 277 ? -29.186 15.412 -21.431 1.00 12.33 282 ALA B N 1
ATOM 5875 C CA . ALA B 1 277 ? -28.790 15.852 -22.762 1.00 12.41 282 ALA B CA 1
ATOM 5876 C C . ALA B 1 277 ? -29.542 17.131 -23.171 1.00 11.58 282 ALA B C 1
ATOM 5877 O O . ALA B 1 277 ? -28.976 17.987 -23.845 1.00 11.94 282 ALA B O 1
ATOM 5879 N N . ARG B 1 278 ? -30.828 17.201 -22.824 1.00 12.03 283 ARG B N 1
ATOM 5880 C CA . ARG B 1 278 ? -31.644 18.361 -23.155 1.00 11.74 283 ARG B CA 1
ATOM 5881 C C . ARG B 1 278 ? -31.255 19.604 -22.362 1.00 12.93 283 ARG B C 1
ATOM 5882 O O . ARG B 1 278 ? -31.353 20.689 -22.889 1.00 13.70 283 ARG B O 1
ATOM 5890 N N . ILE B 1 279 ? -30.743 19.457 -21.136 1.00 12.18 284 ILE B N 1
ATOM 5891 C CA . ILE B 1 279 ? -30.266 20.551 -20.377 1.00 12.69 284 ILE B CA 1
ATOM 5892 C C . ILE B 1 279 ? -28.973 21.155 -20.950 1.00 12.77 284 ILE B C 1
ATOM 5893 O O . ILE B 1 279 ? -28.767 22.336 -20.893 1.00 11.57 284 ILE B O 1
ATOM 5898 N N . VAL B 1 280 ? -28.095 20.296 -21.460 1.00 10.56 285 VAL B N 1
ATOM 5899 C CA . VAL B 1 280 ? -26.812 20.686 -21.996 1.00 12.42 285 VAL B CA 1
ATOM 5900 C C . VAL B 1 280 ? -26.930 21.180 -23.428 1.00 11.17 285 VAL B C 1
ATOM 5901 O O . VAL B 1 280 ? -26.308 22.225 -23.813 1.00 11.10 285 VAL B O 1
ATOM 5905 N N . GLY B 1 281 ? -27.714 20.431 -24.209 1.00 10.78 286 GLY B N 1
ATOM 5906 C CA . GLY B 1 281 ? -27.723 20.573 -25.719 1.00 11.33 286 GLY B CA 1
ATOM 5907 C C . GLY B 1 281 ? -26.938 19.510 -26.469 1.00 12.95 286 GLY B C 1
ATOM 5908 O O . GLY B 1 281 ? -27.000 19.444 -27.696 1.00 13.93 286 GLY B O 1
ATOM 5909 N N . ARG B 1 282 ? -26.284 18.619 -25.731 1.00 12.17 287 ARG B N 1
ATOM 5910 C CA . ARG B 1 282 ? -25.557 17.448 -26.290 1.00 12.71 287 ARG B CA 1
ATOM 5911 C C . ARG B 1 282 ? -25.721 16.295 -25.360 1.00 13.13 287 ARG B C 1
ATOM 5912 O O . ARG B 1 282 ? -25.818 16.455 -24.110 1.00 12.97 287 ARG B O 1
ATOM 5920 N N . TRP B 1 283 ? -25.733 15.079 -25.875 1.00 12.45 288 TRP B N 1
ATOM 5921 C CA . TRP B 1 283 ? -25.533 13.912 -25.076 1.00 13.00 288 TRP B CA 1
ATOM 5922 C C . TRP B 1 283 ? -24.158 13.933 -24.432 1.00 11.67 288 TRP B C 1
ATOM 5923 O O . TRP B 1 283 ? -23.259 14.692 -24.905 1.00 12.51 288 TRP B O 1
ATOM 5934 N N . LYS B 1 284 ? -23.962 13.109 -23.408 1.00 13.29 289 LYS B N 1
ATOM 5935 C CA . LYS B 1 284 ? -22.624 13.003 -22.772 1.00 14.18 289 LYS B CA 1
ATOM 5936 C C . LYS B 1 284 ? -21.513 12.672 -23.761 1.00 14.35 289 LYS B C 1
ATOM 5937 O O . LYS B 1 284 ? -20.408 13.176 -23.652 1.00 13.84 289 LYS B O 1
ATOM 5943 N N . SER B 1 285 ? -21.836 11.880 -24.794 1.00 14.62 290 SER B N 1
ATOM 5944 C CA . SER B 1 285 ? -20.876 11.608 -25.854 1.00 15.05 290 SER B CA 1
ATOM 5945 C C . SER B 1 285 ? -20.351 12.832 -26.627 1.00 12.77 290 SER B C 1
ATOM 5946 O O . SER B 1 285 ? -19.263 12.827 -27.271 1.00 15.74 290 SER B O 1
ATOM 5949 N N . GLY B 1 286 ? -21.146 13.920 -26.661 1.00 12.83 291 GLY B N 1
ATOM 5950 C CA . GLY B 1 286 ? -20.907 15.015 -27.511 1.00 13.48 291 GLY B CA 1
ATOM 5951 C C . GLY B 1 286 ? -21.879 15.161 -28.665 1.00 13.46 291 GLY B C 1
ATOM 5952 O O . GLY B 1 286 ? -21.861 16.173 -29.342 1.00 14.38 291 GLY B O 1
ATOM 5953 N N . ALA B 1 287 ? -22.687 14.125 -28.935 1.00 14.82 292 ALA B N 1
ATOM 5954 C CA . ALA B 1 287 ? -23.627 14.210 -30.057 1.00 14.71 292 ALA B CA 1
ATOM 5955 C C . ALA B 1 287 ? -24.637 15.368 -29.783 1.00 13.09 292 ALA B C 1
ATOM 5956 O O . ALA B 1 287 ? -25.298 15.349 -28.720 1.00 13.88 292 ALA B O 1
ATOM 5958 N N . PRO B 1 288 ? -24.815 16.293 -30.734 1.00 13.54 293 PRO B N 1
ATOM 5959 C CA . PRO B 1 288 ? -25.771 17.409 -30.562 1.00 14.54 293 PRO B CA 1
ATOM 5960 C C . PRO B 1 288 ? -27.201 16.944 -30.631 1.00 14.89 293 PRO B C 1
ATOM 5961 O O . PRO B 1 288 ? -27.568 16.282 -31.605 1.00 14.79 293 PRO B O 1
ATOM 5965 N N . ILE B 1 289 ? -28.036 17.287 -29.667 1.00 13.16 294 ILE B N 1
ATOM 5966 C CA . ILE B 1 289 ? -29.447 16.851 -29.704 1.00 12.80 294 ILE B CA 1
ATOM 5967 C C . ILE B 1 289 ? -30.225 17.489 -30.884 1.00 13.98 294 ILE B C 1
ATOM 5968 O O . ILE B 1 289 ? -31.175 16.886 -31.332 1.00 13.84 294 ILE B O 1
ATOM 5973 N N . GLU B 1 290 ? -29.756 18.601 -31.391 1.00 13.75 295 GLU B N 1
ATOM 5974 C CA . GLU B 1 290 ? -30.395 19.278 -32.549 1.00 15.67 295 GLU B CA 1
ATOM 5975 C C . GLU B 1 290 ? -30.353 18.290 -33.743 1.00 17.54 295 GLU B C 1
ATOM 5976 O O . GLU B 1 290 ? -31.309 18.289 -34.513 1.00 20.89 295 GLU B O 1
ATOM 5982 N N . ILE B 1 291 ? -29.323 17.438 -33.872 1.00 15.21 296 ILE B N 1
ATOM 5983 C CA . ILE B 1 291 ? -29.237 16.500 -34.983 1.00 15.15 296 ILE B CA 1
ATOM 5984 C C . ILE B 1 291 ? -29.829 15.152 -34.562 1.00 17.37 296 ILE B C 1
ATOM 5985 O O . ILE B 1 291 ? -30.461 14.447 -35.369 1.00 19.84 296 ILE B O 1
ATOM 5990 N N . THR B 1 292 ? -29.610 14.720 -33.301 1.00 16.96 297 THR B N 1
ATOM 5991 C CA . THR B 1 292 ? -30.112 13.429 -32.791 1.00 16.44 297 THR B CA 1
ATOM 5992 C C . THR B 1 292 ? -30.902 13.661 -31.488 1.00 16.57 297 THR B C 1
ATOM 5993 O O . THR B 1 292 ? -30.409 13.416 -30.365 1.00 17.30 297 THR B O 1
ATOM 5997 N N . PRO B 1 293 ? -32.168 14.059 -31.621 1.00 18.43 298 PRO B N 1
ATOM 5998 C CA . PRO B 1 293 ? -32.929 14.467 -30.450 1.00 16.22 298 PRO B CA 1
ATOM 5999 C C . PRO B 1 293 ? -33.427 13.404 -29.544 1.00 18.70 298 PRO B C 1
ATOM 6000 O O . PRO B 1 293 ? -33.701 13.734 -28.399 1.00 20.53 298 PRO B O 1
ATOM 6004 N N . LEU B 1 294 ? -33.625 12.168 -30.035 1.00 19.06 299 LEU B N 1
ATOM 6005 C CA . LEU B 1 294 ? -34.314 11.101 -29.316 1.00 22.10 299 LEU B CA 1
ATOM 6006 C C . LEU B 1 294 ? -33.381 10.104 -28.607 1.00 19.93 299 LEU B C 1
ATOM 6007 O O . LEU B 1 294 ? -33.786 9.469 -27.660 1.00 21.96 299 LEU B O 1
ATOM 6012 N N . LYS B 1 295 ? -32.184 9.942 -29.141 1.00 20.65 300 LYS B N 1
ATOM 6013 C CA . LYS B 1 295 ? -31.165 9.034 -28.609 1.00 22.13 300 LYS B CA 1
ATOM 6014 C C . LYS B 1 295 ? -29.781 9.500 -29.002 1.00 19.25 300 LYS B C 1
ATOM 6015 O O . LYS B 1 295 ? -29.578 10.293 -29.910 1.00 19.71 300 LYS B O 1
ATOM 6021 N N . ASP B 1 296 ? -28.803 8.972 -28.272 1.00 19.23 301 ASP B N 1
ATOM 6022 C CA . ASP B 1 296 ? -27.430 9.340 -28.518 1.00 19.50 301 ASP B CA 1
ATOM 6023 C C . ASP B 1 296 ? -26.996 8.739 -29.865 1.00 23.22 301 ASP B C 1
ATOM 6024 O O . ASP B 1 296 ? -27.632 7.784 -30.372 1.00 20.12 301 ASP B O 1
ATOM 6029 N N . ASP B 1 297 ? -25.957 9.319 -30.434 1.00 20.10 302 ASP B N 1
ATOM 6030 C CA . ASP B 1 297 ? -25.243 8.787 -31.641 1.00 21.06 302 ASP B CA 1
ATOM 6031 C C . ASP B 1 297 ? -23.704 8.949 -31.436 1.00 21.07 302 ASP B C 1
ATOM 6032 O O . ASP B 1 297 ? -23.133 9.976 -31.774 1.00 21.29 302 ASP B O 1
ATOM 6037 N N . PRO B 1 298 ? -23.038 7.929 -30.851 1.00 25.33 303 PRO B N 1
ATOM 6038 C CA . PRO B 1 298 ? -21.594 8.058 -30.567 1.00 27.43 303 PRO B CA 1
ATOM 6039 C C . PRO B 1 298 ? -20.694 8.243 -31.800 1.00 23.62 303 PRO B C 1
ATOM 6040 O O . PRO B 1 298 ? -19.658 8.909 -31.706 1.00 25.39 303 PRO B O 1
ATOM 6044 N N . LYS B 1 299 ? -21.081 7.693 -32.957 1.00 24.65 304 LYS B N 1
ATOM 6045 C CA . LYS B 1 299 ? -20.360 7.949 -34.202 1.00 26.15 304 LYS B CA 1
ATOM 6046 C C . LYS B 1 299 ? -20.360 9.402 -34.600 1.00 22.58 304 LYS B C 1
ATOM 6047 O O . LYS B 1 299 ? -19.301 10.004 -34.905 1.00 24.31 304 LYS B O 1
ATOM 6053 N N . LEU B 1 300 ? -21.558 9.990 -34.543 1.00 20.81 305 LEU B N 1
ATOM 6054 C CA . LEU B 1 300 ? -21.735 11.414 -34.779 1.00 19.70 305 LEU B CA 1
ATOM 6055 C C . LEU B 1 300 ? -20.904 12.227 -33.779 1.00 18.94 305 LEU B C 1
ATOM 6056 O O . LEU B 1 300 ? -20.197 13.144 -34.173 1.00 18.60 305 LEU B O 1
ATOM 6061 N N . ALA B 1 301 ? -20.956 11.842 -32.507 1.00 19.21 306 ALA B N 1
ATOM 6062 C CA . ALA B 1 301 ? -20.220 12.631 -31.486 1.00 20.37 306 ALA B CA 1
ATOM 6063 C C . ALA B 1 301 ? -18.765 12.751 -31.746 1.00 19.81 306 ALA B C 1
ATOM 6064 O O . ALA B 1 301 ? -18.175 13.828 -31.515 1.00 22.56 306 ALA B O 1
ATOM 6066 N N . ALA B 1 302 ? -18.177 11.630 -32.149 1.00 24.22 307 ALA B N 1
ATOM 6067 C CA . ALA B 1 302 ? -16.736 11.542 -32.432 1.00 25.44 307 ALA B CA 1
ATOM 6068 C C . ALA B 1 302 ? -16.269 12.155 -33.757 1.00 27.94 307 ALA B C 1
ATOM 6069 O O . ALA B 1 302 ? -15.099 12.171 -34.035 1.00 28.36 307 ALA B O 1
ATOM 6071 N N . ASP B 1 303 ? -17.170 12.662 -34.589 1.00 25.38 308 ASP B N 1
ATOM 6072 C CA . ASP B 1 303 ? -16.798 13.152 -35.880 1.00 23.98 308 ASP B CA 1
ATOM 6073 C C . ASP B 1 303 ? -16.834 14.666 -35.910 1.00 21.70 308 ASP B C 1
ATOM 6074 O O . ASP B 1 303 ? -17.938 15.299 -35.953 1.00 21.45 308 ASP B O 1
ATOM 6079 N N . ALA B 1 304 ? -15.639 15.274 -35.856 1.00 22.29 309 ALA B N 1
ATOM 6080 C CA . ALA B 1 304 ? -15.534 16.662 -35.891 1.00 22.92 309 ALA B CA 1
ATOM 6081 C C . ALA B 1 304 ? -16.138 17.337 -37.143 1.00 20.95 309 ALA B C 1
ATOM 6082 O O . ALA B 1 304 ? -16.484 18.524 -37.128 1.00 19.18 309 ALA B O 1
ATOM 6084 N N . GLN B 1 305 ? -16.258 16.572 -38.224 1.00 23.03 310 GLN B N 1
ATOM 6085 C CA . GLN B 1 305 ? -16.871 17.117 -39.410 1.00 23.62 310 GLN B CA 1
ATOM 6086 C C . GLN B 1 305 ? -18.383 17.243 -39.404 1.00 22.80 310 GLN B C 1
ATOM 6087 O O . GLN B 1 305 ? -18.937 17.908 -40.287 1.00 23.34 310 GLN B O 1
ATOM 6093 N N . ARG B 1 306 ? -19.037 16.649 -38.395 1.00 19.61 311 ARG B N 1
ATOM 6094 C CA . ARG B 1 306 ? -20.526 16.581 -38.295 1.00 19.75 311 ARG B CA 1
ATOM 6095 C C . ARG B 1 306 ? -21.107 17.043 -36.966 1.00 18.10 311 ARG B C 1
ATOM 6096 O O . ARG B 1 306 ? -22.212 17.509 -36.920 1.00 19.43 311 ARG B O 1
ATOM 6104 N N . ASN B 1 307 ? -20.301 16.941 -35.905 1.00 18.22 312 ASN B N 1
ATOM 6105 C CA . ASN B 1 307 ? -20.884 17.138 -34.542 1.00 17.88 312 ASN B CA 1
ATOM 6106 C C . ASN B 1 307 ? -21.151 18.565 -34.223 1.00 16.31 312 ASN B C 1
ATOM 6107 O O . ASN B 1 307 ? -21.712 18.803 -33.124 1.00 17.51 312 ASN B O 1
ATOM 6112 N N . ASN B 1 308 ? -20.857 19.494 -35.130 1.00 15.56 313 ASN B N 1
ATOM 6113 C CA . ASN B 1 308 ? -21.131 20.903 -34.928 1.00 14.18 313 ASN B CA 1
ATOM 6114 C C . ASN B 1 308 ? -21.916 21.620 -36.004 1.00 15.68 313 ASN B C 1
ATOM 6115 O O . ASN B 1 308 ? -22.119 22.800 -35.957 1.00 14.73 313 ASN B O 1
ATOM 6120 N N . LYS B 1 309 ? -22.410 20.830 -36.938 1.00 16.23 314 LYS B N 1
ATOM 6121 C CA . LYS B 1 309 ? -23.080 21.322 -38.099 1.00 18.12 314 LYS B CA 1
ATOM 6122 C C . LYS B 1 309 ? -24.578 21.431 -37.894 1.00 15.12 314 LYS B C 1
ATOM 6123 O O . LYS B 1 309 ? -25.377 20.575 -38.236 1.00 17.98 314 LYS B O 1
ATOM 6129 N N . PHE B 1 310 ? -24.913 22.515 -37.230 1.00 13.99 315 PHE B N 1
ATOM 6130 C CA . PHE B 1 310 ? -26.314 22.836 -36.893 1.00 15.21 315 PHE B CA 1
ATOM 6131 C C . PHE B 1 310 ? -26.378 24.291 -36.501 1.00 15.51 315 PHE B C 1
ATOM 6132 O O . PHE B 1 310 ? -25.388 24.924 -36.108 1.00 15.65 315 PHE B O 1
ATOM 6140 N N . ASP B 1 311 ? -27.584 24.863 -36.602 1.00 16.99 316 ASP B N 1
ATOM 6141 C CA . ASP B 1 311 ? -27.762 26.273 -36.307 1.00 15.95 316 ASP B CA 1
ATOM 6142 C C . ASP B 1 311 ? -29.084 26.622 -35.612 1.00 13.55 316 ASP B C 1
ATOM 6143 O O . ASP B 1 311 ? -29.344 27.819 -35.350 1.00 14.17 316 ASP B O 1
ATOM 6148 N N . PHE B 1 312 ? -29.877 25.584 -35.271 1.00 14.72 317 PHE B N 1
ATOM 6149 C CA . PHE B 1 312 ? -31.179 25.743 -34.687 1.00 14.89 317 PHE B CA 1
ATOM 6150 C C . PHE B 1 312 ? -32.270 26.202 -35.677 1.00 15.81 317 PHE B C 1
ATOM 6151 O O . PHE B 1 312 ? -33.421 26.326 -35.269 1.00 15.66 317 PHE B O 1
ATOM 6159 N N . GLY B 1 313 ? -31.950 26.291 -36.955 1.00 15.70 318 GLY B N 1
ATOM 6160 C CA . GLY B 1 313 ? -32.959 26.679 -37.913 1.00 16.38 318 GLY B CA 1
ATOM 6161 C C . GLY B 1 313 ? -33.749 27.895 -37.506 1.00 15.70 318 GLY B C 1
ATOM 6162 O O . GLY B 1 313 ? -33.235 28.922 -37.002 1.00 18.17 318 GLY B O 1
ATOM 6163 N N . ASP B 1 314 ? -35.053 27.826 -37.799 1.00 15.55 319 ASP B N 1
ATOM 6164 C CA . ASP B 1 314 ? -35.997 28.801 -37.321 1.00 15.71 319 ASP B CA 1
ATOM 6165 C C . ASP B 1 314 ? -36.864 28.267 -36.211 1.00 14.64 319 ASP B C 1
ATOM 6166 O O . ASP B 1 314 ? -37.991 28.780 -35.937 1.00 14.74 319 ASP B O 1
ATOM 6171 N N . SER B 1 315 ? -36.332 27.316 -35.440 1.00 13.64 320 SER B N 1
ATOM 6172 C CA . SER B 1 315 ? -37.103 26.713 -34.372 1.00 12.80 320 SER B CA 1
ATOM 6173 C C . SER B 1 315 ? -37.546 27.717 -33.308 1.00 13.06 320 SER B C 1
ATOM 6174 O O . SER B 1 315 ? -38.640 27.584 -32.748 1.00 14.23 320 SER B O 1
ATOM 6177 N N . LEU B 1 316 ? -36.728 28.702 -32.958 1.00 12.23 321 LEU B N 1
ATOM 6178 C CA . LEU B 1 316 ? -37.153 29.682 -31.992 1.00 12.23 321 LEU B CA 1
ATOM 6179 C C . LEU B 1 316 ? -38.423 30.434 -32.395 1.00 15.51 321 LEU B C 1
ATOM 6180 O O . LEU B 1 316 ? -39.398 30.434 -31.643 1.00 12.79 321 LEU B O 1
ATOM 6185 N N . VAL B 1 317 ? -38.392 31.051 -33.579 1.00 14.26 322 VAL B N 1
ATOM 6186 C CA . VAL B 1 317 ? -39.585 31.805 -33.960 1.00 14.68 322 VAL B CA 1
ATOM 6187 C C . VAL B 1 317 ? -40.799 30.893 -34.258 1.00 13.99 322 VAL B C 1
ATOM 6188 O O . VAL B 1 317 ? -41.934 31.405 -34.217 1.00 16.31 322 VAL B O 1
ATOM 6192 N N . ARG B 1 318 ? -40.579 29.636 -34.553 1.00 14.61 323 ARG B N 1
ATOM 6193 C CA . ARG B 1 318 ? -41.683 28.631 -34.637 1.00 14.71 323 ARG B CA 1
ATOM 6194 C C . ARG B 1 318 ? -42.238 28.163 -33.315 1.00 16.38 323 ARG B C 1
ATOM 6195 O O . ARG B 1 318 ? -43.251 27.415 -33.281 1.00 17.29 323 ARG B O 1
ATOM 6203 N N . GLY B 1 319 ? -41.527 28.506 -32.231 1.00 16.40 324 GLY B N 1
ATOM 6204 C CA . GLY B 1 319 ? -41.873 28.088 -30.898 1.00 17.34 324 GLY B CA 1
ATOM 6205 C C . GLY B 1 319 ? -41.694 26.620 -30.656 1.00 16.65 324 GLY B C 1
ATOM 6206 O O . GLY B 1 319 ? -42.429 26.029 -29.819 1.00 19.09 324 GLY B O 1
ATOM 6207 N N . ASP B 1 320 ? -40.746 26.009 -31.359 1.00 14.90 325 ASP B N 1
ATOM 6208 C CA . ASP B 1 320 ? -40.574 24.569 -31.457 1.00 17.38 325 ASP B CA 1
ATOM 6209 C C . ASP B 1 320 ? -39.334 24.114 -30.651 1.00 15.98 325 ASP B C 1
ATOM 6210 O O . ASP B 1 320 ? -38.199 24.383 -31.045 1.00 16.13 325 ASP B O 1
ATOM 6215 N N . GLN B 1 321 ? -39.588 23.471 -29.481 1.00 16.13 326 GLN B N 1
ATOM 6216 C CA . GLN B 1 321 ? -38.537 22.928 -28.605 1.00 15.79 326 GLN B CA 1
ATOM 6217 C C . GLN B 1 321 ? -38.474 21.467 -28.669 1.00 17.47 326 GLN B C 1
ATOM 6218 O O . GLN B 1 321 ? -37.852 20.824 -27.769 1.00 18.30 326 GLN B O 1
ATOM 6224 N N . THR B 1 322 ? -39.033 20.846 -29.712 1.00 15.91 327 THR B N 1
ATOM 6225 C CA . THR B 1 322 ? -39.022 19.405 -29.743 1.00 17.56 327 THR B CA 1
ATOM 6226 C C . THR B 1 322 ? -37.626 18.802 -29.803 1.00 16.72 327 THR B C 1
ATOM 6227 O O . THR B 1 322 ? -37.431 17.782 -29.180 1.00 18.62 327 THR B O 1
ATOM 6231 N N . LYS B 1 323 ? -36.679 19.427 -30.514 1.00 16.62 328 LYS B N 1
ATOM 6232 C CA . LYS B 1 323 ? -35.347 18.863 -30.669 1.00 17.45 328 LYS B CA 1
ATOM 6233 C C . LYS B 1 323 ? -34.368 19.387 -29.600 1.00 15.81 328 LYS B C 1
ATOM 6234 O O . LYS B 1 323 ? -33.455 18.667 -29.218 1.00 15.66 328 LYS B O 1
ATOM 6240 N N . CYS B 1 324 ? -34.580 20.626 -29.157 1.00 14.59 329 CYS B N 1
ATOM 6241 C CA . CYS B 1 324 ? -33.645 21.261 -28.205 1.00 15.10 329 CYS B CA 1
ATOM 6242 C C . CYS B 1 324 ? -34.410 22.332 -27.449 1.00 15.96 329 CYS B C 1
ATOM 6243 O O . CYS B 1 324 ? -35.040 23.228 -28.039 1.00 16.36 329 CYS B O 1
ATOM 6246 N N . PRO B 1 325 ? -34.393 22.324 -26.103 1.00 12.86 330 PRO B N 1
ATOM 6247 C CA . PRO B 1 325 ? -34.961 23.394 -25.375 1.00 13.03 330 PRO B CA 1
ATOM 6248 C C . PRO B 1 325 ? -34.291 24.717 -25.658 1.00 13.14 330 PRO B C 1
ATOM 6249 O O . PRO B 1 325 ? -33.077 24.774 -25.915 1.00 12.81 330 PRO B O 1
ATOM 6253 N N . PHE B 1 326 ? -35.033 25.781 -25.553 1.00 11.92 331 PHE B N 1
ATOM 6254 C CA . PHE B 1 326 ? -34.457 27.107 -25.828 1.00 11.63 331 PHE B CA 1
ATOM 6255 C C . PHE B 1 326 ? -33.383 27.473 -24.803 1.00 12.20 331 PHE B C 1
ATOM 6256 O O . PHE B 1 326 ? -32.370 28.105 -25.096 1.00 13.12 331 PHE B O 1
ATOM 6264 N N . ALA B 1 327 ? -33.528 26.899 -23.623 1.00 11.92 332 ALA B N 1
ATOM 6265 C CA . ALA B 1 327 ? -32.581 27.168 -22.529 1.00 11.39 332 ALA B CA 1
ATOM 6266 C C . ALA B 1 327 ? -31.488 26.163 -22.361 1.00 11.68 332 ALA B C 1
ATOM 6267 O O . ALA B 1 327 ? -30.783 26.177 -21.323 1.00 11.55 332 ALA B O 1
ATOM 6269 N N . ALA B 1 328 ? -31.302 25.263 -23.297 1.00 10.66 333 ALA B N 1
ATOM 6270 C CA . ALA B 1 328 ? -30.159 24.347 -23.247 1.00 10.99 333 ALA B CA 1
ATOM 6271 C C . ALA B 1 328 ? -28.882 25.203 -23.119 1.00 9.99 333 ALA B C 1
ATOM 6272 O O . ALA B 1 328 ? -28.736 26.270 -23.738 1.00 10.57 333 ALA B O 1
ATOM 6274 N N . HIS B 1 329 ? -27.880 24.714 -22.384 1.00 10.00 334 HIS B N 1
ATOM 6275 C CA . HIS B 1 329 ? -26.697 25.493 -22.103 1.00 8.84 334 HIS B CA 1
ATOM 6276 C C . HIS B 1 329 ? -25.961 25.993 -23.344 1.00 10.34 334 HIS B C 1
ATOM 6277 O O . HIS B 1 329 ? -25.603 27.131 -23.388 1.00 11.34 334 HIS B O 1
ATOM 6284 N N . ILE B 1 330 ? -25.773 25.105 -24.344 1.00 9.38 335 ILE B N 1
ATOM 6285 C CA . ILE B 1 330 ? -25.067 25.552 -25.567 1.00 10.66 335 ILE B CA 1
ATOM 6286 C C . ILE B 1 330 ? -25.779 26.651 -26.328 1.00 10.71 335 ILE B C 1
ATOM 6287 O O . ILE B 1 330 ? -25.166 27.486 -26.952 1.00 11.17 335 ILE B O 1
ATOM 6292 N N . ARG B 1 331 ? -27.094 26.644 -26.195 1.00 10.87 336 ARG B N 1
ATOM 6293 C CA . ARG B 1 331 ? -27.943 27.554 -26.978 1.00 10.37 336 ARG B CA 1
ATOM 6294 C C . ARG B 1 331 ? -28.062 28.895 -26.263 1.00 11.78 336 ARG B C 1
ATOM 6295 O O . ARG B 1 331 ? -28.125 29.937 -26.860 1.00 13.14 336 ARG B O 1
ATOM 6303 N N . LYS B 1 332 ? -27.953 28.878 -24.897 1.00 11.27 337 LYS B N 1
ATOM 6304 C CA . LYS B 1 332 ? -27.877 30.069 -24.077 1.00 12.57 337 LYS B CA 1
ATOM 6305 C C . LYS B 1 332 ? -26.525 30.768 -24.286 1.00 12.85 337 LYS B C 1
ATOM 6306 O O . LYS B 1 332 ? -26.466 31.982 -24.212 1.00 15.90 337 LYS B O 1
ATOM 6312 N N . THR B 1 333 ? -25.447 29.985 -24.524 1.00 10.44 338 THR B N 1
ATOM 6313 C CA . THR B 1 333 ? -24.118 30.605 -24.633 1.00 11.05 338 THR B CA 1
ATOM 6314 C C . THR B 1 333 ? -23.597 30.898 -26.085 1.00 11.47 338 THR B C 1
ATOM 6315 O O . THR B 1 333 ? -22.868 31.823 -26.269 1.00 12.20 338 THR B O 1
ATOM 6319 N N . TYR B 1 334 ? -24.183 30.217 -27.054 1.00 11.62 339 TYR B N 1
ATOM 6320 C CA . TYR B 1 334 ? -23.992 30.468 -28.497 1.00 11.19 339 TYR B CA 1
ATOM 6321 C C . TYR B 1 334 ? -25.338 30.279 -29.170 1.00 11.37 339 TYR B C 1
ATOM 6322 O O . TYR B 1 334 ? -25.663 29.176 -29.542 1.00 12.24 339 TYR B O 1
ATOM 6331 N N . PRO B 1 335 ? -26.094 31.376 -29.316 1.00 11.45 340 PRO B N 1
ATOM 6332 C CA . PRO B 1 335 ? -27.505 31.266 -29.837 1.00 11.67 340 PRO B CA 1
ATOM 6333 C C . PRO B 1 335 ? -27.653 30.875 -31.276 1.00 12.82 340 PRO B C 1
ATOM 6334 O O . PRO B 1 335 ? -28.748 30.500 -31.696 1.00 13.38 340 PRO B O 1
ATOM 6338 N N . ARG B 1 336 ? -26.583 30.990 -32.077 1.00 12.55 341 ARG B N 1
ATOM 6339 C CA . ARG B 1 336 ? -26.604 30.555 -33.483 1.00 12.54 341 ARG B CA 1
ATOM 6340 C C . ARG B 1 336 ? -27.772 31.317 -34.171 1.00 12.86 341 ARG B C 1
ATOM 6341 O O . ARG B 1 336 ? -27.921 32.519 -33.983 1.00 13.23 341 ARG B O 1
ATOM 6349 N N . ASN B 1 337 ? -28.614 30.580 -34.903 1.00 13.62 342 ASN B N 1
ATOM 6350 C CA . ASN B 1 337 ? -29.675 31.302 -35.655 1.00 15.79 342 ASN B CA 1
ATOM 6351 C C . ASN B 1 337 ? -30.762 31.956 -34.831 1.00 15.80 342 ASN B C 1
ATOM 6352 O O . ASN B 1 337 ? -31.465 32.831 -35.335 1.00 15.63 342 ASN B O 1
ATOM 6357 N N . ASP B 1 338 ? -30.897 31.623 -33.540 1.00 15.11 343 ASP B N 1
ATOM 6358 C CA . ASP B 1 338 ? -31.837 32.311 -32.698 1.00 13.97 343 ASP B CA 1
ATOM 6359 C C . ASP B 1 338 ? -31.656 33.810 -32.769 1.00 14.61 343 ASP B C 1
ATOM 6360 O O . ASP B 1 338 ? -32.623 34.589 -32.798 1.00 15.21 343 ASP B O 1
ATOM 6365 N N . LEU B 1 339 ? -30.396 34.269 -32.784 1.00 14.73 344 LEU B N 1
ATOM 6366 C CA . LEU B 1 339 ? -30.100 35.675 -32.975 1.00 15.67 344 LEU B CA 1
ATOM 6367 C C . LEU B 1 339 ? -29.651 36.046 -34.398 1.00 14.81 344 LEU B C 1
ATOM 6368 O O . LEU B 1 339 ? -29.958 37.162 -34.821 1.00 16.45 344 LEU B O 1
ATOM 6373 N N . GLU B 1 340 ? -29.002 35.122 -35.083 1.00 14.93 345 GLU B N 1
ATOM 6374 C CA . GLU B 1 340 ? -28.387 35.429 -36.400 1.00 15.67 345 GLU B CA 1
ATOM 6375 C C . GLU B 1 340 ? -29.408 35.335 -37.550 1.00 17.21 345 GLU B C 1
ATOM 6376 O O . GLU B 1 340 ? -29.182 36.016 -38.591 1.00 18.20 345 GLU B O 1
ATOM 6382 N N . GLY B 1 341 ? -30.489 34.607 -37.350 1.00 15.59 346 GLY B N 1
ATOM 6383 C CA . GLY B 1 341 ? -31.581 34.602 -38.296 1.00 15.97 346 GLY B CA 1
ATOM 6384 C C . GLY B 1 341 ? -32.597 35.661 -38.020 1.00 15.17 346 GLY B C 1
ATOM 6385 O O . GLY B 1 341 ? -32.525 36.462 -37.111 1.00 16.07 346 GLY B O 1
ATOM 6386 N N . PRO B 1 342 ? -33.645 35.690 -38.862 1.00 15.78 347 PRO B N 1
ATOM 6387 C CA . PRO B 1 342 ? -34.695 36.644 -38.566 1.00 14.94 347 PRO B CA 1
ATOM 6388 C C . PRO B 1 342 ? -35.361 36.387 -37.220 1.00 14.90 347 PRO B C 1
ATOM 6389 O O . PRO B 1 342 ? -35.367 35.187 -36.818 1.00 16.73 347 PRO B O 1
ATOM 6393 N N . PRO B 1 343 ? -35.942 37.397 -36.560 1.00 15.41 348 PRO B N 1
ATOM 6394 C CA . PRO B 1 343 ? -36.107 38.740 -37.101 1.00 16.81 348 PRO B CA 1
ATOM 6395 C C . PRO B 1 343 ? -34.898 39.638 -36.916 1.00 16.42 348 PRO B C 1
ATOM 6396 O O . PRO B 1 343 ? -34.773 40.651 -37.575 1.00 20.37 348 PRO B O 1
ATOM 6400 N N . LEU B 1 344 ? -34.010 39.341 -35.978 1.00 15.66 349 LEU B N 1
ATOM 6401 C CA . LEU B 1 344 ? -32.923 40.261 -35.687 1.00 16.47 349 LEU B CA 1
ATOM 6402 C C . LEU B 1 344 ? -31.788 40.321 -36.686 1.00 16.30 349 LEU B C 1
ATOM 6403 O O . LEU B 1 344 ? -31.192 41.417 -36.832 1.00 19.62 349 LEU B O 1
ATOM 6408 N N . LYS B 1 345 ? -31.450 39.225 -37.299 1.00 17.40 350 LYS B N 1
ATOM 6409 C CA . LYS B 1 345 ? -30.306 39.125 -38.194 1.00 19.58 350 LYS B CA 1
ATOM 6410 C C . LYS B 1 345 ? -29.080 39.775 -37.569 1.00 19.71 350 LYS B C 1
ATOM 6411 O O . LYS B 1 345 ? -28.358 40.565 -38.238 1.00 20.69 350 LYS B O 1
ATOM 6417 N N . ALA B 1 346 ? -28.851 39.453 -36.310 1.00 17.58 351 ALA B N 1
ATOM 6418 C CA . ALA B 1 346 ? -27.840 40.066 -35.490 1.00 18.23 351 ALA B CA 1
ATOM 6419 C C . ALA B 1 346 ? -26.450 39.540 -35.838 1.00 17.84 351 ALA B C 1
ATOM 6420 O O . ALA B 1 346 ? -26.243 38.421 -36.276 1.00 18.18 351 ALA B O 1
ATOM 6422 N N . ASP B 1 347 ? -25.445 40.407 -35.623 1.00 18.84 352 ASP B N 1
ATOM 6423 C CA . ASP B 1 347 ? -24.060 40.010 -35.735 1.00 20.91 352 ASP B CA 1
ATOM 6424 C C . ASP B 1 347 ? -23.631 39.733 -34.260 1.00 18.53 352 ASP B C 1
ATOM 6425 O O . ASP B 1 347 ? -23.528 40.658 -33.491 1.00 20.49 352 ASP B O 1
ATOM 6430 N N . ILE B 1 348 ? -23.381 38.473 -33.943 1.00 17.38 353 ILE B N 1
ATOM 6431 C CA . ILE B 1 348 ? -23.018 38.118 -32.564 1.00 17.26 353 ILE B CA 1
ATOM 6432 C C . ILE B 1 348 ? -21.580 37.704 -32.507 1.00 16.82 353 ILE B C 1
ATOM 6433 O O . ILE B 1 348 ? -21.170 37.060 -31.572 1.00 16.46 353 ILE B O 1
ATOM 6438 N N . ASP B 1 349 ? -20.748 38.148 -33.435 1.00 16.62 354 ASP B N 1
ATOM 6439 C CA . ASP B 1 349 ? -19.303 37.776 -33.368 1.00 15.29 354 ASP B CA 1
ATOM 6440 C C . ASP B 1 349 ? -18.627 38.318 -32.116 1.00 15.58 354 ASP B C 1
ATOM 6441 O O . ASP B 1 349 ? -17.701 37.641 -31.631 1.00 14.97 354 ASP B O 1
ATOM 6446 N N . ASN B 1 350 ? -19.098 39.421 -31.577 1.00 15.39 355 ASN B N 1
ATOM 6447 C CA . ASN B 1 350 ? -18.550 40.020 -30.391 1.00 16.92 355 ASN B CA 1
ATOM 6448 C C . ASN B 1 350 ? -18.970 39.264 -29.144 1.00 14.50 355 ASN B C 1
ATOM 6449 O O . ASN B 1 350 ? -18.484 39.617 -28.043 1.00 15.51 355 ASN B O 1
ATOM 6454 N N . ARG B 1 351 ? -19.832 38.263 -29.294 1.00 13.90 356 ARG B N 1
ATOM 6455 C CA . ARG B 1 351 ? -20.276 37.440 -28.165 1.00 13.45 356 ARG B CA 1
ATOM 6456 C C . ARG B 1 351 ? -19.499 36.162 -28.123 1.00 12.02 356 ARG B C 1
ATOM 6457 O O . ARG B 1 351 ? -19.684 35.376 -27.200 1.00 14.56 356 ARG B O 1
ATOM 6465 N N . ARG B 1 352 ? -18.616 35.896 -29.046 1.00 12.10 357 ARG B N 1
ATOM 6466 C CA . ARG B 1 352 ? -17.927 34.622 -29.148 1.00 12.60 357 ARG B CA 1
ATOM 6467 C C . ARG B 1 352 ? -16.736 34.654 -28.173 1.00 13.79 357 ARG B C 1
ATOM 6468 O O . ARG B 1 352 ? -16.108 35.712 -27.910 1.00 15.46 357 ARG B O 1
ATOM 6476 N N . ILE B 1 353 ? -16.429 33.473 -27.655 1.00 13.30 358 ILE B N 1
ATOM 6477 C CA . ILE B 1 353 ? -15.295 33.277 -26.730 1.00 14.19 358 ILE B CA 1
ATOM 6478 C C . ILE B 1 353 ? -14.584 32.005 -27.113 1.00 13.32 358 ILE B C 1
ATOM 6479 O O . ILE B 1 353 ? -15.216 31.012 -27.606 1.00 12.89 358 ILE B O 1
ATOM 6484 N N . ILE B 1 354 ? -13.300 31.982 -26.876 1.00 12.69 359 ILE B N 1
ATOM 6485 C CA . ILE B 1 354 ? -12.494 30.783 -26.978 1.00 12.60 359 ILE B CA 1
ATOM 6486 C C . ILE B 1 354 ? -12.303 30.243 -25.559 1.00 11.61 359 ILE B C 1
ATOM 6487 O O . ILE B 1 354 ? -11.762 30.966 -24.689 1.00 12.07 359 ILE B O 1
ATOM 6492 N N . ARG B 1 355 ? -12.638 28.972 -25.339 1.00 10.75 360 ARG B N 1
ATOM 6493 C CA . ARG B 1 355 ? -12.522 28.345 -23.995 1.00 10.91 360 ARG B CA 1
ATOM 6494 C C . ARG B 1 355 ? -11.316 27.420 -23.919 1.00 13.02 360 ARG B C 1
ATOM 6495 O O . ARG B 1 355 ? -11.052 26.651 -24.838 1.00 13.77 360 ARG B O 1
ATOM 6503 N N . ARG B 1 356 ? -10.634 27.495 -22.788 1.00 11.87 361 ARG B N 1
ATOM 6504 C CA . ARG B 1 356 ? -9.476 26.620 -22.520 1.00 13.46 361 ARG B CA 1
ATOM 6505 C C . ARG B 1 356 ? -9.630 25.997 -21.146 1.00 14.52 361 ARG B C 1
ATOM 6506 O O . ARG B 1 356 ? -8.650 25.889 -20.399 1.00 17.66 361 ARG B O 1
ATOM 6514 N N . GLY B 1 357 ? -10.772 25.475 -20.886 1.00 15.67 362 GLY B N 1
ATOM 6515 C CA . GLY B 1 357 ? -11.046 24.907 -19.547 1.00 18.68 362 GLY B CA 1
ATOM 6516 C C . GLY B 1 357 ? -10.232 23.677 -19.309 1.00 17.94 362 GLY B C 1
ATOM 6517 O O . GLY B 1 357 ? -9.728 23.051 -20.253 1.00 22.35 362 GLY B O 1
ATOM 6518 N N . ILE B 1 358 ? -9.976 23.373 -18.048 1.00 13.05 363 ILE B N 1
ATOM 6519 C CA . ILE B 1 358 ? -9.509 22.039 -17.655 1.00 12.09 363 ILE B CA 1
ATOM 6520 C C . ILE B 1 358 ? -10.310 21.675 -16.400 1.00 10.61 363 ILE B C 1
ATOM 6521 O O . ILE B 1 358 ? -10.550 22.503 -15.550 1.00 11.02 363 ILE B O 1
ATOM 6526 N N . GLN B 1 359 ? -10.610 20.413 -16.238 1.00 11.34 364 GLN B N 1
ATOM 6527 C CA . GLN B 1 359 ? -11.216 19.905 -15.015 1.00 9.91 364 GLN B CA 1
ATOM 6528 C C . GLN B 1 359 ? -10.266 20.019 -13.831 1.00 10.07 364 GLN B C 1
ATOM 6529 O O . GLN B 1 359 ? -9.005 20.046 -13.970 1.00 10.97 364 GLN B O 1
ATOM 6535 N N . PHE B 1 360 ? -10.831 19.990 -12.636 1.00 9.86 365 PHE B N 1
ATOM 6536 C CA . PHE B 1 360 ? -10.009 19.788 -11.421 1.00 9.47 365 PHE B CA 1
ATOM 6537 C C . PHE B 1 360 ? -10.691 18.830 -10.475 1.00 10.22 365 PHE B C 1
ATOM 6538 O O . PHE B 1 360 ? -11.930 18.726 -10.454 1.00 10.29 365 PHE B O 1
ATOM 6546 N N . GLY B 1 361 ? -9.878 18.193 -9.648 1.00 10.12 366 GLY B N 1
ATOM 6547 C CA . GLY B 1 361 ? -10.362 17.401 -8.570 1.00 9.96 366 GLY B CA 1
ATOM 6548 C C . GLY B 1 361 ? -10.554 15.925 -8.871 1.00 10.29 366 GLY B C 1
ATOM 6549 O O . GLY B 1 361 ? -10.441 15.488 -10.006 1.00 11.57 366 GLY B O 1
ATOM 6550 N N . PRO B 1 362 ? -10.805 15.140 -7.809 1.00 11.53 367 PRO B N 1
ATOM 6551 C CA . PRO B 1 362 ? -10.907 13.683 -7.922 1.00 12.21 367 PRO B CA 1
ATOM 6552 C C . PRO B 1 362 ? -12.208 13.250 -8.532 1.00 12.45 367 PRO B C 1
ATOM 6553 O O . PRO B 1 362 ? -13.188 14.019 -8.529 1.00 13.21 367 PRO B O 1
ATOM 6557 N N . GLU B 1 363 ? -12.290 11.999 -8.919 1.00 12.98 368 GLU B N 1
ATOM 6558 C CA . GLU B 1 363 ? -13.531 11.380 -9.270 1.00 12.37 368 GLU B CA 1
ATOM 6559 C C . GLU B 1 363 ? -14.470 11.268 -8.045 1.00 12.08 368 GLU B C 1
ATOM 6560 O O . GLU B 1 363 ? -14.007 11.299 -6.892 1.00 13.11 368 GLU B O 1
ATOM 6566 N N . VAL B 1 364 ? -15.768 11.119 -8.293 1.00 10.87 369 VAL B N 1
ATOM 6567 C CA . VAL B 1 364 ? -16.764 10.947 -7.295 1.00 10.76 369 VAL B CA 1
ATOM 6568 C C . VAL B 1 364 ? -16.452 9.593 -6.544 1.00 11.37 369 VAL B C 1
ATOM 6569 O O . VAL B 1 364 ? -16.236 8.569 -7.180 1.00 12.57 369 VAL B O 1
ATOM 6573 N N . THR B 1 365 ? -16.428 9.659 -5.222 1.00 11.21 370 THR B N 1
ATOM 6574 C CA . THR B 1 365 ? -16.093 8.530 -4.385 1.00 11.45 370 THR B CA 1
ATOM 6575 C C . THR B 1 365 ? -17.305 7.626 -4.168 1.00 11.77 370 THR B C 1
ATOM 6576 O O . THR B 1 365 ? -18.472 7.951 -4.429 1.00 10.95 370 THR B O 1
ATOM 6580 N N . SER B 1 366 ? -17.029 6.382 -3.707 1.00 11.05 371 SER B N 1
ATOM 6581 C CA . SER B 1 366 ? -18.111 5.483 -3.438 1.00 11.15 371 SER B CA 1
ATOM 6582 C C . SER B 1 366 ? -19.070 6.084 -2.410 1.00 12.37 371 SER B C 1
ATOM 6583 O O . SER B 1 366 ? -20.292 6.056 -2.586 1.00 12.96 371 SER B O 1
ATOM 6586 N N . GLN B 1 367 ? -18.532 6.724 -1.370 1.00 11.18 372 GLN B N 1
ATOM 6587 C CA . GLN B 1 367 ? -19.365 7.310 -0.369 1.00 11.63 372 GLN B CA 1
ATOM 6588 C C . GLN B 1 367 ? -20.274 8.446 -0.984 1.00 12.65 372 GLN B C 1
ATOM 6589 O O . GLN B 1 367 ? -21.439 8.618 -0.568 1.00 11.79 372 GLN B O 1
ATOM 6595 N N . GLU B 1 368 ? -19.680 9.279 -1.832 1.00 11.11 373 GLU B N 1
ATOM 6596 C CA . GLU B 1 368 ? -20.456 10.371 -2.401 1.00 11.89 373 GLU B CA 1
ATOM 6597 C C . GLU B 1 368 ? -21.598 9.797 -3.246 1.00 12.92 373 GLU B C 1
ATOM 6598 O O . GLU B 1 368 ? -22.675 10.346 -3.229 1.00 12.71 373 GLU B O 1
ATOM 6604 N N . HIS B 1 369 ? -21.330 8.739 -4.040 1.00 13.01 374 HIS B N 1
ATOM 6605 C CA . HIS B 1 369 ? -22.397 8.113 -4.832 1.00 14.82 374 HIS B CA 1
ATOM 6606 C C . HIS B 1 369 ? -23.510 7.600 -3.921 1.00 15.16 374 HIS B C 1
ATOM 6607 O O . HIS B 1 369 ? -24.695 7.822 -4.166 1.00 16.23 374 HIS B O 1
ATOM 6614 N N . HIS B 1 370 ? -23.147 6.908 -2.827 1.00 13.75 375 HIS B N 1
ATOM 6615 C CA . HIS B 1 370 ? -24.180 6.411 -1.923 1.00 14.11 375 HIS B CA 1
ATOM 6616 C C . HIS B 1 370 ? -25.000 7.501 -1.225 1.00 13.28 375 HIS B C 1
ATOM 6617 O O . HIS B 1 370 ? -26.222 7.394 -1.060 1.00 16.83 375 HIS B O 1
ATOM 6624 N N . ASP B 1 371 ? -24.300 8.551 -0.783 1.00 11.25 376 ASP B N 1
ATOM 6625 C CA . ASP B 1 371 ? -24.869 9.669 -0.051 1.00 12.71 376 ASP B CA 1
ATOM 6626 C C . ASP B 1 371 ? -25.656 10.598 -0.979 1.00 13.20 376 ASP B C 1
ATOM 6627 O O . ASP B 1 371 ? -26.544 11.359 -0.489 1.00 14.18 376 ASP B O 1
ATOM 6632 N N . LYS B 1 372 ? -25.292 10.578 -2.265 1.00 11.97 377 LYS B N 1
ATOM 6633 C CA . LYS B 1 372 ? -25.881 11.474 -3.290 1.00 13.14 377 LYS B CA 1
ATOM 6634 C C . LYS B 1 372 ? -25.496 12.920 -2.985 1.00 12.97 377 LYS B C 1
ATOM 6635 O O . LYS B 1 372 ? -26.184 13.817 -3.441 1.00 13.59 377 LYS B O 1
ATOM 6641 N N . LYS B 1 373 ? -24.364 13.129 -2.279 1.00 11.52 378 LYS B N 1
ATOM 6642 C CA . LYS B 1 373 ? -23.928 14.462 -1.918 1.00 12.25 378 LYS B CA 1
ATOM 6643 C C . LYS B 1 373 ? -22.426 14.609 -2.099 1.00 11.58 378 LYS B C 1
ATOM 6644 O O . LYS B 1 373 ? -21.646 13.629 -1.962 1.00 11.68 378 LYS B O 1
ATOM 6650 N N . THR B 1 374 ? -22.020 15.821 -2.491 1.00 10.21 379 THR B N 1
ATOM 6651 C CA . THR B 1 374 ? -20.637 16.153 -2.647 1.00 11.02 379 THR B CA 1
ATOM 6652 C C . THR B 1 374 ? -19.951 16.234 -1.267 1.00 10.67 379 THR B C 1
ATOM 6653 O O . THR B 1 374 ? -20.468 16.912 -0.354 1.00 10.97 379 THR B O 1
ATOM 6657 N N . HIS B 1 375 ? -18.778 15.633 -1.191 1.00 11.27 380 HIS B N 1
ATOM 6658 C CA . HIS B 1 375 ? -17.831 15.751 -0.055 1.00 10.13 380 HIS B CA 1
ATOM 6659 C C . HIS B 1 375 ? -16.456 16.221 -0.411 1.00 10.18 380 HIS B C 1
ATOM 6660 O O . HIS B 1 375 ? -15.609 16.307 0.473 1.00 12.02 380 HIS B O 1
ATOM 6667 N N . HIS B 1 376 ? -16.155 16.375 -1.719 1.00 10.42 381 HIS B N 1
ATOM 6668 C CA . HIS B 1 376 ? -14.844 16.729 -2.197 1.00 11.11 381 HIS B CA 1
ATOM 6669 C C . HIS B 1 376 ? -14.946 17.772 -3.289 1.00 10.77 381 HIS B C 1
ATOM 6670 O O . HIS B 1 376 ? -15.962 17.847 -4.036 1.00 10.55 381 HIS B O 1
ATOM 6677 N N . GLY B 1 377 ? -13.887 18.612 -3.314 1.00 10.80 382 GLY B N 1
ATOM 6678 C CA . GLY B 1 377 ? -13.937 19.644 -4.390 1.00 10.99 382 GLY B CA 1
ATOM 6679 C C . GLY B 1 377 ? -13.520 19.132 -5.748 1.00 11.93 382 GLY B C 1
ATOM 6680 O O . GLY B 1 377 ? -12.451 18.534 -5.921 1.00 12.22 382 GLY B O 1
ATOM 6681 N N . ARG B 1 378 ? -14.373 19.435 -6.742 1.00 9.84 383 ARG B N 1
ATOM 6682 C CA . ARG B 1 378 ? -14.056 19.074 -8.112 1.00 10.18 383 ARG B CA 1
ATOM 6683 C C . ARG B 1 378 ? -14.864 20.048 -8.969 1.00 9.96 383 ARG B C 1
ATOM 6684 O O . ARG B 1 378 ? -15.830 20.669 -8.496 1.00 10.54 383 ARG B O 1
ATOM 6692 N N . GLY B 1 379 ? -14.468 20.204 -10.237 1.00 10.18 384 GLY B N 1
ATOM 6693 C CA . GLY B 1 379 ? -15.183 21.047 -11.132 1.00 10.47 384 GLY B CA 1
ATOM 6694 C C . GLY B 1 379 ? -14.322 21.474 -12.296 1.00 8.36 384 GLY B C 1
ATOM 6695 O O . GLY B 1 379 ? -13.580 20.654 -12.903 1.00 9.21 384 GLY B O 1
ATOM 6696 N N . LEU B 1 380 ? -14.514 22.741 -12.730 1.00 8.30 385 LEU B N 1
ATOM 6697 C CA . LEU B 1 380 ? -13.858 23.251 -13.943 1.00 9.34 385 LEU B CA 1
ATOM 6698 C C . LEU B 1 380 ? -13.057 24.473 -13.606 1.00 8.96 385 LEU B C 1
ATOM 6699 O O . LEU B 1 380 ? -13.598 25.396 -12.972 1.00 10.04 385 LEU B O 1
ATOM 6704 N N . LEU B 1 381 ? -11.832 24.505 -14.054 1.00 9.19 386 LEU B N 1
ATOM 6705 C CA . LEU B 1 381 ? -11.043 25.773 -14.095 1.00 10.44 386 LEU B CA 1
ATOM 6706 C C . LEU B 1 381 ? -11.399 26.414 -15.406 1.00 10.08 386 LEU B C 1
ATOM 6707 O O . LEU B 1 381 ? -10.843 26.086 -16.468 1.00 10.48 386 LEU B O 1
ATOM 6712 N N . PHE B 1 382 ? -12.459 27.209 -15.365 1.00 9.57 387 PHE B N 1
ATOM 6713 C CA . PHE B 1 382 ? -12.994 27.873 -16.545 1.00 9.52 387 PHE B CA 1
ATOM 6714 C C . PHE B 1 382 ? -12.106 29.027 -16.976 1.00 9.58 387 PHE B C 1
ATOM 6715 O O . PHE B 1 382 ? -11.850 29.925 -16.166 1.00 9.72 387 PHE B O 1
ATOM 6723 N N . VAL B 1 383 ? -11.612 29.014 -18.234 1.00 10.15 388 VAL B N 1
ATOM 6724 C CA . VAL B 1 383 ? -10.817 30.060 -18.831 1.00 10.42 388 VAL B CA 1
ATOM 6725 C C . VAL B 1 383 ? -11.406 30.345 -20.204 1.00 11.31 388 VAL B C 1
ATOM 6726 O O . VAL B 1 383 ? -11.698 29.434 -20.950 1.00 12.28 388 VAL B O 1
ATOM 6730 N N . CYS B 1 384 ? -11.656 31.607 -20.495 1.00 10.57 389 CYS B N 1
ATOM 6731 C CA . CYS B 1 384 ? -12.050 32.040 -21.810 1.00 10.47 389 CYS B CA 1
ATOM 6732 C C . CYS B 1 384 ? -11.393 33.325 -22.221 1.00 10.54 389 CYS B C 1
ATOM 6733 O O . CYS B 1 384 ? -11.069 34.136 -21.382 1.00 11.91 389 CYS B O 1
ATOM 6736 N N . TYR B 1 385 ? -11.220 33.454 -23.516 1.00 11.02 390 TYR B N 1
ATOM 6737 C CA . TYR B 1 385 ? -10.585 34.604 -24.162 1.00 11.19 390 TYR B CA 1
ATOM 6738 C C . TYR B 1 385 ? -11.543 35.296 -25.127 1.00 10.95 390 TYR B C 1
ATOM 6739 O O . TYR B 1 385 ? -12.189 34.637 -25.934 1.00 11.41 390 TYR B O 1
ATOM 6748 N N . SER B 1 386 ? -11.531 36.621 -25.095 1.00 11.80 391 SER B N 1
ATOM 6749 C CA . SER B 1 386 ? -12.026 37.443 -26.247 1.00 14.12 391 SER B CA 1
ATOM 6750 C C . SER B 1 386 ? -11.388 38.831 -26.119 1.00 12.94 391 SER B C 1
ATOM 6751 O O . SER B 1 386 ? -10.706 39.151 -25.134 1.00 13.35 391 SER B O 1
ATOM 6754 N N . SER B 1 387 ? -11.679 39.688 -27.089 1.00 14.45 392 SER B N 1
ATOM 6755 C CA . SER B 1 387 ? -11.251 41.058 -26.967 1.00 13.67 392 SER B CA 1
ATOM 6756 C C . SER B 1 387 ? -12.113 41.981 -26.172 1.00 14.09 392 SER B C 1
ATOM 6757 O O . SER B 1 387 ? -11.802 43.154 -26.005 1.00 15.82 392 SER B O 1
ATOM 6760 N N . SER B 1 388 ? -13.132 41.414 -25.519 1.00 13.15 393 SER B N 1
ATOM 6761 C CA . SER B 1 388 ? -14.012 42.177 -24.706 1.00 14.47 393 SER B CA 1
ATOM 6762 C C . SER B 1 388 ? -14.797 41.268 -23.761 1.00 14.34 393 SER B C 1
ATOM 6763 O O . SER B 1 388 ? -15.643 40.471 -24.188 1.00 13.95 393 SER B O 1
ATOM 6766 N N . ILE B 1 389 ? -14.509 41.389 -22.469 1.00 14.57 394 ILE B N 1
ATOM 6767 C CA . ILE B 1 389 ? -15.272 40.698 -21.419 1.00 14.35 394 ILE B CA 1
ATOM 6768 C C . ILE B 1 389 ? -16.679 41.307 -21.356 1.00 14.30 394 ILE B C 1
ATOM 6769 O O . ILE B 1 389 ? -17.648 40.584 -21.163 1.00 13.11 394 ILE B O 1
ATOM 6774 N N . ASP B 1 390 ? -16.759 42.618 -21.606 1.00 14.21 395 ASP B N 1
ATOM 6775 C CA . ASP B 1 390 ? -18.045 43.275 -21.595 1.00 15.77 395 ASP B CA 1
ATOM 6776 C C . ASP B 1 390 ? -18.990 42.677 -22.656 1.00 15.06 395 ASP B C 1
ATOM 6777 O O . ASP B 1 390 ? -20.175 42.402 -22.367 1.00 16.99 395 ASP B O 1
ATOM 6782 N N . ASP B 1 391 ? -18.451 42.442 -23.836 1.00 15.81 396 ASP B N 1
ATOM 6783 C CA . ASP B 1 391 ? -19.239 41.872 -24.900 1.00 16.54 396 ASP B CA 1
ATOM 6784 C C . ASP B 1 391 ? -19.418 40.342 -24.811 1.00 14.42 396 ASP B C 1
ATOM 6785 O O . ASP B 1 391 ? -20.416 39.795 -25.295 1.00 15.10 396 ASP B O 1
ATOM 6790 N N . GLY B 1 392 ? -18.414 39.629 -24.257 1.00 13.58 397 GLY B N 1
ATOM 6791 C CA . GLY B 1 392 ? -18.362 38.166 -24.227 1.00 13.20 397 GLY B CA 1
ATOM 6792 C C . GLY B 1 392 ? -18.765 37.678 -22.881 1.00 13.13 397 GLY B C 1
ATOM 6793 O O . GLY B 1 392 ? -19.949 37.698 -22.541 1.00 12.96 397 GLY B O 1
ATOM 6794 N N . PHE B 1 393 ? -17.780 37.178 -22.110 1.00 12.44 398 PHE B N 1
ATOM 6795 C CA . PHE B 1 393 ? -18.133 36.509 -20.860 1.00 12.20 398 PHE B CA 1
ATOM 6796 C C . PHE B 1 393 ? -19.199 37.185 -20.013 1.00 12.07 398 PHE B C 1
ATOM 6797 O O . PHE B 1 393 ? -20.178 36.509 -19.623 1.00 11.78 398 PHE B O 1
ATOM 6805 N N . HIS B 1 394 ? -19.038 38.474 -19.698 1.00 11.96 399 HIS B N 1
ATOM 6806 C CA . HIS B 1 394 ? -19.948 39.135 -18.802 1.00 12.51 399 HIS B CA 1
ATOM 6807 C C . HIS B 1 394 ? -21.370 39.149 -19.373 1.00 12.62 399 HIS B C 1
ATOM 6808 O O . HIS B 1 394 ? -22.345 38.859 -18.642 1.00 13.04 399 HIS B O 1
ATOM 6815 N N . PHE B 1 395 ? -21.499 39.477 -20.656 1.00 13.18 400 PHE B N 1
ATOM 6816 C CA . PHE B 1 395 ? -22.796 39.522 -21.310 1.00 14.72 400 PHE B CA 1
ATOM 6817 C C . PHE B 1 395 ? -23.421 38.157 -21.424 1.00 14.79 400 PHE B C 1
ATOM 6818 O O . PHE B 1 395 ? -24.591 37.996 -21.142 1.00 13.22 400 PHE B O 1
ATOM 6826 N N . ILE B 1 396 ? -22.635 37.128 -21.771 1.00 13.27 401 ILE B N 1
ATOM 6827 C CA . ILE B 1 396 ? -23.217 35.774 -21.824 1.00 13.47 401 ILE B CA 1
ATOM 6828 C C . ILE B 1 396 ? -23.798 35.402 -20.470 1.00 13.18 401 ILE B C 1
ATOM 6829 O O . ILE B 1 396 ? -24.873 34.831 -20.402 1.00 13.10 401 ILE B O 1
ATOM 6834 N N . GLN B 1 397 ? -23.022 35.614 -19.411 1.00 12.73 402 GLN B N 1
ATOM 6835 C CA . GLN B 1 397 ? -23.496 35.199 -18.116 1.00 12.20 402 GLN B CA 1
ATOM 6836 C C . GLN B 1 397 ? -24.738 35.998 -17.696 1.00 13.13 402 GLN B C 1
ATOM 6837 O O . GLN B 1 397 ? -25.769 35.384 -17.325 1.00 13.17 402 GLN B O 1
ATOM 6843 N N . GLU B 1 398 ? -24.647 37.319 -17.789 1.00 14.52 403 GLU B N 1
ATOM 6844 C CA . GLU B 1 398 ? -25.690 38.151 -17.247 1.00 14.16 403 GLU B CA 1
ATOM 6845 C C . GLU B 1 398 ? -26.981 38.263 -18.124 1.00 13.75 403 GLU B C 1
ATOM 6846 O O . GLU B 1 398 ? -28.100 38.088 -17.568 1.00 14.99 403 GLU B O 1
ATOM 6852 N N . SER B 1 399 ? -26.800 38.497 -19.411 1.00 13.40 404 SER B N 1
ATOM 6853 C CA . SER B 1 399 ? -27.934 38.756 -20.314 1.00 13.49 404 SER B CA 1
ATOM 6854 C C . SER B 1 399 ? -28.541 37.537 -20.931 1.00 13.35 404 SER B C 1
ATOM 6855 O O . SER B 1 399 ? -29.634 37.649 -21.446 1.00 14.36 404 SER B O 1
ATOM 6858 N N . TRP B 1 400 ? -27.783 36.412 -21.001 1.00 12.77 405 TRP B N 1
ATOM 6859 C CA . TRP B 1 400 ? -28.247 35.205 -21.610 1.00 12.60 405 TRP B CA 1
ATOM 6860 C C . TRP B 1 400 ? -28.516 34.107 -20.574 1.00 12.93 405 TRP B C 1
ATOM 6861 O O . TRP B 1 400 ? -29.666 33.697 -20.361 1.00 12.84 405 TRP B O 1
ATOM 6872 N N . ALA B 1 401 ? -27.459 33.645 -19.909 1.00 11.30 406 ALA B N 1
ATOM 6873 C CA . ALA B 1 401 ? -27.647 32.471 -19.032 1.00 11.68 406 ALA B CA 1
ATOM 6874 C C . ALA B 1 401 ? -28.546 32.779 -17.840 1.00 10.76 406 ALA B C 1
ATOM 6875 O O . ALA B 1 401 ? -29.323 31.935 -17.420 1.00 11.25 406 ALA B O 1
ATOM 6877 N N . ASN B 1 402 ? -28.330 33.965 -17.258 1.00 11.76 407 ASN B N 1
ATOM 6878 C CA . ASN B 1 402 ? -29.061 34.397 -16.024 1.00 12.36 407 ASN B CA 1
ATOM 6879 C C . ASN B 1 402 ? -30.471 34.907 -16.350 1.00 13.32 407 ASN B C 1
ATOM 6880 O O . ASN B 1 402 ? -31.202 35.284 -15.443 1.00 15.35 407 ASN B O 1
ATOM 6885 N N . ALA B 1 403 ? -30.786 35.086 -17.647 1.00 13.65 408 ALA B N 1
ATOM 6886 C CA . ALA B 1 403 ? -32.025 35.814 -18.064 1.00 14.06 408 ALA B CA 1
ATOM 6887 C C . ALA B 1 403 ? -33.100 34.828 -18.431 1.00 13.57 408 ALA B C 1
ATOM 6888 O O . ALA B 1 403 ? -33.012 34.213 -19.495 1.00 13.89 408 ALA B O 1
ATOM 6890 N N . PRO B 1 404 ? -34.107 34.608 -17.561 1.00 14.36 409 PRO B N 1
ATOM 6891 C CA . PRO B 1 404 ? -35.062 33.548 -17.902 1.00 13.19 409 PRO B CA 1
ATOM 6892 C C . PRO B 1 404 ? -35.896 33.871 -19.145 1.00 12.58 409 PRO B C 1
ATOM 6893 O O . PRO B 1 404 ? -36.470 32.905 -19.730 1.00 12.79 409 PRO B O 1
ATOM 6897 N N . ASN B 1 405 ? -35.959 35.139 -19.559 1.00 12.36 410 ASN B N 1
ATOM 6898 C CA . ASN B 1 405 ? -36.730 35.416 -20.774 1.00 13.98 410 ASN B CA 1
ATOM 6899 C C . ASN B 1 405 ? -35.959 35.239 -22.058 1.00 16.09 410 ASN B C 1
ATOM 6900 O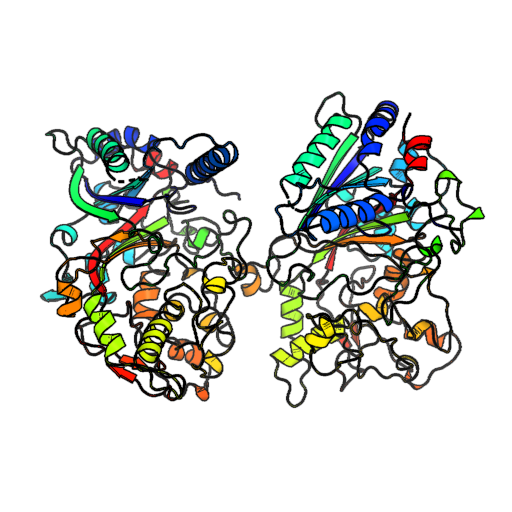 O . ASN B 1 405 ? -36.542 35.331 -23.151 1.00 17.82 410 ASN B O 1
ATOM 6905 N N . PHE B 1 406 ? -34.642 35.079 -21.952 1.00 12.54 411 PHE B N 1
ATOM 6906 C CA . PHE B 1 406 ? -33.809 34.999 -23.130 1.00 12.86 411 PHE B CA 1
ATOM 6907 C C . PHE B 1 406 ? -33.854 33.573 -23.664 1.00 13.47 411 PHE B C 1
ATOM 6908 O O . PHE B 1 406 ? -33.658 32.652 -22.874 1.00 12.38 411 PHE B O 1
ATOM 6916 N N . PRO B 1 407 ? -34.096 33.343 -24.994 1.00 13.41 412 PRO B N 1
ATOM 6917 C CA . PRO B 1 407 ? -33.944 34.324 -26.082 1.00 12.80 412 PRO B CA 1
ATOM 6918 C C . PRO B 1 407 ? -35.298 34.869 -26.627 1.00 13.46 412 PRO B C 1
ATOM 6919 O O . PRO B 1 407 ? -35.268 35.599 -27.620 1.00 14.73 412 PRO B O 1
ATOM 6923 N N . VAL B 1 408 ? -36.357 34.601 -25.925 1.00 13.14 413 VAL B N 1
ATOM 6924 C CA . VAL B 1 408 ? -37.690 35.060 -26.356 1.00 13.32 413 VAL B CA 1
ATOM 6925 C C . VAL B 1 408 ? -37.705 36.543 -26.305 1.00 15.22 413 VAL B C 1
ATOM 6926 O O . VAL B 1 408 ? -38.259 37.163 -27.245 1.00 16.64 413 VAL B O 1
ATOM 6930 N N . ASN B 1 409 ? -37.215 37.181 -25.230 1.00 15.27 414 ASN B N 1
ATOM 6931 C CA . ASN B 1 409 ? -37.205 38.656 -25.129 1.00 17.05 414 ASN B CA 1
ATOM 6932 C C . ASN B 1 409 ? -36.504 39.294 -26.303 1.00 18.38 414 ASN B C 1
ATOM 6933 O O . ASN B 1 409 ? -37.037 40.264 -26.877 1.00 18.82 414 ASN B O 1
ATOM 6938 N N . ALA B 1 410 ? -35.376 38.728 -26.741 1.00 16.56 415 ALA B N 1
ATOM 6939 C CA . ALA B 1 410 ? -34.548 39.361 -27.744 1.00 17.02 415 ALA B CA 1
ATOM 6940 C C . ALA B 1 410 ? -35.313 39.376 -29.061 1.00 18.49 415 ALA B C 1
ATOM 6941 O O . ALA B 1 410 ? -35.337 40.391 -29.795 1.00 19.30 415 ALA B O 1
ATOM 6943 N N . VAL B 1 411 ? -35.936 38.247 -29.392 1.00 17.41 416 VAL B N 1
ATOM 6944 C CA . VAL B 1 411 ? -36.570 38.159 -30.723 1.00 17.85 416 VAL B CA 1
ATOM 6945 C C . VAL B 1 411 ? -37.922 38.844 -30.775 1.00 19.78 416 VAL B C 1
ATOM 6946 O O . VAL B 1 411 ? -38.355 39.215 -31.853 1.00 24.87 416 VAL B O 1
ATOM 6950 N N . THR B 1 412 ? -38.623 38.961 -29.656 1.00 18.39 417 THR B N 1
ATOM 6951 C CA . THR B 1 412 ? -39.880 39.675 -29.608 1.00 18.51 417 THR B CA 1
ATOM 6952 C C . THR B 1 412 ? -39.742 41.160 -29.442 1.00 22.57 417 THR B C 1
ATOM 6953 O O . THR B 1 412 ? -40.722 41.829 -29.414 1.00 24.78 417 THR B O 1
ATOM 6957 N N . SER B 1 413 ? -38.536 41.696 -29.312 1.00 21.72 418 SER B N 1
ATOM 6958 C CA . SER B 1 413 ? -38.372 43.114 -29.099 1.00 29.71 418 SER B CA 1
ATOM 6959 C C . SER B 1 413 ? -38.722 43.912 -30.351 1.00 31.44 418 SER B C 1
ATOM 6960 O O . SER B 1 413 ? -38.982 45.105 -30.248 1.00 37.99 418 SER B O 1
ATOM 6963 N N . ALA B 1 414 ? -38.679 43.244 -31.498 1.00 33.16 419 ALA B N 1
ATOM 6964 C CA . ALA B 1 414 ? -38.951 43.836 -32.790 1.00 37.56 419 ALA B CA 1
ATOM 6965 C C . ALA B 1 414 ? -40.413 43.661 -33.231 1.00 37.07 419 ALA B C 1
ATOM 6966 O O . ALA B 1 414 ? -40.714 44.021 -34.358 1.00 43.34 419 ALA B O 1
ATOM 6968 N N . GLY B 1 415 ? -41.287 43.101 -32.383 1.00 31.13 420 GLY B N 1
ATOM 6969 C CA . GLY B 1 415 ? -42.691 42.779 -32.689 1.00 31.09 420 GLY B CA 1
ATOM 6970 C C . GLY B 1 415 ? -43.174 41.378 -32.263 1.00 31.18 420 GLY B C 1
ATOM 6971 O O . GLY B 1 415 ? -42.378 40.513 -31.958 1.00 25.54 420 GLY B O 1
ATOM 6972 N N . PRO B 1 416 ? -44.493 41.129 -32.252 1.00 30.67 421 PRO B N 1
ATOM 6973 C CA . PRO B 1 416 ? -44.980 39.885 -31.645 1.00 26.29 421 PRO B CA 1
ATOM 6974 C C . PRO B 1 416 ? -44.745 38.650 -32.498 1.00 22.87 421 PRO B C 1
ATOM 6975 O O . PRO B 1 416 ? -44.745 38.699 -33.740 1.00 25.12 421 PRO B O 1
ATOM 6979 N N . ILE B 1 417 ? -44.475 37.544 -31.804 1.00 19.84 422 ILE B N 1
ATOM 6980 C CA . ILE B 1 417 ? -44.276 36.299 -32.401 1.00 18.15 422 ILE B CA 1
ATOM 6981 C C . ILE B 1 417 ? -45.225 35.377 -31.698 1.00 18.88 422 ILE B C 1
ATOM 6982 O O . ILE B 1 417 ? -44.913 34.868 -30.626 1.00 17.56 422 ILE B O 1
ATOM 6987 N N . PRO B 1 418 ? -46.406 35.116 -32.266 1.00 18.62 423 PRO B N 1
ATOM 6988 C CA . PRO B 1 418 ? -47.440 34.343 -31.531 1.00 18.39 423 PRO B CA 1
ATOM 6989 C C . PRO B 1 418 ? -47.054 32.932 -31.017 1.00 18.28 423 PRO B C 1
ATOM 6990 O O . PRO B 1 418 ? -47.471 32.630 -29.895 1.00 17.35 423 PRO B O 1
ATOM 6994 N N . PRO B 1 419 ? -46.229 32.148 -31.726 1.00 17.39 424 PRO B N 1
ATOM 6995 C CA . PRO B 1 419 ? -45.741 30.877 -31.223 1.00 16.12 424 PRO B CA 1
ATOM 6996 C C . PRO B 1 419 ? -44.931 31.017 -29.950 1.00 14.96 424 PRO B C 1
ATOM 6997 O O . PRO B 1 419 ? -44.793 30.015 -29.240 1.00 17.70 424 PRO B O 1
ATOM 7001 N N . LEU B 1 420 ? -44.443 32.218 -29.653 1.00 14.61 425 LEU B N 1
ATOM 7002 C CA . LEU B 1 420 ? -43.649 32.458 -28.401 1.00 15.20 425 LEU B CA 1
ATOM 7003 C C . LEU B 1 420 ? -44.422 33.144 -27.289 1.00 18.51 425 LEU B C 1
ATOM 7004 O O . LEU B 1 420 ? -43.886 33.482 -26.252 1.00 18.02 425 LEU B O 1
ATOM 7009 N N . ASP B 1 421 ? -45.701 33.426 -27.504 1.00 19.06 426 ASP B N 1
ATOM 7010 C CA . ASP B 1 421 ? -46.523 34.024 -26.478 1.00 19.38 426 ASP B CA 1
ATOM 7011 C C . ASP B 1 421 ? -46.519 33.122 -25.219 1.00 17.03 426 ASP B C 1
ATOM 7012 O O . ASP B 1 421 ? -46.839 31.935 -25.241 1.00 19.06 426 ASP B O 1
ATOM 7017 N N . GLY B 1 422 ? -46.103 33.777 -24.145 1.00 18.05 427 GLY B N 1
ATOM 7018 C CA . GLY B 1 422 ? -46.043 33.154 -22.877 1.00 18.02 427 GLY B CA 1
ATOM 7019 C C . GLY B 1 422 ? -44.874 32.172 -22.709 1.00 18.74 427 GLY B C 1
ATOM 7020 O O . GLY B 1 422 ? -44.867 31.431 -21.743 1.00 20.58 427 GLY B O 1
ATOM 7021 N N . VAL B 1 423 ? -43.952 32.096 -23.664 1.00 16.46 428 VAL B N 1
ATOM 7022 C CA . VAL B 1 423 ? -42.835 31.135 -23.504 1.00 15.77 428 VAL B CA 1
ATOM 7023 C C . VAL B 1 423 ? -41.738 31.825 -22.711 1.00 14.98 428 VAL B C 1
ATOM 7024 O O . VAL B 1 423 ? -41.236 32.917 -23.072 1.00 17.45 428 VAL B O 1
ATOM 7028 N N . VAL B 1 424 ? -41.369 31.190 -21.589 1.00 14.16 429 VAL B N 1
ATOM 7029 C CA . VAL B 1 424 ? -40.298 31.711 -20.712 1.00 14.68 429 VAL B CA 1
ATOM 7030 C C . VAL B 1 424 ? -39.257 30.556 -20.626 1.00 14.56 429 VAL B C 1
ATOM 7031 O O . VAL B 1 424 ? -39.493 29.587 -19.938 1.00 14.86 429 VAL B O 1
ATOM 7035 N N . PRO B 1 425 ? -38.180 30.624 -21.408 1.00 12.61 430 PRO B N 1
ATOM 7036 C CA . PRO B 1 425 ? -37.167 29.500 -21.442 1.00 13.19 430 PRO B CA 1
ATOM 7037 C C . PRO B 1 425 ? -36.655 29.069 -20.057 1.00 12.83 430 PRO B C 1
ATOM 7038 O O . PRO B 1 425 ? -36.499 27.888 -19.759 1.00 14.31 430 PRO B O 1
ATOM 7042 N N . GLY B 1 426 ? -36.406 30.080 -19.243 1.00 13.12 431 GLY B N 1
ATOM 7043 C CA . GLY B 1 426 ? -35.866 29.917 -17.880 1.00 13.66 431 GLY B CA 1
ATOM 7044 C C . GLY B 1 426 ? -34.358 30.071 -17.860 1.00 13.11 431 GLY B C 1
ATOM 7045 O O . GLY B 1 426 ? -33.730 30.564 -18.815 1.00 12.02 431 GLY B O 1
ATOM 7046 N N . PHE B 1 427 ? -33.774 29.637 -16.746 1.00 12.60 432 PHE B N 1
ATOM 7047 C CA . PHE B 1 427 ? -32.353 29.753 -16.581 1.00 13.50 432 PHE B CA 1
ATOM 7048 C C . PHE B 1 427 ? -31.587 28.659 -17.317 1.00 11.79 432 PHE B C 1
ATOM 7049 O O . PHE B 1 427 ? -32.028 27.513 -17.429 1.00 11.89 432 PHE B O 1
ATOM 7057 N N . ASP B 1 428 ? -30.364 28.970 -17.704 1.00 11.53 433 ASP B N 1
ATOM 7058 C CA . ASP B 1 428 ? -29.366 27.926 -18.039 1.00 11.65 433 ASP B CA 1
ATOM 7059 C C . ASP B 1 428 ? -29.201 27.091 -16.796 1.00 11.77 433 ASP B C 1
ATOM 7060 O O . ASP B 1 428 ? -28.854 27.631 -15.728 1.00 11.91 433 ASP B O 1
ATOM 7065 N N . ALA B 1 429 ? -29.405 25.790 -16.869 1.00 12.08 434 ALA B N 1
ATOM 7066 C CA . ALA B 1 429 ? -29.470 24.987 -15.699 1.00 12.02 434 ALA B CA 1
ATOM 7067 C C . ALA B 1 429 ? -28.067 24.545 -15.308 1.00 13.38 434 ALA B C 1
ATOM 7068 O O . ALA B 1 429 ? -27.875 23.928 -14.242 1.00 15.87 434 ALA B O 1
ATOM 7070 N N . ILE B 1 430 ? -27.047 24.823 -16.130 1.00 12.63 435 ILE B N 1
ATOM 7071 C CA . ILE B 1 430 ? -25.676 24.472 -15.796 1.00 12.18 435 ILE B CA 1
ATOM 7072 C C . ILE B 1 430 ? -25.048 25.680 -15.107 1.00 11.42 435 ILE B C 1
ATOM 7073 O O . ILE B 1 430 ? -24.455 25.548 -13.987 1.00 12.05 435 ILE B O 1
ATOM 7078 N N . ILE B 1 431 ? -25.118 26.853 -15.692 1.00 11.90 436 ILE B N 1
ATOM 7079 C CA . ILE B 1 431 ? -24.405 28.063 -15.193 1.00 12.16 436 ILE B CA 1
ATOM 7080 C C . ILE B 1 431 ? -25.265 29.246 -14.820 1.00 11.06 436 ILE B C 1
ATOM 7081 O O . ILE B 1 431 ? -24.790 30.233 -14.268 1.00 11.05 436 ILE B O 1
ATOM 7086 N N . GLY B 1 432 ? -26.558 29.189 -15.088 1.00 10.63 437 GLY B N 1
ATOM 7087 C CA . GLY B 1 432 ? -27.416 30.354 -14.848 1.00 10.77 437 GLY B CA 1
ATOM 7088 C C . GLY B 1 432 ? -27.596 30.615 -13.340 1.00 10.44 437 GLY B C 1
ATOM 7089 O O . GLY B 1 432 ? -27.808 29.679 -12.533 1.00 11.62 437 GLY B O 1
ATOM 7090 N N . GLN B 1 433 ? -27.453 31.875 -12.958 1.00 10.95 438 GLN B N 1
ATOM 7091 C CA . GLN B 1 433 ? -27.471 32.301 -11.588 1.00 12.33 438 GLN B CA 1
ATOM 7092 C C . GLN B 1 433 ? -28.472 33.418 -11.403 1.00 12.29 438 GLN B C 1
ATOM 7093 O O . GLN B 1 433 ? -28.698 34.221 -12.327 1.00 11.97 438 GLN B O 1
ATOM 7099 N N . LYS B 1 434 ? -29.142 33.366 -10.253 1.00 12.87 439 LYS B N 1
ATOM 7100 C CA . LYS B 1 434 ? -30.127 34.376 -9.870 1.00 14.27 439 LYS B CA 1
ATOM 7101 C C . LYS B 1 434 ? -29.564 35.286 -8.749 1.00 15.47 439 LYS B C 1
ATOM 7102 O O . LYS B 1 434 ? -29.219 34.801 -7.655 1.00 16.12 439 LYS B O 1
ATOM 7108 N N . VAL B 1 435 ? -29.432 36.544 -9.067 1.00 16.23 440 VAL B N 1
ATOM 7109 C CA . VAL B 1 435 ? -28.978 37.546 -8.022 1.00 18.13 440 VAL B CA 1
ATOM 7110 C C . VAL B 1 435 ? -29.951 37.482 -6.860 1.00 20.89 440 VAL B C 1
ATOM 7111 O O . VAL B 1 435 ? -31.166 37.500 -7.067 1.00 20.18 440 VAL B O 1
ATOM 7115 N N . GLY B 1 436 ? -29.384 37.300 -5.664 1.00 23.81 441 GLY B N 1
ATOM 7116 C CA . GLY B 1 436 ? -30.182 37.146 -4.432 1.00 24.99 441 GLY B CA 1
ATOM 7117 C C . GLY B 1 436 ? -30.500 35.698 -4.059 1.00 24.94 441 GLY B C 1
ATOM 7118 O O . GLY B 1 436 ? -31.032 35.395 -2.944 1.00 27.13 441 GLY B O 1
ATOM 7119 N N . GLY B 1 437 ? -30.229 34.761 -4.975 1.00 22.55 442 GLY B N 1
ATOM 7120 C CA . GLY B 1 437 ? -30.285 33.346 -4.702 1.00 20.78 442 GLY B CA 1
ATOM 7121 C C . GLY B 1 437 ? -31.652 32.663 -4.694 1.00 22.18 442 GLY B C 1
ATOM 7122 O O . GLY B 1 437 ? -31.772 31.578 -4.202 1.00 24.51 442 GLY B O 1
ATOM 7123 N N . GLY B 1 438 ? -32.661 33.289 -5.225 1.00 20.95 443 GLY B N 1
ATOM 7124 C CA . GLY B 1 438 ? -33.990 32.629 -5.252 1.00 21.45 443 GLY B CA 1
ATOM 7125 C C . GLY B 1 438 ? -34.256 31.561 -6.333 1.00 22.31 443 GLY B C 1
ATOM 7126 O O . GLY B 1 438 ? -33.330 30.852 -6.801 1.00 19.78 443 GLY B O 1
ATOM 7127 N N . ILE B 1 439 ? -35.551 31.350 -6.624 1.00 19.71 444 ILE B N 1
ATOM 7128 C CA . ILE B 1 439 ? -35.964 30.201 -7.374 1.00 20.65 444 ILE B CA 1
ATOM 7129 C C . ILE B 1 439 ? -35.512 30.376 -8.816 1.00 16.75 444 ILE B C 1
ATOM 7130 O O . ILE B 1 439 ? -35.670 31.437 -9.415 1.00 18.90 444 ILE B O 1
ATOM 7135 N N . ARG B 1 440 ? -35.029 29.253 -9.355 1.00 13.89 445 ARG B N 1
ATOM 7136 C CA . ARG B 1 440 ? -34.664 29.121 -10.795 1.00 14.07 445 ARG B CA 1
ATOM 7137 C C . ARG B 1 440 ? -35.461 28.007 -11.428 1.00 13.51 445 ARG B C 1
ATOM 7138 O O . ARG B 1 440 ? -35.469 26.876 -10.928 1.00 14.87 445 ARG B O 1
ATOM 7146 N N . GLN B 1 441 ? -36.099 28.268 -12.590 1.00 14.28 446 GLN B N 1
ATOM 7147 C CA . GLN B 1 441 ? -36.817 27.214 -13.314 1.00 14.97 446 GLN B CA 1
ATOM 7148 C C . GLN B 1 441 ? -36.257 27.123 -14.688 1.00 13.30 446 GLN B C 1
ATOM 7149 O O . GLN B 1 441 ? -35.631 28.082 -15.159 1.00 14.03 446 GLN B O 1
ATOM 7155 N N . ILE B 1 442 ? -36.551 25.995 -15.363 1.00 14.03 447 ILE B N 1
ATOM 7156 C CA . ILE B 1 442 ? -36.223 25.795 -16.778 1.00 12.26 447 ILE B CA 1
ATOM 7157 C C . ILE B 1 442 ? -37.416 25.101 -17.385 1.00 12.93 447 ILE B C 1
ATOM 7158 O O . ILE B 1 442 ? -37.894 24.102 -16.845 1.00 14.50 447 ILE B O 1
ATOM 7163 N N . SER B 1 443 ? -37.841 25.636 -18.533 1.00 13.81 448 SER B N 1
ATOM 7164 C CA . SER B 1 443 ? -38.974 25.071 -19.294 1.00 13.77 448 SER B CA 1
ATOM 7165 C C . SER B 1 443 ? -38.495 24.361 -20.495 1.00 13.36 448 SER B C 1
ATOM 7166 O O . SER B 1 443 ? -37.328 24.433 -20.894 1.00 14.03 448 SER B O 1
ATOM 7169 N N . GLY B 1 444 ? -39.414 23.638 -21.140 1.00 13.72 449 GLY B N 1
ATOM 7170 C CA . GLY B 1 444 ? -39.112 23.054 -22.436 1.00 13.72 449 GLY B CA 1
ATOM 7171 C C . GLY B 1 444 ? -38.351 21.787 -22.424 1.00 14.67 449 GLY B C 1
ATOM 7172 O O . GLY B 1 444 ? -38.077 21.258 -23.480 1.00 13.80 449 GLY B O 1
ATOM 7173 N N . THR B 1 445 ? -37.961 21.266 -21.260 1.00 13.85 450 THR B N 1
ATOM 7174 C CA . THR B 1 445 ? -37.150 20.074 -21.241 1.00 14.67 450 THR B CA 1
ATOM 7175 C C . THR B 1 445 ? -37.901 18.801 -21.631 1.00 13.72 450 THR B C 1
ATOM 7176 O O . THR B 1 445 ? -37.274 17.829 -22.055 1.00 14.62 450 THR B O 1
ATOM 7180 N N . ASN B 1 446 ? -39.211 18.786 -21.450 1.00 13.95 451 ASN B N 1
ATOM 7181 C CA . ASN B 1 446 ? -39.963 17.575 -21.878 1.00 15.38 451 ASN B CA 1
ATOM 7182 C C . ASN B 1 446 ? -40.442 17.860 -23.287 1.00 16.68 451 ASN B C 1
ATOM 7183 O O . ASN B 1 446 ? -41.258 18.756 -23.469 1.00 17.76 451 ASN B O 1
ATOM 7188 N N . PRO B 1 447 ? -39.958 17.102 -24.290 1.00 16.88 452 PRO B N 1
ATOM 7189 C CA . PRO B 1 447 ? -40.392 17.395 -25.679 1.00 20.05 452 PRO B CA 1
ATOM 7190 C C . PRO B 1 447 ? -41.863 17.187 -25.979 1.00 22.94 452 PRO B C 1
ATOM 7191 O O . PRO B 1 447 ? -42.355 17.814 -26.905 1.00 23.31 452 PRO B O 1
ATOM 7195 N N . ASN B 1 448 ? -42.550 16.388 -25.180 1.00 21.39 453 ASN B N 1
ATOM 7196 C CA . ASN B 1 448 ? -44.001 16.252 -25.295 1.00 25.10 453 ASN B CA 1
ATOM 7197 C C . ASN B 1 448 ? -44.836 17.188 -24.489 1.00 26.86 453 ASN B C 1
ATOM 7198 O O . ASN B 1 448 ? -46.039 17.098 -24.565 1.00 24.51 453 ASN B O 1
ATOM 7203 N N . ASP B 1 449 ? -44.242 18.081 -23.695 1.00 19.85 454 ASP B N 1
ATOM 7204 C CA . ASP B 1 449 ? -44.971 18.950 -22.808 1.00 21.31 454 ASP B CA 1
ATOM 7205 C C . ASP B 1 449 ? -44.075 20.165 -22.522 1.00 19.69 454 ASP B C 1
ATOM 7206 O O . ASP B 1 449 ? -43.561 20.350 -21.408 1.00 19.10 454 ASP B O 1
ATOM 7211 N N . PRO B 1 450 ? -43.945 21.056 -23.501 1.00 16.79 455 PRO B N 1
ATOM 7212 C CA . PRO B 1 450 ? -42.896 22.106 -23.406 1.00 17.21 455 PRO B CA 1
ATOM 7213 C C . PRO B 1 450 ? -43.206 23.216 -22.486 1.00 18.41 455 PRO B C 1
ATOM 7214 O O . PRO B 1 450 ? -42.309 23.974 -22.084 1.00 20.05 455 PRO B O 1
ATOM 7218 N N . THR B 1 451 ? -44.497 23.413 -22.151 1.00 18.72 456 THR B N 1
ATOM 7219 C CA . THR B 1 451 ? -44.836 24.542 -21.239 1.00 20.41 456 THR B CA 1
ATOM 7220 C C . THR B 1 451 ? -44.567 24.227 -19.797 1.00 21.51 456 THR B C 1
ATOM 7221 O O . THR B 1 451 ? -44.543 25.128 -18.995 1.00 25.30 456 THR B O 1
ATOM 7225 N N . THR B 1 452 ? -44.305 22.975 -19.448 1.00 21.45 457 THR B N 1
ATOM 7226 C CA . THR B 1 452 ? -43.983 22.636 -18.041 1.00 20.13 457 THR B CA 1
ATOM 7227 C C . THR B 1 452 ? -42.589 23.079 -17.590 1.00 20.63 457 THR B C 1
ATOM 7228 O O . THR B 1 452 ? -41.640 23.004 -18.358 1.00 17.62 457 THR B O 1
ATOM 7232 N N . ASN B 1 453 ? -42.528 23.635 -16.392 1.00 20.30 458 ASN B N 1
ATOM 7233 C CA . ASN B 1 453 ? -41.302 24.064 -15.784 1.00 20.76 458 ASN B CA 1
ATOM 7234 C C . ASN B 1 453 ? -40.803 22.987 -14.852 1.00 21.42 458 ASN B C 1
ATOM 7235 O O . ASN B 1 453 ? -41.600 22.379 -14.109 1.00 21.17 458 ASN B O 1
ATOM 7240 N N . ILE B 1 454 ? -39.485 22.774 -14.824 1.00 16.79 459 ILE B N 1
ATOM 7241 C CA . ILE B 1 454 ? -38.825 22.111 -13.723 1.00 18.82 459 ILE B CA 1
ATOM 7242 C C . ILE B 1 454 ? -38.236 23.193 -12.813 1.00 17.46 459 ILE B C 1
ATOM 7243 O O . ILE B 1 454 ? -37.585 24.151 -13.266 1.00 18.01 459 ILE B O 1
ATOM 7248 N N . THR B 1 455 ? -38.481 23.064 -11.517 1.00 16.01 460 THR B N 1
ATOM 7249 C CA . THR B 1 455 ? -37.880 23.947 -10.496 1.00 17.35 460 THR B CA 1
ATOM 7250 C C . THR B 1 455 ? -36.545 23.320 -10.073 1.00 17.50 460 THR B C 1
ATOM 7251 O O . THR B 1 455 ? -36.518 22.194 -9.604 1.00 18.35 460 THR B O 1
ATOM 7255 N N . LEU B 1 456 ? -35.451 24.021 -10.356 1.00 15.15 461 LEU B N 1
ATOM 7256 C CA . LEU B 1 456 ? -34.163 23.478 -10.081 1.00 16.45 461 LEU B CA 1
ATOM 7257 C C . LEU B 1 456 ? -33.992 23.336 -8.533 1.00 16.13 461 LEU B C 1
ATOM 7258 O O . LEU B 1 456 ? -34.461 24.171 -7.806 1.00 16.57 461 LEU B O 1
ATOM 7263 N N . PRO B 1 457 ? -33.270 22.317 -8.098 1.00 16.37 462 PRO B N 1
ATOM 7264 C CA . PRO B 1 457 ? -32.898 22.193 -6.684 1.00 17.52 462 PRO B CA 1
ATOM 7265 C C . PRO B 1 457 ? -32.258 23.456 -6.145 1.00 17.69 462 PRO B C 1
ATOM 7266 O O . PRO B 1 457 ? -31.594 24.193 -6.890 1.00 15.55 462 PRO B O 1
ATOM 7270 N N . ASP B 1 458 ? -32.538 23.804 -4.877 1.00 19.04 463 ASP B N 1
ATOM 7271 C CA . ASP B 1 458 ? -31.982 25.059 -4.304 1.00 20.28 463 ASP B CA 1
ATOM 7272 C C . ASP B 1 458 ? -30.451 25.187 -4.458 1.00 17.17 463 ASP B C 1
ATOM 7273 O O . ASP B 1 458 ? -29.952 26.257 -4.708 1.00 19.80 463 ASP B O 1
ATOM 7278 N N . GLN B 1 459 ? -29.764 24.064 -4.270 1.00 17.04 464 GLN B N 1
ATOM 7279 C CA . GLN B 1 459 ? -28.314 23.973 -4.496 1.00 19.00 464 GLN B CA 1
ATOM 7280 C C . GLN B 1 459 ? -28.022 23.914 -6.015 1.00 15.43 464 GLN B C 1
ATOM 7281 O O . GLN B 1 459 ? -28.256 22.881 -6.665 1.00 17.45 464 GLN B O 1
ATOM 7287 N N . ASP B 1 460 ? -27.443 25.005 -6.469 1.00 14.69 465 ASP B N 1
ATOM 7288 C CA . ASP B 1 460 ? -26.982 25.147 -7.836 1.00 13.70 465 ASP B CA 1
ATOM 7289 C C . ASP B 1 460 ? -25.969 24.068 -8.117 1.00 13.07 465 ASP B C 1
ATOM 7290 O O . ASP B 1 460 ? -25.168 23.676 -7.253 1.00 13.55 465 ASP B O 1
ATOM 7295 N N . PHE B 1 461 ? -25.992 23.524 -9.314 1.00 10.97 466 PHE B N 1
ATOM 7296 C CA . PHE B 1 461 ? -25.063 22.442 -9.628 1.00 11.19 466 PHE B CA 1
ATOM 7297 C C . PHE B 1 461 ? -23.644 22.952 -9.772 1.00 10.67 466 PHE B C 1
ATOM 7298 O O . PHE B 1 461 ? -22.678 22.202 -9.666 1.00 10.66 466 PHE B O 1
ATOM 7306 N N . VAL B 1 462 ? -23.504 24.225 -10.137 1.00 10.07 467 VAL B N 1
ATOM 7307 C CA . VAL B 1 462 ? -22.189 24.836 -10.279 1.00 10.21 467 VAL B CA 1
ATOM 7308 C C . VAL B 1 462 ? -22.103 25.962 -9.255 1.00 11.04 467 VAL B C 1
ATOM 7309 O O . VAL B 1 462 ? -23.015 26.769 -9.106 1.00 12.07 467 VAL B O 1
ATOM 7313 N N . VAL B 1 463 ? -20.985 25.965 -8.518 1.00 10.94 468 VAL B N 1
ATOM 7314 C CA . VAL B 1 463 ? -20.778 26.931 -7.433 1.00 10.83 468 VAL B CA 1
ATOM 7315 C C . VAL B 1 463 ? -19.435 27.705 -7.731 1.00 10.82 468 VAL B C 1
ATOM 7316 O O . VAL B 1 463 ? -18.338 27.150 -7.576 1.00 10.96 468 VAL B O 1
ATOM 7320 N N . PRO B 1 464 ? -19.514 29.012 -8.057 1.00 10.15 469 PRO B N 1
ATOM 7321 C CA . PRO B 1 464 ? -18.280 29.759 -8.262 1.00 11.29 469 PRO B CA 1
ATOM 7322 C C . PRO B 1 464 ? -17.618 30.030 -6.899 1.00 10.98 469 PRO B C 1
ATOM 7323 O O . PRO B 1 464 ? -18.351 30.416 -5.943 1.00 12.92 469 PRO B O 1
ATOM 7327 N N . ARG B 1 465 ? -16.291 29.807 -6.799 1.00 10.56 470 ARG B N 1
ATOM 7328 C CA . ARG B 1 465 ? -15.578 30.043 -5.517 1.00 9.81 470 ARG B CA 1
ATOM 7329 C C . ARG B 1 465 ? -14.436 30.954 -5.735 1.00 10.44 470 ARG B C 1
ATOM 7330 O O . ARG B 1 465 ? -13.617 31.115 -4.805 1.00 11.59 470 ARG B O 1
ATOM 7338 N N . GLY B 1 466 ? -14.338 31.615 -6.871 1.00 10.09 471 GLY B N 1
ATOM 7339 C CA . GLY B 1 466 ? -13.241 32.523 -7.131 1.00 10.63 471 GLY B CA 1
ATOM 7340 C C . GLY B 1 466 ? -13.154 32.862 -8.569 1.00 10.66 471 GLY B C 1
ATOM 7341 O O . GLY B 1 466 ? -13.722 32.170 -9.413 1.00 12.19 471 GLY B O 1
ATOM 7342 N N . GLY B 1 467 ? -12.414 33.923 -8.875 1.00 10.81 472 GLY B N 1
ATOM 7343 C CA . GLY B 1 467 ? -12.183 34.306 -10.249 1.00 11.32 472 GLY B CA 1
ATOM 7344 C C . GLY B 1 467 ? -11.513 35.652 -10.315 1.00 13.26 472 GLY B C 1
ATOM 7345 O O . GLY B 1 467 ? -11.492 36.349 -9.331 1.00 13.34 472 GLY B O 1
ATOM 7346 N N . GLU B 1 468 ? -10.969 35.970 -11.504 1.00 12.18 473 GLU B N 1
ATOM 7347 C CA . GLU B 1 468 ? -10.546 37.273 -11.806 1.00 12.71 473 GLU B CA 1
ATOM 7348 C C . GLU B 1 468 ? -10.480 37.409 -13.306 1.00 12.02 473 GLU B C 1
ATOM 7349 O O . GLU B 1 468 ? -10.521 36.458 -14.061 1.00 12.12 473 GLU B O 1
ATOM 7355 N N . TYR B 1 469 ? -10.459 38.667 -13.754 1.00 12.20 474 TYR B N 1
ATOM 7356 C CA . TYR B 1 469 ? -10.284 39.055 -15.128 1.00 11.38 474 TYR B CA 1
ATOM 7357 C C . TYR B 1 469 ? -8.904 39.593 -15.383 1.00 10.94 474 TYR B C 1
ATOM 7358 O O . TYR B 1 469 ? -8.429 40.474 -14.593 1.00 12.29 474 TYR B O 1
ATOM 7367 N N . PHE B 1 470 ? -8.272 39.087 -16.384 1.00 11.62 475 PHE B N 1
ATOM 7368 C CA . PHE B 1 470 ? -6.877 39.398 -16.744 1.00 12.51 475 PHE B CA 1
ATOM 7369 C C . PHE B 1 470 ? -6.753 39.780 -18.177 1.00 12.80 475 PHE B C 1
ATOM 7370 O O . PHE B 1 470 ? -7.682 39.578 -18.966 1.00 13.30 475 PHE B O 1
ATOM 7378 N N . PHE B 1 471 ? -5.637 40.417 -18.515 1.00 12.99 476 PHE B N 1
ATOM 7379 C CA . PHE B 1 471 ? -5.276 40.696 -19.884 1.00 13.98 476 PHE B CA 1
ATOM 7380 C C . PHE B 1 471 ? -3.947 40.033 -20.163 1.00 12.77 476 PHE B C 1
ATOM 7381 O O . PHE B 1 471 ? -2.990 40.249 -19.440 1.00 13.46 476 PHE B O 1
ATOM 7389 N N . SER B 1 472 ? -3.892 39.238 -21.228 1.00 12.95 477 SER B N 1
ATOM 7390 C CA . SER B 1 472 ? -2.730 38.460 -21.653 1.00 12.79 477 SER B CA 1
ATOM 7391 C C . SER B 1 472 ? -2.040 39.296 -22.747 1.00 15.13 477 SER B C 1
ATOM 7392 O O . SER B 1 472 ? -2.491 39.355 -23.857 1.00 13.60 477 SER B O 1
ATOM 7395 N N . PRO B 1 473 ? -0.946 39.999 -22.387 1.00 13.70 478 PRO B N 1
ATOM 7396 C CA . PRO B 1 473 ? -0.394 40.911 -23.395 1.00 14.05 478 PRO B CA 1
ATOM 7397 C C . PRO B 1 473 ? 0.399 40.176 -24.441 1.00 13.58 478 PRO B C 1
ATOM 7398 O O . PRO B 1 473 ? 0.755 39.003 -24.307 1.00 15.13 478 PRO B O 1
ATOM 7402 N N . SER B 1 474 ? 0.692 40.852 -25.554 1.00 14.57 479 SER B N 1
ATOM 7403 C CA . SER B 1 474 ? 1.600 40.311 -26.567 1.00 16.01 479 SER B CA 1
ATOM 7404 C C . SER B 1 474 ? 3.032 40.252 -26.052 1.00 14.17 479 SER B C 1
ATOM 7405 O O . SER B 1 474 ? 3.335 40.830 -25.021 1.00 16.08 479 SER B O 1
ATOM 7408 N N . ILE B 1 475 ? 3.884 39.535 -26.763 1.00 16.19 480 ILE B N 1
ATOM 7409 C CA . ILE B 1 475 ? 5.284 39.395 -26.329 1.00 17.33 480 ILE B CA 1
ATOM 7410 C C . ILE B 1 475 ? 5.962 40.768 -26.344 1.00 19.71 480 ILE B C 1
ATOM 7411 O O . ILE B 1 475 ? 6.616 41.138 -25.387 1.00 15.85 480 ILE B O 1
ATOM 7416 N N . THR B 1 476 ? 5.794 41.552 -27.404 1.00 18.78 481 THR B N 1
ATOM 7417 C CA . THR B 1 476 ? 6.437 42.871 -27.404 1.00 18.30 481 THR B CA 1
ATOM 7418 C C . THR B 1 476 ? 5.888 43.790 -26.319 1.00 17.56 481 THR B C 1
ATOM 7419 O O . THR B 1 476 ? 6.626 44.546 -25.710 1.00 19.04 481 THR B O 1
ATOM 7423 N N . ALA B 1 477 ? 4.591 43.680 -25.978 1.00 15.76 482 ALA B N 1
ATOM 7424 C CA . ALA B 1 477 ? 4.066 44.453 -24.877 1.00 17.18 482 ALA B CA 1
ATOM 7425 C C . ALA B 1 477 ? 4.724 44.061 -23.576 1.00 15.69 482 ALA B C 1
ATOM 7426 O O . ALA B 1 477 ? 5.015 44.908 -22.743 1.00 16.86 482 ALA B O 1
ATOM 7428 N N . LEU B 1 478 ? 4.892 42.765 -23.382 1.00 15.70 483 LEU B N 1
ATOM 7429 C CA . LEU B 1 478 ? 5.574 42.294 -22.191 1.00 15.92 483 LEU B CA 1
ATOM 7430 C C . LEU B 1 478 ? 6.962 42.900 -22.091 1.00 17.58 483 LEU B C 1
ATOM 7431 O O . LEU B 1 478 ? 7.361 43.406 -21.023 1.00 16.70 483 LEU B O 1
ATOM 7436 N N . LYS B 1 479 ? 7.688 42.831 -23.200 1.00 17.01 484 LYS B N 1
ATOM 7437 C CA . LYS B 1 479 ? 9.070 43.302 -23.219 1.00 19.20 484 LYS B CA 1
ATOM 7438 C C . LYS B 1 479 ? 9.162 44.824 -22.991 1.00 20.40 484 LYS B C 1
ATOM 7439 O O . LYS B 1 479 ? 10.156 45.305 -22.365 1.00 22.49 484 LYS B O 1
ATOM 7445 N N . THR B 1 480 ? 8.214 45.588 -23.500 1.00 20.37 485 THR B N 1
ATOM 7446 C CA . THR B 1 480 ? 8.309 47.037 -23.424 1.00 22.08 485 THR B CA 1
ATOM 7447 C C . THR B 1 480 ? 7.607 47.665 -22.256 1.00 24.08 485 THR B C 1
ATOM 7448 O O . THR B 1 480 ? 8.094 48.690 -21.723 1.00 25.68 485 THR B O 1
ATOM 7452 N N . LYS B 1 481 ? 6.439 47.147 -21.858 1.00 22.93 486 LYS B N 1
ATOM 7453 C CA . LYS B 1 481 ? 5.700 47.768 -20.748 1.00 21.53 486 LYS B CA 1
ATOM 7454 C C . LYS B 1 481 ? 5.835 47.066 -19.381 1.00 19.63 486 LYS B C 1
ATOM 7455 O O . LYS B 1 481 ? 5.539 47.675 -18.334 1.00 19.31 486 LYS B O 1
ATOM 7461 N N . PHE B 1 482 ? 6.169 45.770 -19.424 1.00 17.65 487 PHE B N 1
ATOM 7462 C CA . PHE B 1 482 ? 6.193 44.949 -18.188 1.00 17.78 487 PHE B CA 1
ATOM 7463 C C . PHE B 1 482 ? 7.585 44.501 -17.750 1.00 18.88 487 PHE B C 1
ATOM 7464 O O . PHE B 1 482 ? 7.712 43.754 -16.781 1.00 22.35 487 PHE B O 1
ATOM 7472 N N . ALA B 1 483 ? 8.604 44.903 -18.472 1.00 19.21 488 ALA B N 1
ATOM 7473 C CA . ALA B 1 483 ? 9.959 44.481 -18.230 1.00 18.05 488 ALA B CA 1
ATOM 7474 C C . ALA B 1 483 ? 10.895 45.743 -18.414 1.00 25.67 488 ALA B C 1
ATOM 7475 O O . ALA B 1 483 ? 10.477 46.729 -19.033 1.00 26.13 488 ALA B O 1
ATOM 7477 N N . ILE B 1 484 ? 12.068 45.678 -17.808 1.00 28.14 489 ILE B N 1
ATOM 7478 C CA . ILE B 1 484 ? 13.208 46.632 -18.075 1.00 38.50 489 ILE B CA 1
ATOM 7479 C C . ILE B 1 484 ? 14.464 45.835 -18.390 1.00 37.32 489 ILE B C 1
ATOM 7480 O O . ILE B 1 484 ? 14.525 44.638 -18.012 1.00 36.18 489 ILE B O 1
#

Organism: Pleurotus ostreatus (strain PC15) (NCBI:txid1137138)

B-factor: mean 19.93, std 12.04, range [7.76, 155.48]

Secondary structure (DSSP, 8-state):
----GGGSBTTTTT----SEEEEEEEEES-HHHHHHHHHHHGGGBPBHHHHHHHHHHHHHHHHTTPPP--PPPEEEEEEEHHHHHHTT-----S-HHHHH-HHHHHHHHT--EEEETTEEEES--GGGGS---EEEEEEE--HHHHHHHHHHHHHTTTTSTT-SEEEEEEEEEEPPSGGGTTB-TTS-B-S----EETTT-SSPPTT--EE-GGGTSTTSTT-TTGGGS-GGGTT-EEEEEEEEEE-HHHHHHHHHHS----TT--HHHHHHHHHHHHHSB-TTS-BTTTS-SS--HHHHH-TTTTT----TTHHHHT--SSS-TT-HHHHH--THHHHSTTT----GGG--EE--EEESPPPPHHHHHHTS--S--EEEEEEEES-TTTTHHHIIIIIIT-TTTTHHHHHTTS--GGGTT---B--TTT---TTS---EEE--STT-TT-EEEPPSS-SEEEEEEEEEEE--HHHHHHHS--/----GGGSBTTTTT----SEEEEEEEEES-HHHHHHHHHHHGGGBPBHHHHHHHHHHHHHHHSS-S-------EEEEEEEHHHHHHHT-----S-HHHHH-HHHHHHHHT--EEEETTEEEE---HHHHS---EEEEEEE--HHHHHHHHHHHHHTTTTSTT-SEEEEEEEEEEPPSGGGTTB-TTS-B------EETTT-SSPPTT--EE-GGGTSTTSTT-TTGGGS-GGGTT-EEEEEEEEEE-HHHHHHHHHHS----TT--HHHHHHHHHHHHHSB-TTS-BTTTS-SS--HHHHT-TTTTT----TTHHHHT--SSS-TT-HHHHH--THHHHSTTT----GGG--EE--EEESPPPPHHHHHHTS--S--EEEEEEEES-TTTTHHHIIIIIIT-TTTTHHHHHTTS--GGGTT---B--TTT---TTS---EEE--STT-TTPEEE--SS-SEEEEEEEEEEE--HHHHHHHS--

Sequence (966 aa):
PPLDLNNIQGDILGGLPKRTETYFFFDVTNVDQFKANMAHFIPHIKTSAGIIKDREAIKEHKRQKKPGLVPMAAVNVSFSHLGLQKLGITDDLSDNAFTTGQRKDAEILGDPGSKNGDAFTPAWEAPFLKDIHGVIFVAGDHGSVNKKLDEIKHIFGVGTSHASISEVTHVRGDVRPGDVHAHEHFGYLDGISHPAVEQFDQNPLPGQDPIRPGFILAKENGDSRAAARPDWAKDGSFLTFRYLFQMVPEFDDFLESNPIVLPGLSRKEGSELLGARIVGRWKSGAPIEITPLKDDPKLAADAQRNNKFDFGDSLVRGDQTKCPFAAHIRKTYPRNDLEGPPLKADIDNRRIIRRGIQFGPEVTSQEHHDKKTHHGRGLLFVCYSSSIDDGFHFIQESWANAPNFPVNAVTSAGPIPPLDGVVPGFDAIIGQKVGGGIRQISGTNPNDPTTNITLPDQDFVVPRGGEYFFSPSITALKTKFAIPPLDLNNIQGDILGGLPKRTETYFFFDVTNVDQFKANMAHFIPHIKTSAGIIKDREAIKEHKRQKKPGLVPMAAVNVSFSHLGLQKLGITDDLSDNAFTTGQRKDAEILGDPGSKNGDAFTPAWEAPFLKDIHGVIFVAGDHGSVNKKLDEIKHIFGVGTSHASISEVTHVRGDVRPGDVHAHEHFGYLDGISHPAVEQFDQNPLPGQDPIRPGFILAKENGDSRAAARPDWAKDGSFLTFRYLFQMVPEFDDFLESNPIVLPGLSRKEGSELLGARIVGRWKSGAPIEITPLKDDPKLAADAQRNNKFDFGDSLVRGDQTKCPFAAHIRKTYPRNDLEGPPLKADIDNRRIIRRGIQFGPEVTSQEHHDKKTHHGRGLLFVCYSSSIDDGFHFIQESWANAPNFPVNAVTSAGPIPPLDGVVPGFDAIIGQKVGGGIRQISGTNPNDPTTNITLPDQDFVVPRGGEYFFSPSITALKTKFAI